Protein AF-0000000085128929 (afdb_homodimer)

Structure (mmCIF, N/CA/C/O backbone):
data_AF-0000000085128929-model_v1
#
loop_
_entity.id
_entity.type
_entity.pdbx_description
1 polymer 'HAF family protein'
#
loop_
_atom_site.group_PDB
_atom_site.id
_atom_site.type_symbol
_atom_site.label_atom_id
_atom_site.label_alt_id
_atom_site.label_comp_id
_atom_site.label_asym_id
_atom_site.label_entity_id
_atom_site.label_seq_id
_atom_site.pdbx_PDB_ins_code
_atom_site.Cartn_x
_atom_site.Cartn_y
_atom_site.Cartn_z
_atom_site.occupancy
_atom_site.B_iso_or_equiv
_atom_site.auth_seq_id
_atom_site.auth_comp_id
_atom_site.auth_asym_id
_atom_site.auth_atom_id
_atom_site.pdbx_PDB_model_num
ATOM 1 N N . MET A 1 1 ? 29.766 41 76.938 1 30.52 1 MET A N 1
ATOM 2 C CA . MET A 1 1 ? 28.406 40.531 76.625 1 30.52 1 MET A CA 1
ATOM 3 C C . MET A 1 1 ? 28.297 40.156 75.188 1 30.52 1 MET A C 1
ATOM 5 O O . MET A 1 1 ? 28.375 41.031 74.312 1 30.52 1 MET A O 1
ATOM 9 N N . ARG A 1 2 ? 28.891 38.938 74.812 1 35.25 2 ARG A N 1
ATOM 10 C CA . ARG A 1 2 ? 29.047 38.281 73.5 1 35.25 2 ARG A CA 1
ATOM 11 C C . ARG A 1 2 ? 27.688 37.969 72.875 1 35.25 2 ARG A C 1
ATOM 13 O O . ARG A 1 2 ? 26.875 37.25 73.5 1 35.25 2 ARG A O 1
ATOM 20 N N . LEU A 1 3 ? 27.109 38.906 72.062 1 35.16 3 LEU A N 1
ATOM 21 C CA . LEU A 1 3 ? 25.828 38.812 71.375 1 35.16 3 LEU A CA 1
ATOM 22 C C . LEU A 1 3 ? 25.812 37.562 70.5 1 35.16 3 LEU A C 1
ATOM 24 O O . LEU A 1 3 ? 26.703 37.344 69.688 1 35.16 3 LEU A O 1
ATOM 28 N N . GLN A 1 4 ? 25.281 36.469 71 1 38.19 4 GLN A N 1
ATOM 29 C CA . GLN A 1 4 ? 25.125 35.188 70.312 1 38.19 4 GLN A CA 1
ATOM 30 C C . GLN A 1 4 ? 24.203 35.312 69.062 1 38.19 4 GLN A C 1
ATOM 32 O O . GLN A 1 4 ? 23.109 35.875 69.188 1 38.19 4 GLN A O 1
ATOM 37 N N . PRO A 1 5 ? 24.812 35.312 67.875 1 42.88 5 PRO A N 1
ATOM 38 C CA . PRO A 1 5 ? 24 35.406 66.625 1 42.88 5 PRO A CA 1
ATOM 39 C C . PRO A 1 5 ? 22.906 34.375 66.562 1 42.88 5 PRO A C 1
ATOM 41 O O . PRO A 1 5 ? 23.125 33.219 66.938 1 42.88 5 PRO A O 1
ATOM 44 N N . LYS A 1 6 ? 21.625 34.75 66.812 1 41.84 6 LYS A N 1
ATOM 45 C CA . LYS A 1 6 ? 20.422 33.969 66.562 1 41.84 6 LYS A CA 1
ATOM 46 C C . LYS A 1 6 ? 20.391 33.344 65.188 1 41.84 6 LYS A C 1
ATOM 48 O O . LYS A 1 6 ? 20.609 34.031 64.188 1 41.84 6 LYS A O 1
ATOM 53 N N . HIS A 1 7 ? 20.703 32.062 65.125 1 40.47 7 HIS A N 1
ATOM 54 C CA . HIS A 1 7 ? 20.578 31.234 63.906 1 40.47 7 HIS A CA 1
ATOM 55 C C . HIS A 1 7 ? 19.141 31.234 63.375 1 40.47 7 HIS A C 1
ATOM 57 O O . HIS A 1 7 ? 18.203 30.906 64.125 1 40.47 7 HIS A O 1
ATOM 63 N N . LEU A 1 8 ? 18.719 32.219 62.562 1 37.41 8 LEU A N 1
ATOM 64 C CA . LEU A 1 8 ? 17.438 32.156 61.875 1 37.41 8 LEU A CA 1
ATOM 65 C C . LEU A 1 8 ? 17.312 30.875 61.062 1 37.41 8 LEU A C 1
ATOM 67 O O . LEU A 1 8 ? 18.141 30.594 60.219 1 37.41 8 LEU A O 1
ATOM 71 N N . ASN A 1 9 ? 16.703 29.859 61.625 1 35.09 9 ASN A N 1
ATOM 72 C CA . ASN A 1 9 ? 16.328 28.641 60.938 1 35.09 9 ASN A CA 1
ATOM 73 C C . ASN A 1 9 ? 15.406 28.938 59.75 1 35.09 9 ASN A C 1
ATOM 75 O O . ASN A 1 9 ? 14.312 29.469 59.906 1 35.09 9 ASN A O 1
ATOM 79 N N . PHE A 1 10 ? 15.938 29.281 58.594 1 39.22 10 PHE A N 1
ATOM 80 C CA . PHE A 1 10 ? 15.148 29.359 57.375 1 39.22 10 PHE A CA 1
ATOM 81 C C . PHE A 1 10 ? 14.484 28.031 57.062 1 39.22 10 PHE A C 1
ATOM 83 O O . PHE A 1 10 ? 15.164 27.031 56.781 1 39.22 10 PHE A O 1
ATOM 90 N N . SER A 1 11 ? 13.344 27.781 57.625 1 39.12 11 SER A N 1
ATOM 91 C CA . SER A 1 11 ? 12.547 26.656 57.156 1 39.12 11 SER A CA 1
ATOM 92 C C . SER A 1 11 ? 12.227 26.766 55.656 1 39.12 11 SER A C 1
ATOM 94 O O . SER A 1 11 ? 11.547 27.719 55.25 1 39.12 11 SER A O 1
ATOM 96 N N . VAL A 1 12 ? 13.055 26.25 54.812 1 44.22 12 VAL A N 1
ATOM 97 C CA . VAL A 1 12 ? 12.734 26.094 53.406 1 44.22 12 VAL A CA 1
ATOM 98 C C . VAL A 1 12 ? 11.453 25.281 53.25 1 44.22 12 VAL A C 1
ATOM 100 O O . VAL A 1 12 ? 11.414 24.094 53.594 1 44.22 12 VAL A O 1
ATOM 103 N N . ALA A 1 13 ? 10.281 25.969 53.344 1 42.5 13 ALA A N 1
ATOM 104 C CA . ALA A 1 13 ? 9.047 25.312 52.906 1 42.5 13 ALA A CA 1
ATOM 105 C C . ALA A 1 13 ? 9.219 24.672 51.531 1 42.5 13 ALA A C 1
ATOM 107 O O . ALA A 1 13 ? 9.508 25.375 50.562 1 42.5 13 ALA A O 1
ATOM 108 N N . CYS A 1 14 ? 9.57 23.422 51.5 1 43.25 14 CYS A N 1
ATOM 109 C CA . CYS A 1 14 ? 9.484 22.641 50.281 1 43.25 14 CYS A CA 1
ATOM 110 C C . CYS A 1 14 ? 8.109 22.781 49.656 1 43.25 14 CYS A C 1
ATOM 112 O O . CYS A 1 14 ? 7.121 22.25 50.156 1 43.25 14 CYS A O 1
ATOM 114 N N . LEU A 1 15 ? 7.855 23.922 49 1 42.66 15 LEU A N 1
ATOM 115 C CA . LEU A 1 15 ? 6.68 23.938 48.125 1 42.66 15 LEU A CA 1
ATOM 116 C C . LEU A 1 15 ? 6.633 22.672 47.281 1 42.66 15 LEU A C 1
ATOM 118 O O . LEU A 1 15 ? 7.488 22.484 46.406 1 42.66 15 LEU A O 1
ATOM 122 N N . ALA A 1 16 ? 5.992 21.609 47.781 1 43.66 16 ALA A N 1
ATOM 123 C CA . ALA A 1 16 ? 5.605 20.5 46.906 1 43.66 16 ALA A CA 1
ATOM 124 C C . ALA A 1 16 ? 4.926 21.016 45.656 1 43.66 16 ALA A C 1
ATOM 126 O O . ALA A 1 16 ? 3.852 21.609 45.719 1 43.66 16 ALA A O 1
ATOM 127 N N . LEU A 1 17 ? 5.637 21.281 44.688 1 42.53 17 LEU A N 1
ATOM 128 C CA . LEU A 1 17 ? 4.996 21.406 43.375 1 42.53 17 LEU A CA 1
ATOM 129 C C . LEU A 1 17 ? 3.951 20.328 43.188 1 42.53 17 LEU A C 1
ATOM 131 O O . LEU A 1 17 ? 4.293 19.141 43.062 1 42.53 17 LEU A O 1
ATOM 135 N N . LEU A 1 18 ? 2.736 20.531 43.719 1 41.09 18 LEU A N 1
ATOM 136 C CA . LEU A 1 18 ? 1.646 19.688 43.25 1 41.09 18 LEU A CA 1
ATOM 137 C C . LEU A 1 18 ? 1.734 19.5 41.719 1 41.09 18 LEU A C 1
ATOM 139 O O . LEU A 1 18 ? 1.599 20.469 40.969 1 41.09 18 LEU A O 1
ATOM 143 N N . ALA A 1 19 ? 2.502 18.562 41.281 1 43.97 19 ALA A N 1
ATOM 144 C CA . ALA A 1 19 ? 2.371 18.156 39.906 1 43.97 19 ALA A CA 1
ATOM 145 C C . ALA A 1 19 ? 0.913 18.172 39.438 1 43.97 19 ALA A C 1
ATOM 147 O O . ALA A 1 19 ? 0.061 17.516 40.031 1 43.97 19 ALA A O 1
ATOM 148 N N . LEU A 1 20 ? 0.386 19.281 38.969 1 46.69 20 LEU A N 1
ATOM 149 C CA . LEU A 1 20 ? -0.888 19.203 38.25 1 46.69 20 LEU A CA 1
ATOM 150 C C . LEU A 1 20 ? -1.038 17.859 37.531 1 46.69 20 LEU A C 1
ATOM 152 O O . LEU A 1 20 ? -0.135 17.422 36.812 1 46.69 20 LEU A O 1
ATOM 156 N N . PRO A 1 21 ? -1.888 17 38.094 1 46.78 21 PRO A N 1
ATOM 157 C CA . PRO A 1 21 ? -2.078 15.742 37.375 1 46.78 21 PRO A CA 1
ATOM 158 C C . PRO A 1 21 ? -2.18 15.922 35.844 1 46.78 21 PRO A C 1
ATOM 160 O O . PRO A 1 21 ? -2.807 16.875 35.375 1 46.78 21 PRO A O 1
ATOM 163 N N . ALA A 1 22 ? -1.149 15.641 35.125 1 51.56 22 ALA A N 1
ATOM 164 C CA . ALA A 1 22 ? -1.284 15.586 33.656 1 51.56 22 ALA A CA 1
ATOM 165 C C . ALA A 1 22 ? -2.691 15.148 33.25 1 51.56 22 ALA A C 1
ATOM 167 O O . ALA A 1 22 ? -3.289 14.289 33.906 1 51.56 22 ALA A O 1
ATOM 168 N N . ALA A 1 23 ? -3.471 16.031 32.719 1 58.31 23 ALA A N 1
ATOM 169 C CA . ALA A 1 23 ? -4.789 15.719 32.188 1 58.31 23 ALA A CA 1
ATOM 170 C C . ALA A 1 23 ? -4.824 14.305 31.625 1 58.31 23 ALA A C 1
ATOM 172 O O . ALA A 1 23 ? -4.016 13.953 30.766 1 58.31 23 ALA A O 1
A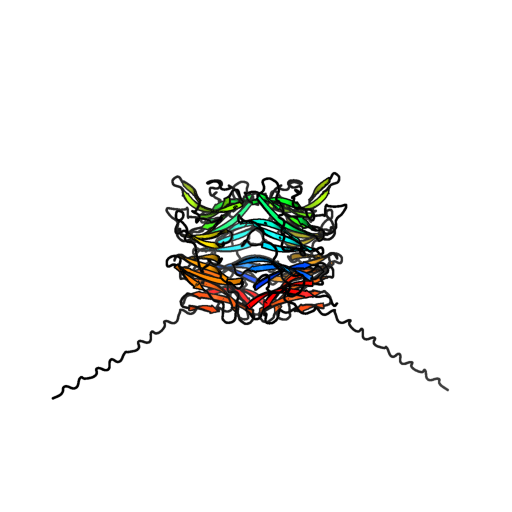TOM 173 N N . GLN A 1 24 ? -5.422 13.398 32.406 1 75.12 24 GLN A N 1
ATOM 174 C CA . GLN A 1 24 ? -5.441 11.977 32.062 1 75.12 24 GLN A CA 1
ATOM 175 C C . GLN A 1 24 ? -6.449 11.695 30.953 1 75.12 24 GLN A C 1
ATOM 177 O O . GLN A 1 24 ? -7.586 12.172 31.016 1 75.12 24 GLN A O 1
ATOM 182 N N . ALA A 1 25 ? -6.062 11.125 29.828 1 84.19 25 ALA A N 1
ATOM 183 C CA . ALA A 1 25 ? -6.906 10.695 28.719 1 84.19 25 ALA A CA 1
ATOM 184 C C . ALA A 1 25 ? -8.078 9.844 29.203 1 84.19 25 ALA A C 1
ATOM 186 O O . ALA A 1 25 ? -7.914 9.016 30.109 1 84.19 25 ALA A O 1
ATOM 187 N N . LEU A 1 26 ? -9.336 10.148 28.766 1 91.75 26 LEU A N 1
ATOM 188 C CA . LEU A 1 26 ? -10.469 9.266 29 1 91.75 26 LEU A CA 1
ATOM 189 C C . LEU A 1 26 ? -10.297 7.941 28.266 1 91.75 26 LEU A C 1
ATOM 191 O O . LEU A 1 26 ? -9.523 7.855 27.312 1 91.75 26 LEU A O 1
ATOM 195 N N . PRO A 1 27 ? -10.953 6.957 28.75 1 94.12 27 PRO A N 1
ATOM 196 C CA . PRO A 1 27 ? -10.828 5.66 28.078 1 94.12 27 PRO A CA 1
ATOM 197 C C . PRO A 1 27 ? -11.344 5.684 26.641 1 94.12 27 PRO A C 1
ATOM 199 O O . PRO A 1 27 ? -12.219 6.488 26.312 1 94.12 27 PRO A O 1
ATOM 202 N N . MET A 1 28 ? -10.82 4.812 25.875 1 96.62 28 MET A N 1
ATOM 203 C CA . MET A 1 28 ? -11.297 4.594 24.516 1 96.62 28 MET A CA 1
ATOM 204 C C . MET A 1 28 ? -12.766 4.199 24.516 1 96.62 28 MET A C 1
ATOM 206 O O . MET A 1 28 ? -13.195 3.371 25.328 1 96.62 28 MET A O 1
ATOM 210 N N . GLN A 1 29 ? -13.516 4.84 23.609 1 97.69 29 GLN A N 1
ATOM 211 C CA . GLN A 1 29 ? -14.922 4.5 23.484 1 97.69 29 GLN A CA 1
ATOM 212 C C . GLN A 1 29 ? -15.242 4 22.078 1 97.69 29 GLN A C 1
ATOM 214 O O . GLN A 1 29 ? -14.672 4.484 21.094 1 97.69 29 GLN A O 1
ATOM 219 N N . ASP A 1 30 ? -16.125 3.059 22.016 1 96.88 30 ASP A N 1
ATOM 220 C CA . ASP A 1 30 ? -16.547 2.467 20.75 1 96.88 30 ASP A CA 1
ATOM 221 C C . ASP A 1 30 ? -17.484 3.396 19.984 1 96.88 30 ASP A C 1
ATOM 223 O O . ASP A 1 30 ? -18.438 3.928 20.562 1 96.88 30 ASP A O 1
ATOM 227 N N . VAL A 1 31 ? -17.203 3.553 18.688 1 95.25 31 VAL A N 1
ATOM 228 C CA . VAL A 1 31 ? -18.078 4.434 17.938 1 95.25 31 VAL A CA 1
ATOM 229 C C . VAL A 1 31 ? -19.422 3.732 17.672 1 95.25 31 VAL A C 1
ATOM 231 O O . VAL A 1 31 ? -20.391 4.371 17.266 1 95.25 31 VAL A O 1
ATOM 234 N N . GLY A 1 32 ? -19.484 2.467 17.812 1 90.06 32 GLY A N 1
ATOM 235 C CA . GLY A 1 32 ? -20.688 1.678 17.594 1 90.06 32 GLY A CA 1
ATOM 236 C C . GLY A 1 32 ? -20.656 0.866 16.312 1 90.06 32 GLY A C 1
ATOM 237 O O . GLY A 1 32 ? -19.75 1.041 15.484 1 90.06 32 GLY A O 1
ATOM 238 N N . THR A 1 33 ? -21.656 -0.044 16.109 1 84.44 33 THR A N 1
ATOM 239 C CA . THR A 1 33 ? -21.625 -0.997 15.008 1 84.44 33 THR A CA 1
ATOM 240 C C . THR A 1 33 ? -22.828 -0.792 14.086 1 84.44 33 THR A C 1
ATOM 242 O O . THR A 1 33 ? -23.125 -1.643 13.242 1 84.44 33 THR A O 1
ATOM 245 N N . SER A 1 34 ? -23.531 0.311 14.281 1 83 34 SER A N 1
ATOM 246 C CA . SER A 1 34 ? -24.734 0.539 13.477 1 83 34 SER A CA 1
ATOM 247 C C . SER A 1 34 ? -24.375 0.745 12.008 1 83 34 SER A C 1
ATOM 249 O O . SER A 1 34 ? -25.203 0.512 11.125 1 83 34 SER A O 1
ATOM 251 N N . ALA A 1 35 ? -23.172 1.085 11.797 1 82.75 35 ALA A N 1
ATOM 252 C CA . ALA A 1 35 ? -22.734 1.323 10.422 1 82.75 35 ALA A CA 1
ATOM 253 C C . ALA A 1 35 ? -21.984 0.114 9.867 1 82.75 35 ALA A C 1
ATOM 255 O O . ALA A 1 35 ? -21.578 0.108 8.703 1 82.75 35 ALA A O 1
ATOM 256 N N . GLY A 1 36 ? -21.844 -0.938 10.672 1 83.25 36 GLY A N 1
ATOM 257 C CA . GLY A 1 36 ? -21.141 -2.143 10.258 1 83.25 36 GLY A CA 1
ATOM 258 C C . GLY A 1 36 ? -20.375 -2.811 11.383 1 83.25 36 GLY A C 1
ATOM 259 O O . GLY A 1 36 ? -20 -2.156 12.352 1 83.25 36 GLY A O 1
ATOM 260 N N . PRO A 1 37 ? -20.125 -4.023 11.172 1 83.5 37 PRO A N 1
ATOM 261 C CA . PRO A 1 37 ? -19.562 -4.801 12.273 1 83.5 37 PRO A CA 1
ATOM 262 C C . PRO A 1 37 ? -18.047 -4.645 12.375 1 83.5 37 PRO A C 1
ATOM 264 O O . PRO A 1 37 ? -17.453 -5.016 13.391 1 83.5 37 PRO A O 1
ATOM 267 N N . GLN A 1 38 ? -17.406 -4.266 11.312 1 91.81 38 GLN A N 1
ATOM 268 C CA . GLN A 1 38 ? -15.969 -4.043 11.273 1 91.81 38 GLN A CA 1
ATOM 269 C C . GLN A 1 38 ? -15.648 -2.641 10.758 1 91.81 38 GLN A C 1
ATOM 271 O O . GLN A 1 38 ? -15.867 -2.34 9.578 1 91.81 38 GLN A O 1
ATOM 276 N N . CYS A 1 39 ? -15.125 -1.814 11.641 1 94.81 39 CYS A N 1
ATOM 277 C CA . CYS A 1 39 ? -14.945 -0.424 11.234 1 94.81 39 CYS A CA 1
ATOM 278 C C . CYS A 1 39 ? -13.562 0.083 11.633 1 94.81 39 CYS A C 1
ATOM 280 O O . CYS A 1 39 ? -12.945 -0.449 12.555 1 94.81 39 CYS A O 1
ATOM 282 N N . VAL A 1 40 ? -13.078 1.044 10.977 1 97.31 40 VAL A N 1
ATOM 283 C CA . VAL A 1 40 ? -11.867 1.789 11.312 1 97.31 40 VAL A CA 1
ATOM 284 C C . VAL A 1 40 ? -12.141 3.287 11.211 1 97.31 40 VAL A C 1
ATOM 286 O O . VAL A 1 40 ? -12.75 3.754 10.25 1 97.31 40 VAL A O 1
ATOM 289 N N . GLY A 1 41 ? -11.758 3.975 12.266 1 98.5 41 GLY A N 1
ATOM 290 C CA . GLY A 1 41 ? -11.75 5.426 12.18 1 98.5 41 GLY A CA 1
ATOM 291 C C . GLY A 1 41 ? -10.547 5.969 11.438 1 98.5 41 GLY A C 1
ATOM 292 O O . GLY A 1 41 ? -9.406 5.621 11.75 1 98.5 41 GLY A O 1
ATOM 293 N N . LEU A 1 42 ? -10.844 6.867 10.477 1 98.5 42 LEU A N 1
ATOM 294 C CA . LEU A 1 42 ? -9.758 7.328 9.617 1 98.5 42 LEU A CA 1
ATOM 295 C C . LEU A 1 42 ? -9.461 8.805 9.867 1 98.5 42 LEU A C 1
ATOM 297 O O . LEU A 1 42 ? -8.375 9.289 9.523 1 98.5 42 LEU A O 1
ATOM 301 N N . ASP A 1 43 ? -10.406 9.523 10.344 1 98.56 43 ASP A N 1
ATOM 302 C CA . ASP A 1 43 ? -10.195 10.914 10.711 1 98.56 43 ASP A CA 1
ATOM 303 C C . ASP A 1 43 ? -11.164 11.352 11.812 1 98.56 43 ASP A C 1
ATOM 305 O O . ASP A 1 43 ? -12.195 10.711 12.023 1 98.56 43 ASP A O 1
ATOM 309 N N . ILE A 1 44 ? -10.805 12.414 12.461 1 98.69 44 ILE A N 1
ATOM 310 C CA . ILE A 1 44 ? -11.555 12.898 13.609 1 98.69 44 ILE A CA 1
ATOM 311 C C . ILE A 1 44 ? -11.375 14.414 13.742 1 98.69 44 ILE A C 1
ATOM 313 O O . ILE A 1 44 ? -10.273 14.93 13.539 1 98.69 44 ILE A O 1
ATOM 317 N N . ASN A 1 45 ? -12.492 15.148 14.055 1 97.94 45 ASN A N 1
ATOM 318 C CA . ASN A 1 45 ? -12.352 16.594 14.164 1 97.94 45 ASN A CA 1
ATOM 319 C C . ASN A 1 45 ? -12.289 17.047 15.617 1 97.94 45 ASN A C 1
ATOM 321 O O . ASN A 1 45 ? -12.234 16.219 16.531 1 97.94 45 ASN A O 1
ATOM 325 N N . ASN A 1 46 ? -12.312 18.344 15.844 1 97.88 46 ASN A N 1
ATOM 326 C CA . ASN A 1 46 ? -12.07 18.922 17.172 1 97.88 46 ASN A CA 1
ATOM 327 C C . ASN A 1 46 ? -13.273 18.719 18.078 1 97.88 46 ASN A C 1
ATOM 329 O O . ASN A 1 46 ? -13.195 18.984 19.281 1 97.88 46 ASN A O 1
ATOM 333 N N . SER A 1 47 ? -14.352 18.188 17.594 1 97.44 47 SER A N 1
ATOM 334 C CA . SER A 1 47 ? -15.539 17.906 18.391 1 97.44 47 SER A CA 1
ATOM 335 C C . SER A 1 47 ? -15.641 16.422 18.703 1 97.44 47 SER A C 1
ATOM 337 O O . SER A 1 47 ? -16.656 15.969 19.266 1 97.44 47 SER A O 1
ATOM 339 N N . GLY A 1 48 ? -14.672 15.641 18.203 1 97.62 48 GLY A N 1
ATOM 340 C CA . GLY A 1 48 ? -14.672 14.203 18.438 1 97.62 48 GLY A CA 1
ATOM 341 C C . GLY A 1 48 ? -15.555 13.438 17.469 1 97.62 48 GLY A C 1
ATOM 342 O O . GLY A 1 48 ? -15.961 12.305 17.75 1 97.62 48 GLY A O 1
ATOM 343 N N . HIS A 1 49 ? -15.938 14.156 16.406 1 98.25 49 HIS A N 1
ATOM 344 C CA . HIS A 1 49 ? -16.672 13.445 15.367 1 98.25 49 HIS A CA 1
ATOM 345 C C . HIS A 1 49 ? -15.727 12.578 14.531 1 98.25 49 HIS A C 1
ATOM 347 O O . HIS A 1 49 ? -14.742 13.078 13.977 1 98.25 49 HIS A O 1
ATOM 353 N N . VAL A 1 50 ? -16.031 11.266 14.43 1 98.69 50 VAL A N 1
ATOM 354 C CA . VAL A 1 50 ? -15.172 10.297 13.758 1 98.69 50 VAL A CA 1
ATOM 355 C C . VAL A 1 50 ? -15.766 9.938 12.398 1 98.69 50 VAL A C 1
ATOM 357 O O . VAL A 1 50 ? -16.969 9.734 12.273 1 98.69 50 VAL A O 1
ATOM 360 N N . VAL A 1 51 ? -14.922 9.867 11.398 1 98.62 51 VAL A N 1
ATOM 361 C CA . VAL A 1 51 ? -15.32 9.312 10.109 1 98.62 51 VAL A CA 1
ATOM 362 C C . VAL A 1 51 ? -14.375 8.18 9.711 1 98.62 51 VAL A C 1
ATOM 364 O O . VAL A 1 51 ? -13.242 8.109 10.203 1 98.62 51 VAL A O 1
ATOM 367 N N . GLY A 1 52 ? -14.844 7.289 8.891 1 98.25 52 GLY A N 1
ATOM 368 C CA . GLY A 1 52 ? -14.031 6.184 8.422 1 98.25 52 GLY A CA 1
ATOM 369 C C . GLY A 1 52 ? -14.789 5.227 7.523 1 98.25 52 GLY A C 1
ATOM 370 O O . GLY A 1 52 ? -15.602 5.652 6.695 1 98.25 52 GLY A O 1
ATOM 371 N N . ALA A 1 53 ? -14.406 4.016 7.66 1 97.19 53 ALA A N 1
ATOM 372 C CA . ALA A 1 53 ? -14.977 2.979 6.801 1 97.19 53 ALA A CA 1
ATOM 373 C C . ALA A 1 53 ? -15.32 1.729 7.605 1 97.19 53 ALA A C 1
ATOM 375 O O . ALA A 1 53 ? -14.586 1.355 8.523 1 97.19 53 ALA A O 1
ATOM 376 N N . CYS A 1 54 ? -16.438 1.113 7.219 1 95.06 54 CYS A N 1
ATOM 377 C CA . CYS A 1 54 ? -16.859 -0.151 7.801 1 95.06 54 CYS A CA 1
ATOM 378 C C . CYS A 1 54 ? -17 -1.23 6.734 1 95.06 54 CYS A C 1
ATOM 380 O O . CYS A 1 54 ? -17.438 -0.953 5.613 1 95.06 54 CYS A O 1
ATOM 382 N N . ALA A 1 55 ? -16.547 -2.357 7.055 1 90.12 55 ALA A N 1
ATOM 383 C CA . ALA A 1 55 ? -16.906 -3.518 6.242 1 90.12 55 ALA A CA 1
ATOM 384 C C . ALA A 1 55 ? -18.312 -3.992 6.559 1 90.12 55 ALA A C 1
ATOM 386 O O . ALA A 1 55 ? -18.625 -4.324 7.707 1 90.12 55 ALA A O 1
ATOM 387 N N . GLU A 1 56 ? -19.109 -4.113 5.453 1 83.75 56 GLU A N 1
ATOM 388 C CA . GLU A 1 56 ? -20.516 -4.461 5.621 1 83.75 56 GLU A CA 1
ATOM 389 C C . GLU A 1 56 ? -20.734 -5.965 5.48 1 83.75 56 GLU A C 1
ATOM 391 O O . GLU A 1 56 ? -19.844 -6.688 5.02 1 83.75 56 GLU A O 1
ATOM 396 N N . SER A 1 57 ? -21.938 -6.383 5.844 1 79.5 57 SER A N 1
ATOM 397 C CA . SER A 1 57 ? -22.297 -7.797 5.828 1 79.5 57 SER A CA 1
ATOM 398 C C . SER A 1 57 ? -22.328 -8.344 4.406 1 79.5 57 SER A C 1
ATOM 400 O O . SER A 1 57 ? -22.125 -9.539 4.188 1 79.5 57 SER A O 1
ATOM 402 N N . ASP A 1 58 ? -22.516 -7.426 3.461 1 78.81 58 ASP A N 1
ATOM 403 C CA . ASP A 1 58 ? -22.562 -7.887 2.076 1 78.81 58 ASP A CA 1
ATOM 404 C C . ASP A 1 58 ? -21.172 -7.844 1.438 1 78.81 58 ASP A C 1
ATOM 406 O O . ASP A 1 58 ? -21.031 -8.102 0.241 1 78.81 58 ASP A O 1
ATOM 410 N N . GLY A 1 59 ? -20.203 -7.438 2.266 1 82.81 59 GLY A N 1
ATOM 411 C CA . GLY A 1 59 ? -18.828 -7.418 1.801 1 82.81 59 GLY A CA 1
ATOM 412 C C . GLY A 1 59 ? -18.391 -6.074 1.243 1 82.81 59 GLY A C 1
ATOM 413 O O . GLY A 1 59 ? -17.219 -5.867 0.933 1 82.81 59 GLY A O 1
ATOM 414 N N . SER A 1 60 ? -19.312 -5.23 1.095 1 86.88 60 SER A N 1
ATOM 415 C CA . SER A 1 60 ? -18.953 -3.885 0.657 1 86.88 60 SER A CA 1
ATOM 416 C C . SER A 1 60 ? -18.406 -3.055 1.812 1 86.88 60 SER A C 1
ATOM 418 O O . SER A 1 60 ? -18.5 -3.459 2.973 1 86.88 60 SER A O 1
ATOM 420 N N . SER A 1 61 ? -17.75 -2.014 1.419 1 92.06 61 SER A N 1
ATOM 421 C CA . SER A 1 61 ? -17.297 -1.038 2.402 1 92.06 61 SER A CA 1
ATOM 422 C C . SER A 1 61 ? -18.172 0.217 2.381 1 92.06 61 SER A C 1
ATOM 424 O O . SER A 1 61 ? -18.5 0.725 1.311 1 92.06 61 SER A O 1
ATOM 426 N N . ALA A 1 62 ? -18.531 0.684 3.57 1 93.12 62 ALA A N 1
ATOM 427 C CA . ALA A 1 62 ? -19.328 1.896 3.695 1 93.12 62 ALA A CA 1
ATOM 428 C C . ALA A 1 62 ? -18.641 2.928 4.578 1 93.12 62 ALA A C 1
ATOM 430 O O . ALA A 1 62 ? -18.031 2.58 5.598 1 93.12 62 ALA A O 1
ATOM 431 N N . GLY A 1 63 ? -18.719 4.164 4.109 1 97 63 GLY A N 1
ATOM 432 C CA . GLY A 1 63 ? -18.328 5.234 5.008 1 97 63 GLY A CA 1
ATOM 433 C C . GLY A 1 63 ? -19.297 5.441 6.156 1 97 63 GLY A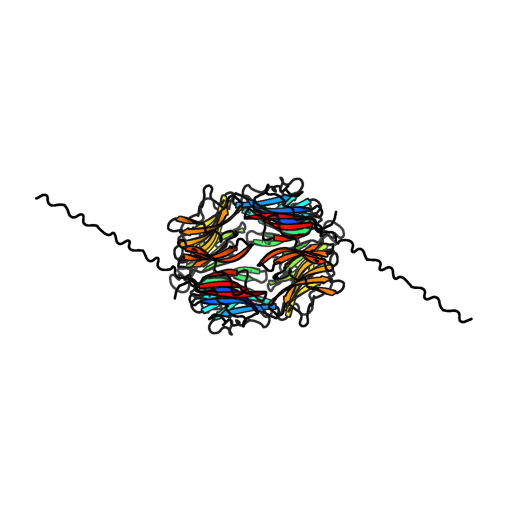 C 1
ATOM 434 O O . GLY A 1 63 ? -20.5 5.203 6.012 1 97 63 GLY A O 1
ATOM 435 N N . PHE A 1 64 ? -18.75 5.934 7.305 1 97.62 64 PHE A N 1
ATOM 436 C CA . PHE A 1 64 ? -19.609 6.277 8.43 1 97.62 64 PHE A CA 1
ATOM 437 C C . PHE A 1 64 ? -19.203 7.617 9.031 1 97.62 64 PHE A C 1
ATOM 439 O O . PHE A 1 64 ? -18.094 8.109 8.781 1 97.62 64 PHE A O 1
ATOM 446 N N . VAL A 1 65 ? -20.094 8.125 9.727 1 98.31 65 VAL A N 1
ATOM 447 C CA . VAL A 1 65 ? -19.844 9.258 10.609 1 98.31 65 VAL A CA 1
ATOM 448 C C . VAL A 1 65 ? -20.422 8.961 12 1 98.31 65 VAL A C 1
ATOM 450 O O . VAL A 1 65 ? -21.516 8.406 12.117 1 98.31 65 VAL A O 1
ATOM 453 N N . SER A 1 66 ? -19.641 9.242 13 1 98.19 66 SER A N 1
ATOM 454 C CA . SER A 1 66 ? -20.078 9.156 14.391 1 98.19 66 SER A CA 1
ATOM 455 C C . SER A 1 66 ? -19.938 10.492 15.094 1 98.19 66 SER A C 1
ATOM 457 O O . SER A 1 66 ? -18.828 11 15.25 1 98.19 66 SER A O 1
ATOM 459 N N . LEU A 1 67 ? -21.031 11.023 15.578 1 97.56 67 LEU A N 1
ATOM 460 C CA . LEU A 1 67 ? -21.031 12.328 16.234 1 97.56 67 LEU A CA 1
ATOM 461 C C . LEU A 1 67 ? -20.875 12.18 17.734 1 97.56 67 LEU A C 1
ATOM 463 O O . LEU A 1 67 ? -20.656 13.172 18.453 1 97.56 67 LEU A O 1
ATOM 467 N N . ALA A 1 68 ? -20.969 10.977 18.219 1 96.31 68 ALA A N 1
ATOM 468 C CA . ALA A 1 68 ? -20.781 10.578 19.609 1 96.31 68 ALA A CA 1
ATOM 469 C C . ALA A 1 68 ? -20.484 9.086 19.719 1 96.31 68 ALA A C 1
ATOM 471 O O . ALA A 1 68 ? -20.781 8.32 18.797 1 96.31 68 ALA A O 1
ATOM 472 N N . PRO A 1 69 ? -19.797 8.734 20.781 1 95.38 69 PRO A N 1
ATOM 473 C CA . PRO A 1 69 ? -19.625 7.289 20.938 1 95.38 69 PRO A CA 1
ATOM 474 C C . PRO A 1 69 ? -20.922 6.508 20.766 1 95.38 69 PRO A C 1
ATOM 476 O O . PRO A 1 69 ? -21.984 6.957 21.203 1 95.38 69 PRO A O 1
ATOM 479 N N . GLY A 1 70 ? -20.812 5.469 20.047 1 95.62 70 GLY A N 1
ATOM 480 C CA . GLY A 1 70 ? -21.953 4.582 19.891 1 95.62 70 GLY A CA 1
ATOM 481 C C . GLY A 1 70 ? -22.938 5.055 18.828 1 95.62 70 GLY A C 1
ATOM 482 O O . GLY A 1 70 ? -23.969 4.426 18.594 1 95.62 70 GLY A O 1
ATOM 483 N N . SER A 1 71 ? -22.594 6.086 18.062 1 94.38 71 SER A N 1
ATOM 484 C CA . SER A 1 71 ? -23.609 6.691 17.203 1 94.38 71 SER A CA 1
ATOM 485 C C . SER A 1 71 ? -23.203 6.609 15.727 1 94.38 71 SER A C 1
ATOM 487 O O . SER A 1 71 ? -23.594 7.457 14.922 1 94.38 71 SER A O 1
ATOM 489 N N . ALA A 1 72 ? -22.438 5.641 15.398 1 95.56 72 ALA A N 1
ATOM 490 C CA . ALA A 1 72 ? -21.984 5.543 14.016 1 95.56 72 ALA A CA 1
ATOM 491 C C . ALA A 1 72 ? -23.172 5.402 13.062 1 95.56 72 ALA A C 1
ATOM 493 O O . ALA A 1 72 ? -24.062 4.578 13.289 1 95.56 72 ALA A O 1
ATOM 494 N N . ALA A 1 73 ? -23.172 6.262 12.047 1 95 73 ALA A N 1
ATOM 495 C CA . ALA A 1 73 ? -24.203 6.227 11 1 95 73 ALA A CA 1
ATOM 496 C C . ALA A 1 73 ? -23.562 6.105 9.625 1 95 73 ALA A C 1
ATOM 498 O O . ALA A 1 73 ? -22.531 6.727 9.352 1 95 73 ALA A O 1
ATOM 499 N N . ASP A 1 74 ? -24.281 5.434 8.734 1 95.25 74 ASP A N 1
ATOM 500 C CA . ASP A 1 74 ? -23.781 5.262 7.371 1 95.25 74 ASP A CA 1
ATOM 501 C C . ASP A 1 74 ? -23.828 6.574 6.598 1 95.25 74 ASP A C 1
ATOM 503 O O . ASP A 1 74 ? -24.797 7.332 6.711 1 95.25 74 ASP A O 1
ATOM 507 N N . LEU A 1 75 ? -22.828 6.707 5.832 1 97.06 75 LEU A N 1
ATOM 508 C CA . LEU A 1 75 ? -22.844 7.754 4.816 1 97.06 75 LEU A CA 1
ATOM 509 C C . LEU A 1 75 ? -23.469 7.238 3.52 1 97.06 75 LEU A C 1
ATOM 511 O O . LEU A 1 75 ? -23.266 6.078 3.15 1 97.06 75 LEU A O 1
ATOM 515 N N . ALA A 1 76 ? -24.172 8.141 2.875 1 97.12 76 ALA A N 1
ATOM 516 C CA . ALA A 1 76 ? -24.859 7.766 1.64 1 97.12 76 ALA A CA 1
ATOM 517 C C . ALA A 1 76 ? -23.859 7.297 0.585 1 97.12 76 ALA A C 1
ATOM 519 O O . ALA A 1 76 ? -22.781 7.867 0.452 1 97.12 76 ALA A O 1
ATOM 520 N N . ARG A 1 77 ? -24.266 6.293 -0.14 1 96.31 77 ARG A N 1
ATOM 521 C CA . ARG A 1 77 ? -23.5 5.797 -1.275 1 96.31 77 ARG A CA 1
ATOM 522 C C . ARG A 1 77 ? -23.969 6.441 -2.576 1 96.31 77 ARG A C 1
ATOM 524 O O . ARG A 1 77 ? -25.047 7.035 -2.631 1 96.31 77 ARG A O 1
ATOM 531 N N . LEU A 1 78 ? -23.156 6.34 -3.629 1 96.19 78 LEU A N 1
ATOM 532 C CA . LEU A 1 78 ? -23.578 6.781 -4.949 1 96.19 78 LEU A CA 1
ATOM 533 C C . LEU A 1 78 ? -24.469 5.734 -5.613 1 96.19 78 LEU A C 1
ATOM 535 O O . LEU A 1 78 ? -25.312 6.066 -6.441 1 96.19 78 LEU A O 1
ATOM 539 N N . SER A 1 79 ? -24.188 4.488 -5.289 1 93.69 79 SER A N 1
ATOM 540 C CA . SER A 1 79 ? -24.953 3.342 -5.777 1 93.69 79 SER A CA 1
ATOM 541 C C . SER A 1 79 ? -25.016 2.234 -4.734 1 93.69 79 SER A C 1
ATOM 543 O O . SER A 1 79 ? -24.031 1.955 -4.055 1 93.69 79 SER A O 1
ATOM 545 N N . PRO A 1 80 ? -26.172 1.634 -4.652 1 88.88 80 PRO A N 1
ATOM 546 C CA . PRO A 1 80 ? -26.312 0.58 -3.646 1 88.88 80 PRO A CA 1
ATOM 547 C C . PRO A 1 80 ? -25.297 -0.544 -3.828 1 88.88 80 PRO A C 1
ATOM 549 O O . PRO A 1 80 ? -25.031 -0.958 -4.957 1 88.88 80 PRO A O 1
ATOM 552 N N . GLY A 1 81 ? -24.781 -0.947 -2.734 1 88.31 81 GLY A N 1
ATOM 553 C CA . GLY A 1 81 ? -23.891 -2.096 -2.73 1 88.31 81 GLY A CA 1
ATOM 554 C C . GLY A 1 81 ? -22.484 -1.76 -3.189 1 88.31 81 GLY A C 1
ATOM 555 O O . GLY A 1 81 ? -21.609 -2.635 -3.24 1 88.31 81 GLY A O 1
ATOM 556 N N . ARG A 1 82 ? -22.328 -0.474 -3.488 1 92.38 82 ARG A N 1
ATOM 557 C CA . ARG A 1 82 ? -21 -0.075 -3.941 1 92.38 82 ARG A CA 1
ATOM 558 C C . ARG A 1 82 ? -20.188 0.535 -2.799 1 92.38 82 ARG A C 1
ATOM 560 O O . ARG A 1 82 ? -20.734 1.251 -1.959 1 92.38 82 ARG A O 1
ATOM 567 N N . ASN A 1 83 ? -18.906 0.274 -2.865 1 93.81 83 ASN A N 1
ATOM 568 C CA . ASN A 1 83 ? -18.031 0.759 -1.803 1 93.81 83 ASN A CA 1
ATOM 569 C C . ASN A 1 83 ? -18.031 2.283 -1.729 1 93.81 83 ASN A C 1
ATOM 571 O O . ASN A 1 83 ? -18.047 2.959 -2.758 1 93.81 83 ASN A O 1
ATOM 575 N N . CYS A 1 84 ? -18 2.775 -0.553 1 96.38 84 CYS A N 1
ATOM 576 C CA . CYS A 1 84 ? -17.828 4.188 -0.22 1 96.38 84 CYS A CA 1
ATOM 577 C C . CYS A 1 84 ? -17.078 4.348 1.091 1 96.38 84 CYS A C 1
ATOM 579 O O . CYS A 1 84 ? -17.406 3.713 2.092 1 96.38 84 CYS A O 1
ATOM 581 N N . ASN A 1 85 ? -16.047 5.16 1.078 1 97.12 85 ASN A N 1
ATOM 582 C CA . ASN A 1 85 ? -15.234 5.355 2.277 1 97.12 85 ASN A CA 1
ATOM 583 C C . ASN A 1 85 ? -15.023 6.836 2.578 1 97.12 85 ASN A C 1
ATOM 585 O O . ASN A 1 85 ? -14.805 7.633 1.664 1 97.12 85 ASN A O 1
ATOM 589 N N . ALA A 1 86 ? -15.148 7.16 3.822 1 98.19 86 ALA A N 1
ATOM 590 C CA . ALA A 1 86 ? -14.773 8.5 4.266 1 98.19 86 ALA A CA 1
ATOM 591 C C . ALA A 1 86 ? -13.289 8.57 4.605 1 98.19 86 ALA A C 1
ATOM 593 O O . ALA A 1 86 ? -12.734 7.633 5.18 1 98.19 86 ALA A O 1
ATOM 594 N N . ALA A 1 87 ? -12.734 9.695 4.289 1 97.62 87 ALA A N 1
ATOM 595 C CA . ALA A 1 87 ? -11.297 9.812 4.484 1 97.62 87 ALA A CA 1
ATOM 596 C C . ALA A 1 87 ? -10.969 10.93 5.473 1 97.62 87 ALA A C 1
ATOM 598 O O . ALA A 1 87 ? -9.969 10.852 6.199 1 97.62 87 ALA A O 1
ATOM 599 N N . ALA A 1 88 ? -11.758 11.977 5.496 1 97.56 88 ALA A N 1
ATOM 600 C CA . ALA A 1 88 ? -11.422 13.133 6.324 1 97.56 88 ALA A CA 1
ATOM 601 C C . ALA A 1 88 ? -12.672 13.898 6.734 1 97.56 88 ALA A C 1
ATOM 603 O O . ALA A 1 88 ? -13.703 13.82 6.066 1 97.56 88 ALA A O 1
ATOM 604 N N . ILE A 1 89 ? -12.508 14.703 7.801 1 97.81 89 ILE A N 1
ATOM 605 C CA . ILE A 1 89 ? -13.609 15.539 8.289 1 97.81 89 ILE A CA 1
ATOM 606 C C . ILE A 1 89 ? -13.055 16.859 8.805 1 97.81 89 ILE A C 1
ATOM 608 O O . ILE A 1 89 ? -12.055 16.891 9.531 1 97.81 89 ILE A O 1
ATOM 612 N N . THR A 1 90 ? -13.797 17.969 8.461 1 96.38 90 THR A N 1
ATOM 613 C CA . THR A 1 90 ? -13.438 19.297 8.961 1 96.38 90 THR A CA 1
ATOM 614 C C . THR A 1 90 ? -14.172 19.594 10.266 1 96.38 90 THR A C 1
ATOM 616 O O . THR A 1 90 ? -15.109 18.891 10.633 1 96.38 90 THR A O 1
ATOM 619 N N . ASN A 1 91 ? -13.75 20.688 10.875 1 95.38 91 ASN A N 1
ATOM 620 C CA . ASN A 1 91 ? -14.422 21.109 12.094 1 95.38 91 ASN A CA 1
ATOM 621 C C . ASN A 1 91 ? -15.828 21.609 11.812 1 95.38 91 ASN A C 1
ATOM 623 O O . ASN A 1 91 ? -16.688 21.594 12.688 1 95.38 91 ASN A O 1
ATOM 627 N N . SER A 1 92 ? -16.047 22 10.578 1 94.12 92 SER A N 1
ATOM 628 C CA . SER A 1 92 ? -17.375 22.469 10.195 1 94.12 92 SER A CA 1
ATOM 629 C C . SER A 1 92 ? -18.297 21.312 9.812 1 94.12 92 SER A C 1
ATOM 631 O O . SER A 1 92 ? -19.484 21.5 9.555 1 94.12 92 SER A O 1
ATOM 633 N N . GLY A 1 93 ? -17.672 20.125 9.656 1 96 93 GLY A N 1
ATOM 634 C CA . GLY A 1 93 ? -18.484 18.938 9.445 1 96 93 GLY A CA 1
ATOM 635 C C . GLY A 1 93 ? -18.5 18.453 8.008 1 96 93 GLY A C 1
ATOM 636 O O . GLY A 1 93 ? -19.25 17.562 7.648 1 96 93 GLY A O 1
ATOM 637 N N . GLN A 1 94 ? -17.719 19.078 7.23 1 96 94 GLN A N 1
ATOM 638 C CA . GLN A 1 94 ? -17.578 18.531 5.883 1 96 94 GLN A CA 1
ATOM 639 C C . GLN A 1 94 ? -16.766 17.25 5.895 1 96 94 GLN A C 1
ATOM 641 O O . GLN A 1 94 ? -15.688 17.188 6.5 1 96 94 GLN A O 1
ATOM 646 N N . VAL A 1 95 ? -17.281 16.234 5.258 1 97.81 95 VAL A N 1
ATOM 647 C CA . VAL A 1 95 ? -16.609 14.945 5.145 1 97.81 95 VAL A CA 1
ATOM 648 C C . VAL A 1 95 ? -16.203 14.695 3.693 1 97.81 95 VAL A C 1
ATOM 650 O O . VAL A 1 95 ? -17.016 14.867 2.779 1 97.81 95 VAL A O 1
ATOM 653 N N . VAL A 1 96 ? -14.969 14.336 3.477 1 97.94 96 VAL A N 1
ATOM 654 C CA . VAL A 1 96 ? -14.477 14.031 2.139 1 97.94 96 VAL A CA 1
ATOM 655 C C . VAL A 1 96 ? -14.102 12.555 2.055 1 97.94 96 VAL A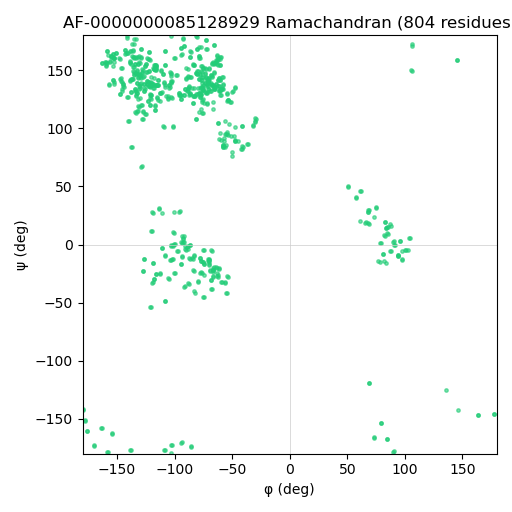 C 1
ATOM 657 O O . VAL A 1 96 ? -13.586 11.977 3.018 1 97.94 96 VAL A O 1
ATOM 660 N N . GLY A 1 97 ? -14.391 11.93 0.94 1 98 97 GLY A N 1
ATOM 661 C CA . GLY A 1 97 ? -14.047 10.539 0.714 1 98 97 GLY A CA 1
ATOM 662 C C . GLY A 1 97 ? -14.109 10.133 -0.747 1 98 97 GLY A C 1
ATOM 663 O O . GLY A 1 97 ? -13.938 10.969 -1.636 1 98 97 GLY A O 1
ATOM 664 N N . SER A 1 98 ? -14.266 8.82 -0.95 1 98 98 SER A N 1
ATOM 665 C CA . SER A 1 98 ? -14.367 8.242 -2.285 1 98 98 SER A CA 1
ATOM 666 C C . SER A 1 98 ? -15.438 7.156 -2.338 1 98 98 SER A C 1
ATOM 668 O O . SER A 1 98 ? -15.578 6.375 -1.395 1 98 98 SER A O 1
ATOM 670 N N . CYS A 1 99 ? -16.172 7.137 -3.48 1 97.56 99 CYS A N 1
ATOM 671 C CA . CYS A 1 99 ? -17.203 6.137 -3.713 1 97.56 99 CYS A CA 1
ATOM 672 C C . CYS A 1 99 ? -17.062 5.527 -5.105 1 97.56 99 CYS A C 1
ATOM 674 O O . CYS A 1 99 ? -16.594 6.188 -6.031 1 97.56 99 CYS A O 1
ATOM 676 N N . LEU A 1 100 ? -17.469 4.305 -5.207 1 95.19 100 LEU A N 1
ATOM 677 C CA . LEU A 1 100 ? -17.703 3.73 -6.523 1 95.19 100 LEU A CA 1
ATOM 678 C C . LEU A 1 100 ? -19.109 4.078 -7.023 1 95.19 100 LEU A C 1
ATOM 680 O O . LEU A 1 100 ? -20.078 3.982 -6.27 1 95.19 100 LEU A O 1
ATOM 684 N N . ASP A 1 101 ? -19.141 4.484 -8.289 1 93.69 101 ASP A N 1
ATOM 685 C CA . ASP A 1 101 ? -20.469 4.734 -8.867 1 93.69 101 ASP A CA 1
ATOM 686 C C . ASP A 1 101 ? -21.078 3.451 -9.422 1 93.69 101 ASP A C 1
ATOM 688 O O . ASP A 1 101 ? -20.562 2.357 -9.18 1 93.69 101 ASP A O 1
ATOM 692 N N . GLY A 1 102 ? -22.188 3.539 -10.07 1 90.88 102 GLY A N 1
ATOM 693 C CA . GLY A 1 102 ? -22.891 2.369 -10.578 1 90.88 102 GLY A CA 1
ATOM 694 C C . GLY A 1 102 ? -22.078 1.581 -11.586 1 90.88 102 GLY A C 1
ATOM 695 O O . GLY A 1 102 ? -22.312 0.387 -11.781 1 90.88 102 GLY A O 1
ATOM 696 N N . ASN A 1 103 ? -21.078 2.248 -12.203 1 90.12 103 ASN A N 1
ATOM 697 C CA . ASN A 1 103 ? -20.219 1.6 -13.188 1 90.12 103 ASN A CA 1
ATOM 698 C C . ASN A 1 103 ? -18.875 1.203 -12.586 1 90.12 103 ASN A C 1
ATOM 700 O O . ASN A 1 103 ? -17.922 0.933 -13.312 1 90.12 103 ASN A O 1
ATOM 704 N N . SER A 1 104 ? -18.766 1.297 -11.305 1 91.06 104 SER A N 1
ATOM 705 C CA . SER A 1 104 ? -17.594 0.885 -10.539 1 91.06 104 SER A CA 1
ATOM 706 C C . SER A 1 104 ? -16.406 1.802 -10.82 1 91.06 104 SER A C 1
ATOM 708 O O . SER A 1 104 ? -15.258 1.352 -10.836 1 91.06 104 SER A O 1
ATOM 710 N N . VAL A 1 105 ? -16.75 3.004 -11.117 1 92.31 105 VAL A N 1
ATOM 711 C CA . VAL A 1 105 ? -15.727 4.031 -11.227 1 92.31 105 VAL A CA 1
ATOM 712 C C . VAL A 1 105 ? -15.594 4.773 -9.898 1 92.31 105 VAL A C 1
ATOM 714 O O . VAL A 1 105 ? -16.594 5.238 -9.336 1 92.31 105 VAL A O 1
ATOM 717 N N . SER A 1 106 ? -14.352 4.797 -9.398 1 94.44 106 SER A N 1
ATOM 718 C CA . SER A 1 106 ? -14.109 5.488 -8.141 1 94.44 106 SER A CA 1
ATOM 719 C C . SER A 1 106 ? -14.07 7 -8.336 1 94.44 106 SER A C 1
ATOM 721 O O . SER A 1 106 ? -13.336 7.504 -9.188 1 94.44 106 SER A O 1
ATOM 723 N N . VAL A 1 107 ? -14.836 7.734 -7.531 1 96.5 107 VAL A N 1
ATOM 724 C CA . VAL A 1 107 ? -14.883 9.188 -7.641 1 96.5 107 VAL A CA 1
ATOM 725 C C . VAL A 1 107 ? -14.812 9.812 -6.25 1 96.5 107 VAL A C 1
ATOM 727 O O . VAL A 1 107 ? -15.25 9.211 -5.27 1 96.5 107 VAL A O 1
ATOM 730 N N . GLY A 1 108 ? -14.227 10.969 -6.191 1 97.81 108 GLY A N 1
ATOM 731 C CA . GLY A 1 108 ? -14.281 11.734 -4.961 1 97.81 108 GLY A CA 1
ATOM 732 C C . GLY A 1 108 ? -15.672 12.25 -4.641 1 97.81 108 GLY A C 1
ATOM 733 O O . GLY A 1 108 ? -16.438 12.617 -5.543 1 97.81 108 GLY A O 1
ATOM 734 N N . VAL A 1 109 ? -15.969 12.312 -3.355 1 98 109 VAL A N 1
ATOM 735 C CA . VAL A 1 109 ? -17.266 12.797 -2.918 1 98 109 VAL A CA 1
ATOM 736 C C . VAL A 1 109 ? -17.125 13.617 -1.643 1 98 109 VAL A C 1
ATOM 738 O O . VAL A 1 109 ? -16.062 13.578 -0.995 1 98 109 VAL A O 1
ATOM 741 N N . PHE A 1 110 ? -18.078 14.32 -1.341 1 96.69 110 PHE A N 1
ATOM 742 C CA . PHE A 1 110 ? -18.172 14.883 0.002 1 96.69 110 PHE A CA 1
ATOM 743 C C . PHE A 1 110 ? -19.578 14.734 0.562 1 96.69 110 PHE A C 1
ATOM 745 O O . PHE A 1 110 ? -20.531 14.562 -0.194 1 96.69 110 PHE A O 1
ATOM 752 N N . TRP A 1 111 ? -19.688 14.672 1.818 1 97.25 111 TRP A N 1
ATOM 753 C CA . TRP A 1 111 ? -20.891 14.656 2.637 1 97.25 111 TRP A CA 1
ATOM 754 C C . TRP A 1 111 ? -20.891 15.805 3.635 1 97.25 111 TRP A C 1
ATOM 756 O O . TRP A 1 111 ? -19.891 16.516 3.775 1 97.25 111 TRP A O 1
ATOM 766 N N . ASN A 1 112 ? -22.031 15.977 4.148 1 96.31 112 ASN A N 1
ATOM 767 C CA . ASN A 1 112 ? -22.172 16.75 5.383 1 96.31 112 ASN A CA 1
ATOM 768 C C . ASN A 1 112 ? -22.484 15.836 6.574 1 96.31 112 ASN A C 1
ATOM 770 O O . ASN A 1 112 ? -23.422 15.039 6.531 1 96.31 112 ASN A O 1
ATOM 774 N N . ALA A 1 113 ? -21.672 16 7.609 1 96.31 113 ALA A N 1
ATOM 775 C CA . ALA A 1 113 ? -21.781 15.109 8.766 1 96.31 113 ALA A CA 1
ATOM 776 C C . ALA A 1 113 ? -23.188 15.195 9.375 1 96.31 113 ALA A C 1
ATOM 778 O O . ALA A 1 113 ? -23.688 14.211 9.922 1 96.31 113 ALA A O 1
ATOM 779 N N . ALA A 1 114 ? -23.781 16.312 9.297 1 94.88 114 ALA A N 1
ATOM 780 C CA . ALA A 1 114 ? -25.094 16.516 9.883 1 94.88 114 ALA A CA 1
ATOM 781 C C . ALA A 1 114 ? -26.188 15.914 9.016 1 94.88 114 ALA A C 1
ATOM 783 O O . ALA A 1 114 ? -27.297 15.664 9.484 1 94.88 114 ALA A O 1
ATOM 784 N N . THR A 1 115 ? -25.922 15.766 7.738 1 95.88 115 THR A N 1
ATOM 785 C CA . THR A 1 115 ? -26.859 15.172 6.797 1 95.88 115 THR A CA 1
ATOM 786 C C . THR A 1 115 ? -26.188 14.062 5.992 1 95.88 115 THR A C 1
ATOM 788 O O . THR A 1 115 ? -26.078 14.156 4.77 1 95.88 115 THR A O 1
ATOM 791 N N . PRO A 1 116 ? -25.844 12.984 6.688 1 96.06 116 PRO A N 1
ATOM 792 C CA . PRO A 1 116 ? -25.016 11.945 6.082 1 96.06 116 PRO A CA 1
ATOM 793 C C . PRO A 1 116 ? -25.75 11.188 4.965 1 96.06 116 PRO A C 1
ATOM 795 O O . PRO A 1 116 ? -25.125 10.422 4.23 1 96.06 116 PRO A O 1
ATOM 798 N N . ALA A 1 117 ? -27.031 11.43 4.703 1 95.94 117 ALA A N 1
ATOM 799 C CA . ALA A 1 117 ? -27.844 10.688 3.729 1 95.94 117 ALA A CA 1
ATOM 800 C C . ALA A 1 117 ? -27.719 11.312 2.34 1 95.94 117 ALA A C 1
ATOM 802 O O . ALA A 1 117 ? -28.312 10.812 1.377 1 95.94 117 ALA A O 1
ATOM 803 N N . THR A 1 118 ? -27.031 12.375 2.201 1 96.06 118 THR A N 1
ATOM 804 C CA . THR A 1 118 ? -26.812 13.016 0.908 1 96.06 118 THR A CA 1
ATOM 805 C C . THR A 1 118 ? -25.344 13.031 0.544 1 96.06 118 THR A C 1
ATOM 807 O O . THR A 1 118 ? -24.484 13.328 1.388 1 96.06 118 THR A O 1
ATOM 810 N N . VAL A 1 119 ? -25.094 12.688 -0.679 1 97.12 119 VAL A N 1
ATOM 811 C CA . VAL A 1 119 ? -23.734 12.633 -1.166 1 97.12 119 VAL A CA 1
ATOM 812 C C . VAL A 1 119 ? -23.594 13.477 -2.434 1 97.12 119 VAL A C 1
ATOM 814 O O . VAL A 1 119 ? -24.5 13.508 -3.264 1 97.12 119 VAL A O 1
ATOM 817 N N . GLN A 1 120 ? -22.531 14.219 -2.557 1 96.62 120 GLN A N 1
ATOM 818 C CA . GLN A 1 120 ? -22.234 14.977 -3.766 1 96.62 120 GLN A CA 1
ATOM 819 C C . GLN A 1 120 ? -20.922 14.523 -4.387 1 96.62 120 GLN A C 1
ATOM 821 O O . GLN A 1 120 ? -19.922 14.328 -3.682 1 96.62 120 GLN A O 1
ATOM 826 N N . THR A 1 121 ? -20.906 14.406 -5.699 1 97.62 121 THR A N 1
ATOM 827 C CA . THR A 1 121 ? -19.719 13.945 -6.43 1 97.62 121 THR A CA 1
ATOM 828 C C . THR A 1 121 ? -18.812 15.125 -6.785 1 97.62 121 THR A C 1
ATOM 830 O O . THR A 1 121 ? -19.281 16.156 -7.262 1 97.62 121 THR A O 1
ATOM 833 N N . LEU A 1 122 ? -17.531 14.953 -6.504 1 98 122 LEU A N 1
ATOM 834 C CA . LEU A 1 122 ? -16.531 15.867 -7.051 1 98 122 LEU A CA 1
ATOM 835 C C . LEU A 1 122 ? -16.281 15.578 -8.523 1 98 122 LEU A C 1
ATOM 837 O O . LEU A 1 122 ? -15.672 14.562 -8.867 1 98 122 LEU A O 1
ATOM 841 N N . GLN A 1 123 ? -16.672 16.531 -9.336 1 97.94 123 GLN A N 1
ATOM 842 C CA . GLN A 1 123 ? -16.594 16.297 -10.773 1 97.94 123 GLN A CA 1
ATOM 843 C C . GLN A 1 123 ? -15.156 16.406 -11.273 1 97.94 123 GLN A C 1
ATOM 845 O O . GLN A 1 123 ? -14.398 17.266 -10.82 1 97.94 123 GLN A O 1
ATOM 850 N N . PRO A 1 124 ? -14.781 15.461 -12.109 1 97.81 124 PRO A N 1
ATOM 851 C CA . PRO A 1 124 ? -13.492 15.656 -12.766 1 97.81 124 PRO A CA 1
ATOM 852 C C . PRO A 1 124 ? -13.531 16.75 -13.828 1 97.81 124 PRO A C 1
ATOM 854 O O . PRO A 1 124 ? -14.586 17.344 -14.062 1 97.81 124 PRO A O 1
ATOM 857 N N . LEU A 1 125 ? -12.391 17.047 -14.406 1 97.88 125 LEU A N 1
ATOM 858 C CA . LEU A 1 125 ? -12.336 17.984 -15.531 1 97.88 125 LEU A CA 1
ATOM 859 C C . LEU A 1 125 ? -13.109 17.438 -16.719 1 97.88 125 LEU A C 1
ATOM 861 O O . LEU A 1 125 ? -13.336 16.234 -16.828 1 97.88 125 LEU A O 1
ATOM 865 N N . THR A 1 126 ? -13.406 18.359 -17.625 1 95.62 126 THR A N 1
ATOM 866 C CA . THR A 1 126 ? -14.117 17.953 -18.828 1 95.62 126 THR A CA 1
ATOM 867 C C . THR A 1 126 ? -13.336 16.891 -19.594 1 95.62 126 THR A C 1
ATOM 869 O O . THR A 1 126 ? -12.117 17 -19.75 1 95.62 126 THR A O 1
ATOM 872 N N . LEU A 1 127 ? -14.008 15.836 -20.031 1 93 127 LEU A N 1
ATOM 873 C CA . LEU A 1 127 ? -13.516 14.734 -20.859 1 93 127 LEU A CA 1
ATOM 874 C C . LEU A 1 127 ? -12.797 13.695 -20 1 93 127 LEU A C 1
ATOM 876 O O . LEU A 1 127 ? -12.469 12.609 -20.484 1 93 127 LEU A O 1
ATOM 880 N N . ASP A 1 128 ? -12.461 14.086 -18.703 1 95.75 128 ASP A N 1
ATOM 881 C CA . ASP A 1 128 ? -11.93 13.07 -17.812 1 95.75 128 ASP A CA 1
ATOM 882 C C . ASP A 1 128 ? -13.047 12.188 -17.25 1 95.75 128 ASP A C 1
ATOM 884 O O . ASP A 1 128 ? -14.227 12.492 -17.438 1 95.75 128 ASP A O 1
ATOM 888 N N . VAL A 1 129 ? -12.625 11.07 -16.578 1 94 129 VAL A N 1
ATOM 889 C CA . VAL A 1 129 ? -13.672 10.094 -16.281 1 94 129 VAL A CA 1
ATOM 890 C C . VAL A 1 129 ? -13.789 9.914 -14.773 1 94 129 VAL A C 1
ATOM 892 O O . VAL A 1 129 ? -14.773 9.352 -14.281 1 94 129 VAL A O 1
ATOM 895 N N . ARG A 1 130 ? -12.797 10.359 -14.047 1 95.44 130 ARG A N 1
ATOM 896 C CA . ARG A 1 130 ? -12.93 10.172 -12.609 1 95.44 130 ARG A CA 1
ATOM 897 C C . ARG A 1 130 ? -12.086 11.188 -11.844 1 95.44 130 ARG A C 1
ATOM 899 O O . ARG A 1 130 ? -11.156 11.781 -12.398 1 95.44 130 ARG A O 1
ATOM 906 N N . SER A 1 131 ? -12.469 11.43 -10.609 1 97.81 131 SER A N 1
ATOM 907 C CA . SER A 1 131 ? -11.742 12.297 -9.688 1 97.81 131 SER A CA 1
ATOM 908 C C . SER A 1 131 ? -11.227 11.523 -8.484 1 97.81 131 SER A C 1
ATOM 910 O O . SER A 1 131 ? -11.828 10.531 -8.07 1 97.81 131 SER A O 1
ATOM 912 N N . MET A 1 132 ? -10.141 11.977 -7.953 1 97.94 132 MET A N 1
ATOM 913 C CA . MET A 1 132 ? -9.555 11.383 -6.762 1 97.94 132 MET A CA 1
ATOM 914 C C . MET A 1 132 ? -9.016 12.453 -5.82 1 97.94 132 MET A C 1
ATOM 916 O O . MET A 1 132 ? -7.949 13.023 -6.066 1 97.94 132 MET A O 1
ATOM 920 N N . PRO A 1 133 ? -9.734 12.664 -4.727 1 98.06 133 PRO A N 1
ATOM 921 C CA . PRO A 1 133 ? -9.195 13.609 -3.742 1 98.06 133 PRO A CA 1
ATOM 922 C C . PRO A 1 133 ? -7.945 13.078 -3.047 1 98.06 133 PRO A C 1
ATOM 924 O O . PRO A 1 133 ? -7.859 11.883 -2.752 1 98.06 133 PRO A O 1
ATOM 927 N N . THR A 1 134 ? -6.945 13.953 -2.857 1 98.25 134 THR A N 1
ATOM 928 C CA . THR A 1 134 ? -5.699 13.555 -2.213 1 98.25 134 THR A CA 1
ATOM 929 C C . THR A 1 134 ? -5.375 14.477 -1.039 1 98.25 134 THR A C 1
ATOM 931 O O . THR A 1 134 ? -4.484 14.18 -0.241 1 98.25 134 THR A O 1
ATOM 934 N N . ALA A 1 135 ? -6.039 15.586 -0.913 1 97.62 135 ALA A N 1
ATOM 935 C CA . ALA A 1 135 ? -5.746 16.562 0.126 1 97.62 135 ALA A CA 1
ATOM 936 C C . ALA A 1 135 ? -6.992 17.375 0.476 1 97.62 135 ALA A C 1
ATOM 938 O O . ALA A 1 135 ? -7.91 17.5 -0.338 1 97.62 135 ALA A O 1
ATOM 939 N N . PHE A 1 136 ? -7.043 17.922 1.613 1 95.38 136 PHE A N 1
ATOM 940 C CA . PHE A 1 136 ? -8.141 18.75 2.096 1 95.38 136 PHE A CA 1
ATOM 941 C C . PHE A 1 136 ? -7.672 19.656 3.225 1 95.38 136 PHE A C 1
ATOM 943 O O . PHE A 1 136 ? -6.594 19.453 3.791 1 95.38 136 PHE A O 1
ATOM 950 N N . ASN A 1 137 ? -8.461 20.719 3.535 1 94.62 137 ASN A N 1
ATOM 951 C CA . ASN A 1 137 ? -8.141 21.562 4.684 1 94.62 137 ASN A CA 1
ATOM 952 C C . ASN A 1 137 ? -9.383 21.875 5.512 1 94.62 137 ASN A C 1
ATOM 954 O O . ASN A 1 137 ? -10.492 21.484 5.148 1 94.62 137 ASN A O 1
ATOM 958 N N . GLN A 1 138 ? -9.18 22.562 6.586 1 92.69 138 GLN A N 1
ATOM 959 C CA . GLN A 1 138 ? -10.266 22.844 7.516 1 92.69 138 GLN A CA 1
ATOM 960 C C . GLN A 1 138 ? -11.25 23.844 6.918 1 92.69 138 GLN A C 1
ATOM 962 O O . GLN A 1 138 ? -12.383 23.969 7.379 1 92.69 138 GLN A O 1
ATOM 967 N N . GLY A 1 139 ? -10.883 24.5 5.875 1 91 139 GLY A N 1
ATOM 968 C CA . GLY A 1 139 ? -11.766 25.422 5.191 1 91 139 GLY A CA 1
ATOM 969 C C . GLY A 1 139 ? -12.703 24.75 4.211 1 91 139 GLY A C 1
ATOM 970 O O . GLY A 1 139 ? -13.586 25.391 3.637 1 91 139 GLY A O 1
ATOM 971 N N . GLY A 1 140 ? -12.461 23.516 3.996 1 91.88 140 GLY A N 1
ATOM 972 C CA . GLY A 1 140 ? -13.328 22.734 3.127 1 91.88 140 GLY A CA 1
ATOM 973 C C . GLY A 1 140 ? -12.812 22.641 1.701 1 91.88 140 GLY A C 1
ATOM 974 O O . GLY A 1 140 ? -13.508 22.141 0.817 1 91.88 140 GLY A O 1
ATOM 975 N N . TYR A 1 141 ? -11.695 23.188 1.502 1 95 141 TYR A N 1
ATOM 976 C CA . TYR A 1 141 ? -11.086 23.062 0.184 1 95 141 TYR A CA 1
ATOM 977 C C . TYR A 1 141 ? -10.492 21.672 -0.006 1 95 141 TYR A C 1
ATOM 979 O O . TYR A 1 141 ? -9.891 21.109 0.917 1 95 141 TYR A O 1
ATOM 987 N N . VAL A 1 142 ? -10.688 21.125 -1.189 1 96.81 142 VAL A N 1
ATOM 988 C CA . VAL A 1 142 ? -10.164 19.797 -1.537 1 96.81 142 VAL A CA 1
ATOM 989 C C . VAL A 1 142 ? -9.234 19.922 -2.748 1 96.81 142 VAL A C 1
ATOM 991 O O . VAL A 1 142 ? -9.492 20.703 -3.658 1 96.81 142 VAL A O 1
ATOM 994 N N . ALA A 1 143 ? -8.172 19.234 -2.738 1 98.12 143 ALA A N 1
ATOM 995 C CA . ALA A 1 143 ? -7.305 19.109 -3.908 1 98.12 143 ALA A CA 1
ATOM 996 C C . ALA A 1 143 ? -7.07 17.641 -4.262 1 98.12 143 ALA A C 1
ATOM 998 O O . ALA A 1 143 ? -7.238 16.766 -3.416 1 98.12 143 ALA A O 1
ATOM 999 N N . GLY A 1 144 ? -6.793 17.375 -5.484 1 98.44 144 GLY A N 1
ATOM 1000 C CA . GLY A 1 144 ? -6.52 16.031 -5.973 1 98.44 144 GLY A CA 1
ATOM 1001 C C . GLY A 1 144 ? -6.211 15.984 -7.461 1 98.44 144 GLY A C 1
ATOM 1002 O O . GLY A 1 144 ? -5.516 16.859 -7.98 1 98.44 144 GLY A O 1
ATOM 1003 N N . VAL A 1 145 ? -6.734 14.891 -8.086 1 98.56 145 VAL A N 1
ATOM 1004 C CA . VAL A 1 145 ? -6.445 14.758 -9.516 1 98.56 145 VAL A CA 1
ATOM 1005 C C . VAL A 1 145 ? -7.727 14.414 -10.273 1 98.56 145 VAL A C 1
ATOM 1007 O O . VAL A 1 145 ? -8.648 13.812 -9.711 1 98.56 145 VAL A O 1
ATOM 1010 N N . SER A 1 146 ? -7.766 14.914 -11.469 1 98.31 146 SER A N 1
ATOM 1011 C CA . SER A 1 146 ? -8.688 14.453 -12.5 1 98.31 146 SER A CA 1
ATOM 1012 C C . SER A 1 146 ? -8.031 13.43 -13.414 1 98.31 146 SER A C 1
ATOM 1014 O O . SER A 1 146 ? -6.914 13.641 -13.891 1 98.31 146 SER A O 1
ATOM 1016 N N . LEU A 1 147 ? -8.68 12.289 -13.656 1 96.69 147 LEU A N 1
ATOM 1017 C CA . LEU A 1 147 ? -8.07 11.195 -14.406 1 96.69 147 LEU A CA 1
ATOM 1018 C C . LEU A 1 147 ? -8.805 10.953 -15.719 1 96.69 147 LEU A C 1
ATOM 1020 O O . LEU A 1 147 ? -10.039 10.898 -15.742 1 96.69 147 LEU A O 1
ATOM 1024 N N . SER A 1 148 ? -8.008 10.742 -16.766 1 94.44 148 SER A N 1
ATOM 1025 C CA . SER A 1 148 ? -8.547 10.406 -18.078 1 94.44 148 SER A CA 1
ATOM 1026 C C . SER A 1 148 ? -8.891 8.922 -18.156 1 94.44 148 SER A C 1
ATOM 1028 O O . SER A 1 148 ? -8.672 8.172 -17.219 1 94.44 148 SER A O 1
ATOM 1030 N N . GLY A 1 149 ? -9.398 8.539 -19.281 1 90.94 149 GLY A N 1
ATOM 1031 C CA . GLY A 1 149 ? -9.695 7.137 -19.531 1 90.94 149 GLY A CA 1
ATOM 1032 C C . GLY A 1 149 ? -8.453 6.258 -19.5 1 90.94 149 GLY A C 1
ATOM 1033 O O . GLY A 1 149 ? -8.531 5.078 -19.172 1 90.94 149 GLY A O 1
ATOM 1034 N N . SER A 1 150 ? -7.297 6.828 -19.828 1 89.75 150 SER A N 1
ATOM 1035 C CA . SER A 1 150 ? -6.043 6.078 -19.812 1 89.75 150 SER A CA 1
ATOM 1036 C C . SER A 1 150 ? -5.406 6.102 -18.438 1 89.75 150 SER A C 1
ATOM 1038 O O . SER A 1 150 ? -4.301 5.59 -18.25 1 89.75 150 SER A O 1
ATOM 1040 N N . ASN A 1 151 ? -6.078 6.785 -17.516 1 90.88 151 ASN A N 1
ATOM 1041 C CA . ASN A 1 151 ? -5.648 6.898 -16.125 1 90.88 151 ASN A CA 1
ATOM 1042 C C . ASN A 1 151 ? -4.465 7.852 -15.984 1 90.88 151 ASN A C 1
ATOM 1044 O O . ASN A 1 151 ? -3.596 7.645 -15.133 1 90.88 151 ASN A O 1
ATOM 1048 N N . THR A 1 152 ? -4.453 8.883 -16.875 1 92.06 152 THR A N 1
ATOM 1049 C CA . THR A 1 152 ? -3.5 9.977 -16.75 1 92.06 152 THR A CA 1
ATOM 1050 C C . THR A 1 152 ? -4.066 11.078 -15.859 1 92.06 152 THR A C 1
ATOM 1052 O O . THR A 1 152 ? -5.211 11.5 -16.031 1 92.06 152 THR A O 1
ATOM 1055 N N . ALA A 1 153 ? -3.244 11.578 -14.93 1 96.06 153 ALA A N 1
ATOM 1056 C CA . ALA A 1 153 ? -3.744 12.469 -13.883 1 96.06 153 ALA A CA 1
ATOM 1057 C C . ALA A 1 153 ? 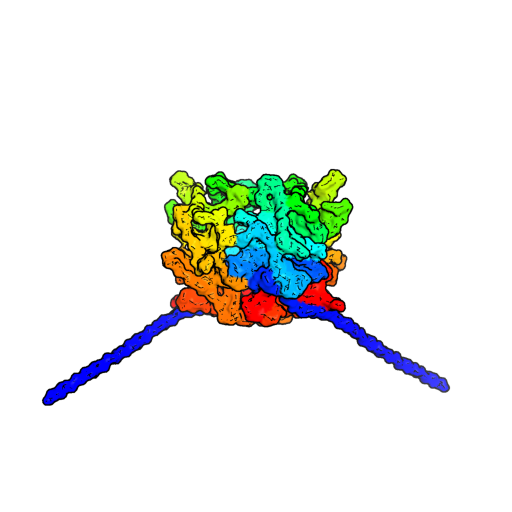-3.371 13.922 -14.18 1 96.06 153 ALA A C 1
ATOM 1059 O O . ALA A 1 153 ? -2.264 14.203 -14.641 1 96.06 153 ALA A O 1
ATOM 1060 N N . ARG A 1 154 ? -4.258 14.836 -13.945 1 96.69 154 ARG A N 1
ATOM 1061 C CA . ARG A 1 154 ? -4.035 16.281 -13.906 1 96.69 154 ARG A CA 1
ATOM 1062 C C . ARG A 1 154 ? -4.445 16.859 -12.555 1 96.69 154 ARG A C 1
ATOM 1064 O O . ARG A 1 154 ? -5.48 16.484 -12 1 96.69 154 ARG A O 1
ATOM 1071 N N . PRO A 1 155 ? -3.656 17.734 -11.977 1 97.81 155 PRO A N 1
ATOM 1072 C CA . PRO A 1 155 ? -3.977 18.281 -10.656 1 97.81 155 PRO A CA 1
ATOM 1073 C C . PRO A 1 155 ? -5.152 19.25 -10.688 1 97.81 155 PRO A C 1
ATOM 1075 O O . PRO A 1 155 ? -5.234 20.094 -11.578 1 97.81 155 PRO A O 1
ATOM 1078 N N . VAL A 1 156 ? -6.051 19.172 -9.703 1 98.25 156 VAL A N 1
ATOM 1079 C CA . VAL A 1 156 ? -7.223 20.031 -9.609 1 98.25 156 VAL A CA 1
ATOM 1080 C C . VAL A 1 156 ? -7.504 20.375 -8.148 1 98.25 156 VAL A C 1
ATOM 1082 O O . VAL A 1 156 ? -6.922 19.766 -7.242 1 98.25 156 VAL A O 1
ATOM 1085 N N . MET A 1 157 ? -8.352 21.312 -7.969 1 97 157 MET A N 1
ATOM 1086 C CA . MET A 1 157 ? -8.906 21.625 -6.648 1 97 157 MET A CA 1
ATOM 1087 C C . MET A 1 157 ? -10.391 21.922 -6.742 1 97 157 MET A C 1
ATOM 1089 O O . MET A 1 157 ? -10.906 22.234 -7.824 1 97 157 MET A O 1
ATOM 1093 N N . TRP A 1 158 ? -11.094 21.75 -5.703 1 96.69 158 TRP A N 1
ATOM 1094 C CA . TRP A 1 158 ? -12.5 22.094 -5.52 1 96.69 158 TRP A CA 1
ATOM 1095 C C . TRP A 1 158 ? -12.672 23.062 -4.352 1 96.69 158 TRP A C 1
ATOM 1097 O O . TRP A 1 158 ? -12.109 22.844 -3.273 1 96.69 158 TRP A O 1
ATOM 1107 N N . ARG A 1 159 ? -13.461 24.047 -4.574 1 92.62 159 ARG A N 1
ATOM 1108 C CA . ARG A 1 159 ? -13.75 24.984 -3.492 1 92.62 159 ARG A CA 1
ATOM 1109 C C . ARG A 1 159 ? -14.773 24.391 -2.521 1 92.62 159 ARG A C 1
ATOM 1111 O O . ARG A 1 159 ? -15.453 23.422 -2.84 1 92.62 159 ARG A O 1
ATOM 1118 N N . ASN A 1 160 ? -14.742 25 -1.372 1 89.19 160 ASN A N 1
ATOM 1119 C CA . ASN A 1 160 ? -15.688 24.562 -0.352 1 89.19 160 ASN A CA 1
ATOM 1120 C C . ASN A 1 160 ? -17.125 24.531 -0.893 1 89.19 160 ASN A C 1
ATOM 1122 O O . ASN A 1 160 ? -17.594 25.516 -1.471 1 89.19 160 ASN A O 1
ATOM 1126 N N . ASN A 1 161 ? -17.688 23.391 -0.801 1 86.06 161 ASN A N 1
ATOM 1127 C CA . ASN A 1 161 ? -19.078 23.156 -1.164 1 86.06 161 ASN A CA 1
ATOM 1128 C C . ASN A 1 161 ? -19.297 23.281 -2.67 1 86.06 161 ASN A C 1
ATOM 1130 O O . ASN A 1 161 ? -20.406 23.562 -3.121 1 86.06 161 ASN A O 1
ATOM 1134 N N . GLU A 1 162 ? -18.281 23.219 -3.449 1 92.69 162 GLU A N 1
ATOM 1135 C CA . GLU A 1 162 ? -18.391 23.188 -4.902 1 92.69 162 GLU A CA 1
ATOM 1136 C C . GLU A 1 162 ? -17.969 21.828 -5.453 1 92.69 162 GLU A C 1
ATOM 1138 O O . GLU A 1 162 ? -17.094 21.172 -4.898 1 92.69 162 GLU A O 1
ATOM 1143 N N . THR A 1 163 ? -18.625 21.531 -6.559 1 95.75 163 THR A N 1
ATOM 1144 C CA . THR A 1 163 ? -18.359 20.219 -7.121 1 95.75 163 THR A CA 1
ATOM 1145 C C . THR A 1 163 ? -17.531 20.328 -8.406 1 95.75 163 THR A C 1
ATOM 1147 O O . THR A 1 163 ? -17.031 19.344 -8.922 1 95.75 163 THR A O 1
ATOM 1150 N N . THR A 1 164 ? -17.406 21.562 -8.867 1 97.06 164 THR A N 1
ATOM 1151 C CA . THR A 1 164 ? -16.703 21.781 -10.133 1 97.06 164 THR A CA 1
ATOM 1152 C C . THR A 1 164 ? -15.195 21.812 -9.922 1 97.06 164 THR A C 1
ATOM 1154 O O . THR A 1 164 ? -14.695 22.594 -9.117 1 97.06 164 THR A O 1
ATOM 1157 N N . ALA A 1 165 ? -14.508 21.016 -10.68 1 97.75 165 ALA A N 1
ATOM 1158 C CA . ALA A 1 165 ? -13.055 20.969 -10.594 1 97.75 165 ALA A CA 1
ATOM 1159 C C . ALA A 1 165 ? -12.43 22.219 -11.234 1 97.75 165 ALA A C 1
ATOM 1161 O O . ALA A 1 165 ? -12.891 22.672 -12.289 1 97.75 165 ALA A O 1
ATOM 1162 N N . ARG A 1 166 ? -11.453 22.672 -10.562 1 96.06 166 ARG A N 1
ATOM 1163 C CA . ARG A 1 166 ? -10.617 23.719 -11.117 1 96.06 166 ARG A CA 1
ATOM 1164 C C . ARG A 1 166 ? -9.188 23.234 -11.336 1 96.06 166 ARG A C 1
ATOM 1166 O O . ARG A 1 166 ? -8.523 22.797 -10.391 1 96.06 166 ARG A O 1
ATOM 1173 N N . ALA A 1 167 ? -8.727 23.422 -12.531 1 96.56 167 ALA A N 1
ATOM 1174 C CA . ALA A 1 167 ? -7.391 22.922 -12.867 1 96.56 167 ALA A CA 1
ATOM 1175 C C . ALA A 1 167 ? -6.312 23.75 -12.172 1 96.56 167 ALA A C 1
ATOM 1177 O O . ALA A 1 167 ? -6.395 24.984 -12.141 1 96.56 167 ALA A O 1
ATOM 1178 N N . LEU A 1 168 ? -5.371 23.078 -11.594 1 97 168 LEU A N 1
ATOM 1179 C CA . LEU A 1 168 ? -4.137 23.719 -11.156 1 97 168 LEU A CA 1
ATOM 1180 C C . LEU A 1 168 ? -3.107 23.75 -12.281 1 97 168 LEU A C 1
ATOM 1182 O O . LEU A 1 168 ? -2.951 22.766 -13.008 1 97 168 LEU A O 1
ATOM 1186 N N . PRO A 1 169 ? -2.463 24.906 -12.422 1 95.44 169 PRO A N 1
ATOM 1187 C CA . PRO A 1 169 ? -1.51 24.984 -13.539 1 95.44 169 PRO A CA 1
ATOM 1188 C C . PRO A 1 169 ? -0.383 23.953 -13.406 1 95.44 169 PRO A C 1
ATOM 1190 O O . PRO A 1 169 ? 0.235 23.844 -12.352 1 95.44 169 PRO A O 1
ATOM 1193 N N . ALA A 1 170 ? -0.055 23.219 -14.461 1 91.06 170 ALA A N 1
ATOM 1194 C CA . ALA A 1 170 ? 1.014 22.219 -14.57 1 91.06 170 ALA A CA 1
ATOM 1195 C C . ALA A 1 170 ? 1.696 22.297 -15.93 1 91.06 170 ALA A C 1
ATOM 1197 O O . ALA A 1 170 ? 1.187 22.938 -16.859 1 91.06 170 ALA A O 1
ATOM 1198 N N . GLY A 1 171 ? 2.875 21.688 -16.094 1 88.38 171 GLY A N 1
ATOM 1199 C CA . GLY A 1 171 ? 3.623 21.703 -17.328 1 88.38 171 GLY A CA 1
ATOM 1200 C C . GLY A 1 171 ? 4.461 22.953 -17.5 1 88.38 171 GLY A C 1
ATOM 1201 O O . GLY A 1 171 ? 4.793 23.344 -18.625 1 88.38 171 GLY A O 1
ATOM 1202 N N . LEU A 1 172 ? 4.656 23.547 -16.406 1 84.62 172 LEU A N 1
ATOM 1203 C CA . LEU A 1 172 ? 5.488 24.75 -16.328 1 84.62 172 LEU A CA 1
ATOM 1204 C C . LEU A 1 172 ? 6.809 24.453 -15.641 1 84.62 172 LEU A C 1
ATOM 1206 O O . LEU A 1 172 ? 7.02 23.344 -15.141 1 84.62 172 LEU A O 1
ATOM 1210 N N . LEU A 1 173 ? 7.789 25.344 -15.727 1 82.56 173 LEU A N 1
ATOM 1211 C CA . LEU A 1 173 ? 9.023 25.297 -14.945 1 82.56 173 LEU A CA 1
ATOM 1212 C C . LEU A 1 173 ? 9.859 24.078 -15.344 1 82.56 173 LEU A C 1
ATOM 1214 O O . LEU A 1 173 ? 10.57 23.516 -14.508 1 82.56 173 LEU A O 1
ATOM 1218 N N . GLY A 1 174 ? 9.578 23.516 -16.531 1 85.94 174 GLY A N 1
ATOM 1219 C CA . GLY A 1 174 ? 10.305 22.344 -17 1 85.94 174 GLY A CA 1
ATOM 1220 C C . GLY A 1 174 ? 9.742 21.047 -16.469 1 85.94 174 GLY A C 1
ATOM 1221 O O . GLY A 1 174 ? 10.375 19.984 -16.594 1 85.94 174 GLY A O 1
ATOM 1222 N N . LEU A 1 175 ? 8.562 21.125 -15.836 1 87.38 175 LEU A N 1
ATOM 1223 C CA . LEU A 1 175 ? 7.93 19.938 -15.273 1 87.38 175 LEU A CA 1
ATOM 1224 C C . LEU A 1 175 ? 6.836 19.422 -16.188 1 87.38 175 LEU A C 1
ATOM 1226 O O . LEU A 1 175 ? 6.355 20.141 -17.062 1 87.38 175 LEU A O 1
ATOM 1230 N N . ASN A 1 176 ? 6.504 18.219 -15.992 1 87.69 176 ASN A N 1
ATOM 1231 C CA . ASN A 1 176 ? 5.48 17.594 -16.828 1 87.69 176 ASN A CA 1
ATOM 1232 C C . ASN A 1 176 ? 4.086 18.109 -16.484 1 87.69 176 ASN A C 1
ATOM 1234 O O . ASN A 1 176 ? 3.832 18.516 -15.352 1 87.69 176 ASN A O 1
ATOM 1238 N N . SER A 1 177 ? 3.238 18.078 -17.469 1 89.12 177 SER A N 1
ATOM 1239 C CA . SER A 1 177 ? 1.88 18.578 -17.266 1 89.12 177 SER A CA 1
ATOM 1240 C C . SER A 1 177 ? 0.96 17.484 -16.734 1 89.12 177 SER A C 1
ATOM 1242 O O . SER A 1 177 ? -0.165 17.766 -16.312 1 89.12 177 SER A O 1
ATOM 1244 N N . THR A 1 178 ? 1.454 16.25 -16.781 1 90.75 178 THR A N 1
ATOM 1245 C CA . THR A 1 178 ? 0.634 15.133 -16.328 1 90.75 178 THR A CA 1
ATOM 1246 C C . THR A 1 178 ? 1.283 14.445 -15.133 1 90.75 178 THR A C 1
ATOM 1248 O O . THR A 1 178 ? 2.498 14.531 -14.945 1 90.75 178 THR A O 1
ATOM 1251 N N . ASN A 1 179 ? 0.396 13.867 -14.305 1 94.31 179 ASN A N 1
ATOM 1252 C CA . ASN A 1 179 ? 0.772 13.078 -13.133 1 94.31 179 ASN A CA 1
ATOM 1253 C C . ASN A 1 179 ? 1.411 13.953 -12.055 1 94.31 179 ASN A C 1
ATOM 1255 O O . ASN A 1 179 ? 2.316 13.508 -11.352 1 94.31 179 ASN A O 1
ATOM 1259 N N . CYS A 1 180 ? 0.993 15.211 -12.086 1 96.25 180 CYS A N 1
ATOM 1260 C CA . CYS A 1 180 ? 1.202 16.094 -10.945 1 96.25 180 CYS A CA 1
ATOM 1261 C C . CYS A 1 180 ? 0.142 15.867 -9.875 1 96.25 180 CYS A C 1
ATOM 1263 O O . CYS A 1 180 ? -1.056 15.898 -10.156 1 96.25 180 CYS A O 1
ATOM 1265 N N . VAL A 1 181 ? 0.541 15.68 -8.617 1 98 181 VAL A N 1
ATOM 1266 C CA . VAL A 1 181 ? -0.423 15.273 -7.598 1 98 181 VAL A CA 1
ATOM 1267 C C . VAL A 1 181 ? -0.326 16.203 -6.387 1 98 181 VAL A C 1
ATOM 1269 O O . VAL A 1 181 ? 0.728 16.297 -5.754 1 98 181 VAL A O 1
ATOM 1272 N N . PRO A 1 182 ? -1.445 16.891 -6.062 1 98.5 182 PRO A N 1
ATOM 1273 C CA . PRO A 1 182 ? -1.475 17.641 -4.797 1 98.5 182 PRO A CA 1
ATOM 1274 C C . PRO A 1 182 ? -1.298 16.734 -3.582 1 98.5 182 PRO A C 1
ATOM 1276 O O . PRO A 1 182 ? -1.795 15.594 -3.572 1 98.5 182 PRO A O 1
ATOM 1279 N N . SER A 1 183 ? -0.58 17.281 -2.594 1 98.44 183 SER A N 1
ATOM 1280 C CA . SER A 1 183 ? -0.336 16.453 -1.413 1 98.44 183 SER A CA 1
ATOM 1281 C C . SER A 1 183 ? -0.989 17.062 -0.175 1 98.44 183 SER A C 1
ATOM 1283 O O . SER A 1 183 ? -1.257 16.344 0.799 1 98.44 183 SER A O 1
ATOM 1285 N N . ASP A 1 184 ? -1.188 18.344 -0.168 1 98.31 184 ASP A N 1
ATOM 1286 C CA . ASP A 1 184 ? -1.838 18.969 0.986 1 98.31 184 ASP A CA 1
ATOM 1287 C C . ASP A 1 184 ? -2.352 20.359 0.648 1 98.31 184 ASP A C 1
ATOM 1289 O O . ASP A 1 184 ? -1.884 20.984 -0.304 1 98.31 184 ASP A O 1
ATOM 1293 N N . VAL A 1 185 ? -3.334 20.812 1.393 1 97.25 185 VAL A N 1
ATOM 1294 C CA . VAL A 1 185 ? -3.92 22.141 1.272 1 97.25 185 VAL A CA 1
ATOM 1295 C C . VAL A 1 185 ? -3.77 22.906 2.592 1 97.25 185 VAL A C 1
ATOM 1297 O O . VAL A 1 185 ? -4.164 22.406 3.648 1 97.25 185 VAL A O 1
ATOM 1300 N N . ASP A 1 186 ? -3.262 24.047 2.514 1 95.88 186 ASP A N 1
ATOM 1301 C CA . ASP A 1 186 ? -3.002 24.859 3.701 1 95.88 186 ASP A CA 1
ATOM 1302 C C . ASP A 1 186 ? -4.305 25.344 4.332 1 95.88 186 ASP A C 1
ATOM 1304 O O . ASP A 1 186 ? -5.254 25.688 3.621 1 95.88 186 ASP A O 1
ATOM 1308 N N . ASN A 1 187 ? -4.32 25.391 5.672 1 87.25 187 ASN A N 1
ATOM 1309 C CA . ASN A 1 187 ? -5.48 25.953 6.352 1 87.25 187 ASN A CA 1
ATOM 1310 C C . ASN A 1 187 ? -5.492 27.484 6.277 1 87.25 187 ASN A C 1
ATOM 1312 O O . ASN A 1 187 ? -6.539 28.109 6.43 1 87.25 187 ASN A O 1
ATOM 1316 N N . PHE A 1 188 ? -4.32 28.031 6.102 1 73 188 PHE A N 1
ATOM 1317 C CA . PHE A 1 188 ? -4.199 29.484 6.035 1 73 188 PHE A CA 1
ATOM 1318 C C . PHE A 1 188 ? -4.609 30 4.66 1 73 188 PHE A C 1
ATOM 1320 O O . PHE A 1 188 ? -4.145 29.484 3.639 1 73 188 PHE A O 1
ATOM 1327 N N . VAL A 1 189 ? -5.684 30.75 4.621 1 66.94 189 VAL A N 1
ATOM 1328 C CA . VAL A 1 189 ? -6.105 31.344 3.357 1 66.94 189 VAL A CA 1
ATOM 1329 C C . VAL A 1 189 ? -5.688 32.812 3.305 1 66.94 189 VAL A C 1
ATOM 1331 O O . VAL A 1 189 ? -6.086 33.625 4.156 1 66.94 189 VAL A O 1
ATOM 1334 N N . VAL A 1 190 ? -4.559 33.031 2.535 1 55.22 190 VAL A N 1
ATOM 1335 C CA . VAL A 1 190 ? -4.215 34.438 2.314 1 55.22 190 VAL A CA 1
ATOM 1336 C C . VAL A 1 190 ? -5.141 35.031 1.259 1 55.22 190 VAL A C 1
ATOM 1338 O O . VAL A 1 190 ? -5.227 34.531 0.138 1 55.22 190 VAL A O 1
ATOM 1341 N N . GLY A 1 191 ? -5.621 36.094 1.438 1 52.91 191 GLY A N 1
ATOM 1342 C CA . GLY A 1 191 ? -6.242 37.031 0.508 1 52.91 191 GLY A CA 1
ATOM 1343 C C . GLY A 1 191 ? -7.465 36.469 -0.183 1 52.91 191 GLY A C 1
ATOM 1344 O O . GLY A 1 191 ? -7.781 36.844 -1.312 1 52.91 191 GLY A O 1
ATOM 1345 N N . GLY A 1 192 ? -8.211 35.281 0.417 1 65.38 192 GLY A N 1
ATOM 1346 C CA . GLY A 1 192 ? -9.422 34.969 -0.327 1 65.38 192 GLY A CA 1
ATOM 1347 C C . GLY A 1 192 ? -9.734 33.5 -0.369 1 65.38 192 GLY A C 1
ATOM 1348 O O . GLY A 1 192 ? -9.547 32.781 0.624 1 65.38 192 GLY A O 1
ATOM 1349 N N . ASN A 1 193 ? -10.234 33 -1.489 1 78.38 193 ASN A N 1
ATOM 1350 C CA . ASN A 1 193 ? -10.789 31.672 -1.744 1 78.38 193 ASN A CA 1
ATOM 1351 C C . ASN A 1 193 ? -9.773 30.766 -2.441 1 78.38 193 ASN A C 1
ATOM 1353 O O . ASN A 1 193 ? -10.156 29.875 -3.213 1 78.38 193 ASN A O 1
ATOM 1357 N N . MET A 1 194 ? -8.469 31.109 -2.137 1 89.12 194 MET A N 1
ATOM 1358 C CA . MET A 1 194 ? -7.438 30.297 -2.795 1 89.12 194 MET A CA 1
ATOM 1359 C C . MET A 1 194 ? -6.328 29.938 -1.819 1 89.12 194 MET A C 1
ATOM 1361 O O . MET A 1 194 ? -5.293 30.594 -1.769 1 89.12 194 MET A O 1
ATOM 1365 N N . PRO A 1 195 ? -6.531 28.891 -1.057 1 93.81 195 PRO A N 1
ATOM 1366 C CA . PRO A 1 195 ? -5.477 28.469 -0.138 1 93.81 195 PRO A CA 1
ATOM 1367 C C . PRO A 1 195 ? -4.23 27.969 -0.866 1 93.81 195 PRO A C 1
ATOM 1369 O O . PRO A 1 195 ? -4.301 27.594 -2.043 1 93.81 195 PRO A O 1
ATOM 1372 N N . GLY A 1 196 ? -3.111 28.062 -0.11 1 95.31 196 GLY A N 1
ATOM 1373 C CA . GLY A 1 196 ? -1.92 27.422 -0.642 1 95.31 196 GLY A CA 1
ATOM 1374 C C . GLY A 1 196 ? -2.055 25.922 -0.753 1 95.31 196 GLY A C 1
ATOM 1375 O O . GLY A 1 196 ? -2.627 25.266 0.128 1 95.31 196 GLY A O 1
ATOM 1376 N N . ILE A 1 197 ? -1.556 25.375 -1.876 1 97.12 197 ILE A N 1
ATOM 1377 C CA . ILE A 1 197 ? -1.567 23.938 -2.127 1 97.12 197 ILE A CA 1
ATOM 1378 C C . ILE A 1 197 ? -0.158 23.469 -2.473 1 97.12 197 ILE A C 1
ATOM 1380 O O . ILE A 1 197 ? 0.546 24.109 -3.256 1 97.12 197 ILE A O 1
ATOM 1384 N N . VAL A 1 198 ? 0.257 22.406 -1.842 1 98.19 198 VAL A N 1
ATOM 1385 C CA . VAL A 1 198 ? 1.539 21.828 -2.225 1 98.19 198 VAL A CA 1
ATOM 1386 C C . VAL A 1 198 ? 1.309 20.516 -2.961 1 98.19 198 VAL A C 1
ATOM 1388 O O . VAL A 1 198 ? 0.276 19.859 -2.777 1 98.19 198 VAL A O 1
ATOM 1391 N N . GLY A 1 199 ? 2.23 20.156 -3.777 1 98.06 199 GLY A N 1
ATOM 1392 C CA . GLY A 1 199 ? 2.195 18.891 -4.5 1 98.06 199 GLY A CA 1
ATOM 1393 C C . GLY A 1 199 ? 3.498 18.578 -5.211 1 98.06 199 GLY A C 1
ATOM 1394 O O . GLY A 1 199 ? 4.512 19.234 -4.98 1 98.06 199 GLY A O 1
ATOM 1395 N N . ASN A 1 200 ? 3.453 17.547 -5.98 1 98.06 200 ASN A N 1
ATOM 1396 C CA . ASN A 1 200 ? 4.648 17.031 -6.648 1 98.06 200 ASN A CA 1
ATOM 1397 C C . ASN A 1 200 ? 4.383 16.734 -8.117 1 98.06 200 ASN A C 1
ATOM 1399 O O . ASN A 1 200 ? 3.441 16.016 -8.453 1 98.06 200 ASN A O 1
ATOM 1403 N N . CYS A 1 201 ? 5.219 17.281 -8.977 1 96.94 201 CYS A N 1
ATOM 1404 C CA . CYS A 1 201 ? 5.148 17.062 -10.414 1 96.94 201 CYS A CA 1
ATOM 1405 C C . CYS A 1 201 ? 6.391 16.344 -10.922 1 96.94 201 CYS A C 1
ATOM 1407 O O . CYS A 1 201 ? 7.504 16.641 -10.484 1 96.94 201 CYS A O 1
ATOM 1409 N N . PRO A 1 202 ? 6.16 15.383 -11.789 1 94.75 202 PRO A N 1
ATOM 1410 C CA . PRO A 1 202 ? 7.352 14.727 -12.328 1 94.75 202 PRO A CA 1
ATOM 1411 C C . PRO A 1 202 ? 8.188 15.648 -13.211 1 94.75 202 PRO A C 1
ATOM 1413 O O . PRO A 1 202 ? 7.641 16.484 -13.93 1 94.75 202 PRO A O 1
ATOM 1416 N N . ASP A 1 203 ? 9.508 15.438 -13.102 1 92.19 203 ASP A N 1
ATOM 1417 C CA . ASP A 1 203 ? 10.383 16.094 -14.07 1 92.19 203 ASP A CA 1
ATOM 1418 C C . ASP A 1 203 ? 10.68 15.172 -15.258 1 92.19 203 ASP A C 1
ATOM 1420 O O . ASP A 1 203 ? 10.031 14.133 -15.414 1 92.19 203 ASP A O 1
ATOM 1424 N N . ASN A 1 204 ? 11.578 15.547 -16.078 1 88.25 204 ASN A N 1
ATOM 1425 C CA . ASN A 1 204 ? 11.82 14.812 -17.312 1 88.25 204 ASN A CA 1
ATOM 1426 C C . ASN A 1 204 ? 12.469 13.453 -17.047 1 88.25 204 ASN A C 1
ATOM 1428 O O . ASN A 1 204 ? 12.492 12.586 -17.922 1 88.25 204 ASN A O 1
ATOM 1432 N N . SER A 1 20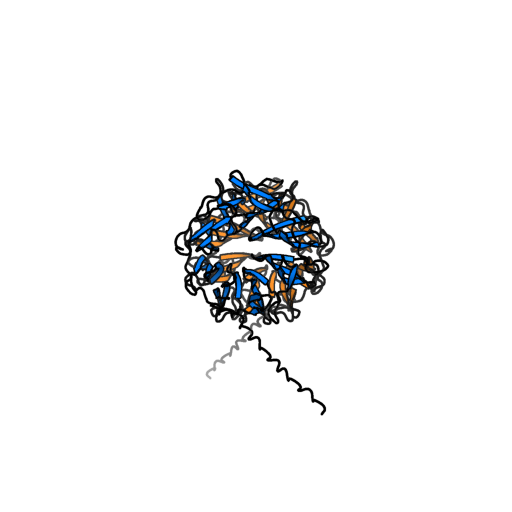5 ? 12.977 13.242 -15.789 1 87.19 205 SER A N 1
ATOM 1433 C CA . SER A 1 205 ? 13.594 11.977 -15.406 1 87.19 205 SER A CA 1
ATOM 1434 C C . SER A 1 205 ? 12.641 11.125 -14.586 1 87.19 205 SER A C 1
ATOM 1436 O O . SER A 1 205 ? 13.016 10.055 -14.094 1 87.19 205 SER A O 1
ATOM 1438 N N . GLY A 1 206 ? 11.484 11.695 -14.375 1 88.38 206 GLY A N 1
ATOM 1439 C CA . GLY A 1 206 ? 10.484 10.977 -13.602 1 88.38 206 GLY A CA 1
ATOM 1440 C C . GLY A 1 206 ? 10.57 11.258 -12.117 1 88.38 206 GLY A C 1
ATOM 1441 O O . GLY A 1 206 ? 9.805 10.695 -11.328 1 88.38 206 GLY A O 1
ATOM 1442 N N . HIS A 1 207 ? 11.484 12.148 -11.75 1 93.19 207 HIS A N 1
ATOM 1443 C CA . HIS A 1 207 ? 11.602 12.492 -10.336 1 93.19 207 HIS A CA 1
ATOM 1444 C C . HIS A 1 207 ? 10.508 13.469 -9.914 1 93.19 207 HIS A C 1
ATOM 1446 O O . HIS A 1 207 ? 10.164 14.383 -10.664 1 93.19 207 HIS A O 1
ATOM 1452 N N . PRO A 1 208 ? 10.07 13.242 -8.734 1 94.81 208 PRO A N 1
ATOM 1453 C CA . PRO A 1 208 ? 9.125 14.25 -8.25 1 94.81 208 PRO A CA 1
ATOM 1454 C C . PRO A 1 208 ? 9.789 15.586 -7.926 1 94.81 208 PRO A C 1
ATOM 1456 O O . PRO A 1 208 ? 10.875 15.609 -7.344 1 94.81 208 PRO A O 1
ATOM 1459 N N . ARG A 1 209 ? 9.164 16.656 -8.328 1 96.25 209 ARG A N 1
ATOM 1460 C CA . ARG A 1 209 ? 9.555 18.031 -7.984 1 96.25 209 ARG A CA 1
ATOM 1461 C C . ARG A 1 209 ? 8.461 18.719 -7.176 1 96.25 209 ARG A C 1
ATOM 1463 O O . ARG A 1 209 ? 7.309 18.797 -7.617 1 96.25 209 ARG A O 1
ATOM 1470 N N . PRO A 1 210 ? 8.805 19.125 -5.941 1 97.56 210 PRO A N 1
ATOM 1471 C CA . PRO A 1 210 ? 7.789 19.812 -5.137 1 97.56 210 PRO A CA 1
ATOM 1472 C C . PRO A 1 210 ? 7.391 21.172 -5.711 1 97.56 210 PRO A C 1
ATOM 1474 O O . PRO A 1 210 ? 8.258 21.953 -6.109 1 97.56 210 PRO A O 1
ATOM 1477 N N . VAL A 1 211 ? 6.074 21.422 -5.695 1 97.38 211 VAL A N 1
ATOM 1478 C CA . VAL A 1 211 ? 5.5 22.656 -6.227 1 97.38 211 VAL A CA 1
ATOM 1479 C C . VAL A 1 211 ? 4.523 23.25 -5.215 1 97.38 211 VAL A C 1
ATOM 1481 O O . VAL A 1 211 ? 3.902 22.516 -4.438 1 97.38 211 VAL A O 1
ATOM 1484 N N . TYR A 1 212 ? 4.465 24.531 -5.203 1 96.62 212 TY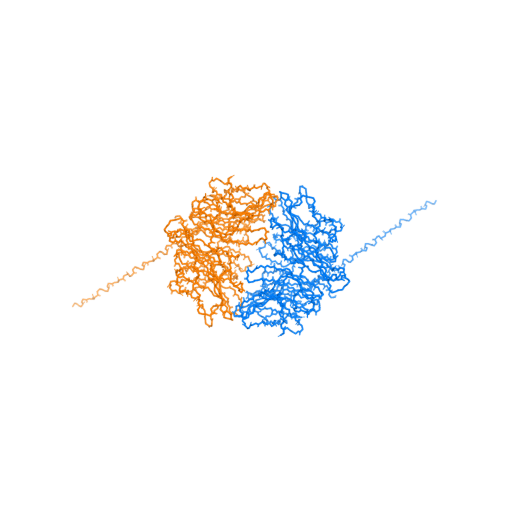R A N 1
ATOM 1485 C CA . TYR A 1 212 ? 3.51 25.297 -4.414 1 96.62 212 TYR A CA 1
ATOM 1486 C C . TYR A 1 212 ? 2.584 26.109 -5.312 1 96.62 212 TYR A C 1
ATOM 1488 O O . TYR A 1 212 ? 3.045 26.953 -6.098 1 96.62 212 TYR A O 1
ATOM 1496 N N . TRP A 1 213 ? 1.311 25.812 -5.293 1 95.81 213 TRP A N 1
ATOM 1497 C CA . TRP A 1 213 ? 0.315 26.625 -5.992 1 95.81 213 TRP A CA 1
ATOM 1498 C C . TRP A 1 213 ? -0.258 27.703 -5.074 1 95.81 213 TRP A C 1
ATOM 1500 O O . TRP A 1 213 ? -0.698 27.406 -3.961 1 95.81 213 TRP A O 1
ATOM 1510 N N . SER A 1 214 ? -0.252 28.875 -5.504 1 93.5 214 SER A N 1
ATOM 1511 C CA . SER A 1 214 ? -0.804 30 -4.762 1 93.5 214 SER A CA 1
ATOM 1512 C C . SER A 1 214 ? -1.591 30.938 -5.676 1 93.5 214 SER A C 1
ATOM 1514 O O . SER A 1 214 ? -1.52 30.812 -6.902 1 93.5 214 SER A O 1
ATOM 1516 N N . ALA A 1 215 ? -2.322 31.797 -5.027 1 90.88 215 ALA A N 1
ATOM 1517 C CA . ALA A 1 215 ? -3.129 32.75 -5.789 1 90.88 215 ALA A CA 1
ATOM 1518 C C . ALA A 1 215 ? -2.248 33.625 -6.66 1 90.88 215 ALA A C 1
ATOM 1520 O O . ALA A 1 215 ? -1.23 34.156 -6.199 1 90.88 215 ALA A O 1
ATOM 1521 N N . ALA A 1 216 ? -2.678 33.719 -7.906 1 89 216 ALA A N 1
ATOM 1522 C CA . ALA A 1 216 ? -1.993 34.625 -8.812 1 89 216 ALA A CA 1
ATOM 1523 C C . ALA A 1 216 ? -2.574 36.062 -8.719 1 89 216 ALA A C 1
ATOM 1525 O O . ALA A 1 216 ? -3.736 36.219 -8.344 1 89 216 ALA A O 1
ATOM 1526 N N . VAL A 1 217 ? -1.837 37.062 -9.172 1 83.88 217 VAL A N 1
ATOM 1527 C CA . VAL A 1 217 ? -2.234 38.469 -9.086 1 83.88 217 VAL A CA 1
ATOM 1528 C C . VAL A 1 217 ? -3.436 38.719 -9.992 1 83.88 217 VAL A C 1
ATOM 1530 O O . VAL A 1 217 ? -4.34 39.469 -9.633 1 83.88 217 VAL A O 1
ATOM 1533 N N . LEU A 1 218 ? -3.434 38.094 -11.109 1 84.12 218 LEU A N 1
ATOM 1534 C CA . LEU A 1 218 ? -4.492 38.344 -12.078 1 84.12 218 LEU A CA 1
ATOM 1535 C C . LEU A 1 218 ? -5.637 37.344 -11.914 1 84.12 218 LEU A C 1
ATOM 1537 O O . LEU A 1 218 ? -6.516 37.281 -12.773 1 84.12 218 LEU A O 1
ATOM 1541 N N . GLY A 1 219 ? -5.621 36.562 -10.938 1 82.94 219 GLY A N 1
ATOM 1542 C CA . GLY A 1 219 ? -6.656 35.562 -10.695 1 82.94 219 GLY A CA 1
ATOM 1543 C C . GLY A 1 219 ? -6.211 34.156 -11.008 1 82.94 219 GLY A C 1
ATOM 1544 O O . GLY A 1 219 ? -5.281 33.938 -11.781 1 82.94 219 GLY A O 1
ATOM 1545 N N . GLY A 1 220 ? -6.773 33.219 -10.289 1 88.69 220 GLY A N 1
ATOM 1546 C CA . GLY A 1 220 ? -6.406 31.828 -10.469 1 88.69 220 GLY A CA 1
ATOM 1547 C C . GLY A 1 220 ? -5.168 31.422 -9.68 1 88.69 220 GLY A C 1
ATOM 1548 O O . GLY A 1 220 ? -4.781 32.125 -8.734 1 88.69 220 GLY A O 1
ATOM 1549 N N . TYR A 1 221 ? -4.656 30.281 -10.008 1 92.94 221 TYR A N 1
ATOM 1550 C CA . TYR A 1 221 ? -3.471 29.781 -9.312 1 92.94 221 TYR A CA 1
ATOM 1551 C C . TYR A 1 221 ? -2.225 29.969 -10.172 1 92.94 221 TYR A C 1
ATOM 1553 O O . TYR A 1 221 ? -2.305 29.953 -11.406 1 92.94 221 TYR A O 1
ATOM 1561 N N . MET A 1 222 ? -1.178 30.203 -9.539 1 93.5 222 MET A N 1
ATOM 1562 C CA . MET A 1 222 ? 0.146 30.078 -10.141 1 93.5 222 MET A CA 1
ATOM 1563 C C . MET A 1 222 ? 0.973 29.016 -9.43 1 93.5 222 MET A C 1
ATOM 1565 O O . MET A 1 222 ? 0.743 28.734 -8.258 1 93.5 222 MET A O 1
ATOM 1569 N N . ALA A 1 223 ? 1.923 28.469 -10.195 1 94 223 ALA A N 1
ATOM 1570 C CA . ALA A 1 223 ? 2.789 27.422 -9.641 1 94 223 ALA A CA 1
ATOM 1571 C C . ALA A 1 223 ? 4.203 27.953 -9.422 1 94 223 ALA A C 1
ATOM 1573 O O . ALA A 1 223 ? 4.742 28.672 -10.266 1 94 223 ALA A O 1
ATOM 1574 N N . THR A 1 224 ? 4.723 27.609 -8.273 1 93.62 224 THR A N 1
ATOM 1575 C CA . THR A 1 224 ? 6.125 27.875 -7.969 1 93.62 224 THR A CA 1
ATOM 1576 C C . THR A 1 224 ? 6.84 26.594 -7.547 1 93.62 224 THR A C 1
ATOM 1578 O O . THR A 1 224 ? 6.305 25.797 -6.762 1 93.62 224 THR A O 1
ATOM 1581 N N . ALA A 1 225 ? 8.031 26.391 -8.133 1 95.12 225 ALA A N 1
ATOM 1582 C CA . ALA A 1 225 ? 8.836 25.266 -7.684 1 95.12 225 ALA A CA 1
ATOM 1583 C C . ALA A 1 225 ? 9.547 25.578 -6.375 1 95.12 225 ALA A C 1
ATOM 1585 O O . ALA A 1 225 ? 10.094 26.672 -6.207 1 95.12 225 ALA A O 1
ATOM 1586 N N . LEU A 1 226 ? 9.523 24.688 -5.465 1 96.94 226 LEU A N 1
ATOM 1587 C CA . LEU A 1 226 ? 10.234 24.906 -4.207 1 96.94 226 LEU A CA 1
ATOM 1588 C C . LEU A 1 226 ? 11.742 24.766 -4.406 1 96.94 226 LEU A C 1
ATOM 1590 O O . LEU A 1 226 ? 12.195 23.984 -5.242 1 96.94 226 LEU A O 1
ATOM 1594 N N . ASN A 1 227 ? 12.492 25.578 -3.625 1 96.56 227 ASN A N 1
ATOM 1595 C CA . ASN A 1 227 ? 13.953 25.469 -3.654 1 96.56 227 ASN A CA 1
ATOM 1596 C C . ASN A 1 227 ? 14.43 24.141 -3.096 1 96.56 227 ASN A C 1
ATOM 1598 O O . ASN A 1 227 ? 13.914 23.672 -2.08 1 96.56 227 ASN A O 1
ATOM 1602 N N . LEU A 1 228 ? 15.352 23.594 -3.781 1 96.44 228 LEU A N 1
ATOM 1603 C CA . LEU A 1 228 ? 15.922 22.344 -3.299 1 96.44 228 LEU A CA 1
ATOM 1604 C C . LEU A 1 228 ? 17.281 22.578 -2.652 1 96.44 228 LEU A C 1
ATOM 1606 O O . LEU A 1 228 ? 18 23.516 -3.023 1 96.44 228 LEU A O 1
ATOM 1610 N N . PRO A 1 229 ? 17.672 21.75 -1.584 1 95.38 229 PRO A N 1
ATOM 1611 C CA . PRO A 1 229 ? 19.031 21.812 -1.065 1 95.38 229 PRO A CA 1
ATOM 1612 C C . PRO A 1 229 ? 20.078 21.484 -2.123 1 95.38 229 PRO A C 1
ATOM 1614 O O . PRO A 1 229 ? 19.797 20.75 -3.076 1 95.38 229 PRO A O 1
ATOM 1617 N N . LEU A 1 230 ? 21.297 22 -1.608 1 87.5 230 LEU A N 1
ATOM 1618 C CA . LEU A 1 230 ? 22.422 21.672 -2.471 1 87.5 230 LEU A CA 1
ATOM 1619 C C . LEU A 1 230 ? 22.672 20.156 -2.475 1 87.5 230 LEU A C 1
ATOM 1621 O O . LEU A 1 230 ? 22.531 19.5 -1.447 1 87.5 230 LEU A O 1
ATOM 1625 N N . ASN A 1 231 ? 22.656 19.453 -3.557 1 90.5 231 ASN A N 1
ATOM 1626 C CA . ASN A 1 231 ? 23.078 18.078 -3.754 1 90.5 231 ASN A CA 1
ATOM 1627 C C . ASN A 1 231 ? 21.891 17.109 -3.695 1 90.5 231 ASN A C 1
ATOM 1629 O O . ASN A 1 231 ? 22.078 15.898 -3.678 1 90.5 231 ASN A O 1
ATOM 1633 N N . ALA A 1 232 ? 20.703 17.672 -3.357 1 95.44 232 ALA A N 1
ATOM 1634 C CA . ALA A 1 232 ? 19.547 16.781 -3.414 1 95.44 232 ALA A CA 1
ATOM 1635 C C . ALA A 1 232 ? 19.297 16.297 -4.84 1 95.44 232 ALA A C 1
ATOM 1637 O O . ALA A 1 232 ? 19.344 17.094 -5.785 1 95.44 232 ALA A O 1
ATOM 1638 N N . VAL A 1 233 ? 19.016 15.023 -4.977 1 94.25 233 VAL A N 1
ATOM 1639 C CA . VAL A 1 233 ? 18.656 14.445 -6.27 1 94.25 233 VAL A CA 1
ATOM 1640 C C . VAL A 1 233 ? 17.234 14.836 -6.629 1 94.25 233 VAL A C 1
ATOM 1642 O O . VAL A 1 233 ? 16.953 15.234 -7.766 1 94.25 233 VAL A O 1
ATOM 1645 N N . PHE A 1 234 ? 16.391 14.719 -5.68 1 95.5 234 PHE A N 1
ATOM 1646 C CA . PHE A 1 234 ? 15.023 15.188 -5.805 1 95.5 234 PHE A CA 1
ATOM 1647 C C . PHE A 1 234 ? 14.398 15.414 -4.43 1 95.5 234 PHE A C 1
ATOM 1649 O O . PHE A 1 234 ? 14.969 15.016 -3.412 1 95.5 234 PHE A O 1
ATOM 1656 N N . CYS A 1 235 ? 13.281 16.094 -4.387 1 97.44 235 CYS A N 1
ATOM 1657 C CA . CYS A 1 235 ? 12.492 16.297 -3.178 1 97.44 235 CYS A CA 1
ATOM 1658 C C . CYS A 1 235 ? 11 16.109 -3.455 1 97.44 235 CYS A C 1
ATOM 1660 O O . CYS A 1 235 ? 10.578 16.141 -4.609 1 97.44 235 CYS A O 1
ATOM 1662 N N . ARG A 1 236 ? 10.297 15.891 -2.383 1 97.75 236 ARG A N 1
ATOM 1663 C CA . ARG A 1 236 ? 8.836 15.844 -2.377 1 97.75 236 ARG A CA 1
ATOM 1664 C C . ARG A 1 236 ? 8.266 16.688 -1.244 1 97.75 236 ARG A C 1
ATOM 1666 O O . ARG A 1 236 ? 8.797 16.688 -0.135 1 97.75 236 ARG A O 1
ATOM 1673 N N . ALA A 1 237 ? 7.195 17.375 -1.639 1 98.44 237 ALA A N 1
ATOM 1674 C CA . ALA A 1 237 ? 6.422 18.016 -0.585 1 98.44 237 ALA A CA 1
ATOM 1675 C C . ALA A 1 237 ? 5.32 17.094 -0.063 1 98.44 237 ALA A C 1
ATOM 1677 O O . ALA A 1 237 ? 4.699 16.359 -0.834 1 98.44 237 ALA A O 1
ATOM 1678 N N . LYS A 1 238 ? 5.094 17.172 1.23 1 98.31 238 LYS A N 1
ATOM 1679 C CA . LYS A 1 238 ? 4.094 16.297 1.815 1 98.31 238 LYS A CA 1
ATOM 1680 C C . LYS A 1 238 ? 2.986 17.094 2.5 1 98.31 238 LYS A C 1
ATOM 1682 O O . LYS A 1 238 ? 1.802 16.859 2.248 1 98.31 238 LYS A O 1
ATOM 1687 N N . THR A 1 239 ? 3.379 17.984 3.406 1 97.94 239 THR A N 1
ATOM 1688 C CA . THR A 1 239 ? 2.418 18.719 4.23 1 97.94 239 THR A CA 1
ATOM 1689 C C . THR A 1 239 ? 2.703 20.219 4.203 1 97.94 239 THR A C 1
ATOM 1691 O O . THR A 1 239 ? 3.861 20.625 4.125 1 97.94 239 THR A O 1
ATOM 1694 N N . VAL A 1 240 ? 1.632 21.031 4.266 1 97.62 240 VAL A N 1
ATOM 1695 C CA . VAL A 1 240 ? 1.764 22.469 4.422 1 97.62 240 VAL A CA 1
ATOM 1696 C C . VAL A 1 240 ? 0.86 22.953 5.551 1 97.62 240 VAL A C 1
ATOM 1698 O O . VAL A 1 240 ? -0.324 22.609 5.598 1 97.62 240 VAL A O 1
ATOM 1701 N N . VAL A 1 241 ? 1.427 23.656 6.492 1 95.94 241 VAL A N 1
ATOM 1702 C CA . VAL A 1 241 ? 0.726 24.234 7.629 1 95.94 241 VAL A CA 1
ATOM 1703 C C . VAL A 1 241 ? 1.174 25.688 7.824 1 95.94 241 VAL A C 1
ATOM 1705 O O . VAL A 1 241 ? 2.318 25.938 8.203 1 95.94 241 VAL A O 1
ATOM 1708 N N . ASN A 1 242 ? 0.294 26.578 7.625 1 91.69 242 ASN A N 1
ATOM 1709 C CA . ASN A 1 242 ? 0.607 27.984 7.762 1 91.69 242 ASN A CA 1
ATOM 1710 C C . ASN A 1 242 ? 1.864 28.359 6.98 1 91.69 242 ASN A C 1
ATOM 1712 O O . ASN A 1 242 ? 2.791 28.953 7.531 1 91.69 242 ASN A O 1
ATOM 1716 N N . THR A 1 243 ? 1.972 28 5.73 1 90.94 243 THR A N 1
ATOM 1717 C CA . THR A 1 243 ? 2.973 28.312 4.715 1 90.94 243 THR A CA 1
ATOM 1718 C C . THR A 1 243 ? 4.238 27.5 4.938 1 90.94 243 THR A C 1
ATOM 1720 O O . THR A 1 243 ? 5.105 27.438 4.062 1 90.94 243 THR A O 1
ATOM 1723 N N . ARG A 1 244 ? 4.312 26.922 6.129 1 95.62 244 ARG A N 1
ATOM 1724 C CA . ARG A 1 244 ? 5.426 26 6.359 1 95.62 244 ARG A CA 1
ATOM 1725 C C . ARG A 1 244 ? 5.195 24.672 5.66 1 95.62 244 ARG A C 1
ATOM 1727 O O . ARG A 1 244 ? 4.105 24.094 5.742 1 95.62 244 ARG A O 1
ATOM 1734 N N . ILE A 1 245 ? 6.23 24.203 4.965 1 98.06 245 ILE A N 1
ATOM 1735 C CA . ILE A 1 245 ? 6.086 23.016 4.152 1 98.06 245 ILE A CA 1
ATOM 1736 C C . ILE A 1 245 ? 7.074 21.938 4.625 1 98.06 245 ILE A C 1
ATOM 1738 O O . ILE A 1 245 ? 8.266 22.219 4.762 1 98.06 245 ILE A O 1
ATOM 1742 N N . MET A 1 246 ? 6.59 20.797 4.926 1 98.69 246 MET A N 1
ATOM 1743 C CA . MET A 1 246 ? 7.445 19.656 5.234 1 98.69 246 MET A CA 1
ATOM 1744 C C . MET A 1 246 ? 7.516 18.703 4.051 1 98.69 246 MET A C 1
ATOM 1746 O O . MET A 1 246 ? 6.508 18.453 3.389 1 98.69 246 MET A O 1
ATOM 1750 N N . GLY A 1 247 ? 8.672 18.188 3.832 1 98.62 247 GLY A N 1
ATOM 1751 C CA . GLY A 1 247 ? 8.852 17.219 2.766 1 98.62 247 GLY A CA 1
ATOM 1752 C C . GLY A 1 247 ? 10.023 16.281 3.006 1 98.62 247 GLY A C 1
ATOM 1753 O O . GLY A 1 247 ? 10.391 16.016 4.152 1 98.62 247 GLY A O 1
ATOM 1754 N N . TYR A 1 248 ? 10.391 15.703 1.98 1 97.81 248 TYR A N 1
ATOM 1755 C CA . TYR A 1 248 ? 11.445 14.695 1.91 1 97.81 248 TYR A CA 1
ATOM 1756 C C . TYR A 1 248 ? 12.383 14.969 0.736 1 97.81 248 TYR A C 1
ATOM 1758 O O . TYR A 1 248 ? 11.922 15.25 -0.375 1 97.81 248 TYR A O 1
ATOM 1766 N N . CYS A 1 249 ? 13.719 14.922 1.019 1 97.75 249 CYS A N 1
ATOM 1767 C CA . CYS A 1 249 ? 14.688 15.031 -0.066 1 97.75 249 CYS A CA 1
ATOM 1768 C C . CYS A 1 249 ? 15.633 13.836 -0.081 1 97.75 249 CYS A C 1
ATOM 1770 O O . CYS A 1 249 ? 16.047 13.359 0.975 1 97.75 249 CYS A O 1
ATOM 1772 N N . ASP A 1 250 ? 15.914 13.414 -1.253 1 95.69 250 ASP A N 1
ATOM 1773 C CA . ASP A 1 250 ? 16.891 12.344 -1.478 1 95.69 250 ASP A CA 1
ATOM 1774 C C . ASP A 1 250 ? 18.266 12.914 -1.803 1 95.69 250 ASP A C 1
ATOM 1776 O O . ASP A 1 250 ? 18.406 13.719 -2.725 1 95.69 250 ASP A O 1
ATOM 1780 N N . PHE A 1 251 ? 19.312 12.43 -1.066 1 94.12 251 PHE A N 1
ATOM 1781 C CA . PHE A 1 251 ? 20.672 12.922 -1.257 1 94.12 251 PHE A CA 1
ATOM 1782 C C . PHE A 1 251 ? 21.562 11.828 -1.816 1 94.12 251 PHE A C 1
ATOM 1784 O O . PHE A 1 251 ? 22.75 11.734 -1.458 1 94.12 251 PHE A O 1
ATOM 1791 N N . GLY A 1 252 ? 20.953 10.938 -2.602 1 89.81 252 GLY A N 1
ATOM 1792 C CA . GLY A 1 252 ? 21.719 9.867 -3.213 1 89.81 252 GLY A CA 1
ATOM 1793 C C . GLY A 1 252 ? 22.219 8.844 -2.209 1 89.81 252 GLY A C 1
ATOM 1794 O O . GLY A 1 252 ? 21.422 8.297 -1.436 1 89.81 252 GLY A O 1
ATOM 1795 N N . ALA A 1 253 ? 23.516 8.719 -2.146 1 85.62 253 ALA A N 1
ATOM 1796 C CA . ALA A 1 253 ? 24.125 7.711 -1.293 1 85.62 253 ALA A CA 1
ATOM 1797 C C . ALA A 1 253 ? 23.875 8.008 0.182 1 85.62 253 ALA A C 1
ATOM 1799 O O . ALA A 1 253 ? 23.812 7.094 1.005 1 85.62 253 ALA A O 1
ATOM 1800 N N . GLN A 1 254 ? 23.703 9.305 0.481 1 87.25 254 GLN A N 1
ATOM 1801 C CA . GLN A 1 254 ? 23.5 9.711 1.867 1 87.25 254 GLN A CA 1
ATOM 1802 C C . GLN A 1 254 ? 22.078 9.422 2.322 1 87.25 254 GLN A C 1
ATOM 1804 O O . GLN A 1 254 ? 21.766 9.5 3.514 1 87.25 254 GLN A O 1
ATOM 1809 N N . GLY A 1 255 ? 21.266 9.164 1.344 1 89.69 255 GLY A N 1
ATOM 1810 C CA . GLY A 1 255 ? 19.906 8.758 1.677 1 89.69 255 GLY A CA 1
ATOM 1811 C C . GLY A 1 255 ? 18.938 9.93 1.794 1 89.69 255 GLY A C 1
ATOM 1812 O O . GLY A 1 255 ? 19.328 11.078 1.608 1 89.69 255 GLY A O 1
ATOM 1813 N N . GLY A 1 256 ? 17.766 9.555 2.137 1 94.19 256 GLY A N 1
ATOM 1814 C CA . GLY A 1 256 ? 16.703 10.547 2.238 1 94.19 256 GLY A CA 1
ATOM 1815 C C . GLY A 1 256 ? 16.594 11.164 3.621 1 94.19 256 GLY A C 1
ATOM 1816 O O . GLY A 1 256 ? 16.906 10.508 4.621 1 94.19 256 GLY A O 1
ATOM 1817 N N . ARG A 1 257 ? 16.109 12.406 3.627 1 96.69 257 ARG A N 1
ATOM 1818 C CA . ARG A 1 257 ? 15.953 13.117 4.887 1 96.69 257 ARG A CA 1
ATOM 1819 C C . ARG A 1 257 ? 14.734 14.039 4.84 1 96.69 257 ARG A C 1
ATOM 1821 O O . ARG A 1 257 ? 14.367 14.539 3.773 1 96.69 257 ARG A O 1
ATOM 1828 N N . THR A 1 258 ? 14.219 14.227 6.004 1 98.12 258 THR A N 1
ATOM 1829 C CA . THR A 1 258 ? 13.133 15.188 6.176 1 98.12 258 THR A CA 1
ATOM 1830 C C . THR A 1 258 ? 13.641 16.609 6.027 1 98.12 258 THR A C 1
ATOM 1832 O O . THR A 1 258 ? 14.719 16.953 6.527 1 98.12 258 THR A O 1
ATOM 1835 N N . VAL A 1 259 ? 12.812 17.453 5.348 1 98.44 259 VAL A N 1
ATOM 1836 C CA . VAL A 1 259 ? 13.133 18.875 5.207 1 98.44 259 VAL A CA 1
ATOM 1837 C C . VAL A 1 259 ? 11.914 19.719 5.566 1 98.44 259 VAL A C 1
ATOM 1839 O O . VAL A 1 259 ? 10.781 19.25 5.461 1 98.44 259 VAL A O 1
ATOM 1842 N N . VAL A 1 260 ? 12.211 20.938 5.961 1 98.44 260 VAL A N 1
ATOM 1843 C CA . VAL A 1 260 ? 11.164 21.922 6.215 1 98.44 260 VAL A CA 1
ATOM 1844 C C . VAL A 1 260 ? 11.508 23.234 5.523 1 98.44 260 VAL A C 1
ATOM 1846 O O . VAL A 1 260 ? 12.57 23.812 5.762 1 98.44 260 VAL A O 1
ATOM 1849 N N . TRP A 1 261 ? 10.633 23.656 4.59 1 98.06 261 TRP A N 1
ATOM 1850 C CA . TRP A 1 261 ? 10.656 25.016 4.082 1 98.06 261 TRP A CA 1
ATOM 1851 C C . TRP A 1 261 ? 9.828 25.938 4.969 1 98.06 261 TRP A C 1
ATOM 1853 O O . TRP A 1 261 ? 8.656 25.656 5.25 1 98.06 261 TRP A O 1
ATOM 1863 N N . LEU A 1 262 ? 10.383 27.047 5.367 1 95.75 262 LEU A N 1
ATOM 1864 C CA . LEU A 1 262 ? 9.625 27.984 6.188 1 95.75 262 LEU A CA 1
ATOM 1865 C C . LEU A 1 262 ? 8.5 28.625 5.383 1 95.75 262 LEU A C 1
ATOM 1867 O O . LEU A 1 262 ? 7.48 29.031 5.949 1 95.75 262 LEU A O 1
ATOM 1871 N N . ASN A 1 263 ? 8.664 28.781 4.152 1 93.56 263 ASN A N 1
ATOM 1872 C CA . ASN A 1 263 ? 7.68 29.234 3.176 1 93.56 263 ASN A CA 1
ATOM 1873 C C . ASN A 1 263 ? 8.062 28.812 1.76 1 93.56 263 ASN A C 1
ATOM 1875 O O . ASN A 1 263 ? 9.094 28.156 1.558 1 93.56 263 ASN A O 1
ATOM 1879 N N . SER A 1 264 ? 7.266 29.188 0.76 1 92.94 264 SER A N 1
ATOM 1880 C CA . SER A 1 264 ? 7.418 28.688 -0.603 1 92.94 264 SER A CA 1
ATOM 1881 C C . SER A 1 264 ? 8.672 29.25 -1.264 1 92.94 264 SER A C 1
ATOM 1883 O O . SER A 1 264 ? 9.109 28.75 -2.305 1 92.94 264 SER A O 1
ATOM 1885 N N . SER A 1 265 ? 9.281 30.234 -0.683 1 93.81 265 SER A N 1
ATOM 1886 C CA . SER A 1 265 ? 10.445 30.859 -1.304 1 93.81 265 SER A CA 1
ATOM 1887 C C . SER A 1 265 ? 11.719 30.562 -0.52 1 93.81 265 SER A C 1
ATOM 1889 O O . SER A 1 265 ? 12.812 30.953 -0.936 1 93.81 265 SER A O 1
ATOM 1891 N N . SER A 1 266 ? 11.617 29.891 0.548 1 95 266 SER A N 1
ATOM 1892 C CA . SER A 1 266 ? 12.766 29.656 1.415 1 95 266 SER A CA 1
ATOM 1893 C C . SER A 1 266 ? 13.578 28.453 0.939 1 95 266 SER A C 1
ATOM 1895 O O . SER A 1 266 ? 13.047 27.562 0.257 1 95 266 SER A O 1
ATOM 1897 N N . SER A 1 267 ? 14.859 28.531 1.341 1 95.81 267 SER A N 1
ATOM 1898 C CA . SER A 1 267 ? 15.617 27.281 1.31 1 95.81 267 SER A CA 1
ATOM 1899 C C . SER A 1 267 ? 15.234 26.375 2.469 1 95.81 267 SER A C 1
ATOM 1901 O O . SER A 1 267 ? 15 26.844 3.586 1 95.81 267 SER A O 1
ATOM 1903 N N . PRO A 1 268 ? 15.234 25.109 2.186 1 96.62 268 PRO A N 1
ATOM 1904 C CA . PRO A 1 268 ? 14.742 24.219 3.242 1 96.62 268 PRO A CA 1
ATOM 1905 C C . PRO A 1 268 ? 15.789 23.938 4.309 1 96.62 268 PRO A C 1
ATOM 1907 O O . PRO A 1 268 ? 16.984 23.875 4.004 1 96.62 268 PRO A O 1
ATOM 1910 N N . GLN A 1 269 ? 15.328 23.766 5.535 1 96.88 269 GLN A N 1
ATOM 1911 C CA . GLN A 1 269 ? 16.109 23.156 6.605 1 96.88 269 GLN A CA 1
ATOM 1912 C C . GLN A 1 269 ? 16.125 21.625 6.469 1 96.88 269 GLN A C 1
ATOM 1914 O O . GLN A 1 269 ? 15.07 21 6.305 1 96.88 269 GLN A O 1
ATOM 1919 N N . VAL A 1 270 ? 17.312 21.078 6.531 1 97.12 270 VAL A N 1
ATOM 1920 C CA . VAL A 1 270 ? 17.438 19.625 6.398 1 97.12 270 VAL A CA 1
ATOM 1921 C C . VAL A 1 270 ? 17.672 19 7.77 1 97.12 270 VAL A C 1
ATOM 1923 O O . VAL A 1 270 ? 18.594 19.391 8.5 1 97.12 270 VAL A O 1
ATOM 1926 N N . LEU A 1 271 ? 16.859 18.031 8.125 1 97.38 271 LEU A N 1
ATOM 1927 C CA . LEU A 1 271 ? 17.031 17.344 9.406 1 97.38 271 LEU A CA 1
ATOM 1928 C C . LEU A 1 271 ? 18.25 16.453 9.391 1 97.38 271 LEU A C 1
ATOM 1930 O O . LEU A 1 271 ? 18.438 15.656 8.469 1 97.38 271 LEU A O 1
ATOM 1934 N N . SER A 1 272 ? 19.047 16.594 10.398 1 94.81 272 SER A N 1
ATOM 1935 C CA . SER A 1 272 ? 20.188 15.727 10.648 1 94.81 272 SER A CA 1
ATOM 1936 C C . SER A 1 272 ? 20.172 15.172 12.062 1 94.81 272 SER A C 1
ATOM 1938 O O . SER A 1 272 ? 20.406 15.898 13.031 1 94.81 272 SER A O 1
ATOM 1940 N N . ILE A 1 273 ? 19.891 13.93 12.258 1 91.88 273 ILE A N 1
ATOM 1941 C CA . ILE A 1 273 ? 19.719 13.32 13.57 1 91.88 273 ILE A CA 1
ATOM 1942 C C . ILE A 1 273 ? 21.062 12.836 14.109 1 91.88 273 ILE A C 1
ATOM 1944 O O . ILE A 1 273 ? 21.297 12.844 15.32 1 91.88 273 ILE A O 1
ATOM 1948 N N . SER A 1 274 ? 21.953 12.375 13.289 1 86.19 274 SER A N 1
ATOM 1949 C CA . SER A 1 274 ? 23.234 11.836 13.719 1 86.19 274 SER A CA 1
ATOM 1950 C C . SER A 1 274 ? 24.359 12.242 12.758 1 86.19 274 SER A C 1
ATOM 1952 O O . SER A 1 274 ? 24.141 13.031 11.836 1 86.19 274 SER A O 1
ATOM 1954 N N . SER A 1 275 ? 25.578 11.797 13.164 1 77.25 275 SER A N 1
ATOM 1955 C CA . SER A 1 275 ? 26.734 11.938 12.305 1 77.25 275 SER A CA 1
ATOM 1956 C C . SER A 1 275 ? 27.453 10.609 12.109 1 77.25 275 SER A C 1
ATOM 1958 O O . SER A 1 275 ? 28.016 10.055 13.062 1 77.25 275 SER A O 1
ATOM 1960 N N . PRO A 1 276 ? 27.422 10.156 10.906 1 81.62 276 PRO A N 1
ATOM 1961 C CA . PRO A 1 276 ? 26.734 10.664 9.711 1 81.62 276 PRO A CA 1
ATOM 1962 C C . PRO A 1 276 ? 25.219 10.664 9.867 1 81.62 276 PRO A C 1
ATOM 1964 O O . PRO A 1 276 ? 24.672 9.93 10.695 1 81.62 276 PRO A O 1
ATOM 1967 N N . PRO A 1 277 ? 24.641 11.508 9.031 1 87.25 277 PRO A N 1
ATOM 1968 C CA . PRO A 1 277 ? 23.203 11.664 9.227 1 87.25 277 PRO A CA 1
ATOM 1969 C C . PRO A 1 277 ? 22.422 10.383 8.93 1 87.25 277 PRO A C 1
ATOM 1971 O O . PRO A 1 277 ? 22.625 9.766 7.875 1 87.25 277 PRO A O 1
ATOM 1974 N N . ALA A 1 278 ? 21.562 10.117 9.812 1 91.69 278 ALA A N 1
ATOM 1975 C CA . ALA A 1 278 ? 20.719 8.938 9.617 1 91.69 278 ALA A CA 1
ATOM 1976 C C . ALA A 1 278 ? 19.625 9.219 8.586 1 91.69 278 ALA A C 1
ATOM 1978 O O . ALA A 1 278 ? 19.062 10.312 8.547 1 91.69 278 ALA A O 1
ATOM 1979 N N . ARG A 1 279 ? 19.375 8.203 7.793 1 94.19 279 ARG A N 1
ATOM 1980 C CA . ARG A 1 279 ? 18.219 8.281 6.902 1 94.19 279 ARG A CA 1
ATOM 1981 C C . ARG A 1 279 ? 16.922 8.414 7.695 1 94.19 279 ARG A C 1
ATOM 1983 O O . ARG A 1 279 ? 16.75 7.766 8.734 1 94.19 279 ARG A O 1
ATOM 1990 N N . ASN A 1 280 ? 16.031 9.32 7.227 1 96.19 280 ASN A N 1
ATOM 1991 C CA . ASN A 1 280 ? 14.781 9.547 7.934 1 96.19 280 ASN A CA 1
ATOM 1992 C C . ASN A 1 280 ? 13.695 10.055 6.996 1 96.19 280 ASN A C 1
ATOM 1994 O O . ASN A 1 280 ? 13.969 10.422 5.852 1 96.19 280 ASN A O 1
ATOM 1998 N N . SER A 1 281 ? 12.477 9.984 7.438 1 96.62 281 SER A N 1
ATOM 1999 C CA . SER A 1 281 ? 11.32 10.484 6.703 1 96.62 281 SER A CA 1
ATOM 2000 C C . SER A 1 281 ? 10.266 11.047 7.648 1 96.62 281 SER A C 1
ATOM 2002 O O . SER A 1 281 ? 9.883 10.391 8.625 1 96.62 281 SER A O 1
ATOM 2004 N N . GLY A 1 282 ? 9.82 12.211 7.289 1 98.31 282 GLY A N 1
ATOM 2005 C CA . GLY A 1 282 ? 8.797 12.859 8.086 1 98.31 282 GLY A CA 1
ATOM 2006 C C . GLY A 1 282 ? 7.402 12.328 7.824 1 98.31 282 GLY A C 1
ATOM 2007 O O . GLY A 1 282 ? 7.086 11.938 6.695 1 98.31 282 GLY A O 1
ATOM 2008 N N . VAL A 1 283 ? 6.586 12.375 8.875 1 98.56 283 VAL A N 1
ATOM 2009 C CA . VAL A 1 283 ? 5.219 11.875 8.781 1 98.56 283 VAL A CA 1
ATOM 2010 C C . VAL A 1 283 ? 4.238 13.047 8.797 1 98.56 283 VAL A C 1
ATOM 2012 O O . VAL A 1 283 ? 3.311 13.094 7.988 1 98.56 283 VAL A O 1
ATOM 2015 N N . ASP A 1 284 ? 4.398 13.922 9.703 1 98.31 284 ASP A N 1
ATOM 2016 C CA . ASP A 1 284 ? 3.467 15.039 9.82 1 98.31 284 ASP A CA 1
ATOM 2017 C C . ASP A 1 284 ? 4.129 16.234 10.492 1 98.31 284 ASP A C 1
ATOM 2019 O O . ASP A 1 284 ? 5.207 16.109 11.078 1 98.31 284 ASP A O 1
ATOM 2023 N N . LEU A 1 285 ? 3.506 17.391 10.32 1 98.12 285 LEU A N 1
ATOM 2024 C CA . LEU A 1 285 ? 3.926 18.719 10.781 1 98.12 285 LEU A CA 1
ATOM 2025 C C . LEU A 1 285 ? 2.76 19.469 11.406 1 98.12 285 LEU A C 1
ATOM 2027 O O . LEU A 1 285 ? 1.653 19.469 10.867 1 98.12 285 LEU A O 1
ATOM 2031 N N . ASN A 1 286 ? 3.033 20.109 12.625 1 97.06 286 ASN A N 1
ATOM 2032 C CA . ASN A 1 286 ? 1.939 20.875 13.203 1 97.06 286 ASN A CA 1
ATOM 2033 C C . ASN A 1 286 ? 2.211 22.375 13.117 1 97.06 286 ASN A C 1
ATOM 2035 O O . ASN A 1 286 ? 3.213 22.812 12.539 1 97.06 286 ASN A O 1
ATOM 2039 N N . ILE A 1 287 ? 1.295 23.172 13.68 1 94.94 287 ILE A N 1
ATOM 2040 C CA . ILE A 1 287 ? 1.295 24.609 13.492 1 94.94 287 ILE A CA 1
ATOM 2041 C C . ILE A 1 287 ? 2.479 25.234 14.234 1 94.94 287 ILE A C 1
ATOM 2043 O O . ILE A 1 287 ? 2.896 26.344 13.93 1 94.94 287 ILE A O 1
ATOM 2047 N N . LEU A 1 288 ? 3.072 24.516 15.172 1 94.38 288 LEU A N 1
ATOM 2048 C CA . LEU A 1 288 ? 4.184 25.016 15.961 1 94.38 288 LEU A CA 1
ATOM 2049 C C . LEU A 1 288 ? 5.52 24.719 15.297 1 94.38 288 LEU A C 1
ATOM 2051 O O . LEU A 1 288 ? 6.582 25.016 15.844 1 94.38 288 LEU A O 1
ATOM 2055 N N . GLY A 1 289 ? 5.453 24.016 14.141 1 96.56 289 GLY A N 1
ATOM 2056 C CA . GLY A 1 289 ? 6.668 23.656 13.43 1 96.56 289 GLY A CA 1
ATOM 2057 C C . GLY A 1 289 ? 7.289 22.359 13.938 1 96.56 289 GLY A C 1
ATOM 2058 O O . GLY A 1 289 ? 8.492 22.141 13.766 1 96.56 289 GLY A O 1
ATOM 2059 N N . GLU A 1 290 ? 6.496 21.656 14.672 1 98.06 290 GLU A N 1
ATOM 2060 C CA . GLU A 1 290 ? 6.957 20.375 15.18 1 98.06 290 GLU A CA 1
ATOM 2061 C C . GLU A 1 290 ? 6.684 19.25 14.172 1 98.06 290 GLU A C 1
ATOM 2063 O O . GLU A 1 290 ? 5.57 19.141 13.656 1 98.06 290 GLU A O 1
ATOM 2068 N N . VAL A 1 291 ? 7.75 18.469 13.883 1 98.62 291 VAL A N 1
ATOM 2069 C CA . VAL A 1 291 ? 7.684 17.391 12.906 1 98.62 291 VAL A CA 1
ATOM 2070 C C . VAL A 1 291 ? 7.867 16.047 13.602 1 98.62 291 VAL A C 1
ATOM 2072 O O . VAL A 1 291 ? 8.719 15.906 14.484 1 98.62 291 VAL A O 1
ATOM 2075 N N . ILE A 1 292 ? 7.09 15.102 13.234 1 98.81 292 ILE A N 1
ATOM 2076 C CA . ILE A 1 292 ? 7.328 13.727 13.656 1 98.81 292 ILE A CA 1
ATOM 2077 C C . ILE A 1 292 ? 7.625 12.852 12.445 1 98.81 292 ILE A C 1
ATOM 2079 O O . ILE A 1 292 ? 7.219 13.172 11.32 1 98.81 292 ILE A O 1
ATOM 2083 N N . GLY A 1 293 ? 8.344 11.805 12.672 1 98.5 293 GLY A N 1
ATOM 2084 C CA . GLY A 1 293 ? 8.719 10.875 11.617 1 98.5 293 GLY A CA 1
ATOM 2085 C C . GLY A 1 293 ? 9.484 9.672 12.133 1 98.5 293 GLY A C 1
ATOM 2086 O O . GLY A 1 293 ? 9.352 9.305 13.297 1 98.5 293 GLY A O 1
ATOM 2087 N N . HIS A 1 294 ? 10.188 9.023 11.219 1 97.12 294 HIS A N 1
ATOM 2088 C CA . HIS A 1 294 ? 10.977 7.84 11.547 1 97.12 294 HIS A CA 1
ATOM 2089 C C . HIS A 1 294 ? 12.383 7.945 10.969 1 97.12 294 HIS A C 1
ATOM 2091 O O . HIS A 1 294 ? 12.578 8.508 9.891 1 97.12 294 HIS A O 1
ATOM 2097 N N . TYR A 1 295 ? 13.344 7.461 11.695 1 95.69 295 TYR A N 1
ATOM 2098 C CA . TYR A 1 295 ? 14.703 7.344 11.172 1 95.69 295 TYR A CA 1
ATOM 2099 C C . TYR A 1 295 ? 15.266 5.949 11.422 1 95.69 295 TYR A C 1
ATOM 2101 O O . TYR A 1 295 ? 14.727 5.191 12.234 1 95.69 295 TYR A O 1
ATOM 2109 N N . GLN A 1 296 ? 16.25 5.637 10.727 1 91.62 296 GLN A N 1
ATOM 2110 C CA . GLN A 1 296 ? 16.828 4.301 10.797 1 91.62 296 GLN A CA 1
ATOM 2111 C C . GLN A 1 296 ? 18 4.27 11.773 1 91.62 296 GLN A C 1
ATOM 2113 O O . GLN A 1 296 ? 18.953 5.047 11.641 1 91.62 296 GLN A O 1
ATOM 2118 N N . LEU A 1 297 ? 17.938 3.312 12.695 1 89.75 297 LEU A N 1
ATOM 2119 C CA . LEU A 1 297 ? 19.031 3.064 13.625 1 89.75 297 LEU A CA 1
ATOM 2120 C C . LEU A 1 297 ? 20.125 2.232 12.961 1 89.75 297 LEU A C 1
ATOM 2122 O O . LEU A 1 297 ? 19.906 1.649 11.898 1 89.75 297 LEU A O 1
ATOM 2126 N N . ALA A 1 298 ? 21.25 2.148 13.602 1 85.88 298 ALA A N 1
ATOM 2127 C CA . ALA A 1 298 ? 22.406 1.424 13.055 1 85.88 298 ALA A CA 1
ATOM 2128 C C . ALA A 1 298 ? 22.109 -0.074 12.984 1 85.88 298 ALA A C 1
ATOM 2130 O O . ALA A 1 298 ? 22.703 -0.782 12.156 1 85.88 298 ALA A O 1
ATOM 2131 N N . ASP A 1 299 ? 21.156 -0.527 13.789 1 84.12 299 ASP A N 1
ATOM 2132 C CA . ASP A 1 299 ? 20.844 -1.952 13.789 1 84.12 299 ASP A CA 1
ATOM 2133 C C . ASP A 1 299 ? 19.703 -2.262 12.805 1 84.12 299 ASP A C 1
ATOM 2135 O O . ASP A 1 299 ? 19.203 -3.385 12.766 1 84.12 299 ASP A O 1
ATOM 2139 N N . GLY A 1 300 ? 19.312 -1.29 12.094 1 82.94 300 GLY A N 1
ATOM 2140 C CA . GLY A 1 300 ? 18.328 -1.49 11.039 1 82.94 300 GLY A CA 1
ATOM 2141 C C . GLY A 1 300 ? 16.906 -1.231 11.492 1 82.94 300 GLY A C 1
ATOM 2142 O O . GLY A 1 300 ? 15.984 -1.2 10.68 1 82.94 300 GLY A O 1
ATOM 2143 N N . ARG A 1 301 ? 16.734 -1.062 12.758 1 88.88 301 ARG A N 1
ATOM 2144 C CA . ARG A 1 301 ? 15.391 -0.792 13.273 1 88.88 301 ARG A CA 1
ATOM 2145 C C . ARG A 1 301 ? 14.977 0.646 12.984 1 88.88 301 ARG A C 1
ATOM 2147 O O . ARG A 1 301 ? 15.82 1.527 12.836 1 88.88 301 ARG A O 1
ATOM 2154 N N . SER A 1 302 ? 13.664 0.772 12.867 1 91.12 302 SER A N 1
ATOM 2155 C CA . SER A 1 302 ? 13.078 2.098 12.703 1 91.12 302 SER A CA 1
ATOM 2156 C C . SER A 1 302 ? 12.727 2.717 14.047 1 91.12 302 SER A C 1
ATOM 2158 O O . SER A 1 302 ? 12.164 2.047 14.922 1 91.12 302 SER A O 1
ATOM 2160 N N . MET A 1 303 ? 13.078 3.986 14.242 1 94.69 303 MET A N 1
ATOM 2161 C CA . MET A 1 303 ? 12.789 4.73 15.461 1 94.69 303 MET A CA 1
ATOM 2162 C C . MET A 1 303 ? 12 6 15.156 1 94.69 303 MET A C 1
ATOM 2164 O O . MET A 1 303 ? 12.43 6.82 14.344 1 94.69 303 MET A O 1
ATOM 2168 N N . PRO A 1 304 ? 10.828 6.148 15.773 1 98 304 PRO A N 1
ATOM 2169 C CA . PRO A 1 304 ? 10.156 7.438 15.625 1 98 304 PRO A CA 1
ATOM 2170 C C . PRO A 1 304 ? 10.914 8.586 16.281 1 98 304 PRO A C 1
ATOM 2172 O O . PRO A 1 304 ? 11.57 8.383 17.312 1 98 304 PRO A O 1
ATOM 2175 N N . TYR A 1 305 ? 10.789 9.773 15.672 1 98.19 305 TYR A N 1
ATOM 2176 C CA . TYR A 1 305 ? 11.422 10.961 16.234 1 98.19 305 TYR A CA 1
ATOM 2177 C C . TYR A 1 305 ? 10.43 12.117 16.328 1 98.19 305 TYR A C 1
ATOM 2179 O O . TYR A 1 305 ? 9.406 12.117 15.648 1 98.19 305 TYR A O 1
ATOM 2187 N N . TYR A 1 306 ? 10.727 13.008 17.219 1 98.44 306 TYR A N 1
ATOM 2188 C CA . TYR A 1 306 ? 10.188 14.359 17.328 1 98.44 306 TYR A CA 1
ATOM 2189 C C . TYR A 1 306 ? 11.258 15.398 17 1 98.44 306 TYR A C 1
ATOM 2191 O O . TYR A 1 306 ? 12.383 15.32 17.5 1 98.44 306 TYR A O 1
ATOM 2199 N N . TRP A 1 307 ? 10.891 16.375 16.109 1 98.62 307 TRP A N 1
ATOM 2200 C CA . TRP A 1 307 ? 11.805 17.453 15.742 1 98.62 307 TRP A CA 1
ATOM 2201 C C . TRP A 1 307 ? 11.109 18.797 15.812 1 98.62 307 TRP A C 1
ATOM 2203 O O . TRP A 1 307 ? 10.141 19.047 15.094 1 98.62 307 TRP A O 1
ATOM 2213 N N . ASN A 1 308 ? 11.555 19.625 16.703 1 97.5 308 ASN A N 1
ATOM 2214 C CA . ASN A 1 308 ? 11.141 21.031 16.688 1 97.5 308 ASN A CA 1
ATOM 2215 C C . ASN A 1 308 ? 11.969 21.828 15.68 1 97.5 308 ASN A C 1
ATOM 2217 O O . ASN A 1 308 ? 13.125 22.156 15.945 1 97.5 308 ASN A O 1
ATOM 2221 N N . SER A 1 309 ? 11.375 22.219 14.57 1 95.12 309 SER A N 1
ATOM 2222 C CA . SER A 1 309 ? 12.109 22.812 13.469 1 95.12 309 SER A CA 1
ATOM 2223 C C . SER A 1 309 ? 12.5 24.25 13.789 1 95.12 309 SER A C 1
ATOM 2225 O O . SER A 1 309 ? 13.359 24.844 13.117 1 95.12 309 SER A O 1
ATOM 2227 N N . GLN A 1 310 ? 11.891 24.797 14.781 1 93.19 310 GLN A N 1
ATOM 2228 C CA . GLN A 1 310 ? 12.234 26.156 15.188 1 93.19 310 GLN A CA 1
ATOM 2229 C C . GLN A 1 310 ? 13.461 26.172 16.094 1 93.19 310 GLN A C 1
ATOM 2231 O O . GLN A 1 310 ? 14.352 27.016 15.922 1 93.19 310 GLN A O 1
ATOM 2236 N N . THR A 1 311 ? 13.539 25.219 16.984 1 94.44 311 THR A N 1
ATOM 2237 C CA . THR A 1 311 ? 14.617 25.219 17.969 1 94.44 311 THR A CA 1
ATOM 2238 C C . THR A 1 311 ? 15.719 24.234 17.547 1 94.44 311 THR A C 1
ATOM 2240 O O . THR A 1 311 ? 16.844 24.312 18.047 1 94.44 311 THR A O 1
ATOM 2243 N N . GLY A 1 312 ? 15.336 23.266 16.766 1 95 312 GLY A N 1
ATOM 2244 C CA . GLY A 1 312 ? 16.297 22.266 16.312 1 95 312 GLY A CA 1
ATOM 2245 C C . GLY A 1 312 ? 16.359 21.062 17.234 1 95 312 GLY A C 1
ATOM 2246 O O . GLY A 1 312 ? 17.078 20.094 16.938 1 95 312 GLY A O 1
ATOM 2247 N N . VAL A 1 313 ? 15.578 21.047 18.297 1 96.62 313 VAL A N 1
ATOM 2248 C CA . VAL A 1 313 ? 15.609 19.953 19.266 1 96.62 313 VAL A CA 1
ATOM 2249 C C . VAL A 1 313 ? 15.031 18.688 18.625 1 96.62 313 VAL A C 1
ATOM 2251 O O . VAL A 1 313 ? 13.969 18.734 18 1 96.62 313 VAL A O 1
ATOM 2254 N N . ILE A 1 314 ? 15.75 17.609 18.797 1 97.62 314 ILE A N 1
ATOM 2255 C CA . ILE A 1 314 ? 15.32 16.297 18.312 1 97.62 314 ILE A CA 1
ATOM 2256 C C . ILE A 1 314 ? 15.195 15.32 19.484 1 97.62 314 ILE A C 1
ATOM 2258 O O . ILE A 1 314 ? 16.047 15.297 20.375 1 97.62 314 ILE A O 1
ATOM 2262 N N . ARG A 1 315 ? 14.133 14.539 19.484 1 97.69 315 ARG A N 1
ATOM 2263 C CA . ARG A 1 315 ? 13.93 13.516 20.516 1 97.69 315 ARG A CA 1
ATOM 2264 C C . ARG A 1 315 ? 13.461 12.203 19.875 1 97.69 315 ARG A C 1
ATOM 2266 O O . ARG A 1 315 ? 12.68 12.211 18.922 1 97.69 315 ARG A O 1
ATOM 2273 N N . ASP A 1 316 ? 13.906 11.117 20.5 1 97.62 316 ASP A N 1
ATOM 2274 C CA . ASP A 1 316 ? 13.344 9.82 20.156 1 97.62 316 ASP A CA 1
ATOM 2275 C C . ASP A 1 316 ? 11.984 9.617 20.812 1 97.62 316 ASP A C 1
ATOM 2277 O O . ASP A 1 316 ? 11.727 10.125 21.906 1 97.62 316 ASP A O 1
ATOM 2281 N N . ILE A 1 317 ? 11.18 8.93 20.109 1 98.25 317 ILE A N 1
ATOM 2282 C CA . ILE A 1 317 ? 9.93 8.445 20.688 1 98.25 317 ILE A CA 1
ATOM 2283 C C . ILE A 1 317 ? 9.992 6.934 20.875 1 98.25 317 ILE A C 1
ATOM 2285 O O . ILE A 1 317 ? 9.766 6.176 19.922 1 98.25 317 ILE A O 1
ATOM 2289 N N . PRO A 1 318 ? 10.227 6.504 22.047 1 96.81 318 PRO A N 1
ATOM 2290 C CA . PRO A 1 318 ? 10.469 5.074 22.266 1 96.81 318 PRO A CA 1
ATOM 2291 C C . PRO A 1 318 ? 9.18 4.25 22.234 1 96.81 318 PRO A C 1
ATOM 2293 O O . PRO A 1 318 ? 8.102 4.773 22.5 1 96.81 318 PRO A O 1
ATOM 2296 N N . PRO A 1 319 ? 9.414 2.953 21.859 1 96.5 319 PRO A N 1
ATOM 2297 C CA . PRO A 1 319 ? 8.258 2.059 21.969 1 96.5 319 PRO A CA 1
ATOM 2298 C C . PRO A 1 319 ? 7.812 1.85 23.422 1 96.5 319 PRO A C 1
ATOM 2300 O O . PRO A 1 319 ? 8.469 2.338 24.344 1 96.5 319 PRO A O 1
ATOM 2303 N N . LEU A 1 320 ? 6.648 1.177 23.578 1 96.69 320 LEU A N 1
ATOM 2304 C CA . LEU A 1 320 ? 6.191 0.759 24.906 1 96.69 320 LEU A CA 1
ATOM 2305 C C . LEU A 1 320 ? 7.199 -0.182 25.562 1 96.69 320 LEU A C 1
ATOM 2307 O O . LEU A 1 320 ? 7.945 -0.875 24.859 1 96.69 320 LEU A O 1
ATOM 2311 N N . PRO A 1 321 ? 7.191 -0.2 26.859 1 92.81 321 PRO A N 1
ATOM 2312 C CA . PRO A 1 321 ? 8.195 -1.011 27.562 1 92.81 321 PRO A CA 1
ATOM 2313 C C . PRO A 1 321 ? 8.195 -2.469 27.109 1 92.81 321 PRO A C 1
ATOM 2315 O O . PRO A 1 321 ? 7.133 -3.096 27.031 1 92.81 321 PRO A O 1
ATOM 2318 N N . GLY A 1 322 ? 9.352 -2.887 26.812 1 90.31 322 GLY A N 1
ATOM 2319 C CA . GLY A 1 322 ? 9.539 -4.277 26.438 1 90.31 322 GLY A CA 1
ATOM 2320 C C . GLY A 1 322 ? 9.188 -4.562 24.984 1 90.31 322 GLY A C 1
ATOM 2321 O O . GLY A 1 322 ? 9.43 -5.664 24.484 1 90.31 322 GLY A O 1
ATOM 2322 N N . GLY A 1 323 ? 8.617 -3.562 24.344 1 90.81 323 GLY A N 1
ATOM 2323 C CA . GLY A 1 323 ? 8.188 -3.775 22.984 1 90.81 323 GLY A CA 1
ATOM 2324 C C . GLY A 1 323 ? 9.117 -3.146 21.953 1 90.81 323 GLY A C 1
ATOM 2325 O O . GLY A 1 323 ? 10.203 -2.68 22.297 1 90.81 323 GLY A O 1
ATOM 2326 N N . MET A 1 324 ? 8.758 -3.305 20.688 1 90.5 324 MET A N 1
ATOM 2327 C CA . MET A 1 324 ? 9.445 -2.701 19.547 1 90.5 324 MET A CA 1
ATOM 2328 C C . MET A 1 324 ? 8.445 -2.195 18.516 1 90.5 324 MET A C 1
ATOM 2330 O O . MET A 1 324 ? 7.242 -2.152 18.781 1 90.5 324 MET A O 1
ATOM 2334 N N . ASN A 1 325 ? 8.93 -1.703 17.438 1 91.5 325 ASN A N 1
ATOM 2335 C CA . ASN A 1 325 ? 8.141 -1.327 16.281 1 91.5 325 ASN A CA 1
ATOM 2336 C C . ASN A 1 325 ? 7.129 -0.233 16.609 1 91.5 325 ASN A C 1
ATOM 2338 O O . ASN A 1 325 ? 5.957 -0.333 16.25 1 91.5 325 ASN A O 1
ATOM 2342 N N . ALA A 1 326 ? 7.559 0.754 17.297 1 96.62 326 ALA A N 1
ATOM 2343 C CA . ALA A 1 326 ? 6.734 1.949 17.453 1 96.62 326 ALA A CA 1
ATOM 2344 C C . ALA A 1 326 ? 6.641 2.725 16.141 1 96.62 326 ALA A C 1
ATOM 2346 O O . ALA A 1 326 ? 7.629 2.84 15.414 1 96.62 326 ALA A O 1
ATOM 2347 N N . ARG A 1 327 ? 5.469 3.25 15.898 1 97.94 327 ARG A N 1
ATOM 2348 C CA . ARG A 1 327 ? 5.195 4.102 14.742 1 97.94 327 ARG A CA 1
ATOM 2349 C C . ARG A 1 327 ? 4.336 5.297 15.133 1 97.94 327 ARG A C 1
ATOM 2351 O O . ARG A 1 327 ? 3.428 5.172 15.953 1 97.94 327 ARG A O 1
ATOM 2358 N N . VAL A 1 328 ? 4.656 6.406 14.516 1 98.75 328 VAL A N 1
ATOM 2359 C CA . VAL A 1 328 ? 3.828 7.59 14.727 1 98.75 328 VAL A CA 1
ATOM 2360 C C . VAL A 1 328 ? 3.043 7.91 13.461 1 98.75 328 VAL A C 1
ATOM 2362 O O . VAL A 1 328 ? 3.529 7.691 12.344 1 98.75 328 VAL A O 1
ATOM 2365 N N . VAL A 1 329 ? 1.799 8.453 13.672 1 98.69 329 VAL A N 1
ATOM 2366 C CA . VAL A 1 329 ? 0.946 8.625 12.5 1 98.69 329 VAL A CA 1
ATOM 2367 C C . VAL A 1 329 ? 0.449 10.062 12.422 1 98.69 329 VAL A C 1
ATOM 2369 O O . VAL A 1 329 ? 0.029 10.531 11.359 1 98.69 329 VAL A O 1
ATOM 2372 N N . ASP A 1 330 ? 0.426 10.758 13.531 1 98.62 330 ASP A N 1
ATOM 2373 C CA . ASP A 1 330 ? -0.17 12.086 13.523 1 98.62 330 ASP A CA 1
ATOM 2374 C C . ASP A 1 330 ? 0.332 12.922 14.695 1 98.62 330 ASP A C 1
ATOM 2376 O O . ASP A 1 330 ? 0.774 12.375 15.711 1 98.62 330 ASP A O 1
ATOM 2380 N N . ILE A 1 331 ? 0.281 14.258 14.562 1 98.69 331 ILE A N 1
ATOM 2381 C CA . ILE A 1 331 ? 0.651 15.195 15.617 1 98.69 331 ILE A CA 1
ATOM 2382 C C . ILE A 1 331 ? -0.356 16.344 15.664 1 98.69 331 ILE A C 1
ATOM 2384 O O . ILE A 1 331 ? -0.668 16.938 14.633 1 98.69 331 ILE A O 1
ATOM 2388 N N . GLY A 1 332 ? -0.835 16.625 16.859 1 97.69 332 GLY A N 1
ATOM 2389 C CA . GLY A 1 332 ? -1.787 17.703 17.047 1 97.69 332 GLY A CA 1
ATOM 2390 C C . GLY A 1 332 ? -1.124 19.062 17.266 1 97.69 332 GLY A C 1
ATOM 2391 O O . GLY A 1 332 ? 0.069 19.125 17.562 1 97.69 332 GLY A O 1
ATOM 2392 N N . ASP A 1 333 ? -1.95 20.109 17.156 1 96.31 333 ASP A N 1
ATOM 2393 C CA . ASP A 1 333 ? -1.444 21.453 17.328 1 96.31 333 ASP A CA 1
ATOM 2394 C C . ASP A 1 333 ? -0.93 21.672 18.75 1 96.31 333 ASP A C 1
ATOM 2396 O O . ASP A 1 333 ? -0.127 22.578 19 1 96.31 333 ASP A O 1
ATOM 2400 N N . ASN A 1 334 ? -1.351 20.844 19.672 1 95.88 334 ASN A N 1
ATOM 2401 C CA . ASN A 1 334 ? -0.896 20.969 21.047 1 95.88 334 ASN A CA 1
ATOM 2402 C C . ASN A 1 334 ? 0.365 20.156 21.312 1 95.88 334 ASN A C 1
ATOM 2404 O O . ASN A 1 334 ? 0.825 20.062 22.453 1 95.88 334 ASN A O 1
ATOM 2408 N N . GLY A 1 335 ? 0.787 19.391 20.297 1 96.69 335 GLY A N 1
ATOM 2409 C CA . GLY A 1 335 ? 2.033 18.656 20.406 1 96.69 335 GLY A CA 1
ATOM 2410 C C . GLY A 1 335 ? 1.829 17.188 20.734 1 96.69 335 GLY A C 1
ATOM 2411 O O . GLY A 1 335 ? 2.789 16.422 20.766 1 96.69 335 GLY A O 1
ATOM 2412 N N . THR A 1 336 ? 0.606 16.797 20.969 1 97.56 336 THR A N 1
ATOM 2413 C CA . THR A 1 336 ? 0.34 15.391 21.203 1 97.56 336 THR A CA 1
ATOM 2414 C C . THR A 1 336 ? 0.622 14.57 19.953 1 97.56 336 THR A C 1
ATOM 2416 O O . THR A 1 336 ? 0.218 14.945 18.844 1 97.56 336 THR A O 1
ATOM 2419 N N . VAL A 1 337 ? 1.312 13.461 20.125 1 98.62 337 VAL A N 1
ATOM 2420 C CA . VAL A 1 337 ? 1.621 12.547 19.031 1 98.62 337 VAL A CA 1
ATOM 2421 C C . VAL A 1 337 ? 0.808 11.266 19.188 1 98.62 337 VAL A C 1
ATOM 2423 O O . VAL A 1 337 ? 0.65 10.75 20.297 1 98.62 337 VAL A O 1
ATOM 2426 N N . ALA A 1 338 ? 0.313 10.766 18.078 1 98.81 338 ALA A N 1
ATOM 2427 C CA . ALA A 1 338 ? -0.417 9.5 18.094 1 98.81 338 ALA A CA 1
ATOM 2428 C C . ALA A 1 338 ? 0.284 8.461 17.234 1 98.81 338 ALA A C 1
ATOM 2430 O O . ALA A 1 338 ? 0.937 8.797 16.234 1 98.81 338 ALA A O 1
ATOM 2431 N N . GLY A 1 339 ? 0.098 7.211 17.609 1 98.69 339 GLY A N 1
ATOM 2432 C CA . GLY A 1 339 ? 0.624 6.078 16.875 1 98.69 339 GLY A CA 1
ATOM 2433 C C . GLY A 1 339 ? 0.237 4.738 17.469 1 98.69 339 GLY A C 1
ATOM 2434 O O . GLY A 1 339 ? -0.86 4.59 18 1 98.69 339 GLY A O 1
ATOM 2435 N N . HIS A 1 340 ? 1.114 3.793 17.25 1 98.56 340 HIS A N 1
ATOM 2436 C CA . HIS A 1 340 ? 0.971 2.475 17.859 1 98.56 340 HIS A CA 1
ATOM 2437 C C . HIS A 1 340 ? 2.332 1.849 18.141 1 98.56 340 HIS A C 1
ATOM 2439 O O . HIS A 1 340 ? 3.346 2.275 17.578 1 98.56 340 HIS A O 1
ATOM 2445 N N . SER A 1 341 ? 2.307 0.903 19.016 1 97.94 341 SER A N 1
ATOM 2446 C CA . SER A 1 341 ? 3.543 0.257 19.453 1 97.94 341 SER A CA 1
ATOM 2447 C C . SER A 1 341 ? 3.281 -1.165 19.938 1 97.94 341 SER A C 1
ATOM 2449 O O . SER A 1 341 ? 2.281 -1.424 20.609 1 97.94 341 SER A O 1
ATOM 2451 N N . GLU A 1 342 ? 4.211 -1.987 19.594 1 96 342 GLU A N 1
ATOM 2452 C CA . GLU A 1 342 ? 4.164 -3.352 20.109 1 96 342 GLU A CA 1
ATOM 2453 C C . GLU A 1 342 ? 4.523 -3.393 21.594 1 96 342 GLU A C 1
ATOM 2455 O O . GLU A 1 342 ? 5.41 -2.664 22.047 1 96 342 GLU A O 1
ATOM 2460 N N . LEU A 1 343 ? 3.854 -4.27 22.312 1 95.12 343 LEU A N 1
ATOM 2461 C CA . LEU A 1 343 ? 4.152 -4.566 23.703 1 95.12 343 LEU A CA 1
ATOM 2462 C C . LEU A 1 343 ? 5.121 -5.738 23.812 1 95.12 343 LEU A C 1
ATOM 2464 O O . LEU A 1 343 ? 5.516 -6.324 22.812 1 95.12 343 LEU A O 1
ATOM 2468 N N . ALA A 1 344 ? 5.496 -6.059 25.016 1 92.5 344 ALA A N 1
ATOM 2469 C CA . ALA A 1 344 ? 6.457 -7.125 25.281 1 92.5 344 ALA A CA 1
ATOM 2470 C C . ALA A 1 344 ? 5.914 -8.477 24.828 1 92.5 344 ALA A C 1
ATOM 2472 O O . ALA A 1 344 ? 6.676 -9.359 24.438 1 92.5 344 ALA A O 1
ATOM 2473 N N . ASP A 1 345 ? 4.578 -8.609 24.766 1 90.44 345 ASP A N 1
ATOM 2474 C CA . ASP A 1 345 ? 3.988 -9.914 24.453 1 90.44 345 ASP A CA 1
ATOM 2475 C C . ASP A 1 345 ? 3.693 -10.031 22.953 1 90.44 345 ASP A C 1
ATOM 2477 O O . ASP A 1 345 ? 3.115 -11.031 22.516 1 90.44 345 ASP A O 1
ATOM 2481 N N . GLY A 1 346 ? 4.035 -9.008 22.219 1 91.25 346 GLY A N 1
ATOM 2482 C CA . GLY A 1 346 ? 3.879 -9.078 20.781 1 91.25 346 GLY A CA 1
ATOM 2483 C C . GLY A 1 346 ? 2.6 -8.43 20.281 1 91.25 346 GLY A C 1
ATOM 2484 O O . GLY A 1 346 ? 2.439 -8.195 19.094 1 91.25 346 GLY A O 1
ATOM 2485 N N . SER A 1 347 ? 1.651 -8.133 21.203 1 93.62 347 SER A N 1
ATOM 2486 C CA . SER A 1 347 ? 0.471 -7.375 20.797 1 93.62 347 SER A CA 1
ATOM 2487 C C . SER A 1 347 ? 0.817 -5.91 20.547 1 93.62 347 SER A C 1
ATOM 2489 O O . SER A 1 347 ? 1.94 -5.477 20.812 1 93.62 347 SER A O 1
ATOM 2491 N N . SER A 1 348 ? -0.132 -5.215 19.953 1 96.69 348 SER A N 1
ATOM 2492 C CA . SER A 1 348 ? 0.101 -3.816 19.609 1 96.69 348 SER A CA 1
ATOM 2493 C C . SER A 1 348 ? -1.03 -2.926 20.109 1 96.69 348 SER A C 1
ATOM 2495 O O . SER A 1 348 ? -2.203 -3.295 20.031 1 96.69 348 SER A O 1
ATOM 2497 N N . HIS A 1 349 ? -0.639 -1.762 20.625 1 98.12 349 HIS A N 1
ATOM 2498 C CA . HIS A 1 349 ? -1.642 -0.827 21.125 1 98.12 349 HIS A CA 1
ATOM 2499 C C . HIS A 1 349 ? -1.444 0.563 20.531 1 98.12 349 HIS A C 1
ATOM 2501 O O . HIS A 1 349 ? -0.323 0.941 20.188 1 98.12 349 HIS A O 1
ATOM 2507 N N . ALA A 1 350 ? -2.523 1.262 20.422 1 98.56 350 ALA A N 1
ATOM 2508 C CA . ALA A 1 350 ? -2.445 2.703 20.188 1 98.56 350 ALA A CA 1
ATOM 2509 C C . ALA A 1 350 ? -1.663 3.389 21.312 1 98.56 350 ALA A C 1
ATOM 2511 O O . ALA A 1 350 ? -1.772 3.008 22.484 1 98.56 350 ALA A O 1
ATOM 2512 N N . ILE A 1 351 ? -0.912 4.402 20.938 1 98.56 351 ILE A N 1
ATOM 2513 C CA . ILE A 1 351 ? -0.142 5.152 21.922 1 98.56 351 ILE A CA 1
ATOM 2514 C C . ILE A 1 351 ? -0.317 6.652 21.688 1 98.56 351 ILE A C 1
ATOM 2516 O O . ILE A 1 351 ? -0.701 7.07 20.594 1 98.56 351 ILE A O 1
ATOM 2520 N N . THR A 1 352 ? -0.022 7.359 22.656 1 98.31 352 THR A N 1
ATOM 2521 C CA . THR A 1 352 ? 0.276 8.789 22.562 1 98.31 352 THR A CA 1
ATOM 2522 C C . THR A 1 352 ? 1.664 9.086 23.109 1 98.31 352 THR A C 1
ATOM 2524 O O . THR A 1 352 ? 2.24 8.273 23.844 1 98.31 352 THR A O 1
ATOM 2527 N N . TRP A 1 353 ? 2.186 10.188 22.719 1 98.12 353 TRP A N 1
ATOM 2528 C CA . TRP A 1 353 ? 3.477 10.648 23.219 1 98.12 353 TRP A CA 1
ATOM 2529 C C . TRP A 1 353 ? 3.527 12.172 23.281 1 98.12 353 TRP A C 1
ATOM 2531 O O . TRP A 1 353 ? 3.016 12.852 22.391 1 98.12 353 TRP A O 1
ATOM 2541 N N . THR A 1 354 ? 4.152 12.695 24.281 1 96.38 354 THR A N 1
ATOM 2542 C CA . THR A 1 354 ? 4.562 14.094 24.406 1 96.38 354 THR A CA 1
ATOM 2543 C C . THR A 1 354 ? 5.961 14.195 25.016 1 96.38 354 THR A C 1
ATOM 2545 O O . THR A 1 354 ? 6.43 13.258 25.672 1 96.38 354 THR A O 1
ATOM 2548 N N . PRO A 1 355 ? 6.613 15.32 24.766 1 93.44 355 PRO A N 1
ATOM 2549 C CA . PRO A 1 355 ? 7.953 15.469 25.344 1 93.44 355 PRO A CA 1
ATOM 2550 C C . PRO A 1 355 ? 7.961 15.312 26.859 1 93.44 355 PRO A C 1
ATOM 2552 O O . PRO A 1 355 ? 8.906 14.75 27.422 1 93.44 355 PRO A O 1
ATOM 2555 N N . LEU A 1 356 ? 7.008 15.68 27.562 1 92.06 356 LEU A N 1
ATOM 2556 C CA . LEU A 1 356 ? 6.973 15.648 29.016 1 92.06 356 LEU A CA 1
ATOM 2557 C C . LEU A 1 356 ? 6.391 14.336 29.516 1 92.06 356 LEU A C 1
ATOM 2559 O O . LEU A 1 356 ? 6.859 13.781 30.516 1 92.06 356 LEU A O 1
ATOM 2563 N N . GLY A 1 357 ? 5.441 13.797 28.844 1 93.56 357 GLY A N 1
ATOM 2564 C CA . GLY A 1 357 ? 4.699 12.648 29.344 1 93.56 357 GLY A CA 1
ATOM 2565 C C . GLY A 1 357 ? 5.254 11.328 28.844 1 93.56 357 GLY A C 1
ATOM 2566 O O . GLY A 1 357 ? 4.922 10.266 29.391 1 93.56 357 GLY A O 1
ATOM 2567 N N . GLY A 1 358 ? 6.078 11.367 27.781 1 96.44 358 GLY A N 1
ATOM 2568 C CA . GLY A 1 358 ? 6.598 10.133 27.219 1 96.44 358 GLY A CA 1
ATOM 2569 C C . GLY A 1 358 ? 5.547 9.344 26.453 1 96.44 358 GLY A C 1
ATOM 2570 O O . GLY A 1 358 ? 4.523 9.891 26.047 1 96.44 358 GLY A O 1
ATOM 2571 N N . THR A 1 359 ? 5.926 8.094 26.188 1 97.75 359 THR A N 1
ATOM 2572 C CA . THR A 1 359 ? 5.012 7.207 25.469 1 97.75 359 THR A CA 1
ATOM 2573 C C . THR A 1 359 ? 4.012 6.578 26.438 1 97.75 359 THR A C 1
ATOM 2575 O O . THR A 1 359 ? 4.406 5.949 27.422 1 97.75 359 THR A O 1
ATOM 2578 N N . VAL A 1 360 ? 2.75 6.703 26.109 1 97.5 360 VAL A N 1
ATOM 2579 C CA . VAL A 1 360 ? 1.692 6.203 26.984 1 97.5 360 VAL A CA 1
ATOM 2580 C C . VAL A 1 360 ? 0.842 5.18 26.234 1 97.5 360 VAL A C 1
ATOM 2582 O O . VAL A 1 360 ? 0.391 5.438 25.125 1 97.5 360 VAL A O 1
ATOM 2585 N N . ASP A 1 361 ? 0.633 4.004 26.844 1 97.69 361 ASP A N 1
ATOM 2586 C CA . ASP A 1 361 ? -0.246 2.965 26.328 1 97.69 361 ASP A CA 1
ATOM 2587 C C . ASP A 1 361 ? -1.714 3.363 26.469 1 97.69 361 ASP A C 1
ATOM 2589 O O . ASP A 1 361 ? -2.207 3.539 27.578 1 97.69 361 ASP A O 1
ATOM 2593 N N . GLN A 1 362 ? -2.404 3.416 25.359 1 97.56 362 GLN A N 1
ATOM 2594 C CA . GLN A 1 362 ? -3.795 3.854 25.422 1 97.56 362 GLN A CA 1
ATOM 2595 C C . GLN A 1 362 ? -4.746 2.66 25.438 1 97.56 362 GLN A C 1
ATOM 2597 O O . GLN A 1 362 ? -5.965 2.834 25.484 1 97.56 362 GLN A O 1
ATOM 2602 N N . GLY A 1 363 ? -4.195 1.487 25.281 1 96.62 363 GLY A N 1
ATOM 2603 C CA . GLY A 1 363 ? -4.965 0.264 25.453 1 96.62 363 GLY A CA 1
ATOM 2604 C C . GLY A 1 363 ? -5.82 -0.073 24.25 1 96.62 363 GLY A C 1
ATOM 2605 O O . GLY A 1 363 ? -5.406 0.151 23.109 1 96.62 363 GLY A O 1
ATOM 2606 N N . THR A 1 364 ? -6.898 -0.792 24.531 1 96.88 364 THR A N 1
ATOM 2607 C CA . THR A 1 364 ? -7.855 -1.251 23.531 1 96.88 364 THR A CA 1
ATOM 2608 C C . THR A 1 364 ? -9.289 -1.05 24.016 1 96.88 364 THR A C 1
ATOM 2610 O O . THR A 1 364 ? -9.508 -0.711 25.188 1 96.88 364 THR A O 1
ATOM 2613 N N . LEU A 1 365 ? -10.234 -1.17 23.141 1 96.75 365 LEU A N 1
ATOM 2614 C CA . LEU A 1 365 ? -11.609 -1.407 23.562 1 96.75 365 LEU A CA 1
ATOM 2615 C C . LEU A 1 365 ? -11.719 -2.713 24.344 1 96.75 365 LEU A C 1
ATOM 2617 O O . LEU A 1 365 ? -10.844 -3.572 24.25 1 96.75 365 LEU A O 1
ATOM 2621 N N . ALA A 1 366 ? -12.82 -2.824 25.141 1 94.44 366 ALA A N 1
ATOM 2622 C CA . ALA A 1 366 ? -13 -3.949 26.062 1 94.44 366 ALA A CA 1
ATOM 2623 C C . ALA A 1 366 ? -12.859 -5.281 25.328 1 94.44 366 ALA A C 1
ATOM 2625 O O . ALA A 1 366 ? -13.523 -5.512 24.312 1 94.44 366 ALA A O 1
ATOM 2626 N N . GLY A 1 367 ? -11.945 -6.066 25.859 1 92.44 367 GLY A N 1
ATOM 2627 C CA . GLY A 1 367 ? -11.773 -7.418 25.359 1 92.44 367 GLY A CA 1
ATOM 2628 C C . GLY A 1 367 ? -10.805 -7.492 24.188 1 92.44 367 GLY A C 1
ATOM 2629 O O . GLY A 1 367 ? -10.5 -8.578 23.703 1 92.44 367 GLY A O 1
ATOM 2630 N N . GLY A 1 368 ? -10.32 -6.387 23.688 1 93.75 368 GLY A N 1
ATOM 2631 C CA . GLY A 1 368 ? -9.406 -6.383 22.562 1 93.75 368 GLY A CA 1
ATOM 2632 C C . GLY A 1 368 ? -7.961 -6.621 22.953 1 93.75 368 GLY A C 1
ATOM 2633 O O . GLY A 1 368 ? -7.566 -6.332 24.094 1 93.75 368 GLY A O 1
ATOM 2634 N N . GLU A 1 369 ? -7.18 -7.141 22.016 1 94.25 369 GLU A N 1
ATOM 2635 C CA . GLU A 1 369 ? -5.758 -7.375 22.25 1 94.25 369 GLU A CA 1
ATOM 2636 C C . GLU A 1 369 ? -4.895 -6.344 21.531 1 94.25 369 GLU A C 1
ATOM 2638 O O . GLU A 1 369 ? -3.777 -6.055 21.969 1 94.25 369 GLU A O 1
ATOM 2643 N N . ASN A 1 370 ? -5.445 -5.887 20.438 1 96.62 370 ASN A N 1
ATOM 2644 C CA . ASN A 1 370 ? -4.672 -4.973 19.609 1 96.62 370 ASN A CA 1
ATOM 2645 C C . ASN A 1 370 ? -5.461 -3.705 19.281 1 96.62 370 ASN A C 1
ATOM 2647 O O . ASN A 1 370 ? -6.684 -3.744 19.172 1 96.62 370 ASN A O 1
ATOM 2651 N N . SER A 1 371 ? -4.762 -2.611 19.141 1 97.81 371 SER A N 1
ATOM 2652 C CA . SER A 1 371 ? -5.312 -1.349 18.672 1 97.81 371 SER A CA 1
ATOM 2653 C C . SER A 1 371 ? -4.254 -0.518 17.953 1 97.81 371 SER A C 1
ATOM 2655 O O . SER A 1 371 ? -3.061 -0.817 18.031 1 97.81 371 SER A O 1
ATOM 2657 N N . ALA A 1 372 ? -4.672 0.449 17.25 1 98.56 372 ALA A N 1
ATOM 2658 C CA . ALA A 1 372 ? -3.777 1.365 16.547 1 98.56 372 ALA A CA 1
ATOM 2659 C C . ALA A 1 372 ? -4.469 2.697 16.266 1 98.56 372 ALA A C 1
ATOM 2661 O O . ALA A 1 372 ? -5.617 2.727 15.82 1 98.56 372 ALA A O 1
ATOM 2662 N N . ALA A 1 373 ? -3.758 3.732 16.469 1 98.69 373 ALA A N 1
ATOM 2663 C CA . ALA A 1 373 ? -4.281 5.051 16.125 1 98.69 373 ALA A CA 1
ATOM 2664 C C . ALA A 1 373 ? -4.105 5.34 14.641 1 98.69 373 ALA A C 1
ATOM 2666 O O . ALA A 1 373 ? -3.115 4.926 14.031 1 98.69 373 ALA A O 1
ATOM 2667 N N . SER A 1 374 ? -5.078 6.094 14.125 1 98.62 374 SER A N 1
ATOM 2668 C CA . SER A 1 374 ? -4.996 6.496 12.727 1 98.62 374 SER A CA 1
ATOM 2669 C C . SER A 1 374 ? -4.918 8.016 12.594 1 98.62 374 SER A C 1
ATOM 2671 O O . SER A 1 374 ? -4.363 8.531 11.625 1 98.62 374 SER A O 1
ATOM 2673 N N . ALA A 1 375 ? -5.508 8.711 13.523 1 98.69 375 ALA A N 1
ATOM 2674 C CA . ALA A 1 375 ? -5.574 10.164 13.367 1 98.69 375 ALA A CA 1
ATOM 2675 C C . ALA A 1 375 ? -5.82 10.852 14.703 1 98.69 375 ALA A C 1
ATOM 2677 O O . ALA A 1 375 ? -6.348 10.242 15.633 1 98.69 375 ALA A O 1
ATOM 2678 N N . LEU A 1 376 ? -5.426 12.094 14.734 1 98.44 376 LEU A N 1
ATOM 2679 C CA . LEU A 1 376 ? -5.773 13.047 15.789 1 98.44 376 LEU A CA 1
ATOM 2680 C C . LEU A 1 376 ? -6.617 14.188 15.234 1 98.44 376 LEU A C 1
ATOM 2682 O O . LEU A 1 376 ? -6.48 14.555 14.062 1 98.44 376 LEU A O 1
ATOM 2686 N N . SER A 1 377 ? -7.441 14.703 16.172 1 97.94 377 SER A N 1
ATOM 2687 C CA . SER A 1 377 ? -8.023 16 15.828 1 97.94 377 SER A CA 1
ATOM 2688 C C . SER A 1 377 ? -6.949 17.078 15.703 1 97.94 377 SER A C 1
ATOM 2690 O O . SER A 1 377 ? -5.852 16.922 16.234 1 97.94 377 SER A O 1
ATOM 2692 N N . GLN A 1 378 ? -7.332 18.078 14.969 1 95.81 378 GLN A N 1
ATOM 2693 C CA . GLN A 1 378 ? -6.348 19.125 14.719 1 95.81 378 GLN A CA 1
ATOM 2694 C C . GLN A 1 378 ? -5.773 19.672 16.016 1 95.81 378 GLN A C 1
ATOM 2696 O O . GLN A 1 378 ? -4.566 19.906 16.125 1 95.81 378 GLN A O 1
ATOM 2701 N N . ASP A 1 379 ? -6.551 19.891 17.031 1 96.5 379 ASP A N 1
ATOM 2702 C CA . ASP A 1 379 ? -6.102 20.469 18.281 1 96.5 379 ASP A CA 1
ATOM 2703 C C . ASP A 1 379 ? -5.379 19.438 19.141 1 96.5 379 ASP A C 1
ATOM 2705 O O . ASP A 1 379 ? -4.824 19.766 20.203 1 96.5 379 ASP A O 1
ATOM 2709 N N . GLY A 1 380 ? -5.461 18.156 18.766 1 97.38 380 GLY A N 1
ATOM 2710 C CA . GLY A 1 380 ? -4.75 17.094 19.469 1 97.38 380 GLY A CA 1
ATOM 2711 C C . GLY A 1 380 ? -5.527 16.516 20.641 1 97.38 380 GLY A C 1
ATOM 2712 O O . GLY A 1 380 ? -4.98 15.766 21.438 1 97.38 380 GLY A O 1
ATOM 2713 N N . CYS A 1 381 ? -6.828 16.766 20.703 1 97.81 381 CYS A N 1
ATOM 2714 C CA . CYS A 1 381 ? -7.574 16.406 21.906 1 97.81 381 CYS A CA 1
ATOM 2715 C C . CYS A 1 381 ? -8.391 15.141 21.688 1 97.81 381 CYS A C 1
ATOM 2717 O O . CYS A 1 381 ? -8.898 14.562 22.641 1 97.81 381 CYS A O 1
ATOM 2719 N N . TYR A 1 382 ? -8.508 14.773 20.469 1 98.38 382 TYR A N 1
ATOM 2720 C CA . TYR A 1 382 ? -9.227 13.539 20.188 1 98.38 382 TYR A CA 1
ATOM 2721 C C . TYR A 1 382 ? -8.414 12.633 19.281 1 98.38 382 TYR A C 1
ATOM 2723 O O . TYR A 1 382 ? -7.73 13.102 18.359 1 98.38 382 TYR A O 1
ATOM 2731 N N . MET A 1 383 ? -8.523 11.359 19.531 1 98.62 383 MET A N 1
ATOM 2732 C CA . MET A 1 383 ? -7.84 10.336 18.75 1 98.62 383 MET A CA 1
ATOM 2733 C C . MET A 1 383 ? -8.828 9.281 18.25 1 98.62 383 MET A C 1
ATOM 2735 O O . MET A 1 383 ? -9.805 8.969 18.938 1 98.62 383 MET A O 1
ATOM 2739 N N . THR A 1 384 ? -8.57 8.766 17.062 1 98.75 384 THR A N 1
ATOM 2740 C CA . THR A 1 384 ? -9.359 7.645 16.562 1 98.75 384 THR A CA 1
ATOM 2741 C C . THR A 1 384 ? -8.453 6.598 15.906 1 98.75 384 THR A C 1
ATOM 2743 O O . THR A 1 384 ? -7.246 6.801 15.789 1 98.75 384 THR A O 1
ATOM 2746 N N . GLY A 1 385 ? -9.031 5.508 15.57 1 98.56 385 GLY A N 1
ATOM 2747 C CA . GLY A 1 385 ? -8.375 4.371 14.938 1 98.56 385 GLY A CA 1
ATOM 2748 C C . GLY A 1 385 ? -9.195 3.096 15.023 1 98.56 385 GLY A C 1
ATOM 2749 O O . GLY A 1 385 ? -10.414 3.123 14.875 1 98.56 385 GLY A O 1
ATOM 2750 N N . ARG A 1 386 ? -8.43 2.021 15.133 1 98 386 ARG A N 1
ATOM 2751 C CA . ARG A 1 386 ? -9.086 0.72 15.219 1 98 386 ARG A CA 1
ATOM 2752 C C . ARG A 1 386 ? -8.688 -0.008 16.5 1 98 386 ARG A C 1
ATOM 2754 O O . ARG A 1 386 ? -7.574 0.157 17 1 98 386 ARG A O 1
ATOM 2761 N N . SER A 1 387 ? -9.57 -0.784 17 1 97.62 387 SER A N 1
ATOM 2762 C CA . SER A 1 387 ? -9.328 -1.654 18.141 1 97.62 387 SER A CA 1
ATOM 2763 C C . SER A 1 387 ? -10.078 -2.973 18 1 97.62 387 SER A C 1
ATOM 2765 O O . SER A 1 387 ? -11.234 -2.992 17.578 1 97.62 387 SER A O 1
ATOM 2767 N N . GLU A 1 388 ? -9.359 -4.035 18.312 1 95 388 GLU A N 1
ATOM 2768 C CA . GLU A 1 388 ? -10.062 -5.309 18.453 1 95 388 GLU A CA 1
ATOM 2769 C C . GLU A 1 388 ? -10.992 -5.289 19.672 1 95 388 GLU A C 1
ATOM 2771 O O . GLU A 1 388 ? -10.812 -4.488 20.594 1 95 388 GLU A O 1
ATOM 2776 N N . VAL A 1 389 ? -11.992 -6.141 19.609 1 93.75 389 VAL A N 1
ATOM 2777 C CA . VAL A 1 389 ? -12.922 -6.316 20.719 1 93.75 389 VAL A CA 1
ATOM 2778 C C . VAL A 1 389 ? -13.055 -7.801 21.047 1 93.75 389 VAL A C 1
ATOM 2780 O O . VAL A 1 389 ? -12.516 -8.656 20.344 1 93.75 389 VAL A O 1
ATOM 2783 N N . ALA A 1 390 ? -13.656 -8.203 22.156 1 86.56 390 ALA A N 1
ATOM 2784 C CA . ALA A 1 390 ? -13.805 -9.57 22.641 1 86.56 390 ALA A CA 1
ATOM 2785 C C . ALA A 1 390 ? -14.43 -10.469 21.578 1 86.56 390 ALA A C 1
ATOM 2787 O O . ALA A 1 390 ? -14.141 -11.664 21.531 1 86.56 390 ALA A O 1
ATOM 2788 N N . GLN A 1 391 ? -15.234 -10.07 20.656 1 75 391 GLN A N 1
ATOM 2789 C CA . GLN A 1 391 ? -15.961 -10.891 19.688 1 75 391 GLN A CA 1
ATOM 2790 C C . GLN A 1 391 ? -15.203 -10.984 18.359 1 75 391 GLN A C 1
ATOM 2792 O O . GLN A 1 391 ? -15.812 -11.18 17.312 1 75 391 GLN A O 1
ATOM 2797 N N . LEU A 1 392 ? -13.922 -10.875 18.484 1 75.19 392 LEU A N 1
ATOM 2798 C CA . LEU A 1 392 ? -13.047 -11.055 17.328 1 75.19 392 LEU A CA 1
ATOM 2799 C C . LEU A 1 392 ? -13.406 -10.07 16.219 1 75.19 392 LEU A C 1
ATOM 2801 O O . LEU A 1 392 ? -13.539 -10.461 15.055 1 75.19 392 LEU A O 1
ATOM 2805 N N . ALA A 1 393 ? -13.695 -8.93 16.594 1 86.31 393 ALA A N 1
ATOM 2806 C CA . ALA A 1 393 ? -14 -7.875 15.641 1 86.31 393 ALA A CA 1
ATOM 2807 C C . ALA A 1 393 ? -13.078 -6.676 15.828 1 86.31 393 ALA A C 1
ATOM 2809 O O . ALA A 1 393 ? -12.383 -6.574 16.844 1 86.31 393 ALA A O 1
ATOM 2810 N N . THR A 1 394 ? -13.023 -5.93 14.805 1 92.88 394 THR A N 1
ATOM 2811 C CA . THR A 1 394 ? -12.305 -4.664 14.867 1 92.88 394 THR A CA 1
AT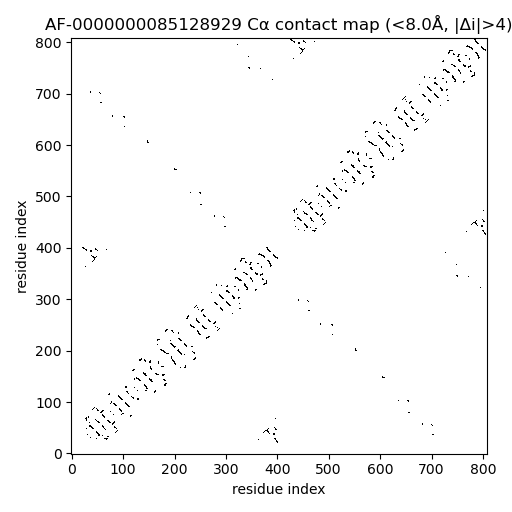OM 2812 C C . THR A 1 394 ? -13.266 -3.488 14.742 1 92.88 394 THR A C 1
ATOM 2814 O O . THR A 1 394 ? -14.008 -3.395 13.766 1 92.88 394 THR A O 1
ATOM 2817 N N . HIS A 1 395 ? -13.227 -2.635 15.719 1 95.81 395 HIS A N 1
ATOM 2818 C CA . HIS A 1 395 ? -14.102 -1.471 15.727 1 95.81 395 HIS A CA 1
ATOM 2819 C C . HIS A 1 395 ? -13.305 -0.174 15.648 1 95.81 395 HIS A C 1
ATOM 2821 O O . HIS A 1 395 ? -12.117 -0.148 15.984 1 95.81 395 HIS A O 1
ATOM 2827 N N . ALA A 1 396 ? -13.953 0.83 15.148 1 97.38 396 ALA A N 1
ATOM 2828 C CA . ALA A 1 396 ? -13.422 2.182 15.289 1 97.38 396 ALA A CA 1
ATOM 2829 C C . ALA A 1 396 ? -13.641 2.715 16.703 1 97.38 396 ALA A C 1
ATOM 2831 O O . ALA A 1 396 ? -14.633 2.377 17.359 1 97.38 396 ALA A O 1
ATOM 2832 N N . PHE A 1 397 ? -12.711 3.572 17.156 1 98.06 397 PHE A N 1
ATOM 2833 C CA . PHE A 1 397 ? -12.875 4.145 18.484 1 98.06 397 PHE A CA 1
ATOM 2834 C C . PHE A 1 397 ? -12.734 5.66 18.438 1 98.06 397 PHE A C 1
ATOM 2836 O O . PHE A 1 397 ? -12.234 6.219 17.469 1 98.06 397 PHE A O 1
ATOM 2843 N N . VAL A 1 398 ? -13.219 6.277 19.422 1 98.31 398 VAL A N 1
ATOM 2844 C CA . VAL A 1 398 ? -12.945 7.668 19.766 1 98.31 398 VAL A CA 1
ATOM 2845 C C . VAL A 1 398 ? -12.383 7.754 21.188 1 98.31 398 VAL A C 1
ATOM 2847 O O . VAL A 1 398 ? -12.82 7.027 22.078 1 98.31 398 VAL A O 1
ATOM 2850 N N . GLN A 1 399 ? -11.438 8.602 21.328 1 98.19 399 GLN A N 1
ATOM 2851 C CA . GLN A 1 399 ? -10.859 8.805 22.641 1 98.19 399 GLN A CA 1
ATOM 2852 C C . GLN A 1 399 ? -10.539 10.273 22.891 1 98.19 399 GLN A C 1
ATOM 2854 O O . GLN A 1 399 ? -9.867 10.914 22.062 1 98.19 399 GLN A O 1
ATOM 2859 N N . ASN A 1 400 ? -11.031 10.789 23.969 1 97.81 400 ASN A N 1
ATOM 2860 C CA . ASN A 1 400 ? -10.711 12.141 24.406 1 97.81 400 ASN A CA 1
ATOM 2861 C C . ASN A 1 400 ? -9.406 12.172 25.203 1 97.81 400 ASN A C 1
ATOM 2863 O O . ASN A 1 400 ? -9.305 11.531 26.25 1 97.81 400 ASN A O 1
ATOM 2867 N N . LEU A 1 401 ? -8.516 12.914 24.734 1 97.12 401 LEU A N 1
ATOM 2868 C CA . LEU A 1 401 ? -7.176 12.93 25.312 1 97.12 401 LEU A CA 1
ATOM 2869 C C . LEU A 1 401 ? -6.98 14.148 26.203 1 97.12 401 LEU A C 1
ATOM 2871 O O . LEU A 1 401 ? -5.953 14.266 26.875 1 97.12 401 LEU A O 1
ATOM 2875 N N . CYS A 1 402 ? -7.938 15.062 26.062 1 92.31 402 CYS A N 1
ATOM 2876 C CA . CYS A 1 402 ? -7.789 16.297 26.812 1 92.31 402 CYS A CA 1
ATOM 2877 C C . CYS A 1 402 ? -8.75 16.328 28 1 92.31 402 CYS A C 1
ATOM 2879 O O . CYS A 1 402 ? -9.812 15.711 27.953 1 92.31 402 CYS A O 1
ATOM 2881 N N . THR A 1 403 ? -8.258 16.547 29.266 1 75.19 403 THR A N 1
ATOM 2882 C CA . THR A 1 403 ? -9.117 16.672 30.422 1 75.19 403 THR A CA 1
ATOM 2883 C C . THR A 1 403 ? -10.188 17.734 30.219 1 75.19 403 THR A C 1
ATOM 2885 O O . THR A 1 403 ? -9.875 18.859 29.781 1 75.19 403 THR A O 1
ATOM 2888 N N . PRO A 1 404 ? -11.57 17.234 30.406 1 54.34 404 PRO A N 1
ATOM 2889 C CA . PRO A 1 404 ? -12.609 18.266 30.344 1 54.34 404 PRO A CA 1
ATOM 2890 C C . PRO A 1 404 ? -12.352 19.438 31.297 1 54.34 404 PRO A C 1
ATOM 2892 O O . PRO A 1 404 ? -11.672 19.266 32.312 1 54.34 404 PRO A O 1
ATOM 2895 N N . MET B 1 1 ? -25.109 -88.25 17.75 1 30.81 1 MET B N 1
ATOM 2896 C CA . MET B 1 1 ? -23.812 -87.562 17.875 1 30.81 1 MET B CA 1
ATOM 2897 C C . MET B 1 1 ? -23.812 -86.25 17.125 1 30.81 1 MET B C 1
ATOM 2899 O O . MET B 1 1 ? -23.828 -86.25 15.898 1 30.81 1 MET B O 1
ATOM 2903 N N . ARG B 1 2 ? -24.578 -85.25 17.672 1 35.81 2 ARG B N 1
ATOM 2904 C CA . ARG B 1 2 ? -24.875 -83.875 17.172 1 35.81 2 ARG B CA 1
ATOM 2905 C C . ARG B 1 2 ? -23.594 -83.062 17.031 1 35.81 2 ARG B C 1
ATOM 2907 O O . ARG B 1 2 ? -22.812 -82.938 17.984 1 35.81 2 ARG B O 1
ATOM 2914 N N . LEU B 1 3 ? -23 -83 15.781 1 35.12 3 LEU B N 1
ATOM 2915 C CA . LEU B 1 3 ? -21.812 -82.25 15.352 1 35.12 3 LEU B CA 1
ATOM 2916 C C . LEU B 1 3 ? -21.922 -80.812 15.688 1 35.12 3 LEU B C 1
ATOM 2918 O O . LEU B 1 3 ? -22.875 -80.125 15.289 1 35.12 3 LEU B O 1
ATOM 2922 N N . GLN B 1 4 ? -21.406 -80.312 16.812 1 39.09 4 GLN B N 1
ATOM 2923 C CA . GLN B 1 4 ? -21.375 -78.938 17.297 1 39.09 4 GLN B CA 1
ATOM 2924 C C . GLN B 1 4 ? -20.578 -78.062 16.344 1 39.09 4 GLN B C 1
ATOM 2926 O O . GLN B 1 4 ? -19.453 -78.438 15.961 1 39.09 4 GLN B O 1
ATOM 2931 N N . PRO B 1 5 ? -21.297 -77.25 15.547 1 42.62 5 PRO B N 1
ATOM 2932 C CA . PRO B 1 5 ? -20.609 -76.375 14.609 1 42.62 5 PRO B CA 1
ATOM 2933 C C . PRO B 1 5 ? -19.578 -75.438 15.289 1 42.62 5 PRO B C 1
ATOM 2935 O O . PRO B 1 5 ? -19.828 -74.938 16.375 1 42.62 5 PRO B O 1
ATOM 2938 N N . LYS B 1 6 ? -18.266 -75.75 15.102 1 42.62 6 LYS B N 1
ATOM 2939 C CA . LYS B 1 6 ? -17.125 -74.938 15.531 1 42.62 6 LYS B CA 1
ATOM 2940 C C . LYS B 1 6 ? -17.219 -73.5 14.992 1 42.62 6 LYS B C 1
ATOM 2942 O O . LYS B 1 6 ? -17.406 -73.312 13.789 1 42.62 6 LYS B O 1
ATOM 2947 N N . HIS B 1 7 ? -17.734 -72.562 15.797 1 41.44 7 HIS B N 1
ATOM 2948 C CA . HIS B 1 7 ? -17.75 -71.188 15.477 1 41.44 7 HIS B CA 1
ATOM 2949 C C . HIS B 1 7 ? -16.344 -70.625 15.195 1 41.44 7 HIS B C 1
ATOM 2951 O O . HIS B 1 7 ? -15.43 -70.875 16 1 41.44 7 HIS B O 1
ATOM 2957 N N . LEU B 1 8 ? -15.875 -70.625 13.938 1 38.69 8 LEU B N 1
ATOM 2958 C CA . LEU B 1 8 ? -14.641 -70 13.508 1 38.69 8 LEU B CA 1
ATOM 2959 C C . LEU B 1 8 ? -14.641 -68.5 13.914 1 38.69 8 LEU B C 1
ATOM 2961 O O . LEU B 1 8 ? -15.539 -67.75 13.531 1 38.69 8 LEU B O 1
ATOM 2965 N N . ASN B 1 9 ? -14.039 -68.188 15.055 1 38.97 9 ASN B N 1
ATOM 2966 C CA . ASN B 1 9 ? -13.781 -66.812 15.492 1 38.97 9 ASN B CA 1
ATOM 2967 C C . ASN B 1 9 ? -12.945 -66.062 14.477 1 38.97 9 ASN B C 1
ATOM 2969 O O . ASN B 1 9 ? -11.812 -66.438 14.188 1 38.97 9 ASN B O 1
ATOM 2973 N N . PHE B 1 10 ? -13.547 -65.5 13.453 1 42.03 10 PHE B N 1
ATOM 2974 C CA . PHE B 1 10 ? -12.844 -64.562 12.578 1 42.03 10 PHE B CA 1
ATOM 2975 C C . PHE B 1 10 ? -12.289 -63.375 13.367 1 42.03 10 PHE B C 1
ATOM 2977 O O . PHE B 1 10 ? -13.047 -62.594 13.914 1 42.03 10 PHE B O 1
ATOM 2984 N N . SER B 1 11 ? -11.094 -63.531 13.93 1 41.44 11 SER B N 1
ATOM 2985 C CA . SER B 1 11 ? -10.398 -62.344 14.461 1 41.44 11 SER B CA 1
ATOM 2986 C C . SER B 1 11 ? -10.156 -61.312 13.383 1 41.44 11 SER B C 1
ATOM 2988 O O . SER B 1 11 ? -9.445 -61.562 12.406 1 41.44 11 SER B O 1
ATOM 2990 N N . VAL B 1 12 ? -11.07 -60.406 13.18 1 46.28 12 VAL B N 1
ATOM 2991 C CA . VAL B 1 12 ? -10.836 -59.219 12.352 1 46.28 12 VAL B CA 1
ATOM 2992 C C . VAL B 1 12 ? -9.609 -58.469 12.867 1 46.28 12 VAL B C 1
ATOM 2994 O O . VAL B 1 12 ? -9.625 -57.938 13.977 1 46.28 12 VAL B O 1
ATOM 2997 N N . ALA B 1 13 ? -8.414 -58.875 12.406 1 42.41 13 ALA B N 1
ATOM 2998 C CA . ALA B 1 13 ? -7.25 -58.031 12.641 1 42.41 13 ALA B CA 1
ATOM 2999 C C . ALA B 1 13 ? -7.527 -56.594 12.211 1 42.41 13 ALA B C 1
ATOM 3001 O O . ALA B 1 13 ? -7.812 -56.312 11.047 1 42.41 13 ALA B O 1
ATOM 3002 N N . CYS B 1 14 ? -7.961 -55.75 13.125 1 44.28 14 CYS B N 1
ATOM 3003 C CA . CYS B 1 14 ? -7.984 -54.312 12.898 1 44.28 14 CYS B CA 1
ATOM 3004 C C . CYS B 1 14 ? -6.637 -53.812 12.391 1 44.28 14 CYS B C 1
ATOM 3006 O O . CYS B 1 14 ? -5.66 -53.781 13.141 1 44.28 14 CYS B O 1
ATOM 3008 N N . LEU B 1 15 ? -6.391 -54 11.102 1 43.72 15 LEU B N 1
ATOM 3009 C CA . LEU B 1 15 ? -5.254 -53.281 10.555 1 43.72 15 LEU B CA 1
ATOM 3010 C C . LEU B 1 15 ? -5.285 -51.812 10.984 1 43.72 15 LEU B C 1
ATOM 3012 O O . LEU B 1 15 ? -6.176 -51.062 10.586 1 43.72 15 LEU B O 1
ATOM 3016 N N . ALA B 1 16 ? -4.672 -51.5 12.133 1 44.47 16 ALA B N 1
ATOM 3017 C CA . ALA B 1 16 ? -4.359 -50.094 12.461 1 44.47 16 ALA B CA 1
ATOM 3018 C C . ALA B 1 16 ? -3.709 -49.406 11.273 1 44.47 16 ALA B C 1
ATOM 3020 O O . ALA B 1 16 ? -2.617 -49.781 10.844 1 44.47 16 ALA B O 1
ATOM 3021 N N . LEU B 1 17 ? -4.461 -48.844 10.461 1 42.75 17 LEU B N 1
ATOM 3022 C CA . LEU B 1 17 ? -3.859 -47.875 9.547 1 42.75 17 LEU B CA 1
ATOM 3023 C C . LEU B 1 17 ? -2.852 -47 10.273 1 42.75 17 LEU B C 1
ATOM 3025 O O . LEU B 1 17 ? -3.229 -46.188 11.133 1 42.75 17 LEU B O 1
ATOM 3029 N N . LEU B 1 18 ? -1.624 -47.5 10.453 1 41.12 18 LEU B N 1
ATOM 3030 C CA . LEU B 1 18 ? -0.563 -46.562 10.82 1 41.12 18 LEU B CA 1
ATOM 3031 C C . LEU B 1 18 ? -0.698 -45.25 10.039 1 41.12 18 LEU B C 1
ATOM 3033 O O . LEU B 1 18 ? -0.563 -45.25 8.812 1 41.12 18 LEU B O 1
ATOM 3037 N N . ALA B 1 19 ? -1.509 -44.375 10.516 1 44 19 ALA B N 1
ATOM 3038 C CA . ALA B 1 19 ? -1.41 -43 9.984 1 44 19 ALA B CA 1
ATOM 3039 C C . ALA B 1 19 ? 0.04 -42.625 9.688 1 44 19 ALA B C 1
ATOM 3041 O O . ALA B 1 19 ? 0.897 -42.688 10.57 1 44 19 ALA B O 1
ATOM 3042 N N . LEU B 1 20 ? 0.56 -42.938 8.516 1 46.84 20 LEU B N 1
ATOM 3043 C CA . LEU B 1 20 ? 1.823 -42.312 8.141 1 46.84 20 LEU B CA 1
ATOM 3044 C C . LEU B 1 20 ? 1.955 -40.906 8.773 1 46.84 20 LEU B C 1
ATOM 3046 O O . LEU B 1 20 ? 1.037 -40.094 8.68 1 46.84 20 LEU B O 1
ATOM 3050 N N . PRO B 1 21 ? 2.789 -40.812 9.758 1 46.91 21 PRO B N 1
ATOM 3051 C CA . PRO B 1 21 ? 2.963 -39.469 10.328 1 46.91 21 PRO B CA 1
ATOM 3052 C C . PRO B 1 21 ? 3.037 -38.375 9.266 1 46.91 21 PRO B C 1
ATOM 3054 O O . PRO B 1 21 ? 3.652 -38.594 8.219 1 46.91 21 PRO B O 1
ATOM 3057 N N . ALA B 1 22 ? 1.976 -37.656 9.07 1 51.53 22 ALA B N 1
ATOM 3058 C CA . ALA B 1 22 ? 2.086 -36.469 8.234 1 51.53 22 ALA B CA 1
ATOM 3059 C C . ALA B 1 22 ? 3.49 -35.875 8.305 1 51.53 22 ALA B C 1
ATOM 3061 O O . ALA B 1 22 ? 4.098 -35.844 9.375 1 51.53 22 ALA B O 1
ATOM 3062 N N . ALA B 1 23 ? 4.25 -36 7.277 1 58.34 23 ALA B N 1
ATOM 3063 C CA . ALA B 1 23 ? 5.562 -35.375 7.176 1 58.34 23 ALA B CA 1
ATOM 3064 C C . ALA B 1 23 ? 5.605 -34.031 7.941 1 58.34 23 ALA B C 1
ATOM 3066 O O . ALA B 1 23 ? 4.789 -33.156 7.699 1 58.34 23 ALA B O 1
ATOM 3067 N N . GLN B 1 24 ? 6.219 -34.125 9.148 1 75.25 24 GLN B N 1
ATOM 3068 C CA . GLN B 1 24 ? 6.246 -32.969 10.055 1 75.25 24 GLN B CA 1
ATOM 3069 C C . GLN B 1 24 ? 7.238 -31.922 9.578 1 75.25 24 GLN B C 1
ATOM 3071 O O . GLN B 1 24 ? 8.367 -32.25 9.211 1 75.25 24 GLN B O 1
ATOM 3076 N N . ALA B 1 25 ? 6.816 -30.688 9.328 1 84.19 25 ALA B N 1
ATOM 3077 C CA . ALA B 1 25 ? 7.648 -29.531 8.961 1 84.19 25 ALA B CA 1
ATOM 3078 C C . ALA B 1 25 ? 8.828 -29.391 9.922 1 84.19 25 ALA B C 1
ATOM 3080 O O . ALA B 1 25 ? 8.68 -29.594 11.133 1 84.19 25 ALA B O 1
ATOM 3081 N N . LEU B 1 26 ? 10.078 -29.203 9.406 1 91.62 26 LEU B N 1
ATOM 3082 C CA . LEU B 1 26 ? 11.219 -28.844 10.234 1 91.62 26 LEU B CA 1
ATOM 3083 C C . LEU B 1 26 ? 11.047 -27.453 10.82 1 91.62 26 LEU B C 1
ATOM 3085 O O . LEU B 1 26 ? 10.266 -26.656 10.305 1 91.62 26 LEU B O 1
ATOM 3089 N N . PRO B 1 27 ? 11.719 -27.219 11.875 1 94.06 27 PRO B N 1
ATOM 3090 C CA . PRO B 1 27 ? 11.594 -25.891 12.484 1 94.06 27 PRO B CA 1
ATOM 3091 C C . PRO B 1 27 ? 12.086 -24.766 11.57 1 94.06 27 PRO B C 1
ATOM 3093 O O . PRO B 1 27 ? 12.945 -25 10.719 1 94.06 27 PRO B O 1
ATOM 3096 N N . MET B 1 28 ? 11.578 -23.625 11.797 1 96.56 28 MET B N 1
ATOM 3097 C CA . MET B 1 28 ? 12.047 -22.422 11.125 1 96.56 28 MET B CA 1
ATOM 3098 C C . MET B 1 28 ? 13.523 -22.172 11.406 1 96.56 28 MET B C 1
ATOM 3100 O O . MET B 1 28 ? 13.969 -22.297 12.555 1 96.56 28 MET B O 1
ATOM 3104 N N . GLN B 1 29 ? 14.242 -21.875 10.336 1 97.62 29 GLN B N 1
ATOM 3105 C CA . GLN B 1 29 ? 15.656 -21.547 10.5 1 97.62 29 GLN B CA 1
ATOM 3106 C C . GLN B 1 29 ? 15.961 -20.125 10.039 1 97.62 29 GLN B C 1
ATOM 3108 O O . GLN B 1 29 ? 15.383 -19.656 9.055 1 97.62 29 GLN B O 1
ATOM 3113 N N . ASP B 1 30 ? 16.844 -19.5 10.742 1 96.88 30 ASP B N 1
ATOM 3114 C CA . ASP B 1 30 ? 17.25 -18.141 10.43 1 96.88 30 ASP B CA 1
ATOM 3115 C C . ASP B 1 30 ? 18.188 -18.109 9.219 1 96.88 30 ASP B C 1
ATOM 3117 O O . ASP B 1 30 ? 19.141 -18.875 9.141 1 96.88 30 ASP B O 1
ATOM 3121 N N . VAL B 1 31 ? 17.859 -17.172 8.297 1 95.19 31 VAL B N 1
ATOM 3122 C CA . VAL B 1 31 ? 18.734 -17.109 7.121 1 95.19 31 VAL B CA 1
ATOM 3123 C C . VAL B 1 31 ? 20.062 -16.453 7.488 1 95.19 31 VAL B C 1
ATOM 3125 O O . VAL B 1 31 ? 21.016 -16.531 6.727 1 95.19 31 VAL B O 1
ATOM 3128 N N . GLY B 1 32 ? 20.125 -15.781 8.578 1 89.88 32 GLY B N 1
ATOM 3129 C CA . GLY B 1 32 ? 21.328 -15.117 9.055 1 89.88 32 GLY B CA 1
ATOM 3130 C C . GLY B 1 32 ? 21.281 -13.609 8.898 1 89.88 32 GLY B C 1
ATOM 3131 O O . GLY B 1 32 ? 20.375 -13.07 8.273 1 89.88 32 GLY B O 1
ATOM 3132 N N . THR B 1 33 ? 22.312 -12.875 9.469 1 84.25 33 THR B N 1
ATOM 3133 C CA . THR B 1 33 ? 22.266 -11.414 9.531 1 84.25 33 THR B CA 1
ATOM 3134 C C . THR B 1 33 ? 23.453 -10.812 8.789 1 84.25 33 THR B C 1
ATOM 3136 O O . THR B 1 33 ? 23.75 -9.625 8.945 1 84.25 33 THR B O 1
ATOM 3139 N N . SER B 1 34 ? 24.156 -11.656 8.031 1 82.5 34 SER B N 1
ATOM 3140 C CA . SER B 1 34 ? 25.344 -11.156 7.344 1 82.5 34 SER B CA 1
ATOM 3141 C C . SER B 1 34 ? 24.969 -10.125 6.285 1 82.5 34 SER B C 1
ATOM 3143 O O . SER B 1 34 ? 25.797 -9.281 5.918 1 82.5 34 SER B O 1
ATOM 3145 N N . ALA B 1 35 ? 23.75 -10.156 5.906 1 82.19 35 ALA B N 1
ATOM 3146 C CA . ALA B 1 35 ? 23.297 -9.227 4.879 1 82.19 35 ALA B CA 1
ATOM 3147 C C . ALA B 1 35 ? 22.547 -8.047 5.496 1 82.19 35 ALA B C 1
ATOM 3149 O O . ALA B 1 35 ? 22.125 -7.125 4.789 1 82.19 35 ALA B O 1
ATOM 3150 N N . GLY B 1 36 ? 22.422 -8.031 6.832 1 83.31 36 GLY B N 1
ATOM 3151 C CA . GLY B 1 36 ? 21.719 -6.965 7.535 1 83.31 36 GLY B CA 1
ATOM 3152 C C . GLY B 1 36 ? 20.984 -7.453 8.758 1 83.31 36 GLY B C 1
ATOM 3153 O O . GLY B 1 36 ? 20.609 -8.625 8.844 1 83.31 36 GLY B O 1
ATOM 3154 N N . PRO B 1 37 ? 20.734 -6.559 9.602 1 83.44 37 PRO B N 1
ATOM 3155 C CA . PRO B 1 37 ? 20.188 -6.961 10.898 1 83.44 37 PRO B CA 1
ATOM 3156 C C . PRO B 1 37 ? 18.672 -7.156 10.852 1 83.44 37 PRO B C 1
ATOM 3158 O O . PRO B 1 37 ? 18.094 -7.746 11.766 1 83.44 37 PRO B O 1
ATOM 3161 N N . GLN B 1 38 ? 18.031 -6.547 9.922 1 91.75 38 GLN B N 1
ATOM 3162 C CA . GLN B 1 38 ? 16.578 -6.664 9.734 1 91.75 38 GLN B CA 1
ATOM 3163 C C . GLN B 1 38 ? 16.25 -7.117 8.32 1 91.75 38 GLN B C 1
ATOM 3165 O O . GLN B 1 38 ? 16.438 -6.371 7.355 1 91.75 38 GLN B O 1
ATOM 3170 N N . CYS B 1 39 ? 15.734 -8.328 8.219 1 94.81 39 CYS B N 1
ATOM 3171 C CA . CYS B 1 39 ? 15.539 -8.867 6.875 1 94.81 39 CYS B CA 1
ATOM 3172 C C . CYS B 1 39 ? 14.156 -9.5 6.738 1 94.81 39 CYS B C 1
ATOM 3174 O O . CYS B 1 39 ? 13.555 -9.914 7.73 1 94.81 39 CYS B O 1
ATOM 3176 N N . VAL B 1 40 ? 13.672 -9.57 5.578 1 97.25 40 VAL B N 1
ATOM 3177 C CA . VAL B 1 40 ? 12.461 -10.305 5.211 1 97.25 40 VAL B CA 1
ATOM 3178 C C . VAL B 1 40 ? 12.719 -11.148 3.967 1 97.25 40 VAL B C 1
ATOM 3180 O O . VAL B 1 40 ? 13.32 -10.672 2.998 1 97.25 40 VAL B O 1
ATOM 3183 N N . GLY B 1 41 ? 12.344 -12.398 4.074 1 98.5 41 GLY B N 1
ATOM 3184 C CA . GLY B 1 41 ? 12.32 -13.227 2.881 1 98.5 41 GLY B CA 1
ATOM 3185 C C . GLY B 1 41 ? 11.109 -12.984 2.008 1 98.5 41 GLY B C 1
ATOM 3186 O O . GLY B 1 41 ? 9.969 -13.016 2.492 1 98.5 41 GLY B O 1
ATOM 3187 N N . LEU B 1 42 ? 11.383 -12.781 0.708 1 98.5 42 LEU B N 1
ATOM 3188 C CA . LEU B 1 42 ? 10.281 -12.391 -0.169 1 98.5 42 LEU B CA 1
ATOM 3189 C C . LEU B 1 42 ? 9.977 -13.5 -1.171 1 98.5 42 LEU B C 1
ATOM 3191 O O . LEU B 1 42 ? 8.875 -13.547 -1.734 1 98.5 42 LEU B O 1
ATOM 3195 N N . ASP B 1 43 ? 10.922 -14.312 -1.465 1 98.56 43 ASP B N 1
ATOM 3196 C CA . ASP B 1 43 ? 10.703 -15.461 -2.334 1 98.56 43 ASP B CA 1
ATOM 3197 C C . ASP B 1 43 ? 11.688 -16.594 -2.014 1 98.56 43 ASP B C 1
ATOM 3199 O O . ASP B 1 43 ? 12.727 -16.359 -1.391 1 98.56 43 ASP B O 1
ATOM 3203 N N . ILE B 1 44 ? 11.328 -17.766 -2.449 1 98.69 44 ILE B N 1
ATOM 3204 C CA . ILE B 1 44 ? 12.102 -18.969 -2.143 1 98.69 44 ILE B CA 1
ATOM 3205 C C . ILE B 1 44 ? 11.906 -20 -3.248 1 98.69 44 ILE B C 1
ATOM 3207 O O . ILE B 1 44 ? 10.797 -20.156 -3.771 1 98.69 44 ILE B O 1
ATOM 3211 N N . ASN B 1 45 ? 13.016 -20.703 -3.639 1 97.94 45 ASN B N 1
ATOM 3212 C CA . ASN B 1 45 ? 12.867 -21.672 -4.715 1 97.94 45 ASN B CA 1
ATOM 3213 C C . ASN B 1 45 ? 12.82 -23.109 -4.176 1 97.94 45 ASN B C 1
ATOM 3215 O O . ASN B 1 45 ? 12.781 -23.312 -2.963 1 97.94 45 ASN B O 1
ATOM 3219 N N . ASN B 1 46 ? 12.844 -24.078 -5.07 1 97.88 46 ASN B N 1
ATOM 3220 C CA . ASN B 1 46 ? 12.617 -25.469 -4.695 1 97.88 46 ASN B CA 1
ATOM 3221 C C . ASN B 1 46 ? 13.836 -26.062 -3.988 1 97.88 46 ASN B C 1
ATOM 3223 O O . ASN B 1 46 ? 13.773 -27.188 -3.471 1 97.88 46 ASN B O 1
ATOM 3227 N N . SER B 1 47 ? 14.898 -25.344 -3.893 1 97.44 47 SER B N 1
ATOM 3228 C CA . SER B 1 47 ? 16.094 -25.781 -3.188 1 97.44 47 SER B CA 1
ATOM 3229 C C . SER B 1 47 ? 16.203 -25.109 -1.821 1 97.44 47 SER B C 1
ATOM 3231 O O . SER B 1 47 ? 17.219 -25.266 -1.135 1 97.44 47 SER B O 1
ATOM 3233 N N . GLY B 1 48 ? 15.258 -24.25 -1.507 1 97.62 48 GLY B N 1
ATOM 3234 C CA . GLY B 1 48 ? 15.266 -23.547 -0.229 1 97.62 48 GLY B CA 1
ATOM 3235 C C . GLY B 1 48 ? 16.141 -22.312 -0.233 1 97.62 48 GLY B C 1
ATOM 3236 O O . GLY B 1 48 ? 16.547 -21.828 0.825 1 97.62 48 GLY B O 1
ATOM 3237 N N . HIS B 1 49 ? 16.5 -21.906 -1.461 1 98.25 49 HIS B N 1
ATOM 3238 C CA . HIS B 1 49 ? 17.219 -20.641 -1.556 1 98.25 49 HIS B CA 1
ATOM 3239 C C . HIS B 1 49 ? 16.281 -19.453 -1.379 1 98.25 49 HIS B C 1
ATOM 3241 O O . HIS B 1 49 ? 15.289 -19.328 -2.1 1 98.25 49 HIS B O 1
ATOM 3247 N N . VAL B 1 50 ? 16.594 -18.562 -0.402 1 98.62 50 VAL B N 1
ATOM 3248 C CA . VAL B 1 50 ? 15.727 -17.453 -0.04 1 98.62 50 VAL B CA 1
ATOM 3249 C C . VAL B 1 50 ? 16.312 -16.141 -0.6 1 98.62 50 VAL B C 1
ATOM 3251 O O . VAL B 1 50 ? 17.516 -15.922 -0.537 1 98.62 50 VAL B O 1
ATOM 3254 N N . VAL B 1 51 ? 15.445 -15.32 -1.153 1 98.62 51 VAL B N 1
ATOM 3255 C CA . VAL B 1 51 ? 15.836 -13.961 -1.517 1 98.62 51 VAL B CA 1
ATOM 3256 C C . VAL B 1 51 ? 14.891 -12.961 -0.854 1 98.62 51 VAL B C 1
ATOM 3258 O O . VAL B 1 51 ? 13.766 -13.305 -0.488 1 98.62 51 VAL B O 1
ATOM 3261 N N . GLY B 1 52 ? 15.359 -11.766 -0.657 1 98.25 52 GLY B N 1
ATOM 3262 C CA . GLY B 1 52 ? 14.547 -10.719 -0.062 1 98.25 52 GLY B CA 1
ATOM 3263 C C . GLY B 1 52 ? 15.305 -9.414 0.128 1 98.25 52 GLY B C 1
ATOM 3264 O O . GLY B 1 52 ? 16.109 -9.031 -0.725 1 98.25 52 GLY B O 1
ATOM 3265 N N . ALA B 1 53 ? 14.93 -8.781 1.178 1 97.19 53 ALA B N 1
ATOM 3266 C CA . ALA B 1 53 ? 15.5 -7.469 1.458 1 97.19 53 ALA B CA 1
ATOM 3267 C C . ALA B 1 53 ? 15.859 -7.328 2.934 1 97.19 53 ALA B C 1
ATOM 3269 O O . ALA B 1 53 ? 15.141 -7.824 3.805 1 97.19 53 ALA B O 1
ATOM 3270 N N . CYS B 1 54 ? 16.984 -6.641 3.162 1 95.06 54 CYS B N 1
ATOM 3271 C CA . CYS B 1 54 ? 17.422 -6.32 4.512 1 95.06 54 CYS B CA 1
ATOM 3272 C C . CYS B 1 54 ? 17.562 -4.812 4.703 1 95.06 54 CYS B C 1
ATOM 3274 O O . CYS B 1 54 ? 17.984 -4.102 3.791 1 95.06 54 CYS B O 1
ATOM 3276 N N . ALA B 1 55 ? 17.125 -4.371 5.789 1 90.31 55 ALA B N 1
ATOM 3277 C CA . ALA B 1 55 ? 17.484 -3.016 6.195 1 90.31 55 ALA B CA 1
ATOM 3278 C C . ALA B 1 55 ? 18.906 -2.973 6.742 1 90.31 55 ALA B C 1
ATOM 3280 O O . ALA B 1 55 ? 19.234 -3.668 7.711 1 90.31 55 ALA B O 1
ATOM 3281 N N . GLU B 1 56 ? 19.688 -2.025 6.137 1 84.19 56 GLU B N 1
ATOM 3282 C CA . GLU B 1 56 ? 21.094 -1.938 6.496 1 84.19 56 GLU B CA 1
ATOM 3283 C C . GLU B 1 56 ? 21.328 -0.905 7.598 1 84.19 56 GLU B C 1
ATOM 3285 O O . GLU B 1 56 ? 20.438 -0.106 7.898 1 84.19 56 GLU B O 1
ATOM 3290 N N . SER B 1 57 ? 22.547 -0.939 8.141 1 80 57 SER B N 1
ATOM 3291 C CA . SER B 1 57 ? 22.906 -0.058 9.242 1 80 57 SER B CA 1
ATOM 3292 C C . SER B 1 57 ? 22.922 1.402 8.805 1 80 57 SER B C 1
ATOM 3294 O O . SER B 1 57 ? 22.719 2.305 9.625 1 80 57 SER B O 1
ATOM 3296 N N . ASP B 1 58 ? 23.078 1.594 7.5 1 79.06 58 ASP B N 1
ATOM 3297 C CA . ASP B 1 58 ? 23.109 2.971 7.016 1 79.06 58 ASP B CA 1
ATOM 3298 C C . ASP B 1 58 ? 21.719 3.436 6.609 1 79.06 58 ASP B C 1
ATOM 3300 O O . ASP B 1 58 ? 21.547 4.539 6.086 1 79.06 58 ASP B O 1
ATOM 3304 N N . GLY B 1 59 ? 20.75 2.52 6.809 1 83.5 59 GLY B N 1
ATOM 3305 C CA . GLY B 1 59 ? 19.359 2.863 6.535 1 83.5 59 GLY B CA 1
ATOM 3306 C C . GLY B 1 59 ? 18.922 2.475 5.137 1 83.5 59 GLY B C 1
ATOM 3307 O O . GLY B 1 59 ? 17.734 2.584 4.805 1 83.5 59 GLY B O 1
ATOM 3308 N N . SER B 1 60 ? 19.828 2.082 4.371 1 87.12 60 SER B N 1
ATOM 3309 C CA . SER B 1 60 ? 19.453 1.604 3.043 1 87.12 60 SER B CA 1
ATOM 3310 C C . SER B 1 60 ? 18.922 0.178 3.1 1 87.12 60 SER B C 1
ATOM 3312 O O . SER B 1 60 ? 19.047 -0.498 4.121 1 87.12 60 SER B O 1
ATOM 3314 N N . SER B 1 61 ? 18.25 -0.148 2.041 1 92.19 61 SER B N 1
ATOM 3315 C CA . SER B 1 61 ? 17.797 -1.526 1.883 1 92.19 61 SER B CA 1
ATOM 3316 C C . SER B 1 61 ? 18.641 -2.275 0.865 1 92.19 61 SER B C 1
ATOM 3318 O O . SER B 1 61 ? 18.969 -1.741 -0.2 1 92.19 61 SER B O 1
ATOM 3320 N N . ALA B 1 62 ? 19.016 -3.5 1.229 1 93.12 62 ALA B N 1
ATOM 3321 C CA . ALA B 1 62 ? 19.812 -4.34 0.335 1 93.12 62 ALA B CA 1
ATOM 3322 C C . ALA B 1 62 ? 19.125 -5.676 0.078 1 93.12 62 ALA B C 1
ATOM 3324 O O . ALA B 1 62 ? 18.547 -6.27 0.993 1 93.12 62 ALA B O 1
ATOM 3325 N N . GLY B 1 63 ? 19.188 -6.066 -1.19 1 97 63 GLY B N 1
ATOM 3326 C CA . GLY B 1 63 ? 18.781 -7.438 -1.472 1 97 63 GLY B CA 1
ATOM 3327 C C . GLY B 1 63 ? 19.766 -8.461 -0.942 1 97 63 GLY B C 1
ATOM 3328 O O . GLY B 1 63 ? 20.969 -8.195 -0.866 1 97 63 GLY B O 1
ATOM 3329 N N . PHE B 1 64 ? 19.234 -9.672 -0.615 1 97.62 64 PHE B N 1
ATOM 3330 C CA . PHE B 1 64 ? 20.109 -10.766 -0.209 1 97.62 64 PHE B CA 1
ATOM 3331 C C . PHE B 1 64 ? 19.703 -12.062 -0.887 1 97.62 64 PHE B C 1
ATOM 3333 O O . PHE B 1 64 ? 18.594 -12.172 -1.415 1 97.62 64 PHE B O 1
ATOM 3340 N N . VAL B 1 65 ? 20.609 -12.914 -0.885 1 98.31 65 VAL B N 1
ATOM 3341 C CA . VAL B 1 65 ? 20.359 -14.312 -1.224 1 98.31 65 VAL B CA 1
ATOM 3342 C C . VAL B 1 65 ? 20.953 -15.211 -0.145 1 98.31 65 VAL B C 1
ATOM 3344 O O . VAL B 1 65 ? 22.047 -14.961 0.353 1 98.31 65 VAL B O 1
ATOM 3347 N N . SER B 1 66 ? 20.188 -16.188 0.26 1 98.12 66 SER B N 1
ATOM 3348 C CA . SER B 1 66 ? 20.641 -17.219 1.177 1 98.12 66 SER B CA 1
ATOM 3349 C C . SER B 1 66 ? 20.5 -18.609 0.557 1 98.12 66 SER B C 1
ATOM 3351 O O . SER B 1 66 ? 19.375 -19.047 0.266 1 98.12 66 SER B O 1
ATOM 3353 N N . LEU B 1 67 ? 21.594 -19.297 0.432 1 97.5 67 LEU B N 1
ATOM 3354 C CA . LEU B 1 67 ? 21.594 -20.625 -0.194 1 97.5 67 LEU B CA 1
ATOM 3355 C C . LEU B 1 67 ? 21.453 -21.719 0.854 1 97.5 67 LEU B C 1
ATOM 3357 O O . LEU B 1 67 ? 21.234 -22.875 0.513 1 97.5 67 LEU B O 1
ATOM 3361 N N . ALA B 1 68 ? 21.578 -21.344 2.092 1 96.19 68 ALA B N 1
ATOM 3362 C CA . ALA B 1 68 ? 21.406 -22.203 3.264 1 96.19 68 ALA B CA 1
ATOM 3363 C C . ALA B 1 68 ? 21.125 -21.375 4.512 1 96.19 68 ALA B C 1
ATOM 3365 O O . ALA B 1 68 ? 21.406 -20.172 4.547 1 96.19 68 ALA B O 1
ATOM 3366 N N . PRO B 1 69 ? 20.469 -21.984 5.461 1 95.31 69 PRO B N 1
ATOM 3367 C CA . PRO B 1 69 ? 20.297 -21.234 6.703 1 95.31 69 PRO B CA 1
ATOM 3368 C C . PRO B 1 69 ? 21.594 -20.594 7.191 1 95.31 69 PRO B C 1
ATOM 3370 O O . PRO B 1 69 ? 22.656 -21.219 7.102 1 95.31 69 PRO B O 1
ATOM 3373 N N . GLY B 1 70 ? 21.5 -19.391 7.562 1 95.62 70 GLY B N 1
ATOM 3374 C CA . GLY B 1 70 ? 22.641 -18.703 8.141 1 95.62 70 GLY B CA 1
ATOM 3375 C C . GLY B 1 70 ? 23.594 -18.156 7.102 1 95.62 70 GLY B C 1
ATOM 3376 O O . GLY B 1 70 ? 24.641 -17.578 7.441 1 95.62 70 GLY B O 1
ATOM 3377 N N . SER B 1 71 ? 23.25 -18.203 5.824 1 94.38 71 SER B N 1
ATOM 3378 C CA . SER B 1 71 ? 24.234 -17.891 4.801 1 94.38 71 SER B CA 1
ATOM 3379 C C . SER B 1 71 ? 23.812 -16.688 3.971 1 94.38 71 SER B C 1
ATOM 3381 O O . SER B 1 71 ? 24.172 -16.562 2.799 1 94.38 71 SER B O 1
ATOM 3383 N N . ALA B 1 72 ? 23.047 -15.82 4.543 1 95.44 72 ALA B N 1
ATOM 3384 C CA . ALA B 1 72 ? 22.594 -14.664 3.773 1 95.44 72 ALA B CA 1
ATOM 3385 C C . ALA B 1 72 ? 23.766 -13.828 3.275 1 95.44 72 ALA B C 1
ATOM 3387 O O . ALA B 1 72 ? 24.656 -13.484 4.047 1 95.44 72 ALA B O 1
ATOM 3388 N N . ALA B 1 73 ? 23.734 -13.57 1.983 1 94.94 73 ALA B N 1
ATOM 3389 C CA . ALA B 1 73 ? 24.734 -12.719 1.349 1 94.94 73 ALA B CA 1
ATOM 3390 C C . ALA B 1 73 ? 24.078 -11.562 0.606 1 94.94 73 ALA B C 1
ATOM 3392 O O . ALA B 1 73 ? 23.031 -11.734 -0.028 1 94.94 73 ALA B O 1
ATOM 3393 N N . ASP B 1 74 ? 24.797 -10.445 0.569 1 95.25 74 ASP B N 1
ATOM 3394 C CA . ASP B 1 74 ? 24.281 -9.266 -0.123 1 95.25 74 ASP B CA 1
ATOM 3395 C C . ASP B 1 74 ? 24.297 -9.461 -1.637 1 95.25 74 ASP B C 1
ATOM 3397 O O . ASP B 1 74 ? 25.266 -10.016 -2.18 1 95.25 74 ASP B O 1
ATOM 3401 N N . LEU B 1 75 ? 23.281 -8.953 -2.199 1 97.06 75 LEU B N 1
ATOM 3402 C CA . LEU B 1 75 ? 23.281 -8.797 -3.65 1 97.06 75 LEU B CA 1
ATOM 3403 C C . LEU B 1 75 ? 23.891 -7.453 -4.051 1 97.06 75 LEU B C 1
ATOM 3405 O O . LEU B 1 75 ? 23.703 -6.449 -3.361 1 97.06 75 LEU B O 1
ATOM 3409 N N . ALA B 1 76 ? 24.594 -7.504 -5.168 1 97.12 76 ALA B N 1
ATOM 3410 C CA . ALA B 1 76 ? 25.266 -6.293 -5.641 1 97.12 76 ALA B CA 1
ATOM 3411 C C . ALA B 1 76 ? 24.266 -5.18 -5.91 1 97.12 76 ALA B C 1
ATOM 3413 O O . ALA B 1 76 ? 23.172 -5.434 -6.426 1 97.12 76 ALA B O 1
ATOM 3414 N N . ARG B 1 77 ? 24.672 -3.988 -5.574 1 96.38 77 ARG B N 1
ATOM 3415 C CA . ARG B 1 77 ? 23.891 -2.793 -5.871 1 96.38 77 ARG B CA 1
ATOM 3416 C C . ARG B 1 77 ? 24.344 -2.162 -7.188 1 96.38 77 ARG B C 1
ATOM 3418 O O . ARG B 1 77 ? 25.406 -2.484 -7.707 1 96.38 77 ARG B O 1
ATOM 3425 N N . LEU B 1 78 ? 23.5 -1.28 -7.738 1 96.12 78 LEU B N 1
ATOM 3426 C CA . LEU B 1 78 ? 23.922 -0.508 -8.906 1 96.12 78 LEU B CA 1
ATOM 3427 C C . LEU B 1 78 ? 24.797 0.667 -8.5 1 96.12 78 LEU B C 1
ATOM 3429 O O . LEU B 1 78 ? 25.625 1.123 -9.281 1 96.12 78 LEU B O 1
ATOM 3433 N N . SER B 1 79 ? 24.531 1.183 -7.312 1 93.75 79 SER B N 1
ATOM 3434 C CA . SER B 1 79 ? 25.281 2.279 -6.723 1 93.75 79 SER B CA 1
ATOM 3435 C C . SER B 1 79 ? 25.375 2.137 -5.207 1 93.75 79 SER B C 1
ATOM 3437 O O . SER B 1 79 ? 24.391 1.771 -4.555 1 93.75 79 SER B O 1
ATOM 3439 N N . PRO B 1 80 ? 26.547 2.451 -4.691 1 89 80 PRO B N 1
ATOM 3440 C CA . PRO B 1 80 ? 26.703 2.307 -3.242 1 89 80 PRO B CA 1
ATOM 3441 C C . PRO B 1 80 ? 25.688 3.135 -2.451 1 89 80 PRO B C 1
ATOM 3443 O O . PRO B 1 80 ? 25.406 4.281 -2.812 1 89 80 PRO B O 1
ATOM 3446 N N . GLY B 1 81 ? 25.203 2.523 -1.462 1 88.31 81 GLY B N 1
ATOM 3447 C CA . GLY B 1 81 ? 24.312 3.225 -0.542 1 88.31 81 GLY B CA 1
ATOM 3448 C C . GLY B 1 81 ? 22.906 3.375 -1.068 1 88.31 81 GLY B C 1
ATOM 3449 O O . GLY B 1 81 ? 22.047 3.957 -0.401 1 88.31 81 GLY B O 1
ATOM 3450 N N . ARG B 1 82 ? 22.719 2.807 -2.264 1 92.38 82 ARG B N 1
ATOM 3451 C CA . ARG B 1 82 ? 21.391 2.912 -2.834 1 92.38 82 ARG B CA 1
ATOM 3452 C C . ARG B 1 82 ? 20.594 1.634 -2.602 1 92.38 82 ARG B C 1
ATOM 3454 O O . ARG B 1 82 ? 21.141 0.533 -2.66 1 92.38 82 ARG B O 1
ATOM 3461 N N . ASN B 1 83 ? 19.312 1.842 -2.418 1 93.81 83 ASN B N 1
ATOM 3462 C CA . ASN B 1 83 ? 18.453 0.701 -2.133 1 93.81 83 ASN B CA 1
ATOM 3463 C C . ASN B 1 83 ? 18.438 -0.294 -3.289 1 93.81 83 ASN B C 1
ATOM 3465 O O . ASN B 1 83 ? 18.422 0.103 -4.457 1 93.81 83 ASN B O 1
ATOM 3469 N N . CYS B 1 84 ? 18.422 -1.526 -2.955 1 96.31 84 CYS B N 1
ATOM 3470 C CA . CYS B 1 84 ? 18.234 -2.656 -3.861 1 96.31 84 CYS B CA 1
ATOM 3471 C C . CYS B 1 84 ? 17.5 -3.795 -3.17 1 96.31 84 CYS B C 1
ATOM 3473 O O . CYS B 1 84 ? 17.859 -4.195 -2.062 1 96.31 84 CYS B O 1
ATOM 3475 N N . ASN B 1 85 ? 16.469 -4.293 -3.805 1 97.12 85 ASN B N 1
ATOM 3476 C CA . ASN B 1 85 ? 15.664 -5.359 -3.207 1 97.12 85 ASN B CA 1
ATOM 3477 C C . ASN B 1 85 ? 15.445 -6.512 -4.188 1 97.12 85 ASN B C 1
ATOM 3479 O O . ASN B 1 85 ? 15.211 -6.281 -5.375 1 97.12 85 ASN B O 1
ATOM 3483 N N . ALA B 1 86 ? 15.594 -7.695 -3.68 1 98.19 86 ALA B N 1
ATOM 3484 C CA . ALA B 1 86 ? 15.219 -8.867 -4.461 1 98.19 86 ALA B CA 1
ATOM 3485 C C . ALA B 1 86 ? 13.734 -9.188 -4.293 1 98.19 86 ALA B C 1
ATOM 3487 O O . ALA B 1 86 ? 13.188 -9.062 -3.193 1 98.19 86 ALA B O 1
ATOM 3488 N N . ALA B 1 87 ? 13.172 -9.633 -5.371 1 97.56 87 ALA B N 1
ATOM 3489 C CA . ALA B 1 87 ? 11.727 -9.867 -5.328 1 97.56 87 ALA B CA 1
ATOM 3490 C C . ALA B 1 87 ? 11.398 -11.336 -5.59 1 97.56 87 ALA B C 1
ATOM 3492 O O . ALA B 1 87 ? 10.422 -11.867 -5.062 1 97.56 87 ALA B O 1
ATOM 3493 N N . ALA B 1 88 ? 12.188 -12 -6.406 1 97.44 88 ALA B N 1
ATOM 3494 C CA . ALA B 1 88 ? 11.852 -13.367 -6.801 1 97.44 88 ALA B CA 1
ATOM 3495 C C . ALA B 1 88 ? 13.102 -14.148 -7.172 1 97.44 88 ALA B C 1
ATOM 3497 O O . ALA B 1 88 ? 14.125 -13.57 -7.547 1 97.44 88 ALA B O 1
ATOM 3498 N N . ILE B 1 89 ? 12.953 -15.484 -7.152 1 97.75 89 ILE B N 1
ATOM 3499 C CA . ILE B 1 89 ? 14.047 -16.375 -7.523 1 97.75 89 ILE B CA 1
ATOM 3500 C C . ILE B 1 89 ? 13.492 -17.609 -8.242 1 97.75 89 ILE B C 1
ATOM 3502 O O . ILE B 1 89 ? 12.508 -18.188 -7.801 1 97.75 89 ILE B O 1
ATOM 3506 N N . THR B 1 90 ? 14.219 -18.016 -9.336 1 96.25 90 THR B N 1
ATOM 3507 C CA . THR B 1 90 ? 13.859 -19.234 -10.07 1 96.25 90 THR B CA 1
ATOM 3508 C C . THR B 1 90 ? 14.609 -20.438 -9.508 1 96.25 90 THR B C 1
ATOM 3510 O O . THR B 1 90 ? 15.562 -20.281 -8.742 1 96.25 90 THR B O 1
ATOM 3513 N N . ASN B 1 91 ? 14.188 -21.578 -9.984 1 95.38 91 ASN B N 1
ATOM 3514 C CA . ASN B 1 91 ? 14.875 -22.797 -9.578 1 95.38 91 ASN B CA 1
ATOM 3515 C C . ASN B 1 91 ? 16.281 -22.875 -10.172 1 95.38 91 ASN B C 1
ATOM 3517 O O . ASN B 1 91 ? 17.156 -23.547 -9.625 1 95.38 91 ASN B O 1
ATOM 3521 N N . SER B 1 92 ? 16.469 -22.156 -11.242 1 94.06 92 SER B N 1
ATOM 3522 C CA . SER B 1 92 ? 17.797 -22.125 -11.867 1 94.06 92 SER B CA 1
ATOM 3523 C C . SER B 1 92 ? 18.703 -21.109 -11.195 1 94.06 92 SER B C 1
ATOM 3525 O O . SER B 1 92 ? 19.891 -21.016 -11.523 1 94.06 92 SER B O 1
ATOM 3527 N N . GLY B 1 93 ? 18.094 -20.25 -10.344 1 96.06 93 GLY B N 1
ATOM 3528 C CA . GLY B 1 93 ? 18.922 -19.344 -9.547 1 96.06 93 GLY B CA 1
ATOM 3529 C C . GLY B 1 93 ? 18.906 -17.922 -10.055 1 96.06 93 GLY B C 1
ATOM 3530 O O . GLY B 1 93 ? 19.672 -17.078 -9.578 1 96.06 93 GLY B O 1
ATOM 3531 N N . GLN B 1 94 ? 18.109 -17.688 -11.016 1 95.94 94 GLN B N 1
ATOM 3532 C CA . GLN B 1 94 ? 17.969 -16.297 -11.414 1 95.94 94 GLN B CA 1
ATOM 3533 C C . GLN B 1 94 ? 17.156 -15.523 -10.383 1 95.94 94 GLN B C 1
ATOM 3535 O O . GLN B 1 94 ? 16.094 -15.969 -9.945 1 95.94 94 GLN B O 1
ATOM 3540 N N . VAL B 1 95 ? 17.672 -14.398 -9.984 1 97.75 95 VAL B N 1
ATOM 3541 C CA . VAL B 1 95 ? 17.016 -13.516 -9.023 1 97.75 95 VAL B CA 1
ATOM 3542 C C . VAL B 1 95 ? 16.594 -12.227 -9.719 1 97.75 95 VAL B C 1
ATOM 3544 O O . VAL B 1 95 ? 17.391 -11.602 -10.422 1 97.75 95 VAL B O 1
ATOM 3547 N N . VAL B 1 96 ? 15.359 -11.836 -9.547 1 97.88 96 VAL B N 1
ATOM 3548 C CA . VAL B 1 96 ? 14.852 -10.594 -10.125 1 97.88 96 VAL B CA 1
ATOM 3549 C C . VAL B 1 96 ? 14.492 -9.617 -9 1 97.88 96 VAL B C 1
ATOM 3551 O O . VAL B 1 96 ? 14 -10.031 -7.949 1 97.88 96 VAL B O 1
ATOM 3554 N N . GLY B 1 97 ? 14.773 -8.359 -9.203 1 98 97 GLY B N 1
ATOM 3555 C CA . GLY B 1 97 ? 14.43 -7.324 -8.234 1 98 97 GLY B CA 1
ATOM 3556 C C . GLY B 1 97 ? 14.477 -5.926 -8.82 1 98 97 GLY B C 1
ATOM 3557 O O . GLY B 1 97 ? 14.281 -5.738 -10.023 1 98 97 GLY B O 1
ATOM 3558 N N . SER B 1 98 ? 14.641 -4.957 -7.918 1 98 98 SER B N 1
ATOM 3559 C CA . SER B 1 98 ? 14.719 -3.545 -8.281 1 98 98 SER B CA 1
ATOM 3560 C C . SER B 1 98 ? 15.797 -2.826 -7.473 1 98 98 SER B C 1
ATOM 3562 O O . SER B 1 98 ? 15.961 -3.086 -6.277 1 98 98 SER B O 1
ATOM 3564 N N . CYS B 1 99 ? 16.516 -1.911 -8.164 1 97.56 99 CYS B N 1
ATOM 3565 C CA . CYS B 1 99 ? 17.547 -1.105 -7.535 1 97.56 99 CYS B CA 1
ATOM 3566 C C . CYS B 1 99 ? 17.406 0.364 -7.914 1 97.56 99 CYS B C 1
ATOM 3568 O O . CYS B 1 99 ? 16.922 0.685 -8.992 1 97.56 99 CYS B O 1
ATOM 3570 N N . LEU B 1 100 ? 17.797 1.188 -7.02 1 95.12 100 LEU B N 1
ATOM 3571 C CA . LEU B 1 100 ? 18.031 2.582 -7.383 1 95.12 100 LEU B CA 1
ATOM 3572 C C . LEU B 1 100 ? 19.406 2.768 -7.988 1 95.12 100 LEU B C 1
ATOM 3574 O O . LEU B 1 100 ? 20.391 2.236 -7.469 1 95.12 100 LEU B O 1
ATOM 3578 N N . ASP B 1 101 ? 19.453 3.52 -9.094 1 93.62 101 ASP B N 1
ATOM 3579 C CA . ASP B 1 101 ? 20.75 3.828 -9.664 1 93.62 101 ASP B CA 1
ATOM 3580 C C . ASP B 1 101 ? 21.359 5.059 -9 1 93.62 101 ASP B C 1
ATOM 3582 O O . ASP B 1 101 ? 20.875 5.535 -7.98 1 93.62 101 ASP B O 1
ATOM 3586 N N . GLY B 1 102 ? 22.469 5.523 -9.492 1 90.81 102 GLY B N 1
ATOM 3587 C CA . GLY B 1 102 ? 23.172 6.645 -8.891 1 90.81 102 GLY B CA 1
ATOM 3588 C C . GLY B 1 102 ? 22.359 7.926 -8.883 1 90.81 102 GLY B C 1
ATOM 3589 O O . GLY B 1 102 ? 22.609 8.82 -8.07 1 90.81 102 GLY B O 1
ATOM 3590 N N . ASN B 1 103 ? 21.328 7.996 -9.766 1 89.81 103 ASN B N 1
ATOM 3591 C CA . ASN B 1 103 ? 20.469 9.164 -9.852 1 89.81 103 ASN B CA 1
ATOM 3592 C C . ASN B 1 103 ? 19.141 8.93 -9.148 1 89.81 103 ASN B C 1
ATOM 3594 O O . ASN B 1 103 ? 18.172 9.656 -9.375 1 89.81 103 ASN B O 1
ATOM 3598 N N . SER B 1 104 ? 19.047 7.867 -8.422 1 90.94 104 SER B N 1
ATOM 3599 C CA . SER B 1 104 ? 17.891 7.512 -7.613 1 90.94 104 SER B CA 1
ATOM 3600 C C . SER B 1 104 ? 16.688 7.16 -8.492 1 90.94 104 SER B C 1
ATOM 3602 O O . SER B 1 104 ? 15.547 7.434 -8.125 1 90.94 104 SER B O 1
ATOM 3604 N N . VAL B 1 105 ? 17.031 6.66 -9.633 1 92.31 105 VAL B N 1
ATOM 3605 C CA . VAL B 1 105 ? 16 6.105 -10.492 1 92.31 105 VAL B CA 1
ATOM 3606 C C . VAL B 1 105 ? 15.875 4.602 -10.258 1 92.31 105 VAL B C 1
ATOM 3608 O O . VAL B 1 105 ? 16.875 3.879 -10.289 1 92.31 105 VAL B O 1
ATOM 3611 N N . SER B 1 106 ? 14.648 4.18 -9.953 1 94.38 106 SER B N 1
ATOM 3612 C CA . SER B 1 106 ? 14.414 2.76 -9.719 1 94.38 106 SER B CA 1
ATOM 3613 C C . SER B 1 106 ? 14.367 1.982 -11.023 1 94.38 106 SER B C 1
ATOM 3615 O O . SER B 1 106 ? 13.617 2.338 -11.938 1 94.38 106 SER B O 1
ATOM 3617 N N . VAL B 1 107 ? 15.133 0.895 -11.117 1 96.44 107 VAL B N 1
ATOM 3618 C CA . VAL B 1 107 ? 15.164 0.085 -12.336 1 96.44 107 VAL B CA 1
ATOM 3619 C C . VAL B 1 107 ? 15.109 -1.396 -11.969 1 96.44 107 VAL B C 1
ATOM 3621 O O . VAL B 1 107 ? 15.562 -1.795 -10.891 1 96.44 107 VAL B O 1
ATOM 3624 N N . GLY B 1 108 ? 14.516 -2.156 -12.844 1 97.88 108 GLY B N 1
ATOM 3625 C CA . GLY B 1 108 ? 14.578 -3.6 -12.688 1 97.88 108 GLY B CA 1
ATOM 3626 C C . GLY B 1 108 ? 15.977 -4.16 -12.914 1 97.88 108 GLY B C 1
ATOM 3627 O O . GLY B 1 108 ? 16.719 -3.664 -13.766 1 97.88 108 GLY B O 1
ATOM 3628 N N . VAL B 1 109 ? 16.281 -5.207 -12.164 1 98.06 109 VAL B N 1
ATOM 3629 C CA . VAL B 1 109 ? 17.594 -5.84 -12.297 1 98.06 109 VAL B CA 1
ATOM 3630 C C . VAL B 1 109 ? 17.438 -7.355 -12.156 1 98.06 109 VAL B C 1
ATOM 3632 O O . VAL B 1 109 ? 16.406 -7.848 -11.719 1 98.06 109 VAL B O 1
ATOM 3635 N N . PHE B 1 110 ? 18.422 -8.016 -12.547 1 96.69 110 PHE B N 1
ATOM 3636 C CA . PHE B 1 110 ? 18.516 -9.422 -12.164 1 96.69 110 PHE B CA 1
ATOM 3637 C C . PHE B 1 110 ? 19.938 -9.766 -11.727 1 96.69 110 PHE B C 1
ATOM 3639 O O . PHE B 1 110 ? 20.891 -9.062 -12.07 1 96.69 110 PHE B O 1
ATOM 3646 N N . TRP B 1 111 ? 20.047 -10.719 -10.898 1 97.25 111 TRP B N 1
ATOM 3647 C CA . TRP B 1 111 ? 21.266 -11.344 -10.398 1 97.25 111 TRP B CA 1
ATOM 3648 C C . TRP B 1 111 ? 21.266 -12.844 -10.695 1 97.25 111 TRP B C 1
ATOM 3650 O O . TRP B 1 111 ? 20.266 -13.398 -11.141 1 97.25 111 TRP B O 1
ATOM 3660 N N . ASN B 1 112 ? 22.422 -13.344 -10.539 1 96.25 112 ASN B N 1
ATOM 3661 C CA . ASN B 1 112 ? 22.562 -14.789 -10.383 1 96.25 112 ASN B CA 1
ATOM 3662 C C . ASN B 1 112 ? 22.875 -15.164 -8.938 1 96.25 112 ASN B C 1
ATOM 3664 O O . ASN B 1 112 ? 23.828 -14.641 -8.352 1 96.25 112 ASN B O 1
ATOM 3668 N N . ALA B 1 113 ? 22.094 -16.078 -8.406 1 96.31 113 ALA B N 1
ATOM 3669 C CA . ALA B 1 113 ? 22.234 -16.438 -7 1 96.31 113 ALA B CA 1
ATOM 3670 C C . ALA B 1 113 ? 23.641 -16.969 -6.707 1 96.31 113 ALA B C 1
ATOM 3672 O O . ALA B 1 113 ? 24.156 -16.781 -5.602 1 96.31 113 ALA B O 1
ATOM 3673 N N . ALA B 1 114 ? 24.203 -17.594 -7.656 1 94.88 114 ALA B N 1
ATOM 3674 C CA . ALA B 1 114 ? 25.531 -18.172 -7.477 1 94.88 114 ALA B CA 1
ATOM 3675 C C . ALA B 1 114 ? 26.625 -17.109 -7.555 1 94.88 114 ALA B C 1
ATOM 3677 O O . ALA B 1 114 ? 27.734 -17.312 -7.082 1 94.88 114 ALA B O 1
ATOM 3678 N N . THR B 1 115 ? 26.344 -16.016 -8.203 1 95.88 115 THR B N 1
ATOM 3679 C CA . THR B 1 115 ? 27.266 -14.906 -8.328 1 95.88 115 THR B CA 1
ATOM 3680 C C . THR B 1 115 ? 26.609 -13.586 -7.938 1 95.88 115 THR B C 1
ATOM 3682 O O . THR B 1 115 ? 26.469 -12.688 -8.766 1 95.88 115 THR B O 1
ATOM 3685 N N . PRO B 1 116 ? 26.281 -13.477 -6.652 1 96 116 PRO B N 1
ATOM 3686 C CA . PRO B 1 116 ? 25.453 -12.359 -6.191 1 96 116 PRO B CA 1
ATOM 3687 C C . PRO B 1 116 ? 26.172 -11.016 -6.297 1 96 116 PRO B C 1
ATOM 3689 O O . PRO B 1 116 ? 25.547 -9.969 -6.129 1 96 116 PRO B O 1
ATOM 3692 N N . ALA B 1 117 ? 27.453 -10.953 -6.664 1 95.94 117 ALA B N 1
ATOM 3693 C CA . ALA B 1 117 ? 28.25 -9.727 -6.691 1 95.94 117 ALA B CA 1
ATOM 3694 C C . ALA B 1 117 ? 28.125 -9.016 -8.039 1 95.94 117 ALA B C 1
ATOM 3696 O O . ALA B 1 117 ? 28.703 -7.949 -8.242 1 95.94 117 ALA B O 1
ATOM 3697 N N . THR B 1 118 ? 27.406 -9.555 -8.953 1 96.12 118 THR B N 1
ATOM 3698 C CA . THR B 1 118 ? 27.172 -8.938 -10.258 1 96.12 118 THR B CA 1
ATOM 3699 C C . THR B 1 118 ? 25.688 -8.672 -10.469 1 96.12 118 THR B C 1
ATOM 3701 O O . THR B 1 118 ? 24.844 -9.523 -10.172 1 96.12 118 THR B O 1
ATOM 3704 N N . VAL B 1 119 ? 25.438 -7.492 -10.945 1 97.06 119 VAL B N 1
ATOM 3705 C CA . VAL B 1 119 ? 24.062 -7.082 -11.188 1 97.06 119 VAL B CA 1
ATOM 3706 C C . VAL B 1 119 ? 23.906 -6.602 -12.625 1 97.06 119 VAL B C 1
ATOM 3708 O O . VAL B 1 119 ? 24.812 -5.961 -13.18 1 97.06 119 VAL B O 1
ATOM 3711 N N . GLN B 1 120 ? 22.844 -6.965 -13.273 1 96.62 120 GLN B N 1
ATOM 3712 C CA . GLN B 1 120 ? 22.516 -6.48 -14.609 1 96.62 120 GLN B CA 1
ATOM 3713 C C . GLN B 1 120 ? 21.188 -5.719 -14.617 1 96.62 120 GLN B C 1
ATOM 3715 O O . GLN B 1 120 ? 20.219 -6.156 -14.008 1 96.62 120 GLN B O 1
ATOM 3720 N N . THR B 1 121 ? 21.172 -4.629 -15.336 1 97.62 121 THR B N 1
ATOM 3721 C CA . THR B 1 121 ? 19.984 -3.777 -15.406 1 97.62 121 THR B CA 1
ATOM 3722 C C . THR B 1 121 ? 19.062 -4.223 -16.531 1 97.62 121 THR B C 1
ATOM 3724 O O . THR B 1 121 ? 19.516 -4.477 -17.656 1 97.62 121 THR B O 1
ATOM 3727 N N . LEU B 1 122 ? 17.781 -4.34 -16.203 1 97.94 122 LEU B N 1
ATOM 3728 C CA . LEU B 1 122 ? 16.766 -4.477 -17.25 1 97.94 122 LEU B CA 1
ATOM 3729 C C . LEU B 1 122 ? 16.5 -3.135 -17.922 1 97.94 122 LEU B C 1
ATOM 3731 O O . LEU B 1 122 ? 15.898 -2.244 -17.328 1 97.94 122 LEU B O 1
ATOM 3735 N N . GLN B 1 123 ? 16.875 -3.082 -19.188 1 97.94 123 GLN B N 1
ATOM 3736 C CA . GLN B 1 123 ? 16.781 -1.804 -19.891 1 97.94 123 GLN B CA 1
ATOM 3737 C C . GLN B 1 123 ? 15.328 -1.485 -20.25 1 97.94 123 GLN B C 1
ATOM 3739 O O . GLN B 1 123 ? 14.57 -2.377 -20.641 1 97.94 123 GLN B O 1
ATOM 3744 N N . PRO B 1 124 ? 14.961 -0.251 -20.016 1 97.81 124 PRO B N 1
ATOM 3745 C CA . PRO B 1 124 ? 13.656 0.141 -20.562 1 97.81 124 PRO B CA 1
ATOM 3746 C C . PRO B 1 124 ? 13.672 0.31 -22.078 1 97.81 124 PRO B C 1
ATOM 3748 O O . PRO B 1 124 ? 14.719 0.134 -22.703 1 97.81 124 PRO B O 1
ATOM 3751 N N . LEU B 1 125 ? 12.523 0.58 -22.656 1 97.88 125 LEU B N 1
ATOM 3752 C CA . LEU B 1 125 ? 12.445 0.897 -24.078 1 97.88 125 LEU B CA 1
ATOM 3753 C C . LEU B 1 125 ? 13.211 2.18 -24.391 1 97.88 125 LEU B C 1
ATOM 3755 O O . LEU B 1 125 ? 13.445 3.002 -23.5 1 97.88 125 LEU B O 1
ATOM 3759 N N . THR B 1 126 ? 13.5 2.332 -25.656 1 95.69 126 THR B N 1
ATOM 3760 C CA . THR B 1 126 ? 14.203 3.535 -26.094 1 95.69 126 THR B CA 1
ATOM 3761 C C . THR B 1 126 ? 13.414 4.785 -25.719 1 95.69 126 THR B C 1
ATOM 3763 O O . THR B 1 126 ? 12.195 4.836 -25.875 1 95.69 126 THR B O 1
ATOM 3766 N N . LEU B 1 127 ? 14.086 5.781 -25.156 1 93.06 127 LEU B N 1
ATOM 3767 C CA . LEU B 1 127 ? 13.594 7.105 -24.797 1 93.06 127 LEU B CA 1
ATOM 3768 C C . LEU B 1 127 ? 12.898 7.07 -23.438 1 93.06 127 LEU B C 1
ATOM 3770 O O . LEU B 1 127 ? 12.57 8.117 -22.875 1 93.06 127 LEU B O 1
ATOM 3774 N N . ASP B 1 128 ? 12.562 5.801 -22.969 1 95.81 128 ASP B N 1
ATOM 3775 C CA . ASP B 1 128 ? 12.055 5.715 -21.594 1 95.81 128 ASP B CA 1
ATOM 3776 C C . ASP B 1 128 ? 13.18 5.82 -20.578 1 95.81 128 ASP B C 1
ATOM 3778 O O . ASP B 1 128 ? 14.359 5.785 -20.938 1 95.81 128 ASP B O 1
ATOM 3782 N N . VAL B 1 129 ? 12.773 5.973 -19.281 1 94.06 129 VAL B N 1
ATOM 3783 C CA . VAL B 1 129 ? 13.828 6.348 -18.328 1 94.06 129 VAL B CA 1
ATOM 3784 C C . VAL B 1 129 ? 13.969 5.266 -17.266 1 94.06 129 VAL B C 1
ATOM 3786 O O . VAL B 1 129 ? 14.969 5.234 -16.531 1 94.06 129 VAL B O 1
ATOM 3789 N N . ARG B 1 130 ? 12.984 4.406 -17.156 1 95.44 130 ARG B N 1
ATOM 3790 C CA . ARG B 1 130 ? 13.141 3.383 -16.141 1 95.44 130 ARG B CA 1
ATOM 3791 C C . ARG B 1 130 ? 12.297 2.154 -16.453 1 95.44 130 ARG B C 1
ATOM 3793 O O . ARG B 1 130 ? 11.352 2.23 -17.25 1 95.44 130 ARG B O 1
ATOM 3800 N N . SER B 1 131 ? 12.688 1.029 -15.891 1 97.81 131 SER B N 1
ATOM 3801 C CA . SER B 1 131 ? 11.961 -0.234 -15.992 1 97.81 131 SER B CA 1
ATOM 3802 C C . SER B 1 131 ? 11.469 -0.706 -14.633 1 97.81 131 SER B C 1
ATOM 3804 O O . SER B 1 131 ? 12.086 -0.42 -13.609 1 97.81 131 SER B O 1
ATOM 3806 N N . MET B 1 132 ? 10.391 -1.396 -14.656 1 97.94 132 MET B N 1
ATOM 3807 C CA . MET B 1 132 ? 9.82 -1.97 -13.438 1 97.94 132 MET B CA 1
ATOM 3808 C C . MET B 1 132 ? 9.281 -3.373 -13.703 1 97.94 132 MET B C 1
ATOM 3810 O O . MET B 1 132 ? 8.211 -3.535 -14.281 1 97.94 132 MET B O 1
ATOM 3814 N N . PRO B 1 133 ? 10.023 -4.367 -13.211 1 98.06 133 PRO B N 1
ATOM 3815 C CA . PRO B 1 133 ? 9.484 -5.723 -13.344 1 98.06 133 PRO B CA 1
ATOM 3816 C C . PRO B 1 133 ? 8.242 -5.949 -12.477 1 98.06 133 PRO B C 1
ATOM 3818 O O . PRO B 1 133 ? 8.172 -5.449 -11.352 1 98.06 133 PRO B O 1
ATOM 3821 N N . THR B 1 134 ? 7.242 -6.652 -13.039 1 98.25 134 THR B N 1
ATOM 3822 C CA . THR B 1 134 ? 6.008 -6.922 -12.305 1 98.25 134 THR B CA 1
ATOM 3823 C C . THR B 1 134 ? 5.691 -8.414 -12.305 1 98.25 134 THR B C 1
ATOM 3825 O O . THR B 1 134 ? 4.809 -8.867 -11.57 1 98.25 134 THR B O 1
ATOM 3828 N N . ALA B 1 135 ? 6.363 -9.18 -13.117 1 97.62 135 ALA B N 1
ATOM 3829 C CA . ALA B 1 135 ? 6.074 -10.609 -13.258 1 97.62 135 ALA B CA 1
ATOM 3830 C C . ALA B 1 135 ? 7.316 -11.375 -13.703 1 97.62 135 ALA B C 1
ATOM 3832 O O . ALA B 1 135 ? 8.219 -10.805 -14.32 1 97.62 135 ALA B O 1
ATOM 3833 N N . PHE B 1 136 ? 7.359 -12.609 -13.367 1 95 136 PHE B N 1
ATOM 3834 C CA . PHE B 1 136 ? 8.453 -13.5 -13.734 1 95 136 PHE B CA 1
ATOM 3835 C C . PHE B 1 136 ? 7.988 -14.945 -13.75 1 95 136 PHE B C 1
ATOM 3837 O O . PHE B 1 136 ? 6.922 -15.273 -13.219 1 95 136 PHE B O 1
ATOM 3844 N N . ASN B 1 137 ? 8.797 -15.836 -14.469 1 94.62 137 ASN B N 1
ATOM 3845 C CA . ASN B 1 137 ? 8.484 -17.266 -14.414 1 94.62 137 ASN B CA 1
ATOM 3846 C C . ASN B 1 137 ? 9.742 -18.094 -14.172 1 94.62 137 ASN B C 1
ATOM 3848 O O . ASN B 1 137 ? 10.844 -17.562 -14.094 1 94.62 137 ASN B O 1
ATOM 3852 N N . GLN B 1 138 ? 9.555 -19.359 -14.039 1 92.5 138 GLN B N 1
ATOM 3853 C CA . GLN B 1 138 ? 10.648 -20.266 -13.711 1 92.5 138 GLN B CA 1
ATOM 3854 C C . GLN B 1 138 ? 11.617 -20.406 -14.883 1 92.5 138 GLN B C 1
ATOM 3856 O O . GLN B 1 138 ? 12.758 -20.828 -14.703 1 92.5 138 GLN B O 1
ATOM 3861 N N . GLY B 1 139 ? 11.219 -19.984 -16.031 1 90.81 139 GLY B N 1
ATOM 3862 C CA . GLY B 1 139 ? 12.086 -20.016 -17.203 1 90.81 139 GLY B CA 1
ATOM 3863 C C . GLY B 1 139 ? 13.023 -18.828 -17.281 1 90.81 139 GLY B C 1
ATOM 3864 O O . GLY B 1 139 ? 13.891 -18.766 -18.156 1 90.81 139 GLY B O 1
ATOM 3865 N N . GLY B 1 140 ? 12.781 -17.891 -16.422 1 91.75 140 GLY B N 1
ATOM 3866 C CA . GLY B 1 140 ? 13.641 -16.719 -16.359 1 91.75 140 GLY B CA 1
ATOM 3867 C C . GLY B 1 140 ? 13.117 -15.547 -17.156 1 91.75 140 GLY B C 1
ATOM 3868 O O . GLY B 1 140 ? 13.805 -14.539 -17.312 1 91.75 140 GLY B O 1
ATOM 3869 N N . TYR B 1 141 ? 11.992 -15.742 -17.703 1 95 141 TYR B N 1
ATOM 3870 C CA . TYR B 1 141 ? 11.359 -14.633 -18.406 1 95 141 TYR B CA 1
ATOM 3871 C C . TYR B 1 141 ? 10.773 -13.625 -17.422 1 95 141 TYR B C 1
ATOM 3873 O O . TYR B 1 141 ? 10.188 -14.016 -16.406 1 95 141 TYR B O 1
ATOM 3881 N N . VAL B 1 142 ? 10.961 -12.359 -17.703 1 96.81 142 VAL B N 1
ATOM 3882 C CA . VAL B 1 142 ? 10.445 -11.273 -16.875 1 96.81 142 VAL B CA 1
ATOM 3883 C C . VAL B 1 142 ? 9.5 -10.398 -17.703 1 96.81 142 VAL B C 1
ATOM 3885 O O . VAL B 1 142 ? 9.742 -10.164 -18.891 1 96.81 142 VAL B O 1
ATOM 3888 N N . ALA B 1 143 ? 8.438 -9.984 -17.141 1 98.12 143 ALA B N 1
ATOM 3889 C CA . ALA B 1 143 ? 7.559 -8.992 -17.75 1 98.12 143 ALA B CA 1
ATOM 3890 C C . ALA B 1 143 ? 7.328 -7.816 -16.812 1 98.12 143 ALA B C 1
ATOM 3892 O O . ALA B 1 143 ? 7.512 -7.938 -15.602 1 98.12 143 ALA B O 1
ATOM 3893 N N . GLY B 1 144 ? 7.047 -6.691 -17.344 1 98.44 144 GLY B N 1
ATOM 3894 C CA . GLY B 1 144 ? 6.77 -5.48 -16.578 1 98.44 144 GLY B CA 1
ATOM 3895 C C . GLY B 1 144 ? 6.445 -4.285 -17.453 1 98.44 144 GLY B C 1
ATOM 3896 O O . GLY B 1 144 ? 5.738 -4.418 -18.453 1 98.44 144 GLY B O 1
ATOM 3897 N N . VAL B 1 145 ? 6.973 -3.107 -16.984 1 98.56 145 VAL B N 1
ATOM 3898 C CA . VAL B 1 145 ? 6.664 -1.903 -17.75 1 98.56 145 VAL B CA 1
ATOM 3899 C C . VAL B 1 145 ? 7.941 -1.091 -17.969 1 98.56 145 VAL B C 1
ATOM 3901 O O . VAL B 1 145 ? 8.875 -1.161 -17.172 1 98.56 145 VAL B O 1
ATOM 3904 N N . SER B 1 146 ? 7.953 -0.445 -19.094 1 98.31 146 SER B N 1
ATOM 3905 C CA . SER B 1 146 ? 8.867 0.654 -19.391 1 98.31 146 SER B CA 1
ATOM 3906 C C . SER B 1 146 ? 8.211 2.006 -19.125 1 98.31 146 SER B C 1
ATOM 3908 O O . SER B 1 146 ? 7.086 2.244 -19.578 1 98.31 146 SER B O 1
ATOM 3910 N N . LEU B 1 147 ? 8.859 2.896 -18.391 1 96.69 147 LEU B N 1
ATOM 3911 C CA . LEU B 1 147 ? 8.25 4.156 -17.984 1 96.69 147 LEU B CA 1
ATOM 3912 C C . LEU B 1 147 ? 8.969 5.34 -18.609 1 96.69 147 LEU B C 1
ATOM 3914 O O . LEU B 1 147 ? 10.203 5.398 -18.609 1 96.69 147 LEU B O 1
ATOM 3918 N N . SER B 1 148 ? 8.156 6.289 -19.078 1 94.56 148 SER B N 1
ATOM 3919 C CA . SER B 1 148 ? 8.688 7.535 -19.625 1 94.56 148 SER B CA 1
ATOM 3920 C C . SER B 1 148 ? 9.039 8.523 -18.516 1 94.56 148 SER B C 1
ATOM 3922 O O . SER B 1 148 ? 8.836 8.234 -17.328 1 94.56 148 SER B O 1
ATOM 3924 N N . GLY B 1 149 ? 9.531 9.648 -18.906 1 91 149 GLY B N 1
ATOM 3925 C CA . GLY B 1 149 ? 9.828 10.703 -17.953 1 91 149 GLY B CA 1
ATOM 3926 C C . GLY B 1 149 ? 8.602 11.219 -17.234 1 91 149 GLY B C 1
ATOM 3927 O O . GLY B 1 149 ? 8.695 11.688 -16.094 1 91 149 GLY B O 1
ATOM 3928 N N . SER B 1 150 ? 7.441 11.117 -17.875 1 89.75 150 SER B N 1
ATOM 3929 C CA . SER B 1 150 ? 6.191 11.562 -17.25 1 89.75 150 SER B CA 1
ATOM 3930 C C . SER B 1 150 ? 5.566 10.453 -16.406 1 89.75 150 SER B C 1
ATOM 3932 O O . SER B 1 150 ? 4.469 10.617 -15.883 1 89.75 150 SER B O 1
ATOM 3934 N N . ASN B 1 151 ? 6.25 9.312 -16.391 1 90.81 151 ASN B N 1
ATOM 3935 C CA . ASN B 1 151 ? 5.828 8.148 -15.617 1 90.81 151 ASN B CA 1
ATOM 3936 C C . ASN B 1 151 ? 4.641 7.441 -16.266 1 90.81 151 ASN B C 1
ATOM 3938 O O . ASN B 1 151 ? 3.777 6.906 -15.57 1 90.81 151 ASN B O 1
ATOM 3942 N N . THR B 1 152 ? 4.613 7.512 -17.625 1 92.06 152 THR B N 1
ATOM 3943 C CA . THR B 1 152 ? 3.652 6.73 -18.406 1 92.06 152 THR B CA 1
ATOM 3944 C C . THR B 1 152 ? 4.223 5.355 -18.734 1 92.06 152 THR B C 1
ATOM 3946 O O . THR B 1 152 ? 5.359 5.25 -19.203 1 92.06 152 THR B O 1
ATOM 3949 N N . ALA B 1 153 ? 3.418 4.305 -18.547 1 96.12 153 ALA B N 1
ATOM 3950 C CA . ALA B 1 153 ? 3.928 2.938 -18.609 1 96.12 153 ALA B CA 1
ATOM 3951 C C . ALA B 1 153 ? 3.539 2.275 -19.938 1 96.12 153 ALA B C 1
ATOM 3953 O O . ALA B 1 153 ? 2.426 2.465 -20.422 1 96.12 153 ALA B O 1
ATOM 3954 N N . ARG B 1 154 ? 4.418 1.529 -20.5 1 96.75 154 ARG B N 1
ATOM 3955 C CA . ARG B 1 154 ? 4.18 0.609 -21.609 1 96.75 154 ARG B CA 1
ATOM 3956 C C . ARG B 1 154 ? 4.602 -0.81 -21.25 1 96.75 154 ARG B C 1
ATOM 3958 O O . ARG B 1 154 ? 5.645 -1.01 -20.609 1 96.75 154 ARG B O 1
ATOM 3965 N N . PRO B 1 155 ? 3.812 -1.814 -21.578 1 97.81 155 PRO B N 1
ATOM 3966 C CA . PRO B 1 155 ? 4.145 -3.189 -21.203 1 97.81 155 PRO B CA 1
ATOM 3967 C C . PRO B 1 155 ? 5.316 -3.756 -22 1 97.81 155 PRO B C 1
ATOM 3969 O O . PRO B 1 155 ? 5.375 -3.578 -23.219 1 97.81 155 PRO B O 1
ATOM 3972 N N . VAL B 1 156 ? 6.227 -4.473 -21.344 1 98.25 156 VAL B N 1
ATOM 3973 C CA . VAL B 1 156 ? 7.395 -5.07 -21.984 1 98.25 156 VAL B CA 1
ATOM 3974 C C . VAL B 1 156 ? 7.688 -6.43 -21.359 1 98.25 156 VAL B C 1
ATOM 3976 O O . VAL B 1 156 ? 7.121 -6.777 -20.312 1 98.25 156 VAL B O 1
ATOM 3979 N N . MET B 1 157 ? 8.531 -7.152 -22.016 1 97 157 MET B N 1
ATOM 3980 C CA . MET B 1 157 ? 9.094 -8.375 -21.453 1 97 157 MET B CA 1
ATOM 3981 C C . MET B 1 157 ? 10.586 -8.477 -21.766 1 97 157 MET B C 1
ATOM 3983 O O . MET B 1 157 ? 11.078 -7.809 -22.672 1 97 157 MET B O 1
ATOM 3987 N N . TRP B 1 158 ? 11.297 -9.18 -20.984 1 96.62 158 TRP B N 1
ATOM 3988 C CA . TRP B 1 158 ? 12.703 -9.531 -21.172 1 96.62 158 TRP B CA 1
ATOM 3989 C C . TRP B 1 158 ? 12.875 -11.047 -21.203 1 96.62 158 TRP B C 1
ATOM 3991 O O . TRP B 1 158 ? 12.328 -11.766 -20.359 1 96.62 158 TRP B O 1
ATOM 4001 N N . ARG B 1 159 ? 13.664 -11.461 -22.125 1 92.56 159 ARG B N 1
ATOM 4002 C CA . ARG B 1 159 ? 13.961 -12.891 -22.203 1 92.56 159 ARG B CA 1
ATOM 4003 C C . ARG B 1 159 ? 15 -13.289 -21.172 1 92.56 159 ARG B C 1
ATOM 4005 O O . ARG B 1 159 ? 15.68 -12.438 -20.609 1 92.56 159 ARG B O 1
ATOM 4012 N N . ASN B 1 160 ? 14.977 -14.562 -20.938 1 89.19 160 ASN B N 1
ATOM 4013 C CA . ASN B 1 160 ? 15.945 -15.094 -19.969 1 89.19 160 ASN B CA 1
ATOM 4014 C C . ASN B 1 160 ? 17.359 -14.641 -20.297 1 89.19 160 ASN B C 1
ATOM 4016 O O . ASN B 1 160 ? 17.828 -14.789 -21.438 1 89.19 160 ASN B O 1
ATOM 4020 N N . ASN B 1 161 ? 17.938 -14.016 -19.359 1 86.19 161 ASN B N 1
ATOM 4021 C CA . ASN B 1 161 ? 19.328 -13.578 -19.422 1 86.19 161 ASN B CA 1
ATOM 4022 C C . ASN B 1 161 ? 19.531 -12.469 -20.453 1 86.19 161 ASN B C 1
ATOM 4024 O O . ASN B 1 161 ? 20.641 -12.273 -20.953 1 86.19 161 ASN B O 1
ATOM 4028 N N . GLU B 1 162 ? 18.5 -11.812 -20.859 1 92.69 162 GLU B N 1
ATOM 4029 C CA . GLU B 1 162 ? 18.594 -10.648 -21.719 1 92.69 162 GLU B CA 1
ATOM 4030 C C . GLU B 1 162 ? 18.188 -9.375 -20.984 1 92.69 162 GLU B C 1
ATOM 4032 O O . GLU B 1 162 ? 17.312 -9.406 -20.109 1 92.69 162 GLU B O 1
ATOM 4037 N N . THR B 1 163 ? 18.828 -8.328 -21.453 1 95.69 163 THR B N 1
ATOM 4038 C CA . THR B 1 163 ? 18.562 -7.07 -20.766 1 95.69 163 THR B CA 1
ATOM 4039 C C . THR B 1 163 ? 17.734 -6.141 -21.625 1 95.69 163 THR B C 1
ATOM 4041 O O . THR B 1 163 ? 17.219 -5.121 -21.156 1 95.69 163 THR B O 1
ATOM 4044 N N . THR B 1 164 ? 17.562 -6.531 -22.875 1 97.06 164 THR B N 1
ATOM 4045 C CA . THR B 1 164 ? 16.859 -5.66 -23.812 1 97.06 164 THR B CA 1
ATOM 4046 C C . THR B 1 164 ? 15.344 -5.863 -23.688 1 97.06 164 THR B C 1
ATOM 4048 O O . THR B 1 164 ? 14.852 -6.984 -23.797 1 97.06 164 THR B O 1
ATOM 4051 N N . ALA B 1 165 ? 14.656 -4.777 -23.516 1 97.75 165 ALA B N 1
ATOM 4052 C CA . ALA B 1 165 ? 13.203 -4.84 -23.422 1 97.75 165 ALA B CA 1
ATOM 4053 C C . ALA B 1 165 ? 12.562 -5.098 -24.781 1 97.75 165 ALA B C 1
ATOM 4055 O O . ALA B 1 165 ? 13 -4.551 -25.797 1 97.75 165 ALA B O 1
ATOM 4056 N N . ARG B 1 166 ? 11.586 -5.918 -24.719 1 96.12 166 ARG B N 1
ATOM 4057 C CA . ARG B 1 166 ? 10.734 -6.137 -25.875 1 96.12 166 ARG B CA 1
ATOM 4058 C C . ARG B 1 166 ? 9.305 -5.672 -25.609 1 96.12 166 ARG B C 1
ATOM 4060 O O . ARG B 1 166 ? 8.664 -6.148 -24.672 1 96.12 166 ARG B O 1
ATOM 4067 N N . ALA B 1 167 ? 8.844 -4.84 -26.469 1 96.56 167 ALA B N 1
ATOM 4068 C CA . ALA B 1 167 ? 7.508 -4.281 -26.266 1 96.56 167 ALA B CA 1
ATOM 4069 C C . ALA B 1 167 ? 6.43 -5.34 -26.484 1 96.56 167 ALA B C 1
ATOM 4071 O O . ALA B 1 167 ? 6.504 -6.121 -27.438 1 96.56 167 ALA B O 1
ATOM 4072 N N . LEU B 1 168 ? 5.492 -5.383 -25.578 1 97 168 LEU B N 1
ATOM 4073 C CA . LEU B 1 168 ? 4.262 -6.133 -25.812 1 97 168 LEU B CA 1
ATOM 4074 C C . LEU B 1 168 ? 3.219 -5.27 -26.516 1 97 168 LEU B C 1
ATOM 4076 O O . LEU B 1 168 ? 3.062 -4.09 -26.188 1 97 168 LEU B O 1
ATOM 4080 N N . PRO B 1 169 ? 2.568 -5.883 -27.5 1 95.44 169 PRO B N 1
ATOM 4081 C CA . PRO B 1 169 ? 1.599 -5.055 -28.219 1 95.44 169 PRO B CA 1
ATOM 4082 C C . PRO B 1 169 ? 0.484 -4.527 -27.328 1 95.44 169 PRO B C 1
ATOM 4084 O O . PRO B 1 169 ? -0.115 -5.297 -26.562 1 95.44 169 PRO B O 1
ATOM 4087 N N . ALA B 1 170 ? 0.154 -3.238 -27.391 1 91.12 170 ALA B N 1
ATOM 4088 C CA . ALA B 1 170 ? -0.906 -2.551 -26.656 1 91.12 170 ALA B CA 1
ATOM 4089 C C . ALA B 1 170 ? -1.609 -1.526 -27.547 1 91.12 170 ALA B C 1
ATOM 4091 O O . ALA B 1 170 ? -1.122 -1.198 -28.641 1 91.12 170 ALA B O 1
ATOM 4092 N N . GLY B 1 171 ? -2.785 -1.027 -27.141 1 88.44 171 GLY B N 1
ATOM 4093 C CA . GLY B 1 171 ? -3.551 -0.068 -27.922 1 88.44 171 GLY B CA 1
ATOM 4094 C C . GLY B 1 171 ? -4.406 -0.716 -29 1 88.44 171 GLY B C 1
ATOM 4095 O O . GLY B 1 171 ? -4.75 -0.077 -29.984 1 88.44 171 GLY B O 1
ATOM 4096 N N . LEU B 1 172 ? -4.598 -1.948 -28.781 1 84.31 172 LEU B N 1
ATOM 4097 C CA . LEU B 1 172 ? -5.434 -2.75 -29.656 1 84.31 172 LEU B CA 1
ATOM 4098 C C . LEU B 1 172 ? -6.75 -3.113 -28.984 1 84.31 172 LEU B C 1
ATOM 4100 O O . LEU B 1 172 ? -6.949 -2.816 -27.797 1 84.31 172 LEU B O 1
ATOM 4104 N N . LEU B 1 173 ? -7.73 -3.611 -29.734 1 82.69 173 LEU B N 1
ATOM 4105 C CA . LEU B 1 173 ? -8.961 -4.188 -29.188 1 82.69 173 LEU B CA 1
ATOM 4106 C C . LEU B 1 173 ? -9.789 -3.129 -28.469 1 82.69 173 LEU B C 1
ATOM 4108 O O . LEU B 1 173 ? -10.5 -3.434 -27.516 1 82.69 173 LEU B O 1
ATOM 4112 N N . GLY B 1 174 ? -9.508 -1.843 -28.766 1 86.44 174 GLY B N 1
ATOM 4113 C CA . GLY B 1 174 ? -10.234 -0.758 -28.125 1 86.44 174 GLY B CA 1
ATOM 4114 C C . GLY B 1 174 ? -9.656 -0.364 -26.781 1 86.44 174 GLY B C 1
ATOM 4115 O O . GLY B 1 174 ? -10.289 0.368 -26.016 1 86.44 174 GLY B O 1
ATOM 4116 N N . LEU B 1 175 ? -8.469 -0.918 -26.469 1 88 175 LEU B N 1
ATOM 4117 C CA . LEU B 1 175 ? -7.82 -0.631 -25.203 1 88 175 LEU B CA 1
ATOM 4118 C C . LEU B 1 175 ? -6.734 0.424 -25.359 1 88 175 LEU B C 1
ATOM 4120 O O . LEU B 1 175 ? -6.262 0.666 -26.469 1 88 175 LEU B O 1
ATOM 4124 N N . ASN B 1 176 ? -6.387 1.016 -24.312 1 87.75 176 ASN B N 1
ATOM 4125 C CA . ASN B 1 176 ? -5.371 2.062 -24.328 1 87.75 176 ASN B CA 1
ATOM 4126 C C . ASN B 1 176 ? -3.977 1.482 -24.547 1 87.75 176 ASN B C 1
ATOM 4128 O O . ASN B 1 176 ? -3.713 0.337 -24.172 1 87.75 176 ASN B O 1
ATOM 4132 N N . SER B 1 177 ? -3.154 2.27 -25.141 1 89.38 177 SER B N 1
ATOM 4133 C CA . SER B 1 177 ? -1.799 1.817 -25.422 1 89.38 177 SER B CA 1
ATOM 4134 C C . SER B 1 177 ? -0.864 2.066 -24.25 1 89.38 177 SER B C 1
ATOM 4136 O O . SER B 1 177 ? 0.264 1.568 -24.234 1 89.38 177 SER B O 1
ATOM 4138 N N . THR B 1 178 ? -1.349 2.859 -23.297 1 90.81 178 THR B N 1
ATOM 4139 C CA . THR B 1 178 ? -0.513 3.191 -22.156 1 90.81 178 THR B CA 1
ATOM 4140 C C . THR B 1 178 ? -1.14 2.676 -20.859 1 90.81 178 THR B C 1
ATOM 4142 O O . THR B 1 178 ? -2.354 2.465 -20.797 1 90.81 178 THR B O 1
ATOM 4145 N N . ASN B 1 179 ? -0.237 2.385 -19.906 1 94.25 179 ASN B N 1
ATOM 4146 C CA . ASN B 1 179 ? -0.591 1.944 -18.562 1 94.25 179 ASN B CA 1
ATOM 4147 C C . ASN B 1 179 ? -1.223 0.555 -18.578 1 94.25 179 ASN B C 1
ATOM 4149 O O . ASN B 1 179 ? -2.113 0.265 -17.766 1 94.25 179 ASN B O 1
ATOM 4153 N N . CYS B 1 180 ? -0.823 -0.204 -19.594 1 96.25 180 CYS B N 1
ATOM 4154 C CA . CYS B 1 180 ? -1.021 -1.649 -19.594 1 96.25 180 CYS B CA 1
ATOM 4155 C C . CYS B 1 180 ? 0.055 -2.344 -18.766 1 96.25 180 CYS B C 1
ATOM 4157 O O . CYS B 1 180 ? 1.248 -2.129 -18.984 1 96.25 180 CYS B O 1
ATOM 4159 N N . VAL B 1 181 ? -0.323 -3.229 -17.828 1 98 181 VAL B N 1
ATOM 4160 C CA . VAL B 1 181 ? 0.657 -3.771 -16.891 1 98 181 VAL B CA 1
ATOM 4161 C C . VAL B 1 181 ? 0.569 -5.297 -16.891 1 98 181 VAL B C 1
ATOM 4163 O O . VAL B 1 181 ? -0.478 -5.863 -16.562 1 98 181 VAL B O 1
ATOM 4166 N N . PRO B 1 182 ? 1.678 -5.977 -17.25 1 98.5 182 PRO B N 1
ATOM 4167 C CA . PRO B 1 182 ? 1.717 -7.426 -17.062 1 98.5 182 PRO B CA 1
ATOM 4168 C C . PRO B 1 182 ? 1.565 -7.828 -15.594 1 98.5 182 PRO B C 1
ATOM 4170 O O . PRO B 1 182 ? 2.078 -7.145 -14.703 1 98.5 182 PRO B O 1
ATOM 4173 N N . SER B 1 183 ? 0.857 -8.953 -15.406 1 98.44 183 SER B N 1
ATOM 4174 C CA . SER B 1 183 ? 0.637 -9.383 -14.031 1 98.44 183 SER B CA 1
ATOM 4175 C C . SER B 1 183 ? 1.3 -10.727 -13.758 1 98.44 183 SER B C 1
ATOM 4177 O O . SER B 1 183 ? 1.579 -11.062 -12.602 1 98.44 183 SER B O 1
ATOM 4179 N N . ASP B 1 184 ? 1.495 -11.523 -14.773 1 98.31 184 ASP B N 1
ATOM 4180 C CA . ASP B 1 184 ? 2.156 -12.805 -14.562 1 98.31 184 ASP B CA 1
ATOM 4181 C C . ASP B 1 184 ? 2.656 -13.391 -15.875 1 98.31 184 ASP B C 1
ATOM 4183 O O . ASP B 1 184 ? 2.17 -13.031 -16.953 1 98.31 184 ASP B O 1
ATOM 4187 N N . VAL B 1 185 ? 3.643 -14.25 -15.789 1 97.25 185 VAL B N 1
ATOM 4188 C CA . VAL B 1 185 ? 4.219 -14.969 -16.922 1 97.25 185 VAL B CA 1
ATOM 4189 C C . VAL B 1 185 ? 4.078 -16.469 -16.703 1 97.25 185 VAL B C 1
ATOM 4191 O O . VAL B 1 185 ? 4.492 -17 -15.664 1 97.25 185 VAL B O 1
ATOM 4194 N N . ASP B 1 186 ? 3.561 -17.125 -17.656 1 95.81 186 ASP B N 1
ATOM 4195 C CA . ASP B 1 186 ? 3.312 -18.562 -17.547 1 95.81 186 ASP B CA 1
ATOM 4196 C C . ASP B 1 186 ? 4.621 -19.344 -17.578 1 95.81 186 ASP B C 1
ATOM 4198 O O . ASP B 1 186 ? 5.555 -18.984 -18.281 1 95.81 186 ASP B O 1
ATOM 4202 N N . ASN B 1 187 ? 4.652 -20.406 -16.781 1 86.5 187 ASN B N 1
ATOM 4203 C CA . ASN B 1 187 ? 5.82 -21.281 -16.828 1 86.5 187 ASN B CA 1
ATOM 4204 C C . ASN B 1 187 ? 5.824 -22.141 -18.078 1 86.5 187 ASN B C 1
ATOM 4206 O O . ASN B 1 187 ? 6.879 -22.609 -18.516 1 86.5 187 ASN B O 1
ATOM 4210 N N . PHE B 1 188 ? 4.633 -22.375 -18.578 1 72.19 188 PHE B N 1
ATOM 4211 C CA . PHE B 1 188 ? 4.508 -23.219 -19.766 1 72.19 188 PHE B CA 1
ATOM 4212 C C . PHE B 1 188 ? 4.902 -22.438 -21.016 1 72.19 188 PHE B C 1
ATOM 4214 O O . PHE B 1 188 ? 4.457 -21.312 -21.234 1 72.19 188 PHE B O 1
ATOM 4221 N N . VAL B 1 189 ? 5.949 -22.875 -21.688 1 66.69 189 VAL B N 1
ATOM 4222 C CA . VAL B 1 189 ? 6.355 -22.234 -22.938 1 66.69 189 VAL B CA 1
ATOM 4223 C C . VAL B 1 189 ? 5.887 -23.078 -24.125 1 66.69 189 VAL B C 1
ATOM 4225 O O . VAL B 1 189 ? 6.25 -24.25 -24.234 1 66.69 189 VAL B O 1
ATOM 4228 N N . VAL B 1 190 ? 4.707 -22.562 -24.734 1 54.31 190 VAL B N 1
ATOM 4229 C CA . VAL B 1 190 ? 4.328 -23.203 -25.984 1 54.31 190 VAL B CA 1
ATOM 4230 C C . VAL B 1 190 ? 5.207 -22.672 -27.125 1 54.31 190 VAL B C 1
ATOM 4232 O O . VAL B 1 190 ? 5.258 -21.469 -27.375 1 54.31 190 VAL B O 1
ATOM 4235 N N . GLY B 1 191 ? 5.789 -23.422 -27.859 1 52.88 191 GLY B N 1
ATOM 4236 C CA . GLY B 1 191 ? 6.391 -23.156 -29.156 1 52.88 191 GLY B CA 1
ATOM 4237 C C . GLY B 1 191 ? 7.676 -22.359 -29.062 1 52.88 191 GLY B C 1
ATOM 4238 O O . GLY B 1 191 ? 7.977 -21.562 -29.953 1 52.88 191 GLY B O 1
ATOM 4239 N N . GLY B 1 192 ? 8.508 -22.328 -27.844 1 64.81 192 GLY B N 1
ATOM 4240 C CA . GLY B 1 192 ? 9.789 -21.672 -28.031 1 64.81 192 GLY B CA 1
ATOM 4241 C C . GLY B 1 192 ? 10.133 -20.719 -26.891 1 64.81 192 GLY B C 1
ATOM 4242 O O . GLY B 1 192 ? 10.086 -21.094 -25.719 1 64.81 192 GLY B O 1
ATOM 4243 N N . ASN B 1 193 ? 10.422 -19.438 -27.234 1 78.81 193 ASN B N 1
ATOM 4244 C CA . ASN B 1 193 ? 11 -18.391 -26.391 1 78.81 193 ASN B CA 1
ATOM 4245 C C . ASN B 1 193 ? 9.992 -17.297 -26.094 1 78.81 193 ASN B C 1
ATOM 4247 O O . ASN B 1 193 ? 10.359 -16.141 -25.875 1 78.81 193 ASN B O 1
ATOM 4251 N N . MET B 1 194 ? 8.664 -17.766 -26.141 1 89 194 MET B N 1
ATOM 4252 C CA . MET B 1 194 ? 7.637 -16.75 -25.906 1 89 194 MET B CA 1
ATOM 4253 C C . MET B 1 194 ? 6.539 -17.312 -25 1 89 194 MET B C 1
ATOM 4255 O O . MET B 1 194 ? 5.496 -17.75 -25.469 1 89 194 MET B O 1
ATOM 4259 N N . PRO B 1 195 ? 6.754 -17.266 -23.703 1 93.75 195 PRO B N 1
ATOM 4260 C CA . PRO B 1 195 ? 5.715 -17.734 -22.781 1 93.75 195 PRO B CA 1
ATOM 4261 C C . PRO B 1 195 ? 4.461 -16.859 -22.828 1 93.75 195 PRO B C 1
ATOM 4263 O O . PRO B 1 195 ? 4.52 -15.711 -23.25 1 93.75 195 PRO B O 1
ATOM 4266 N N . GLY B 1 196 ? 3.35 -17.531 -22.422 1 95.31 196 GLY B N 1
ATOM 4267 C CA . GLY B 1 196 ? 2.154 -16.719 -22.219 1 95.31 196 GLY B CA 1
ATOM 4268 C C . GLY B 1 196 ? 2.297 -15.703 -21.109 1 95.31 196 GLY B C 1
ATOM 4269 O O . GLY B 1 196 ? 2.893 -15.992 -20.062 1 95.31 196 GLY B O 1
ATOM 4270 N N . ILE B 1 197 ? 1.793 -14.5 -21.359 1 97.19 197 ILE B N 1
ATOM 4271 C CA . ILE B 1 197 ? 1.811 -13.414 -20.391 1 97.19 197 ILE B CA 1
ATOM 4272 C C . ILE B 1 197 ? 0.4 -12.859 -20.203 1 97.19 197 ILE B C 1
ATOM 4274 O O . ILE B 1 197 ? -0.318 -12.641 -21.188 1 97.19 197 ILE B O 1
ATOM 4278 N N . VAL B 1 198 ? -0.003 -12.703 -18.984 1 98.19 198 VAL B N 1
ATOM 4279 C CA . VAL B 1 198 ? -1.284 -12.047 -18.75 1 98.19 198 VAL B CA 1
ATOM 4280 C C . VAL B 1 198 ? -1.052 -10.656 -18.172 1 98.19 198 VAL B C 1
ATOM 4282 O O . VAL B 1 198 ? -0.01 -10.398 -17.562 1 98.19 198 VAL B O 1
ATOM 4285 N N . GLY B 1 199 ? -1.977 -9.805 -18.375 1 98.06 199 GLY B N 1
ATOM 4286 C CA . GLY B 1 199 ? -1.941 -8.453 -17.828 1 98.06 199 GLY B CA 1
ATOM 4287 C C . GLY B 1 199 ? -3.252 -7.707 -18 1 98.06 199 GLY B C 1
ATOM 4288 O O . GLY B 1 199 ? -4.266 -8.305 -18.359 1 98.06 199 GLY B O 1
ATOM 4289 N N . ASN B 1 200 ? -3.201 -6.469 -17.656 1 98.06 200 ASN B N 1
ATOM 4290 C CA . ASN B 1 200 ? -4.402 -5.641 -17.656 1 98.06 200 ASN B CA 1
ATOM 4291 C C . ASN B 1 200 ? -4.156 -4.293 -18.328 1 98.06 200 ASN B C 1
ATOM 4293 O O . ASN B 1 200 ? -3.215 -3.582 -17.969 1 98.06 200 ASN B O 1
ATOM 4297 N N . CYS B 1 201 ? -5.012 -3.959 -19.266 1 96.94 201 CYS B N 1
ATOM 4298 C CA . CYS B 1 201 ? -4.961 -2.688 -19.984 1 96.94 201 CYS B CA 1
ATOM 4299 C C . CYS B 1 201 ? -6.203 -1.852 -19.703 1 96.94 201 CYS B C 1
ATOM 4301 O O . CYS B 1 201 ? -7.312 -2.383 -19.641 1 96.94 201 CYS B O 1
ATOM 4303 N N . PRO B 1 202 ? -5.977 -0.577 -19.484 1 94.69 202 PRO B N 1
ATOM 4304 C CA . PRO B 1 202 ? -7.168 0.247 -19.281 1 94.69 202 PRO B CA 1
ATOM 4305 C C . PRO B 1 202 ? -8.023 0.368 -20.547 1 94.69 202 PRO B C 1
ATOM 4307 O O . PRO B 1 202 ? -7.496 0.42 -21.656 1 94.69 202 PRO B O 1
ATOM 4310 N N . ASP B 1 203 ? -9.328 0.412 -20.281 1 92.31 203 ASP B N 1
ATOM 4311 C CA . ASP B 1 203 ? -10.227 0.762 -21.375 1 92.31 203 ASP B CA 1
ATOM 4312 C C . ASP B 1 203 ? -10.539 2.256 -21.375 1 92.31 203 ASP B C 1
ATOM 4314 O O . ASP B 1 203 ? -9.891 3.031 -20.672 1 92.31 203 ASP B O 1
ATOM 4318 N N . ASN B 1 204 ? -11.453 2.656 -22.172 1 88.25 204 ASN B N 1
ATOM 4319 C CA . ASN B 1 204 ? -11.711 4.082 -22.359 1 88.25 204 ASN B CA 1
ATOM 4320 C C . ASN B 1 204 ? -12.352 4.695 -21.109 1 88.25 204 ASN B C 1
ATOM 4322 O O . ASN B 1 204 ? -12.383 5.918 -20.969 1 88.25 204 ASN B O 1
ATOM 4326 N N . SER B 1 205 ? -12.836 3.838 -20.172 1 87.25 205 SER B N 1
ATOM 4327 C CA . SER B 1 205 ? -13.445 4.312 -18.922 1 87.25 205 SER B CA 1
ATOM 4328 C C . SER B 1 205 ? -12.469 4.199 -17.75 1 87.25 205 SER B C 1
ATOM 4330 O O . SER B 1 205 ? -12.836 4.465 -16.609 1 87.25 205 SER B O 1
ATOM 4332 N N . GLY B 1 206 ? -11.305 3.697 -18.094 1 88.44 206 GLY B N 1
ATOM 4333 C CA . GLY B 1 206 ? -10.297 3.539 -17.062 1 88.44 206 GLY B CA 1
ATOM 4334 C C . GLY B 1 206 ? -10.359 2.191 -16.375 1 88.44 206 GLY B C 1
ATOM 4335 O O . GLY B 1 206 ? -9.578 1.919 -15.461 1 88.44 206 GLY B O 1
ATOM 4336 N N . HIS B 1 207 ? -11.273 1.341 -16.828 1 93.12 207 HIS B N 1
ATOM 4337 C CA . HIS B 1 207 ? -11.375 0.014 -16.234 1 93.12 207 HIS B CA 1
ATOM 4338 C C . HIS B 1 207 ? -10.289 -0.913 -16.766 1 93.12 207 HIS B C 1
ATOM 4340 O O . HIS B 1 207 ? -9.961 -0.875 -17.953 1 93.12 207 HIS B O 1
ATOM 4346 N N . PRO B 1 208 ? -9.82 -1.706 -15.867 1 94.75 208 PRO B N 1
ATOM 4347 C CA . PRO B 1 208 ? -8.875 -2.701 -16.375 1 94.75 208 PRO B CA 1
ATOM 4348 C C . PRO B 1 208 ? -9.555 -3.777 -17.219 1 94.75 208 PRO B C 1
ATOM 4350 O O . PRO B 1 208 ? -10.633 -4.258 -16.875 1 94.75 208 PRO B O 1
ATOM 4353 N N . ARG B 1 209 ? -8.938 -4.113 -18.328 1 96.19 209 ARG B N 1
ATOM 4354 C CA . ARG B 1 209 ? -9.328 -5.227 -19.172 1 96.19 209 ARG B CA 1
ATOM 4355 C C . ARG B 1 209 ? -8.234 -6.281 -19.25 1 96.19 209 ARG B C 1
ATOM 4357 O O . ARG B 1 209 ? -7.09 -5.977 -19.594 1 96.19 209 ARG B O 1
ATOM 4364 N N . PRO B 1 210 ? -8.578 -7.508 -18.812 1 97.62 210 PRO B N 1
ATOM 4365 C CA . PRO B 1 210 ? -7.555 -8.555 -18.859 1 97.62 210 PRO B CA 1
ATOM 4366 C C . PRO B 1 210 ? -7.172 -8.938 -20.297 1 97.62 210 PRO B C 1
ATOM 4368 O O . PRO B 1 210 ? -8.047 -9.109 -21.141 1 97.62 210 PRO B O 1
ATOM 4371 N N . VAL B 1 211 ? -5.863 -9.102 -20.5 1 97.44 211 VAL B N 1
ATOM 4372 C CA . VAL B 1 211 ? -5.301 -9.438 -21.812 1 97.44 211 VAL B CA 1
ATOM 4373 C C . VAL B 1 211 ? -4.316 -10.594 -21.672 1 97.44 211 VAL B C 1
ATOM 4375 O O . VAL B 1 211 ? -3.674 -10.75 -20.625 1 97.44 211 VAL B O 1
ATOM 4378 N N . TYR B 1 212 ? -4.266 -11.398 -22.672 1 96.69 212 TYR B N 1
ATOM 4379 C CA . TYR B 1 212 ? -3.307 -12.492 -22.812 1 96.69 212 TYR B CA 1
ATOM 4380 C C . TYR B 1 212 ? -2.4 -12.273 -24.016 1 96.69 212 TYR B C 1
ATOM 4382 O O . TYR B 1 212 ? -2.877 -12.172 -25.156 1 96.69 212 TYR B O 1
ATOM 4390 N N . TRP B 1 213 ? -1.122 -12.102 -23.781 1 95.81 213 TRP B N 1
ATOM 4391 C CA . TRP B 1 213 ? -0.142 -12.039 -24.859 1 95.81 213 TRP B CA 1
ATOM 4392 C C . TRP B 1 213 ? 0.433 -13.422 -25.156 1 95.81 213 TRP B C 1
ATOM 4394 O O . TRP B 1 213 ? 0.897 -14.109 -24.25 1 95.81 213 TRP B O 1
ATOM 4404 N N . SER B 1 214 ? 0.416 -13.797 -26.344 1 93.38 214 SER B N 1
ATOM 4405 C CA . SER B 1 214 ? 0.967 -15.078 -26.781 1 93.38 214 SER B CA 1
ATOM 4406 C C . SER B 1 214 ? 1.734 -14.93 -28.094 1 93.38 214 SER B C 1
ATOM 4408 O O . SER B 1 214 ? 1.644 -13.891 -28.75 1 93.38 214 SER B O 1
ATOM 4410 N N . ALA B 1 215 ? 2.465 -15.961 -28.375 1 90.69 215 ALA B N 1
ATOM 4411 C CA . ALA B 1 215 ? 3.254 -15.938 -29.594 1 90.69 215 ALA B CA 1
ATOM 4412 C C . ALA B 1 215 ? 2.355 -15.812 -30.828 1 90.69 215 ALA B C 1
ATOM 4414 O O . ALA B 1 215 ? 1.338 -16.5 -30.938 1 90.69 215 ALA B O 1
ATOM 4415 N N . ALA B 1 216 ? 2.77 -14.883 -31.656 1 89 216 ALA B N 1
ATOM 4416 C CA . ALA B 1 216 ? 2.068 -14.734 -32.938 1 89 216 ALA B CA 1
ATOM 4417 C C . ALA B 1 216 ? 2.641 -15.672 -34 1 89 216 ALA B C 1
ATOM 4419 O O . ALA B 1 216 ? 3.807 -16.062 -33.906 1 89 216 ALA B O 1
ATOM 4420 N N . VAL B 1 217 ? 1.891 -15.922 -35.062 1 83.69 217 VAL B N 1
ATOM 4421 C CA . VAL B 1 217 ? 2.281 -16.844 -36.094 1 83.69 217 VAL B CA 1
ATOM 4422 C C . VAL B 1 217 ? 3.471 -16.281 -36.875 1 83.69 217 VAL B C 1
ATOM 4424 O O . VAL B 1 217 ? 4.379 -17.031 -37.281 1 83.69 217 VAL B O 1
ATOM 4427 N N . LEU B 1 218 ? 3.455 -15.016 -37.094 1 83.81 218 LEU B N 1
ATOM 4428 C CA . LEU B 1 218 ? 4.5 -14.398 -37.906 1 83.81 218 LEU B CA 1
ATOM 4429 C C . LEU B 1 218 ? 5.652 -13.914 -37.031 1 83.81 218 LEU B C 1
ATOM 4431 O O . LEU B 1 218 ? 6.52 -13.172 -37.5 1 83.81 218 LEU B O 1
ATOM 4435 N N . GLY B 1 219 ? 5.664 -14.211 -35.781 1 82.88 219 GLY B N 1
ATOM 4436 C CA . GLY B 1 219 ? 6.711 -13.789 -34.875 1 82.88 219 GLY B CA 1
ATOM 4437 C C . GLY B 1 219 ? 6.273 -12.672 -33.938 1 82.88 219 GLY B C 1
ATOM 4438 O O . GLY B 1 219 ? 5.336 -11.93 -34.25 1 82.88 219 GLY B O 1
ATOM 4439 N N . GLY B 1 220 ? 6.836 -12.648 -32.781 1 88.75 220 GLY B N 1
ATOM 4440 C CA . GLY B 1 220 ? 6.477 -11.656 -31.797 1 88.75 220 GLY B CA 1
ATOM 4441 C C . GLY B 1 220 ? 5.254 -12.039 -30.984 1 88.75 220 GLY B C 1
ATOM 4442 O O . GLY B 1 220 ? 4.867 -13.211 -30.938 1 88.75 220 GLY B O 1
ATOM 4443 N N . TYR B 1 221 ? 4.754 -11.086 -30.281 1 92.88 221 TYR B N 1
ATOM 4444 C CA . TYR B 1 221 ? 3.582 -11.328 -29.438 1 92.88 221 TYR B CA 1
ATOM 4445 C C . TYR B 1 221 ? 2.322 -10.766 -30.078 1 92.88 221 TYR B C 1
ATOM 4447 O O . TYR B 1 221 ? 2.387 -9.781 -30.828 1 92.88 221 TYR B O 1
ATOM 4455 N N . MET B 1 222 ? 1.282 -11.43 -29.875 1 93.44 222 MET B N 1
ATOM 4456 C CA . MET B 1 222 ? -0.048 -10.891 -30.141 1 93.44 222 MET B CA 1
ATOM 4457 C C . MET B 1 222 ? -0.862 -10.797 -28.859 1 93.44 222 MET B C 1
ATOM 4459 O O . MET B 1 222 ? -0.615 -11.547 -27.906 1 93.44 222 MET B O 1
ATOM 4463 N N . ALA B 1 223 ? -1.819 -9.867 -28.875 1 94 223 ALA B N 1
ATOM 4464 C CA . ALA B 1 223 ? -2.672 -9.68 -27.703 1 94 223 ALA B CA 1
ATOM 4465 C C . ALA B 1 223 ? -4.086 -10.188 -27.969 1 94 223 ALA B C 1
ATOM 4467 O O . ALA B 1 223 ? -4.641 -9.969 -29.047 1 94 223 ALA B O 1
ATOM 4468 N N . THR B 1 224 ? -4.598 -10.867 -26.969 1 93.62 224 THR B N 1
ATOM 4469 C CA . THR B 1 224 ? -5.996 -11.273 -26.969 1 93.62 224 THR B CA 1
ATOM 4470 C C . THR B 1 224 ? -6.695 -10.82 -25.688 1 93.62 224 THR B C 1
ATOM 4472 O O . THR B 1 224 ? -6.137 -10.945 -24.594 1 93.62 224 THR B O 1
ATOM 4475 N N . ALA B 1 225 ? -7.891 -10.258 -25.906 1 95.12 225 ALA B N 1
ATOM 4476 C CA . ALA B 1 225 ? -8.68 -9.914 -24.719 1 95.12 225 ALA B CA 1
ATOM 4477 C C . ALA B 1 225 ? -9.375 -11.148 -24.156 1 95.12 225 ALA B C 1
ATOM 4479 O O . ALA B 1 225 ? -9.922 -11.961 -24.906 1 95.12 225 ALA B O 1
ATOM 4480 N N . LEU B 1 226 ? -9.328 -11.32 -22.875 1 96.94 226 LEU B N 1
ATOM 4481 C CA . LEU B 1 226 ? -10.023 -12.445 -22.266 1 96.94 226 LEU B CA 1
ATOM 4482 C C . LEU B 1 226 ? -11.531 -12.211 -22.266 1 96.94 226 LEU B C 1
ATOM 4484 O O . LEU B 1 226 ? -11.992 -11.07 -22.141 1 96.94 226 LEU B O 1
ATOM 4488 N N . ASN B 1 227 ? -12.273 -13.328 -22.391 1 96.56 227 ASN B N 1
ATOM 4489 C CA . ASN B 1 227 ? -13.727 -13.242 -22.312 1 96.56 227 ASN B CA 1
ATOM 4490 C C . ASN B 1 227 ? -14.188 -12.867 -20.906 1 96.56 227 ASN B C 1
ATOM 4492 O O . ASN B 1 227 ? -13.656 -13.367 -19.922 1 96.56 227 ASN B O 1
ATOM 4496 N N . LEU B 1 228 ? -15.125 -12.008 -20.906 1 96.44 228 LEU B N 1
ATOM 4497 C CA . LEU B 1 228 ? -15.68 -11.625 -19.609 1 96.44 228 LEU B CA 1
ATOM 4498 C C . LEU B 1 228 ? -17.031 -12.289 -19.375 1 96.44 228 LEU B C 1
ATOM 4500 O O . LEU B 1 228 ? -17.75 -12.586 -20.344 1 96.44 228 LEU B O 1
ATOM 4504 N N . PRO B 1 229 ? -17.406 -12.617 -18.047 1 95.31 229 PRO B N 1
ATOM 4505 C CA . PRO B 1 229 ? -18.766 -13.078 -17.766 1 95.31 229 PRO B CA 1
ATOM 4506 C C . PRO B 1 229 ? -19.828 -12.039 -18.141 1 95.31 229 PRO B C 1
ATOM 4508 O O . PRO B 1 229 ? -19.547 -10.844 -18.156 1 95.31 229 PRO B O 1
ATOM 4511 N N . LEU B 1 230 ? -21.031 -12.805 -18.219 1 86.75 230 LEU B N 1
ATOM 4512 C CA . LEU B 1 230 ? -22.172 -11.938 -18.484 1 86.75 230 LEU B CA 1
ATOM 4513 C C . LEU B 1 230 ? -22.438 -11.008 -17.312 1 86.75 230 LEU B C 1
ATOM 4515 O O . LEU B 1 230 ? -22.25 -11.398 -16.156 1 86.75 230 LEU B O 1
ATOM 4519 N N . ASN B 1 231 ? -22.344 -9.711 -17.391 1 90.5 231 ASN B N 1
ATOM 4520 C CA . ASN B 1 231 ? -22.766 -8.703 -16.422 1 90.5 231 ASN B CA 1
ATOM 4521 C C . ASN B 1 231 ? -21.578 -8.148 -15.641 1 90.5 231 ASN B C 1
ATOM 4523 O O . ASN B 1 231 ? -21.766 -7.406 -14.672 1 90.5 231 ASN B O 1
ATOM 4527 N N . ALA B 1 232 ? -20.406 -8.734 -15.906 1 95.5 232 ALA B N 1
ATOM 4528 C CA . ALA B 1 232 ? -19.25 -8.133 -15.25 1 95.5 232 ALA B CA 1
ATOM 4529 C C . ALA B 1 232 ? -19.016 -6.711 -15.75 1 95.5 232 ALA B C 1
ATOM 4531 O O . ALA B 1 232 ? -19.078 -6.449 -16.953 1 95.5 232 ALA B O 1
ATOM 4532 N N . VAL B 1 233 ? -18.75 -5.816 -14.836 1 94.25 233 VAL B N 1
ATOM 4533 C CA . VAL B 1 233 ? -18.406 -4.441 -15.18 1 94.25 233 VAL B CA 1
ATOM 4534 C C . VAL B 1 233 ? -16.984 -4.387 -15.727 1 94.25 233 VAL B C 1
ATOM 4536 O O . VAL B 1 233 ? -16.719 -3.732 -16.75 1 94.25 233 VAL B O 1
ATOM 4539 N N . PHE B 1 234 ? -16.125 -5.062 -15.062 1 95.62 234 PHE B N 1
ATOM 4540 C CA . PHE B 1 234 ? -14.75 -5.246 -15.523 1 95.62 234 PHE B CA 1
ATOM 4541 C C . PHE B 1 234 ? -14.109 -6.465 -14.875 1 95.62 234 PHE B C 1
ATOM 4543 O O . PHE B 1 234 ? -14.664 -7.023 -13.922 1 95.62 234 PHE B O 1
ATOM 4550 N N . CYS B 1 235 ? -12.992 -6.895 -15.391 1 97.44 235 CYS B N 1
ATOM 4551 C CA . CYS B 1 235 ? -12.195 -7.973 -14.82 1 97.44 235 CYS B CA 1
ATOM 4552 C C . CYS B 1 235 ? -10.711 -7.625 -14.859 1 97.44 235 CYS B C 1
ATOM 4554 O O . CYS B 1 235 ? -10.297 -6.723 -15.594 1 97.44 235 CYS B O 1
ATOM 4556 N N . ARG B 1 236 ? -9.977 -8.344 -14.047 1 97.75 236 ARG B N 1
ATOM 4557 C CA . ARG B 1 236 ? -8.516 -8.312 -14.023 1 97.75 236 ARG B CA 1
ATOM 4558 C C . ARG B 1 236 ? -7.938 -9.727 -14.008 1 97.75 236 ARG B C 1
ATOM 4560 O O . ARG B 1 236 ? -8.461 -10.609 -13.328 1 97.75 236 ARG B O 1
ATOM 4567 N N . ALA B 1 237 ? -6.891 -9.82 -14.805 1 98.44 237 ALA B N 1
ATOM 4568 C CA . ALA B 1 237 ? -6.105 -11.047 -14.672 1 98.44 237 ALA B CA 1
ATOM 4569 C C . ALA B 1 237 ? -4.996 -10.883 -13.641 1 98.44 237 ALA B C 1
ATOM 4571 O O . ALA B 1 237 ? -4.379 -9.82 -13.547 1 98.44 237 ALA B O 1
ATOM 4572 N N . LYS B 1 238 ? -4.758 -11.938 -12.906 1 98.25 238 LYS B N 1
ATOM 4573 C CA . LYS B 1 238 ? -3.74 -11.852 -11.859 1 98.25 238 LYS B CA 1
ATOM 4574 C C . LYS B 1 238 ? -2.631 -12.875 -12.086 1 98.25 238 LYS B C 1
ATOM 4576 O O . LYS B 1 238 ? -1.447 -12.531 -12.07 1 98.25 238 LYS B O 1
ATOM 4581 N N . THR B 1 239 ? -3.025 -14.141 -12.227 1 97.88 239 THR B N 1
ATOM 4582 C CA . THR B 1 239 ? -2.057 -15.234 -12.305 1 97.88 239 THR B CA 1
ATOM 4583 C C . THR B 1 239 ? -2.35 -16.125 -13.5 1 97.88 239 THR B C 1
ATOM 4585 O O . THR B 1 239 ? -3.512 -16.328 -13.859 1 97.88 239 THR B O 1
ATOM 4588 N N . VAL B 1 240 ? -1.275 -16.688 -14.117 1 97.56 240 VAL B N 1
ATOM 4589 C CA . VAL B 1 240 ? -1.413 -17.688 -15.164 1 97.56 240 VAL B CA 1
ATOM 4590 C C . VAL B 1 240 ? -0.497 -18.875 -14.867 1 97.56 240 VAL B C 1
ATOM 4592 O O . VAL B 1 240 ? 0.691 -18.703 -14.586 1 97.56 240 VAL B O 1
ATOM 4595 N N . VAL B 1 241 ? -1.061 -20.047 -14.828 1 95.88 241 VAL B N 1
ATOM 4596 C CA . VAL B 1 241 ? -0.346 -21.297 -14.602 1 95.88 241 VAL B CA 1
ATOM 4597 C C . VAL B 1 241 ? -0.801 -22.344 -15.617 1 95.88 241 VAL B C 1
ATOM 4599 O O . VAL B 1 241 ? -1.94 -22.812 -15.562 1 95.88 241 VAL B O 1
ATOM 4602 N N . ASN B 1 242 ? 0.07 -22.719 -16.469 1 91.56 242 ASN B N 1
ATOM 4603 C CA . ASN B 1 242 ? -0.249 -23.703 -17.5 1 91.56 242 ASN B CA 1
ATOM 4604 C C . ASN B 1 242 ? -1.522 -23.328 -18.25 1 91.56 242 ASN B C 1
ATOM 4606 O O . ASN B 1 242 ? -2.443 -24.141 -18.359 1 91.56 242 ASN B O 1
ATOM 4610 N N . THR B 1 243 ? -1.646 -22.125 -18.719 1 90.94 243 THR B N 1
ATOM 4611 C CA . THR B 1 243 ? -2.666 -21.531 -19.578 1 90.94 243 THR B CA 1
ATOM 4612 C C . THR B 1 243 ? -3.924 -21.203 -18.781 1 90.94 243 THR B C 1
ATOM 4614 O O . THR B 1 243 ? -4.805 -20.484 -19.25 1 90.94 243 THR B O 1
ATOM 4617 N N . ARG B 1 244 ? -3.967 -21.797 -17.578 1 95.56 244 ARG B N 1
ATOM 4618 C CA . ARG B 1 244 ? -5.07 -21.422 -16.703 1 95.56 244 ARG B CA 1
ATOM 4619 C C . ARG B 1 244 ? -4.84 -20.047 -16.094 1 95.56 244 ARG B C 1
ATOM 4621 O O . ARG B 1 244 ? -3.746 -19.75 -15.602 1 95.56 244 ARG B O 1
ATOM 4628 N N . ILE B 1 245 ? -5.891 -19.219 -16.125 1 98 245 ILE B N 1
ATOM 4629 C CA . ILE B 1 245 ? -5.75 -17.828 -15.68 1 98 245 ILE B CA 1
ATOM 4630 C C . ILE B 1 245 ? -6.723 -17.562 -14.531 1 98 245 ILE B C 1
ATOM 4632 O O . ILE B 1 245 ? -7.918 -17.844 -14.648 1 98 245 ILE B O 1
ATOM 4636 N N . MET B 1 246 ? -6.219 -17.094 -13.469 1 98.69 246 MET B N 1
ATOM 4637 C CA . MET B 1 246 ? -7.059 -16.641 -12.359 1 98.69 246 MET B CA 1
ATOM 4638 C C . MET B 1 246 ? -7.141 -15.117 -12.328 1 98.69 246 MET B C 1
ATOM 4640 O O . MET B 1 246 ? -6.141 -14.438 -12.555 1 98.69 246 MET B O 1
ATOM 4644 N N . GLY B 1 247 ? -8.297 -14.633 -12.055 1 98.62 247 GLY B N 1
ATOM 4645 C CA . GLY B 1 247 ? -8.484 -13.195 -11.945 1 98.62 247 GLY B CA 1
ATOM 4646 C C . GLY B 1 247 ? -9.648 -12.82 -11.047 1 98.62 247 GLY B C 1
ATOM 4647 O O . GLY B 1 247 ? -10 -13.562 -10.125 1 98.62 247 GLY B O 1
ATOM 4648 N N . TYR B 1 248 ? -10.023 -11.648 -11.211 1 97.81 248 TYR B N 1
ATOM 4649 C CA . TYR B 1 248 ? -11.07 -10.977 -10.445 1 97.81 248 TYR B CA 1
ATOM 4650 C C . TYR B 1 248 ? -12.016 -10.227 -11.367 1 97.81 248 TYR B C 1
ATOM 4652 O O . TYR B 1 248 ? -11.578 -9.508 -12.273 1 97.81 248 TYR B O 1
ATOM 4660 N N . CYS B 1 249 ? -13.359 -10.43 -11.133 1 97.69 249 CYS B N 1
ATOM 4661 C CA . CYS B 1 249 ? -14.336 -9.656 -11.883 1 97.69 249 CYS B CA 1
ATOM 4662 C C . CYS B 1 249 ? -15.273 -8.906 -10.938 1 97.69 249 CYS B C 1
ATOM 4664 O O . CYS B 1 249 ? -15.68 -9.445 -9.906 1 97.69 249 CYS B O 1
ATOM 4666 N N . ASP B 1 250 ? -15.57 -7.715 -11.328 1 95.75 250 ASP B N 1
ATOM 4667 C CA . ASP B 1 250 ? -16.547 -6.887 -10.617 1 95.75 250 ASP B CA 1
ATOM 4668 C C . ASP B 1 250 ? -17.922 -6.996 -11.25 1 95.75 250 ASP B C 1
ATOM 4670 O O . ASP B 1 250 ? -18.078 -6.77 -12.453 1 95.75 250 ASP B O 1
ATOM 4674 N N . PHE B 1 251 ? -18.953 -7.293 -10.383 1 94.12 251 PHE B N 1
ATOM 4675 C CA . PHE B 1 251 ? -20.312 -7.461 -10.875 1 94.12 251 PHE B CA 1
ATOM 4676 C C . PHE B 1 251 ? -21.219 -6.352 -10.344 1 94.12 251 PHE B C 1
ATOM 4678 O O . PHE B 1 251 ? -22.391 -6.594 -10.031 1 94.12 251 PHE B O 1
ATOM 4685 N N . GLY B 1 252 ? -20.609 -5.199 -10.141 1 89.88 252 GLY B N 1
ATOM 4686 C CA . GLY B 1 252 ? -21.375 -4.062 -9.664 1 89.88 252 GLY B CA 1
ATOM 4687 C C . GLY B 1 252 ? -21.859 -4.227 -8.227 1 89.88 252 GLY B C 1
ATOM 4688 O O . GLY B 1 252 ? -21.047 -4.488 -7.332 1 89.88 252 GLY B O 1
ATOM 4689 N N . ALA B 1 253 ? -23.156 -4.211 -8.07 1 85.56 253 ALA B N 1
ATOM 4690 C CA . ALA B 1 253 ? -23.75 -4.266 -6.738 1 85.56 253 ALA B CA 1
ATOM 4691 C C . ALA B 1 253 ? -23.484 -5.613 -6.07 1 85.56 253 ALA B C 1
ATOM 4693 O O . ALA B 1 253 ? -23.391 -5.695 -4.844 1 85.56 253 ALA B O 1
ATOM 4694 N N . GLN B 1 254 ? -23.312 -6.645 -6.914 1 87.44 254 GLN B N 1
ATOM 4695 C CA . GLN B 1 254 ? -23.078 -7.988 -6.383 1 87.44 254 GLN B CA 1
ATOM 4696 C C . GLN B 1 254 ? -21.641 -8.156 -5.895 1 87.44 254 GLN B C 1
ATOM 4698 O O . GLN B 1 254 ? -21.328 -9.141 -5.23 1 87.44 254 GLN B O 1
ATOM 4703 N N . GLY B 1 255 ? -20.844 -7.215 -6.301 1 89.69 255 GLY B N 1
ATOM 4704 C CA . GLY B 1 255 ? -19.484 -7.215 -5.793 1 89.69 255 GLY B CA 1
ATOM 4705 C C . GLY B 1 255 ? -18.531 -8.023 -6.652 1 89.69 255 GLY B C 1
ATOM 4706 O O . GLY B 1 255 ? -18.922 -8.602 -7.664 1 89.69 255 GLY B O 1
ATOM 4707 N N . GLY B 1 256 ? -17.328 -8.031 -6.168 1 94.25 256 GLY B N 1
ATOM 4708 C CA . GLY B 1 256 ? -16.281 -8.719 -6.906 1 94.25 256 GLY B CA 1
ATOM 4709 C C . GLY B 1 256 ? -16.156 -10.188 -6.543 1 94.25 256 GLY B C 1
ATOM 4710 O O . GLY B 1 256 ? -16.438 -10.578 -5.41 1 94.25 256 GLY B O 1
ATOM 4711 N N . ARG B 1 257 ? -15.695 -10.961 -7.523 1 96.56 257 ARG B N 1
ATOM 4712 C CA . ARG B 1 257 ? -15.516 -12.391 -7.312 1 96.56 257 ARG B CA 1
ATOM 4713 C C . ARG B 1 257 ? -14.312 -12.914 -8.086 1 96.56 257 ARG B C 1
ATOM 4715 O O . ARG B 1 257 ? -13.961 -12.375 -9.141 1 96.56 257 ARG B O 1
ATOM 4722 N N . THR B 1 258 ? -13.781 -13.945 -7.523 1 98.12 258 THR B N 1
ATOM 4723 C CA . THR B 1 258 ? -12.695 -14.664 -8.188 1 98.12 258 THR B CA 1
ATOM 4724 C C . THR B 1 258 ? -13.219 -15.43 -9.398 1 98.12 258 THR B C 1
ATOM 4726 O O . THR B 1 258 ? -14.289 -16.047 -9.344 1 98.12 258 THR B O 1
ATOM 4729 N N . VAL B 1 259 ? -12.406 -15.398 -10.484 1 98.44 259 VAL B N 1
ATOM 4730 C CA . VAL B 1 259 ? -12.742 -16.156 -11.68 1 98.44 259 VAL B CA 1
ATOM 4731 C C . VAL B 1 259 ? -11.531 -16.953 -12.148 1 98.44 259 VAL B C 1
ATOM 4733 O O . VAL B 1 259 ? -10.391 -16.578 -11.867 1 98.44 259 VAL B O 1
ATOM 4736 N N . VAL B 1 260 ? -11.828 -18.031 -12.859 1 98.44 260 VAL B N 1
ATOM 4737 C CA . VAL B 1 260 ? -10.781 -18.828 -13.492 1 98.44 260 VAL B CA 1
ATOM 4738 C C . VAL B 1 260 ? -11.141 -19.094 -14.953 1 98.44 260 VAL B C 1
ATOM 4740 O O . VAL B 1 260 ? -12.211 -19.641 -15.242 1 98.44 260 VAL B O 1
ATOM 4743 N N . TRP B 1 261 ? -10.289 -18.609 -15.867 1 98 261 TRP B N 1
ATOM 4744 C CA . TRP B 1 261 ? -10.328 -19.047 -17.25 1 98 261 TRP B CA 1
ATOM 4745 C C . TRP B 1 261 ? -9.492 -20.312 -17.453 1 98 261 TRP B C 1
ATOM 4747 O O . TRP B 1 261 ? -8.32 -20.344 -17.078 1 98 261 TRP B O 1
ATOM 4757 N N . LEU B 1 262 ? -10.062 -21.312 -18.078 1 95.69 262 LEU B N 1
ATOM 4758 C CA . LEU B 1 262 ? -9.305 -22.531 -18.328 1 95.69 262 LEU B CA 1
ATOM 4759 C C . LEU B 1 262 ? -8.195 -22.281 -19.344 1 95.69 262 LEU B C 1
ATOM 4761 O O . LEU B 1 262 ? -7.172 -22.984 -19.328 1 95.69 262 LEU B O 1
ATOM 4765 N N . ASN B 1 263 ? -8.375 -21.422 -20.219 1 93.5 263 ASN B N 1
ATOM 4766 C CA . ASN B 1 263 ? -7.41 -20.922 -21.188 1 93.5 263 ASN B CA 1
ATOM 4767 C C . ASN B 1 263 ? -7.812 -19.547 -21.719 1 93.5 263 ASN B C 1
ATOM 4769 O O . ASN B 1 263 ? -8.844 -19 -21.312 1 93.5 263 ASN B O 1
ATOM 4773 N N . SER B 1 264 ? -7.027 -18.984 -22.641 1 92.94 264 SER B N 1
ATOM 4774 C CA . SER B 1 264 ? -7.199 -17.594 -23.078 1 92.94 264 SER B CA 1
ATOM 4775 C C . SER B 1 264 ? -8.469 -17.438 -23.906 1 92.94 264 SER B C 1
ATOM 4777 O O . SER B 1 264 ? -8.914 -16.312 -24.141 1 92.94 264 SER B O 1
ATOM 4779 N N . SER B 1 265 ? -9.07 -18.5 -24.312 1 93.69 265 SER B N 1
ATOM 4780 C CA . SER B 1 265 ? -10.25 -18.406 -25.172 1 93.69 265 SER B CA 1
ATOM 4781 C C . SER B 1 265 ? -11.508 -18.844 -24.438 1 93.69 265 SER B C 1
ATOM 4783 O O . SER B 1 265 ? -12.617 -18.766 -24.984 1 93.69 265 SER B O 1
ATOM 4785 N N . SER B 1 266 ? -11.383 -19.266 -23.266 1 95.06 266 SER B N 1
ATOM 4786 C CA . SER B 1 266 ? -12.516 -19.812 -22.516 1 95.06 266 SER B CA 1
ATOM 4787 C C . SER B 1 266 ? -13.328 -18.703 -21.859 1 95.06 266 SER B C 1
ATOM 4789 O O . SER B 1 266 ? -12.805 -17.625 -21.594 1 95.06 266 SER B O 1
ATOM 4791 N N . SER B 1 267 ? -14.594 -19.078 -21.656 1 95.75 267 SER B N 1
ATOM 4792 C CA . SER B 1 267 ? -15.344 -18.297 -20.688 1 95.75 267 SER B CA 1
ATOM 4793 C C . SER B 1 267 ? -14.93 -18.641 -19.25 1 95.75 267 SER B C 1
ATOM 4795 O O . SER B 1 267 ? -14.688 -19.812 -18.938 1 95.75 267 SER B O 1
ATOM 4797 N N . PRO B 1 268 ? -14.93 -17.656 -18.438 1 96.69 268 PRO B N 1
ATOM 4798 C CA . PRO B 1 268 ? -14.414 -17.938 -17.094 1 96.69 268 PRO B CA 1
ATOM 4799 C C . PRO B 1 268 ? -15.453 -18.609 -16.188 1 96.69 268 PRO B C 1
ATOM 4801 O O . PRO B 1 268 ? -16.656 -18.344 -16.312 1 96.69 268 PRO B O 1
ATOM 4804 N N . GLN B 1 269 ? -14.969 -19.469 -15.312 1 96.94 269 GLN B N 1
ATOM 4805 C CA . GLN B 1 269 ? -15.727 -19.938 -14.148 1 96.94 269 GLN B CA 1
ATOM 4806 C C . GLN B 1 269 ? -15.727 -18.891 -13.039 1 96.94 269 GLN B C 1
ATOM 4808 O O . GLN B 1 269 ? -14.672 -18.375 -12.664 1 96.94 269 GLN B O 1
ATOM 4813 N N . VAL B 1 270 ? -16.906 -18.594 -12.547 1 97.12 270 VAL B N 1
ATOM 4814 C CA . VAL B 1 270 ? -17.031 -17.594 -11.484 1 97.12 270 VAL B CA 1
ATOM 4815 C C . VAL B 1 270 ? -17.234 -18.297 -10.141 1 97.12 270 VAL B C 1
ATOM 4817 O O . VAL B 1 270 ? -18.156 -19.109 -10 1 97.12 270 VAL B O 1
ATOM 4820 N N . LEU B 1 271 ? -16.422 -17.984 -9.18 1 97.31 271 LEU B N 1
ATOM 4821 C CA . LEU B 1 271 ? -16.562 -18.578 -7.852 1 97.31 271 LEU B CA 1
ATOM 4822 C C . LEU B 1 271 ? -17.797 -18.016 -7.137 1 97.31 271 LEU B C 1
ATOM 4824 O O . LEU B 1 271 ? -17.984 -16.797 -7.07 1 97.31 271 LEU B O 1
ATOM 4828 N N . SER B 1 272 ? -18.562 -18.906 -6.621 1 94.88 272 SER B N 1
ATOM 4829 C CA . SER B 1 272 ? -19.703 -18.562 -5.77 1 94.88 272 SER B CA 1
ATOM 4830 C C . SER B 1 272 ? -19.656 -19.344 -4.457 1 94.88 272 SER B C 1
ATOM 4832 O O . SER B 1 272 ? -19.891 -20.547 -4.438 1 94.88 272 SER B O 1
ATOM 4834 N N . ILE B 1 273 ? -19.359 -18.719 -3.361 1 92.06 273 ILE B N 1
ATOM 4835 C CA . ILE B 1 273 ? -19.156 -19.391 -2.08 1 92.06 273 ILE B CA 1
ATOM 4836 C C . ILE B 1 273 ? -20.484 -19.531 -1.346 1 92.06 273 ILE B C 1
ATOM 4838 O O . ILE B 1 273 ? -20.688 -20.484 -0.603 1 92.06 273 ILE B O 1
ATOM 4842 N N . SER B 1 274 ? -21.391 -18.609 -1.477 1 86.31 274 SER B N 1
ATOM 4843 C CA . SER B 1 274 ? -22.672 -18.641 -0.772 1 86.31 274 SER B CA 1
ATOM 4844 C C . SER B 1 274 ? -23.797 -18.141 -1.665 1 86.31 274 SER B C 1
ATOM 4846 O O . SER B 1 274 ? -23.594 -17.891 -2.854 1 86.31 274 SER B O 1
ATOM 4848 N N . SER B 1 275 ? -25 -18.172 -1.059 1 77.62 275 SER B N 1
ATOM 4849 C CA . SER B 1 275 ? -26.188 -17.594 -1.685 1 77.62 275 SER B CA 1
ATOM 4850 C C . SER B 1 275 ? -26.891 -16.625 -0.741 1 77.62 275 SER B C 1
ATOM 4852 O O . SER B 1 275 ? -27.438 -17.031 0.288 1 77.62 275 SER B O 1
ATOM 4854 N N . PRO B 1 276 ? -26.891 -15.406 -1.123 1 81.69 276 PRO B N 1
ATOM 4855 C CA . PRO B 1 276 ? -26.219 -14.781 -2.266 1 81.69 276 PRO B CA 1
ATOM 4856 C C . PRO B 1 276 ? -24.703 -14.883 -2.193 1 81.69 276 PRO B C 1
ATOM 4858 O O . PRO B 1 276 ? -24.141 -15.094 -1.112 1 81.69 276 PRO B O 1
ATOM 4861 N N . PRO B 1 277 ? -24.141 -14.742 -3.385 1 87.06 277 PRO B N 1
ATOM 4862 C CA . PRO B 1 277 ? -22.703 -14.977 -3.4 1 87.06 277 PRO B CA 1
ATOM 4863 C C . PRO B 1 277 ? -21.922 -13.945 -2.586 1 87.06 277 PRO B C 1
ATOM 4865 O O . PRO B 1 277 ? -22.141 -12.742 -2.744 1 87.06 277 PRO B O 1
ATOM 4868 N N . ALA B 1 278 ? -21.047 -14.477 -1.831 1 91.62 278 ALA B N 1
ATOM 4869 C CA . ALA B 1 278 ? -20.203 -13.594 -1.035 1 91.62 278 ALA B CA 1
ATOM 4870 C C . ALA B 1 278 ? -19.125 -12.938 -1.9 1 91.62 278 ALA B C 1
ATOM 4872 O O . ALA B 1 278 ? -18.562 -13.578 -2.799 1 91.62 278 ALA B O 1
ATOM 4873 N N . ARG B 1 279 ? -18.875 -11.695 -1.6 1 94.12 279 ARG B N 1
ATOM 4874 C CA . ARG B 1 279 ? -17.734 -11.031 -2.227 1 94.12 279 ARG B CA 1
ATOM 4875 C C . ARG B 1 279 ? -16.422 -11.727 -1.857 1 94.12 279 ARG B C 1
ATOM 4877 O O . ARG B 1 279 ? -16.234 -12.141 -0.711 1 94.12 279 ARG B O 1
ATOM 4884 N N . ASN B 1 280 ? -15.562 -11.906 -2.875 1 96.12 280 ASN B N 1
ATOM 4885 C CA . ASN B 1 280 ? -14.297 -12.594 -2.633 1 96.12 280 ASN B CA 1
ATOM 4886 C C . ASN B 1 280 ? -13.219 -12.156 -3.623 1 96.12 280 ASN B C 1
ATOM 4888 O O . ASN B 1 280 ? -13.516 -11.484 -4.613 1 96.12 280 ASN B O 1
ATOM 4892 N N . SER B 1 281 ? -12 -12.453 -3.312 1 96.44 281 SER B N 1
ATOM 4893 C CA . SER B 1 281 ? -10.852 -12.18 -4.176 1 96.44 281 SER B CA 1
ATOM 4894 C C . SER B 1 281 ? -9.797 -13.266 -4.051 1 96.44 281 SER B C 1
ATOM 4896 O O . SER B 1 281 ? -9.406 -13.641 -2.943 1 96.44 281 SER B O 1
ATOM 4898 N N . GLY B 1 282 ? -9.352 -13.68 -5.203 1 98.25 282 GLY B N 1
ATOM 4899 C CA . GLY B 1 282 ? -8.328 -14.703 -5.238 1 98.25 282 GLY B CA 1
ATOM 4900 C C . GLY B 1 282 ? -6.93 -14.156 -4.996 1 98.25 282 GLY B C 1
ATOM 4901 O O . GLY B 1 282 ? -6.625 -13.031 -5.387 1 98.25 282 GLY B O 1
ATOM 4902 N N . VAL B 1 283 ? -6.102 -15.023 -4.395 1 98.5 283 VAL B N 1
ATOM 4903 C CA . VAL B 1 283 ? -4.73 -14.633 -4.078 1 98.5 283 VAL B CA 1
ATOM 4904 C C . VAL B 1 283 ? -3.762 -15.359 -5.004 1 98.5 283 VAL B C 1
ATOM 4906 O O . VAL B 1 283 ? -2.844 -14.75 -5.555 1 98.5 283 VAL B O 1
ATOM 4909 N N . ASP B 1 284 ? -3.91 -16.625 -5.145 1 98.25 284 ASP B N 1
ATOM 4910 C CA . ASP B 1 284 ? -2.982 -17.391 -5.965 1 98.25 284 ASP B CA 1
ATOM 4911 C C . ASP B 1 284 ? -3.641 -18.672 -6.488 1 98.25 284 ASP B C 1
ATOM 4913 O O . ASP B 1 284 ? -4.711 -19.062 -6.016 1 98.25 284 ASP B O 1
ATOM 4917 N N . LEU B 1 285 ? -3.027 -19.234 -7.516 1 98.06 285 LEU B N 1
ATOM 4918 C CA . LEU B 1 285 ? -3.451 -20.406 -8.266 1 98.06 285 LEU B CA 1
ATOM 4919 C C . LEU B 1 285 ? -2.281 -21.359 -8.492 1 98.06 285 LEU B C 1
ATOM 4921 O O . LEU B 1 285 ? -1.183 -20.922 -8.852 1 98.06 285 LEU B O 1
ATOM 4925 N N . ASN B 1 286 ? -2.547 -22.703 -8.234 1 96.94 286 ASN B N 1
ATOM 4926 C CA . ASN B 1 286 ? -1.45 -23.641 -8.508 1 96.94 286 ASN B CA 1
ATOM 4927 C C . ASN B 1 286 ? -1.733 -24.5 -9.742 1 96.94 286 ASN B C 1
ATOM 4929 O O . ASN B 1 286 ? -2.748 -24.297 -10.414 1 96.94 286 ASN B O 1
ATOM 4933 N N . ILE B 1 287 ? -0.831 -25.422 -10.023 1 94.81 287 ILE B N 1
ATOM 4934 C CA . ILE B 1 287 ? -0.845 -26.172 -11.273 1 94.81 287 ILE B CA 1
ATOM 4935 C C . ILE B 1 287 ? -2.023 -27.141 -11.281 1 94.81 287 ILE B C 1
ATOM 4937 O O . ILE B 1 287 ? -2.457 -27.594 -12.352 1 94.81 287 ILE B O 1
ATOM 4941 N N . LEU B 1 288 ? -2.602 -27.422 -10.141 1 94.25 288 LEU B N 1
ATOM 4942 C CA . LEU B 1 288 ? -3.709 -28.375 -10.031 1 94.25 288 LEU B CA 1
ATOM 4943 C C . LEU B 1 288 ? -5.047 -27.656 -10.18 1 94.25 288 LEU B C 1
ATOM 4945 O O . LEU B 1 288 ? -6.105 -28.281 -10.07 1 94.25 288 LEU B O 1
ATOM 4949 N N . GLY B 1 289 ? -4.984 -26.328 -10.352 1 96.56 289 GLY B N 1
ATOM 4950 C CA . GLY B 1 289 ? -6.207 -25.547 -10.484 1 96.56 289 GLY B CA 1
ATOM 4951 C C . GLY B 1 289 ? -6.812 -25.156 -9.148 1 96.56 289 GLY B C 1
ATOM 4952 O O . GLY B 1 289 ? -8.016 -24.891 -9.062 1 96.56 289 GLY B O 1
ATOM 4953 N N . GLU B 1 290 ? -6.004 -25.297 -8.156 1 98.06 290 GLU B N 1
ATOM 4954 C CA . GLU B 1 290 ? -6.449 -24.906 -6.82 1 98.06 290 GLU B CA 1
ATOM 4955 C C . GLU B 1 290 ? -6.184 -23.422 -6.566 1 98.06 290 GLU B C 1
ATOM 4957 O O . GLU B 1 290 ? -5.074 -22.938 -6.801 1 98.06 290 GLU B O 1
ATOM 4962 N N . VAL B 1 291 ? -7.242 -22.719 -6.105 1 98.62 291 VAL B N 1
ATOM 4963 C CA . VAL B 1 291 ? -7.184 -21.281 -5.859 1 98.62 291 VAL B CA 1
ATOM 4964 C C . VAL B 1 291 ? -7.352 -21.016 -4.367 1 98.62 291 VAL B C 1
ATOM 4966 O O . VAL B 1 291 ? -8.188 -21.625 -3.705 1 98.62 291 VAL B O 1
ATOM 4969 N N . ILE B 1 292 ? -6.574 -20.141 -3.863 1 98.81 292 ILE B N 1
ATOM 4970 C CA . ILE B 1 292 ? -6.797 -19.625 -2.514 1 98.81 292 ILE B CA 1
ATOM 4971 C C . ILE B 1 292 ? -7.102 -18.125 -2.568 1 98.81 292 ILE B C 1
ATOM 4973 O O . ILE B 1 292 ? -6.715 -17.453 -3.52 1 98.81 292 ILE B O 1
ATOM 4977 N N . GLY B 1 293 ? -7.805 -17.672 -1.593 1 98.5 293 GLY B N 1
ATOM 4978 C CA . GLY B 1 293 ? -8.188 -16.266 -1.499 1 98.5 293 GLY B CA 1
ATOM 4979 C C . GLY B 1 293 ? -8.938 -15.945 -0.222 1 98.5 293 GLY B C 1
ATOM 4980 O O . GLY B 1 293 ? -8.797 -16.641 0.785 1 98.5 293 GLY B O 1
ATOM 4981 N N . HIS B 1 294 ? -9.648 -14.836 -0.264 1 97 294 HIS B N 1
ATOM 4982 C CA . HIS B 1 294 ? -10.43 -14.375 0.88 1 97 294 HIS B CA 1
ATOM 4983 C C . HIS B 1 294 ? -11.852 -14 0.465 1 97 294 HIS B C 1
ATOM 4985 O O . HIS B 1 294 ? -12.062 -13.5 -0.643 1 97 294 HIS B O 1
ATOM 4991 N N . TYR B 1 295 ? -12.789 -14.258 1.307 1 95.75 295 TYR B N 1
ATOM 4992 C CA . TYR B 1 295 ? -14.156 -13.789 1.1 1 95.75 295 TYR B CA 1
ATOM 4993 C C . TYR B 1 295 ? -14.703 -13.141 2.365 1 95.75 295 TYR B C 1
ATOM 4995 O O . TYR B 1 295 ? -14.148 -13.312 3.451 1 95.75 295 TYR B O 1
ATOM 5003 N N . GLN B 1 296 ? -15.695 -12.406 2.193 1 91.69 296 GLN B N 1
ATOM 5004 C CA . GLN B 1 296 ? -16.266 -11.656 3.305 1 91.69 296 GLN B CA 1
ATOM 5005 C C . GLN B 1 296 ? -17.422 -12.414 3.945 1 91.69 296 GLN B C 1
ATOM 5007 O O . GLN B 1 296 ? -18.375 -12.797 3.262 1 91.69 296 GLN B O 1
ATOM 5012 N N . LEU B 1 297 ? -17.328 -12.539 5.27 1 89.75 297 LEU B N 1
ATOM 5013 C CA . LEU B 1 297 ? -18.422 -13.125 6.055 1 89.75 297 LEU B CA 1
ATOM 5014 C C . LEU B 1 297 ? -19.516 -12.102 6.309 1 89.75 297 LEU B C 1
ATOM 5016 O O . LEU B 1 297 ? -19.312 -10.906 6.098 1 89.75 297 LEU B O 1
ATOM 5020 N N . ALA B 1 298 ? -20.641 -12.57 6.789 1 85.81 298 ALA B N 1
ATOM 5021 C CA . ALA B 1 298 ? -21.781 -11.711 7.043 1 85.81 298 ALA B CA 1
ATOM 5022 C C . ALA B 1 298 ? -21.5 -10.719 8.164 1 85.81 298 ALA B C 1
ATOM 5024 O O . ALA B 1 298 ? -22.078 -9.633 8.211 1 85.81 298 ALA B O 1
ATOM 5025 N N . ASP B 1 299 ? -20.531 -11.055 9.008 1 84.12 299 ASP B N 1
ATOM 5026 C CA . ASP B 1 299 ? -20.203 -10.164 10.117 1 84.12 299 ASP B CA 1
ATOM 5027 C C . ASP B 1 299 ? -19.094 -9.195 9.734 1 84.12 299 ASP B C 1
ATOM 5029 O O . ASP B 1 299 ? -18.594 -8.461 10.586 1 84.12 299 ASP B O 1
ATOM 5033 N N . GLY B 1 300 ? -18.703 -9.234 8.531 1 82.94 300 GLY B N 1
ATOM 5034 C CA . GLY B 1 300 ? -17.734 -8.281 8.023 1 82.94 300 GLY B CA 1
ATOM 5035 C C . GLY B 1 300 ? -16.297 -8.789 8.086 1 82.94 300 GLY B C 1
ATOM 5036 O O . GLY B 1 300 ? -15.391 -8.164 7.539 1 82.94 300 GLY B O 1
ATOM 5037 N N . ARG B 1 301 ? -16.109 -9.867 8.734 1 89.06 301 ARG B N 1
ATOM 5038 C CA . ARG B 1 301 ? -14.758 -10.43 8.828 1 89.06 301 ARG B CA 1
ATOM 5039 C C . ARG B 1 301 ? -14.352 -11.094 7.516 1 89.06 301 ARG B C 1
ATOM 5041 O O . ARG B 1 301 ? -15.211 -11.531 6.742 1 89.06 301 ARG B O 1
ATOM 5048 N N . SER B 1 302 ? -13.047 -11.086 7.312 1 91.06 302 SER B N 1
ATOM 5049 C CA . SER B 1 302 ? -12.469 -11.766 6.16 1 91.06 302 SER B CA 1
ATOM 5050 C C . SER B 1 302 ? -12.102 -13.211 6.492 1 91.06 302 SER B C 1
ATOM 5052 O O . SER B 1 302 ? -11.539 -13.484 7.555 1 91.06 302 SER B O 1
ATOM 5054 N N . MET B 1 303 ? -12.469 -14.133 5.613 1 94.62 303 MET B N 1
ATOM 5055 C CA . MET B 1 303 ? -12.172 -15.555 5.77 1 94.62 303 MET B CA 1
ATOM 5056 C C . MET B 1 303 ? -11.398 -16.094 4.57 1 94.62 303 MET B C 1
ATOM 5058 O O . MET B 1 303 ? -11.844 -15.953 3.43 1 94.62 303 MET B O 1
ATOM 5062 N N . PRO B 1 304 ? -10.219 -16.672 4.812 1 97.94 304 PRO B N 1
ATOM 5063 C CA . PRO B 1 304 ? -9.547 -17.344 3.697 1 97.94 304 PRO B CA 1
ATOM 5064 C C . PRO B 1 304 ? -10.305 -18.562 3.203 1 97.94 304 PRO B C 1
ATOM 5066 O O . PRO B 1 304 ? -10.945 -19.266 3.998 1 97.94 304 PRO B O 1
ATOM 5069 N N . TYR B 1 305 ? -10.18 -18.812 1.897 1 98.25 305 TYR B N 1
ATOM 5070 C CA . TYR B 1 305 ? -10.805 -20 1.316 1 98.25 305 TYR B CA 1
ATOM 5071 C C . TYR B 1 305 ? -9.82 -20.766 0.449 1 98.25 305 TYR B C 1
ATOM 5073 O O . TYR B 1 305 ? -8.797 -20.219 0.026 1 98.25 305 TYR B O 1
ATOM 5081 N N . TYR B 1 306 ? -10.133 -22.016 0.299 1 98.5 306 TYR B N 1
ATOM 5082 C CA . TYR B 1 306 ? -9.602 -22.922 -0.709 1 98.5 306 TYR B CA 1
ATOM 5083 C C . TYR B 1 306 ? -10.68 -23.328 -1.707 1 98.5 306 TYR B C 1
ATOM 5085 O O . TYR B 1 306 ? -11.789 -23.688 -1.316 1 98.5 306 TYR B O 1
ATOM 5093 N N . TRP B 1 307 ? -10.336 -23.203 -3.041 1 98.56 307 TRP B N 1
ATOM 5094 C CA . TRP B 1 307 ? -11.266 -23.594 -4.102 1 98.56 307 TRP B CA 1
ATOM 5095 C C . TRP B 1 307 ? -10.578 -24.469 -5.137 1 98.56 307 TRP B C 1
ATOM 5097 O O . TRP B 1 307 ? -9.617 -24.047 -5.781 1 98.56 307 TRP B O 1
ATOM 5107 N N . ASN B 1 308 ? -11.016 -25.688 -5.223 1 97.5 308 ASN B N 1
ATOM 5108 C CA . ASN B 1 308 ? -10.617 -26.516 -6.348 1 97.5 308 ASN B CA 1
ATOM 5109 C C . ASN B 1 308 ? -11.453 -26.234 -7.59 1 97.5 308 ASN B C 1
ATOM 5111 O O . ASN B 1 308 ? -12.609 -26.656 -7.672 1 97.5 308 ASN B O 1
ATOM 5115 N N . SER B 1 309 ? -10.883 -25.594 -8.586 1 95.25 309 SER B N 1
ATOM 5116 C CA . SER B 1 309 ? -11.648 -25.094 -9.727 1 95.25 309 SER B CA 1
ATOM 5117 C C . SER B 1 309 ? -12.039 -26.234 -10.664 1 95.25 309 SER B C 1
ATOM 5119 O O . SER B 1 309 ? -12.906 -26.078 -11.523 1 95.25 309 SER B O 1
ATOM 5121 N N . GLN B 1 310 ? -11.414 -27.344 -10.484 1 93.31 310 GLN B N 1
ATOM 5122 C CA . GLN B 1 310 ? -11.758 -28.5 -11.297 1 93.31 310 GLN B CA 1
ATOM 5123 C C . GLN B 1 310 ? -12.977 -29.219 -10.734 1 93.31 310 GLN B C 1
ATOM 5125 O O . GLN B 1 310 ? -13.883 -29.609 -11.484 1 93.31 310 GLN B O 1
ATOM 5130 N N . THR B 1 311 ? -13.039 -29.359 -9.438 1 94.5 311 THR B N 1
ATOM 5131 C CA . THR B 1 311 ? -14.109 -30.125 -8.82 1 94.5 311 THR B CA 1
ATOM 5132 C C . THR B 1 311 ? -15.203 -29.203 -8.289 1 94.5 311 THR B C 1
ATOM 5134 O O . THR B 1 311 ? -16.328 -29.641 -8.023 1 94.5 311 THR B O 1
ATOM 5137 N N . GLY B 1 312 ? -14.82 -27.984 -8.016 1 95.12 312 GLY B N 1
ATOM 5138 C CA . GLY B 1 312 ? -15.773 -27.031 -7.48 1 95.12 312 GLY B CA 1
ATOM 5139 C C . GLY B 1 312 ? -15.82 -27.016 -5.965 1 95.12 312 GLY B C 1
ATOM 5140 O O . GLY B 1 312 ? -16.531 -26.203 -5.371 1 95.12 312 GLY B O 1
ATOM 5141 N N . VAL B 1 313 ? -15.023 -27.859 -5.309 1 96.69 313 VAL B N 1
ATOM 5142 C CA . VAL B 1 313 ? -15.031 -27.938 -3.852 1 96.69 313 VAL B CA 1
ATOM 5143 C C . VAL B 1 313 ? -14.453 -26.656 -3.254 1 96.69 313 VAL B C 1
ATOM 5145 O O . VAL B 1 313 ? -13.398 -26.188 -3.688 1 96.69 313 VAL B O 1
ATOM 5148 N N . ILE B 1 314 ? -15.164 -26.125 -2.285 1 97.62 314 ILE B N 1
ATOM 5149 C CA . ILE B 1 314 ? -14.742 -24.938 -1.562 1 97.62 314 ILE B CA 1
ATOM 5150 C C . ILE B 1 314 ? -14.586 -25.266 -0.076 1 97.62 314 ILE B C 1
ATOM 5152 O O . ILE B 1 314 ? -15.43 -25.953 0.503 1 97.62 314 ILE B O 1
ATOM 5156 N N . ARG B 1 315 ? -13.508 -24.766 0.531 1 97.75 315 ARG B N 1
ATOM 5157 C CA . ARG B 1 315 ? -13.281 -24.938 1.962 1 97.75 315 ARG B CA 1
ATOM 5158 C C . ARG B 1 315 ? -12.82 -23.641 2.602 1 97.75 315 ARG B C 1
ATOM 5160 O O . ARG B 1 315 ? -12.047 -22.875 2.004 1 97.75 315 ARG B O 1
ATOM 5167 N N . ASP B 1 316 ? -13.242 -23.453 3.84 1 97.56 316 ASP B N 1
ATOM 5168 C CA . ASP B 1 316 ? -12.688 -22.391 4.652 1 97.56 316 ASP B CA 1
ATOM 5169 C C . ASP B 1 316 ? -11.312 -22.766 5.199 1 97.56 316 ASP B C 1
ATOM 5171 O O . ASP B 1 316 ? -11.055 -23.938 5.473 1 97.56 316 ASP B O 1
ATOM 5175 N N . ILE B 1 317 ? -10.516 -21.781 5.301 1 98.25 317 ILE B N 1
ATOM 5176 C CA . ILE B 1 317 ? -9.25 -21.938 6.02 1 98.25 317 ILE B CA 1
ATOM 5177 C C . ILE B 1 317 ? -9.312 -21.156 7.328 1 98.25 317 ILE B C 1
ATOM 5179 O O . ILE B 1 317 ? -9.102 -19.938 7.34 1 98.25 317 ILE B O 1
ATOM 5183 N N . PRO B 1 318 ? -9.516 -21.828 8.391 1 96.75 318 PRO B N 1
ATOM 5184 C CA . PRO B 1 318 ? -9.742 -21.125 9.656 1 96.75 318 PRO B CA 1
ATOM 5185 C C . PRO B 1 318 ? -8.453 -20.562 10.266 1 96.75 318 PRO B C 1
ATOM 5187 O O . PRO B 1 318 ? -7.371 -21.094 10.008 1 96.75 318 PRO B O 1
ATOM 5190 N N . PRO B 1 319 ? -8.688 -19.484 11.055 1 96.31 319 PRO B N 1
ATOM 5191 C CA . PRO B 1 319 ? -7.531 -19.016 11.82 1 96.31 319 PRO B CA 1
ATOM 5192 C C . PRO B 1 319 ? -7.07 -20.031 12.875 1 96.31 319 PRO B C 1
ATOM 5194 O O . PRO B 1 319 ? -7.719 -21.047 13.07 1 96.31 319 PRO B O 1
ATOM 5197 N N . LEU B 1 320 ? -5.895 -19.719 13.484 1 96.62 320 LEU B N 1
ATOM 5198 C CA . LEU B 1 320 ? -5.418 -20.5 14.625 1 96.62 320 LEU B CA 1
ATOM 5199 C C . LEU B 1 320 ? -6.41 -20.438 15.781 1 96.62 320 LEU B C 1
ATOM 5201 O O . LEU B 1 320 ? -7.164 -19.469 15.906 1 96.62 320 LEU B O 1
ATOM 5205 N N . PRO B 1 321 ? -6.379 -21.469 16.609 1 92.69 321 PRO B N 1
ATOM 5206 C CA . PRO B 1 321 ? -7.367 -21.516 17.688 1 92.69 321 PRO B CA 1
ATOM 5207 C C . PRO B 1 321 ? -7.359 -20.25 18.547 1 92.69 321 PRO B C 1
ATOM 5209 O O . PRO B 1 321 ? -6.293 -19.812 18.984 1 92.69 321 PRO B O 1
ATOM 5212 N N . GLY B 1 322 ? -8.516 -19.766 18.719 1 89.94 322 GLY B N 1
ATOM 5213 C CA . GLY B 1 322 ? -8.703 -18.609 19.594 1 89.94 322 GLY B CA 1
ATOM 5214 C C . GLY B 1 322 ? -8.367 -17.297 18.906 1 89.94 322 GLY B C 1
ATOM 5215 O O . GLY B 1 322 ? -8.609 -16.219 19.469 1 89.94 322 GLY B O 1
ATOM 5216 N N . GLY B 1 323 ? -7.812 -17.422 17.734 1 90.19 323 GLY B N 1
ATOM 5217 C CA . GLY B 1 323 ? -7.406 -16.219 17.047 1 90.19 323 GLY B CA 1
ATOM 5218 C C . GLY B 1 323 ? -8.352 -15.805 15.93 1 90.19 323 GLY B C 1
ATOM 5219 O O . GLY B 1 323 ? -9.422 -16.406 15.766 1 90.19 323 GLY B O 1
ATOM 5220 N N . MET B 1 324 ? -8.016 -14.688 15.273 1 90.06 324 MET B N 1
ATOM 5221 C CA . MET B 1 324 ? -8.719 -14.172 14.102 1 90.06 324 MET B CA 1
ATOM 5222 C C . MET B 1 324 ? -7.734 -13.672 13.055 1 90.06 324 MET B C 1
ATOM 5224 O O . MET B 1 324 ? -6.531 -13.898 13.172 1 90.06 324 MET B O 1
ATOM 5228 N N . ASN B 1 325 ? -8.242 -13.133 12 1 91 325 ASN B N 1
ATOM 5229 C CA . ASN B 1 325 ? -7.469 -12.438 10.977 1 91 325 ASN B CA 1
ATOM 5230 C C . ASN B 1 325 ? -6.461 -13.375 10.305 1 91 325 ASN B C 1
ATOM 5232 O O . ASN B 1 325 ? -5.289 -13.023 10.156 1 91 325 ASN B O 1
ATOM 5236 N N . ALA B 1 326 ? -6.883 -14.516 9.953 1 96.38 326 ALA B N 1
ATOM 5237 C CA . ALA B 1 326 ? -6.059 -15.367 9.102 1 96.38 326 ALA B CA 1
ATOM 5238 C C . ALA B 1 326 ? -5.988 -14.812 7.68 1 96.38 326 ALA B C 1
ATOM 5240 O O . ALA B 1 326 ? -6.984 -14.312 7.152 1 96.38 326 ALA B O 1
ATOM 5241 N N . ARG B 1 327 ? -4.82 -14.93 7.102 1 97.88 327 ARG B N 1
ATOM 5242 C CA . ARG B 1 327 ? -4.57 -14.539 5.715 1 97.88 327 ARG B CA 1
ATOM 5243 C C . ARG B 1 327 ? -3.715 -15.578 5.004 1 97.88 327 ARG B C 1
ATOM 5245 O O . ARG B 1 327 ? -2.797 -16.156 5.598 1 97.88 327 ARG B O 1
ATOM 5252 N N . VAL B 1 328 ? -4.047 -15.773 3.748 1 98.75 328 VAL B N 1
ATOM 5253 C CA . VAL B 1 328 ? -3.227 -16.672 2.938 1 98.75 328 VAL B CA 1
ATOM 5254 C C . VAL B 1 328 ? -2.459 -15.859 1.895 1 98.75 328 VAL B C 1
ATOM 5256 O O . VAL B 1 328 ? -2.957 -14.852 1.392 1 98.75 328 VAL B O 1
ATOM 5259 N N . VAL B 1 329 ? -1.214 -16.359 1.578 1 98.69 329 VAL B N 1
ATOM 5260 C CA . VAL B 1 329 ? -0.377 -15.539 0.715 1 98.69 329 VAL B CA 1
ATOM 5261 C C . VAL B 1 329 ? 0.109 -16.359 -0.475 1 98.69 329 VAL B C 1
ATOM 5263 O O . VAL B 1 329 ? 0.515 -15.805 -1.499 1 98.69 329 VAL B O 1
ATOM 5266 N N . ASP B 1 330 ? 0.134 -17.672 -0.337 1 98.62 330 ASP B N 1
ATOM 5267 C CA . ASP B 1 330 ? 0.718 -18.484 -1.402 1 98.62 330 ASP B CA 1
ATOM 5268 C C . ASP B 1 330 ? 0.224 -19.922 -1.332 1 98.62 330 ASP B C 1
ATOM 5270 O O . ASP B 1 330 ? -0.203 -20.391 -0.273 1 98.62 330 ASP B O 1
ATOM 5274 N N . ILE B 1 331 ? 0.257 -20.625 -2.461 1 98.69 331 ILE B N 1
ATOM 5275 C CA . ILE B 1 331 ? -0.105 -22.031 -2.543 1 98.69 331 ILE B CA 1
ATOM 5276 C C . ILE B 1 331 ? 0.895 -22.766 -3.432 1 98.69 331 ILE B C 1
ATOM 5278 O O . ILE B 1 331 ? 1.188 -22.328 -4.547 1 98.69 331 ILE B O 1
ATOM 5282 N N . GLY B 1 332 ? 1.394 -23.891 -2.916 1 97.62 332 GLY B N 1
ATOM 5283 C CA . GLY B 1 332 ? 2.342 -24.703 -3.668 1 97.62 332 GLY B CA 1
ATOM 5284 C C . GLY B 1 332 ? 1.672 -25.688 -4.594 1 97.62 332 GLY B C 1
ATOM 5285 O O . GLY B 1 332 ? 0.48 -25.969 -4.457 1 97.62 332 GLY B O 1
ATOM 5286 N N . ASP B 1 333 ? 2.486 -26.234 -5.5 1 96.25 333 ASP B N 1
ATOM 5287 C CA . ASP B 1 333 ? 1.975 -27.219 -6.457 1 96.25 333 ASP B CA 1
ATOM 5288 C C . ASP B 1 333 ? 1.475 -28.469 -5.75 1 96.25 333 ASP B C 1
ATOM 5290 O O . ASP B 1 333 ? 0.668 -29.219 -6.301 1 96.25 333 ASP B O 1
ATOM 5294 N N . ASN B 1 334 ? 1.917 -28.672 -4.531 1 95.75 334 ASN B N 1
ATOM 5295 C CA . ASN B 1 334 ? 1.478 -29.844 -3.787 1 95.75 334 ASN B CA 1
ATOM 5296 C C . ASN B 1 334 ? 0.226 -29.562 -2.965 1 95.75 334 ASN B C 1
ATOM 5298 O O . ASN B 1 334 ? -0.221 -30.406 -2.184 1 95.75 334 ASN B O 1
ATOM 5302 N N . GLY B 1 335 ? -0.207 -28.297 -2.984 1 96.69 335 GLY B N 1
ATOM 5303 C CA . GLY B 1 335 ? -1.447 -27.938 -2.314 1 96.69 335 GLY B CA 1
ATOM 5304 C C . GLY B 1 335 ? -1.228 -27.297 -0.959 1 96.69 335 GLY B C 1
ATOM 5305 O O . GLY B 1 335 ? -2.182 -26.859 -0.314 1 96.69 335 GLY B O 1
ATOM 5306 N N . THR B 1 336 ? -0.003 -27.234 -0.527 1 97.56 336 THR B N 1
ATOM 5307 C CA . THR B 1 336 ? 0.277 -26.547 0.73 1 97.56 336 THR B CA 1
ATOM 5308 C C . THR B 1 336 ? -0.017 -25.062 0.611 1 97.56 336 THR B C 1
ATOM 5310 O O . THR B 1 336 ? 0.372 -24.422 -0.369 1 97.56 336 THR B O 1
ATOM 5313 N N . VAL B 1 337 ? -0.694 -24.516 1.587 1 98.62 337 VAL B N 1
ATOM 5314 C CA . VAL B 1 337 ? -1.011 -23.094 1.641 1 98.62 337 VAL B CA 1
ATOM 5315 C C . VAL B 1 337 ? -0.187 -22.422 2.736 1 98.62 337 VAL B C 1
ATOM 5317 O O . VAL B 1 337 ? -0.014 -22.969 3.822 1 98.62 337 VAL B O 1
ATOM 5320 N N . ALA B 1 338 ? 0.302 -21.25 2.459 1 98.81 338 ALA B N 1
ATOM 5321 C CA . ALA B 1 338 ? 1.042 -20.469 3.449 1 98.81 338 ALA B CA 1
ATOM 5322 C C . ALA B 1 338 ? 0.336 -19.156 3.754 1 98.81 338 ALA B C 1
ATOM 5324 O O . ALA B 1 338 ? -0.334 -18.594 2.887 1 98.81 338 ALA B O 1
ATOM 5325 N N . GLY B 1 339 ? 0.538 -18.688 4.961 1 98.69 339 GLY B N 1
ATOM 5326 C CA . GLY B 1 339 ? 0.007 -17.422 5.402 1 98.69 339 GLY B CA 1
ATOM 5327 C C . GLY B 1 339 ? 0.411 -17.062 6.82 1 98.69 339 GLY B C 1
ATOM 5328 O O . GLY B 1 339 ? 1.515 -17.391 7.262 1 98.69 339 GLY B O 1
ATOM 5329 N N . HIS B 1 340 ? -0.455 -16.297 7.445 1 98.5 340 HIS B N 1
ATOM 5330 C CA . HIS B 1 340 ? -0.296 -15.969 8.859 1 98.5 340 HIS B CA 1
ATOM 5331 C C . HIS B 1 340 ? -1.649 -15.82 9.547 1 98.5 340 HIS B C 1
ATOM 5333 O O . HIS B 1 340 ? -2.672 -15.641 8.883 1 98.5 340 HIS B O 1
ATOM 5339 N N . SER B 1 341 ? -1.611 -15.938 10.836 1 97.88 341 SER B N 1
ATOM 5340 C CA . SER B 1 341 ? -2.836 -15.891 11.633 1 97.88 341 SER B CA 1
ATOM 5341 C C . SER B 1 341 ? -2.562 -15.398 13.047 1 97.88 341 SER B C 1
ATOM 5343 O O . SER B 1 341 ? -1.552 -15.758 13.648 1 97.88 341 SER B O 1
ATOM 5345 N N . GLU B 1 342 ? -3.486 -14.641 13.484 1 95.81 342 GLU B N 1
ATOM 5346 C CA . GLU B 1 342 ? -3.428 -14.211 14.883 1 95.81 342 GLU B CA 1
ATOM 5347 C C . GLU B 1 342 ? -3.762 -15.359 15.828 1 95.81 342 GLU B C 1
ATOM 5349 O O . GLU B 1 342 ? -4.633 -16.188 15.531 1 95.81 342 GLU B O 1
ATOM 5354 N N . LEU B 1 343 ? -3.078 -15.344 16.953 1 95 343 LEU B N 1
ATOM 5355 C CA . LEU B 1 343 ? -3.354 -16.266 18.062 1 95 343 LEU B CA 1
ATOM 5356 C C . LEU B 1 343 ? -4.32 -15.641 19.062 1 95 343 LEU B C 1
ATOM 5358 O O . LEU B 1 343 ? -4.727 -14.492 18.906 1 95 343 LEU B O 1
ATOM 5362 N N . ALA B 1 344 ? -4.672 -16.391 20.047 1 92.25 344 ALA B N 1
ATOM 5363 C CA . ALA B 1 344 ? -5.621 -15.945 21.078 1 92.25 344 ALA B CA 1
ATOM 5364 C C . ALA B 1 344 ? -5.078 -14.75 21.844 1 92.25 344 ALA B C 1
ATOM 5366 O O . ALA B 1 344 ? -5.844 -13.898 22.312 1 92.25 344 ALA B O 1
ATOM 5367 N N . ASP B 1 345 ? -3.742 -14.602 21.906 1 90.19 345 ASP B N 1
ATOM 5368 C CA . ASP B 1 345 ? -3.148 -13.547 22.719 1 90.19 345 ASP B CA 1
ATOM 5369 C C . ASP B 1 345 ? -2.881 -12.297 21.891 1 90.19 345 ASP B C 1
ATOM 5371 O O . ASP B 1 345 ? -2.314 -11.32 22.391 1 90.19 345 ASP B O 1
ATOM 5375 N N . GLY B 1 346 ? -3.238 -12.359 20.641 1 90.88 346 GLY B N 1
ATOM 5376 C CA . GLY B 1 346 ? -3.105 -11.18 19.797 1 90.88 346 GLY B CA 1
ATOM 5377 C C . GLY B 1 346 ? -1.836 -11.172 18.969 1 90.88 346 GLY B C 1
ATOM 5378 O O . GLY B 1 346 ? -1.693 -10.375 18.047 1 90.88 346 GLY B O 1
ATOM 5379 N N . SER B 1 347 ? -0.873 -12.07 19.281 1 93.62 347 SER B N 1
ATOM 5380 C CA . SER B 1 347 ? 0.297 -12.219 18.422 1 93.62 347 SER B CA 1
ATOM 5381 C C . SER B 1 347 ? -0.061 -12.914 17.109 1 93.62 347 SER B C 1
ATOM 5383 O O . SER B 1 347 ? -1.187 -13.391 16.953 1 93.62 347 SER B O 1
ATOM 5385 N N . SER B 1 348 ? 0.872 -12.875 16.188 1 96.62 348 SER B N 1
ATOM 5386 C CA . SER B 1 348 ? 0.625 -13.469 14.875 1 96.62 348 SER B CA 1
ATOM 5387 C C . SER B 1 348 ? 1.757 -14.398 14.469 1 96.62 348 SER B C 1
ATOM 5389 O O . SER B 1 348 ? 2.932 -14.102 14.695 1 96.62 348 SER B O 1
ATOM 5391 N N . HIS B 1 349 ? 1.372 -15.531 13.891 1 98.12 349 HIS B N 1
ATOM 5392 C CA . HIS B 1 349 ? 2.377 -16.5 13.445 1 98.12 349 HIS B CA 1
ATOM 5393 C C . HIS B 1 349 ? 2.162 -16.891 11.984 1 98.12 349 HIS B C 1
ATOM 5395 O O . HIS B 1 349 ? 1.034 -16.844 11.492 1 98.12 349 HIS B O 1
ATOM 5401 N N . ALA B 1 350 ? 3.24 -17.219 11.352 1 98.56 350 ALA B N 1
ATOM 5402 C CA . ALA B 1 350 ? 3.148 -17.922 10.078 1 98.56 350 ALA B CA 1
ATOM 5403 C C . ALA B 1 350 ? 2.379 -19.234 10.234 1 98.56 350 ALA B C 1
ATOM 5405 O O . ALA B 1 350 ? 2.506 -19.922 11.258 1 98.56 350 ALA B O 1
ATOM 5406 N N . ILE B 1 351 ? 1.612 -19.562 9.211 1 98.56 351 ILE B N 1
ATOM 5407 C CA . ILE B 1 351 ? 0.852 -20.812 9.242 1 98.56 351 ILE B CA 1
ATOM 5408 C C . ILE B 1 351 ? 1.017 -21.547 7.906 1 98.56 351 ILE B C 1
ATOM 5410 O O . ILE B 1 351 ? 1.381 -20.938 6.898 1 98.56 351 ILE B O 1
ATOM 5414 N N . THR B 1 352 ? 0.742 -22.766 7.953 1 98.31 352 THR B N 1
ATOM 5415 C CA . THR B 1 352 ? 0.433 -23.562 6.777 1 98.31 352 THR B CA 1
ATOM 5416 C C . THR B 1 352 ? -0.951 -24.188 6.898 1 98.31 352 THR B C 1
ATOM 5418 O O . THR B 1 352 ? -1.515 -24.266 7.992 1 98.31 352 THR B O 1
ATOM 5421 N N . TRP B 1 353 ? -1.508 -24.547 5.793 1 98.12 353 TRP B N 1
ATOM 5422 C CA . TRP B 1 353 ? -2.793 -25.25 5.762 1 98.12 353 TRP B CA 1
ATOM 5423 C C . TRP B 1 353 ? -2.854 -26.234 4.598 1 98.12 353 TRP B C 1
ATOM 5425 O O . TRP B 1 353 ? -2.355 -25.938 3.508 1 98.12 353 TRP B O 1
ATOM 5435 N N . THR B 1 354 ? -3.457 -27.344 4.793 1 96.38 354 THR B N 1
ATOM 5436 C CA . THR B 1 354 ? -3.871 -28.312 3.777 1 96.38 354 THR B CA 1
ATOM 5437 C C . THR B 1 354 ? -5.262 -28.859 4.086 1 96.38 354 THR B C 1
ATOM 5439 O O . THR B 1 354 ? -5.719 -28.797 5.23 1 96.38 354 THR B O 1
ATOM 5442 N N . PRO B 1 355 ? -5.934 -29.344 3.053 1 93.44 355 PRO B N 1
ATOM 5443 C CA . PRO B 1 355 ? -7.27 -29.891 3.312 1 93.44 355 PRO B CA 1
ATOM 5444 C C . PRO B 1 355 ? -7.258 -31 4.367 1 93.44 355 PRO B C 1
ATOM 5446 O O . PRO B 1 355 ? -8.195 -31.109 5.164 1 93.44 355 PRO B O 1
ATOM 5449 N N . LEU B 1 356 ? -6.289 -31.766 4.488 1 92.19 356 LEU B N 1
ATOM 5450 C CA . LEU B 1 356 ? -6.238 -32.906 5.41 1 92.19 356 LEU B CA 1
ATOM 5451 C C . LEU B 1 356 ? -5.641 -32.469 6.75 1 92.19 356 LEU B C 1
ATOM 5453 O O . LEU B 1 356 ? -6.098 -32.938 7.805 1 92.19 356 LEU B O 1
ATOM 5457 N N . GLY B 1 357 ? -4.699 -31.609 6.75 1 93.56 357 GLY B N 1
ATOM 5458 C CA . GLY B 1 357 ? -3.949 -31.297 7.957 1 93.56 357 GLY B CA 1
ATOM 5459 C C . GLY B 1 357 ? -4.504 -30.094 8.703 1 93.56 357 GLY B C 1
ATOM 5460 O O . GLY B 1 357 ? -4.168 -29.875 9.867 1 93.56 357 GLY B O 1
ATOM 5461 N N . GLY B 1 358 ? -5.328 -29.297 8.016 1 96.44 358 GLY B N 1
ATOM 5462 C CA . GLY B 1 358 ? -5.852 -28.094 8.641 1 96.44 358 GLY B CA 1
ATOM 5463 C C . GLY B 1 358 ? -4.809 -27 8.789 1 96.44 358 GLY B C 1
ATOM 5464 O O . GLY B 1 358 ? -3.789 -27.016 8.094 1 96.44 358 GLY B O 1
ATOM 5465 N N . THR B 1 359 ? -5.184 -26.031 9.609 1 97.75 359 THR B N 1
ATOM 5466 C CA . THR B 1 359 ? -4.273 -24.922 9.859 1 97.75 359 THR B CA 1
ATOM 5467 C C . THR B 1 359 ? -3.256 -25.281 10.938 1 97.75 359 THR B C 1
ATOM 5469 O O . THR B 1 359 ? -3.633 -25.672 12.047 1 97.75 359 THR B O 1
ATOM 5472 N N . VAL B 1 360 ? -1.995 -25.094 10.625 1 97.5 360 VAL B N 1
ATOM 5473 C CA . VAL B 1 360 ? -0.922 -25.469 11.539 1 97.5 360 VAL B CA 1
ATOM 5474 C C . VAL B 1 360 ? -0.075 -24.25 11.875 1 97.5 360 VAL B C 1
ATOM 5476 O O . VAL B 1 360 ? 0.362 -23.516 10.977 1 97.5 360 VAL B O 1
ATOM 5479 N N . ASP B 1 361 ? 0.147 -24 13.172 1 97.69 361 ASP B N 1
ATOM 5480 C CA . ASP B 1 361 ? 1.026 -22.938 13.656 1 97.69 361 ASP B CA 1
ATOM 5481 C C . ASP B 1 361 ? 2.492 -23.281 13.414 1 97.69 361 ASP B C 1
ATOM 5483 O O . ASP B 1 361 ? 3.002 -24.266 13.953 1 97.69 361 ASP B O 1
ATOM 5487 N N . GLN B 1 362 ? 3.174 -22.438 12.68 1 97.62 362 GLN B N 1
ATOM 5488 C CA . GLN B 1 362 ? 4.562 -22.734 12.359 1 97.62 362 GLN B CA 1
ATOM 5489 C C . GLN B 1 362 ? 5.52 -22.016 13.297 1 97.62 362 GLN B C 1
ATOM 5491 O O . GLN B 1 362 ? 6.738 -22.156 13.18 1 97.62 362 GLN B O 1
ATOM 5496 N N . GLY B 1 363 ? 4.98 -21.172 14.148 1 96.69 363 GLY B N 1
ATOM 5497 C CA . GLY B 1 363 ? 5.758 -20.547 15.203 1 96.69 363 GLY B CA 1
ATOM 5498 C C . GLY B 1 363 ? 6.594 -19.375 14.711 1 96.69 363 GLY B C 1
ATOM 5499 O O . GLY B 1 363 ? 6.164 -18.625 13.836 1 96.69 363 GLY B O 1
ATOM 5500 N N . THR B 1 364 ? 7.688 -19.156 15.453 1 97 364 THR B N 1
ATOM 5501 C CA . THR B 1 364 ? 8.633 -18.078 15.195 1 97 364 THR B CA 1
ATOM 5502 C C . THR B 1 364 ? 10.07 -18.578 15.312 1 97 364 THR B C 1
ATOM 5504 O O . THR B 1 364 ? 10.305 -19.703 15.758 1 97 364 THR B O 1
ATOM 5507 N N . LEU B 1 365 ? 10.992 -17.797 14.852 1 96.81 365 LEU B N 1
ATOM 5508 C CA . LEU B 1 365 ? 12.375 -17.984 15.273 1 96.81 365 LEU B CA 1
ATOM 5509 C C . LEU B 1 365 ? 12.508 -17.781 16.781 1 96.81 365 LEU B C 1
ATOM 5511 O O . LEU B 1 365 ? 11.633 -17.203 17.422 1 96.81 365 LEU B O 1
ATOM 5515 N N . ALA B 1 366 ? 13.625 -18.328 17.344 1 94.5 366 ALA B N 1
ATOM 5516 C CA . ALA B 1 366 ? 13.828 -18.359 18.781 1 94.5 366 ALA B CA 1
ATOM 5517 C C . ALA B 1 366 ? 13.688 -16.953 19.391 1 94.5 366 ALA B C 1
ATOM 5519 O O . ALA B 1 366 ? 14.336 -16.016 18.938 1 94.5 366 ALA B O 1
ATOM 5520 N N . GLY B 1 367 ? 12.781 -16.922 20.359 1 92.56 367 GLY B N 1
ATOM 5521 C CA . GLY B 1 367 ? 12.602 -15.688 21.109 1 92.56 367 GLY B CA 1
ATOM 5522 C C . GLY B 1 367 ? 11.617 -14.727 20.453 1 92.56 367 GLY B C 1
ATOM 5523 O O . GLY B 1 367 ? 11.312 -13.672 21.016 1 92.56 367 GLY B O 1
ATOM 5524 N N . GLY B 1 368 ? 11.125 -15.016 19.281 1 93.94 368 GLY B N 1
ATOM 5525 C CA . GLY B 1 368 ? 10.195 -14.133 18.594 1 93.94 368 GLY B CA 1
ATOM 5526 C C . GLY B 1 368 ? 8.758 -14.312 19.047 1 93.94 368 GLY B C 1
ATOM 5527 O O . GLY B 1 368 ? 8.375 -15.391 19.484 1 93.94 368 GLY B O 1
ATOM 5528 N N . GLU B 1 369 ? 7.969 -13.25 18.891 1 94.31 369 GLU B N 1
ATOM 5529 C CA . GLU B 1 369 ? 6.555 -13.305 19.25 1 94.31 369 GLU B CA 1
ATOM 5530 C C . GLU B 1 369 ? 5.676 -13.375 18 1 94.31 369 GLU B C 1
ATOM 5532 O O . GLU B 1 369 ? 4.559 -13.898 18.047 1 94.31 369 GLU B O 1
ATOM 5537 N N . ASN B 1 370 ? 6.203 -12.797 16.953 1 96.69 370 ASN B N 1
ATOM 5538 C CA . ASN B 1 370 ? 5.414 -12.711 15.734 1 96.69 370 ASN B CA 1
ATOM 5539 C C . ASN B 1 370 ? 6.188 -13.242 14.523 1 96.69 370 ASN B C 1
ATOM 5541 O O . ASN B 1 370 ? 7.414 -13.102 14.461 1 96.69 370 ASN B O 1
ATOM 5545 N N . SER B 1 371 ? 5.48 -13.812 13.594 1 97.81 371 SER B N 1
ATOM 5546 C CA . SER B 1 371 ? 6.02 -14.211 12.297 1 97.81 371 SER B CA 1
ATOM 5547 C C . SER B 1 371 ? 4.945 -14.164 11.219 1 97.81 371 SER B C 1
ATOM 5549 O O . SER B 1 371 ? 3.758 -14.047 11.516 1 97.81 371 SER B O 1
ATOM 5551 N N . ALA B 1 372 ? 5.355 -14.203 10.008 1 98.56 372 ALA B N 1
ATOM 5552 C CA . ALA B 1 372 ? 4.445 -14.227 8.867 1 98.56 372 ALA B CA 1
ATOM 5553 C C . ALA B 1 372 ? 5.125 -14.82 7.637 1 98.56 372 ALA B C 1
ATOM 5555 O O . ALA B 1 372 ? 6.27 -14.484 7.328 1 98.56 372 ALA B O 1
ATOM 5556 N N . ALA B 1 373 ? 4.406 -15.625 6.961 1 98.69 373 ALA B N 1
ATOM 5557 C CA . ALA B 1 373 ? 4.914 -16.156 5.699 1 98.69 373 ALA B CA 1
ATOM 5558 C C . ALA B 1 373 ? 4.719 -15.164 4.562 1 98.69 373 ALA B C 1
ATOM 5560 O O . ALA B 1 373 ? 3.729 -14.43 4.535 1 98.69 373 ALA B O 1
ATOM 5561 N N . SER B 1 374 ? 5.68 -15.219 3.635 1 98.62 374 SER B N 1
ATOM 5562 C CA . SER B 1 374 ? 5.578 -14.367 2.455 1 98.62 374 SER B CA 1
ATOM 5563 C C . SER B 1 374 ? 5.488 -15.195 1.18 1 98.62 374 SER B C 1
ATOM 5565 O O . SER B 1 374 ? 4.91 -14.75 0.184 1 98.62 374 SER B O 1
ATOM 5567 N N . ALA B 1 375 ? 6.078 -16.359 1.198 1 98.62 375 ALA B N 1
ATOM 5568 C CA . ALA B 1 375 ? 6.129 -17.125 -0.045 1 98.62 375 ALA B CA 1
ATOM 5569 C C . ALA B 1 375 ? 6.391 -18.609 0.232 1 98.62 375 ALA B C 1
ATOM 5571 O O . ALA B 1 375 ? 6.938 -18.969 1.277 1 98.62 375 ALA B O 1
ATOM 5572 N N . LEU B 1 376 ? 5.984 -19.391 -0.728 1 98.44 376 LEU B N 1
ATOM 5573 C CA . LEU B 1 376 ? 6.34 -20.812 -0.834 1 98.44 376 LEU B CA 1
ATOM 5574 C C . LEU B 1 376 ? 7.168 -21.062 -2.09 1 98.44 376 LEU B C 1
ATOM 5576 O O . LEU B 1 376 ? 7.012 -20.375 -3.096 1 98.44 376 LEU B O 1
ATOM 5580 N N . SER B 1 377 ? 8 -22.125 -1.932 1 97.94 377 SER B N 1
ATOM 5581 C CA . SER B 1 377 ? 8.57 -22.641 -3.17 1 97.94 377 SER B CA 1
ATOM 5582 C C . SER B 1 377 ? 7.488 -23.203 -4.082 1 97.94 377 SER B C 1
ATOM 5584 O O . SER B 1 377 ? 6.395 -23.547 -3.625 1 97.94 377 SER B O 1
ATOM 5586 N N . GLN B 1 378 ? 7.844 -23.266 -5.332 1 95.69 378 GLN B N 1
ATOM 5587 C CA . GLN B 1 378 ? 6.852 -23.719 -6.301 1 95.69 378 GLN B CA 1
ATOM 5588 C C . GLN B 1 378 ? 6.289 -25.078 -5.914 1 95.69 378 GLN B C 1
ATOM 5590 O O . GLN B 1 378 ? 5.082 -25.312 -6.008 1 95.69 378 GLN B O 1
ATOM 5595 N N . ASP B 1 379 ? 7.094 -25.984 -5.473 1 96.44 379 ASP B N 1
ATOM 5596 C CA . ASP B 1 379 ? 6.656 -27.344 -5.152 1 96.44 379 ASP B CA 1
ATOM 5597 C C . ASP B 1 379 ? 5.945 -27.391 -3.801 1 96.44 379 ASP B C 1
ATOM 5599 O O . ASP B 1 379 ? 5.398 -28.422 -3.414 1 96.44 379 ASP B O 1
ATOM 5603 N N . GLY B 1 380 ? 6.027 -26.312 -3.016 1 97.31 380 GLY B N 1
ATOM 5604 C CA . GLY B 1 380 ? 5.328 -26.203 -1.745 1 97.31 380 GLY B CA 1
ATOM 5605 C C . GLY B 1 380 ? 6.121 -26.781 -0.583 1 97.31 380 GLY B C 1
ATOM 5606 O O . GLY B 1 380 ? 5.59 -26.938 0.518 1 97.31 380 GLY B O 1
ATOM 5607 N N . CYS B 1 381 ? 7.43 -26.969 -0.747 1 97.81 381 CYS B N 1
ATOM 5608 C CA . CYS B 1 381 ? 8.188 -27.688 0.262 1 97.81 381 CYS B CA 1
ATOM 5609 C C . CYS B 1 381 ? 9.016 -26.734 1.116 1 97.81 381 CYS B C 1
ATOM 5611 O O . CYS B 1 381 ? 9.539 -27.125 2.16 1 97.81 381 CYS B O 1
ATOM 5613 N N . TYR B 1 382 ? 9.117 -25.547 0.65 1 98.38 382 TYR B N 1
ATOM 5614 C CA . TYR B 1 382 ? 9.844 -24.562 1.438 1 98.38 382 TYR B CA 1
ATOM 5615 C C . TYR B 1 382 ? 9.023 -23.281 1.604 1 98.38 382 TYR B C 1
ATOM 5617 O O . TYR B 1 382 ? 8.328 -22.859 0.676 1 98.38 382 TYR B O 1
ATOM 5625 N N . MET B 1 383 ? 9.156 -22.703 2.76 1 98.62 383 MET B N 1
ATOM 5626 C CA . MET B 1 383 ? 8.469 -21.469 3.102 1 98.62 383 MET B CA 1
ATOM 5627 C C . MET B 1 383 ? 9.453 -20.422 3.613 1 98.62 383 MET B C 1
ATOM 5629 O O . MET B 1 383 ? 10.445 -20.766 4.266 1 98.62 383 MET B O 1
ATOM 5633 N N . THR B 1 384 ? 9.188 -19.156 3.273 1 98.75 384 THR B N 1
ATOM 5634 C CA . THR B 1 384 ? 9.977 -18.062 3.844 1 98.75 384 THR B CA 1
ATOM 5635 C C . THR B 1 384 ? 9.07 -16.922 4.281 1 98.75 384 THR B C 1
ATOM 5637 O O . THR B 1 384 ? 7.855 -16.969 4.074 1 98.75 384 THR B O 1
ATOM 5640 N N . GLY B 1 385 ? 9.641 -15.977 4.938 1 98.56 385 GLY B N 1
ATOM 5641 C CA . GLY B 1 385 ? 8.984 -14.789 5.453 1 98.56 385 GLY B CA 1
ATOM 5642 C C . GLY B 1 385 ? 9.812 -14.062 6.5 1 98.56 385 GLY B C 1
ATOM 5643 O O . GLY B 1 385 ? 11.031 -13.953 6.367 1 98.56 385 GLY B O 1
ATOM 5644 N N . ARG B 1 386 ? 9.07 -13.492 7.426 1 98 386 ARG B N 1
ATOM 5645 C CA . ARG B 1 386 ? 9.734 -12.75 8.492 1 98 386 ARG B CA 1
ATOM 5646 C C . ARG B 1 386 ? 9.359 -13.32 9.859 1 98 386 ARG B C 1
ATOM 5648 O O . ARG B 1 386 ? 8.25 -13.812 10.055 1 98 386 ARG B O 1
ATOM 5655 N N . SER B 1 387 ? 10.25 -13.211 10.766 1 97.75 387 SER B N 1
ATOM 5656 C CA . SER B 1 387 ? 10.031 -13.578 12.164 1 97.75 387 SER B CA 1
ATOM 5657 C C . SER B 1 387 ? 10.781 -12.641 13.102 1 97.75 387 SER B C 1
ATOM 5659 O O . SER B 1 387 ? 11.938 -12.281 12.844 1 97.75 387 SER B O 1
ATOM 5661 N N . GLU B 1 388 ? 10.078 -12.25 14.141 1 95.12 388 GLU B N 1
ATOM 5662 C CA . GLU B 1 388 ? 10.789 -11.578 15.227 1 95.12 388 GLU B CA 1
ATOM 5663 C C . GLU B 1 388 ? 11.734 -12.531 15.945 1 95.12 388 GLU B C 1
ATOM 5665 O O . GLU B 1 388 ? 11.555 -13.75 15.891 1 95.12 388 GLU B O 1
ATOM 5670 N N . VAL B 1 389 ? 12.75 -11.945 16.562 1 93.88 389 VAL B N 1
ATOM 5671 C CA . VAL B 1 389 ? 13.695 -12.703 17.375 1 93.88 389 VAL B CA 1
ATOM 5672 C C . VAL B 1 389 ? 13.844 -12.055 18.75 1 93.88 389 VAL B C 1
ATOM 5674 O O . VAL B 1 389 ? 13.297 -10.977 18.984 1 93.88 389 VAL B O 1
ATOM 5677 N N . ALA B 1 390 ? 14.469 -12.68 19.734 1 86.94 390 ALA B N 1
ATOM 5678 C CA . ALA B 1 390 ? 14.633 -12.227 21.109 1 86.94 390 ALA B CA 1
ATOM 5679 C C . ALA B 1 390 ? 15.258 -10.828 21.156 1 86.94 390 ALA B C 1
ATOM 5681 O O . ALA B 1 390 ? 14.992 -10.055 22.078 1 86.94 390 ALA B O 1
ATOM 5682 N N . GLN B 1 391 ? 16.031 -10.312 20.266 1 75.69 391 GLN B N 1
ATOM 5683 C CA . GLN B 1 391 ? 16.75 -9.047 20.297 1 75.69 391 GLN B CA 1
ATOM 5684 C C . GLN B 1 391 ? 15.969 -7.949 19.578 1 75.69 391 GLN B C 1
ATOM 5686 O O . GLN B 1 391 ? 16.562 -6.992 19.078 1 75.69 391 GLN B O 1
ATOM 5691 N N . LEU B 1 392 ? 14.672 -8.133 19.594 1 76.44 392 LEU B N 1
ATOM 5692 C CA . LEU B 1 392 ? 13.789 -7.117 19.047 1 76.44 392 LEU B CA 1
ATOM 5693 C C . LEU B 1 392 ? 14.133 -6.836 17.578 1 76.44 392 LEU B C 1
ATOM 5695 O O . LEU B 1 392 ? 14.266 -5.676 17.188 1 76.44 392 LEU B O 1
ATOM 5699 N N . ALA B 1 393 ? 14.398 -7.828 16.906 1 86.81 393 ALA B N 1
ATOM 5700 C CA . ALA B 1 393 ? 14.695 -7.727 15.469 1 86.81 393 ALA B CA 1
ATOM 5701 C C . ALA B 1 393 ? 13.766 -8.617 14.656 1 86.81 393 ALA B C 1
ATOM 5703 O O . ALA B 1 393 ? 13.078 -9.477 15.211 1 86.81 393 ALA B O 1
ATOM 5704 N N . THR B 1 394 ? 13.719 -8.281 13.43 1 93 394 THR B N 1
ATOM 5705 C CA . THR B 1 394 ? 12.984 -9.117 12.484 1 93 394 THR B CA 1
ATOM 5706 C C . THR B 1 394 ? 13.938 -9.742 11.469 1 93 394 THR B C 1
ATOM 5708 O O . THR B 1 394 ? 14.68 -9.031 10.789 1 93 394 THR B O 1
ATOM 5711 N N . HIS B 1 395 ? 13.891 -11.047 11.383 1 95.88 395 HIS B N 1
ATOM 5712 C CA . HIS B 1 395 ? 14.766 -11.773 10.461 1 95.88 395 HIS B CA 1
ATOM 5713 C C . HIS B 1 395 ? 13.953 -12.508 9.406 1 95.88 395 HIS B C 1
ATOM 5715 O O . HIS B 1 395 ? 12.773 -12.805 9.609 1 95.88 395 HIS B O 1
ATOM 5721 N N . ALA B 1 396 ? 14.594 -12.734 8.297 1 97.38 396 ALA B N 1
ATOM 5722 C CA . ALA B 1 396 ? 14.047 -13.68 7.324 1 97.38 396 ALA B CA 1
ATOM 5723 C C . ALA B 1 396 ? 14.289 -15.117 7.773 1 97.38 396 ALA B C 1
ATOM 5725 O O . ALA B 1 396 ? 15.289 -15.414 8.422 1 97.38 396 ALA B O 1
ATOM 5726 N N . PHE B 1 397 ? 13.352 -16 7.387 1 98.12 397 PHE B N 1
ATOM 5727 C CA . PHE B 1 397 ? 13.539 -17.406 7.75 1 98.12 397 PHE B CA 1
ATOM 5728 C C . PHE B 1 397 ? 13.383 -18.312 6.531 1 98.12 397 PHE B C 1
ATOM 5730 O O . PHE B 1 397 ? 12.859 -17.875 5.5 1 98.12 397 PHE B O 1
ATOM 5737 N N . VAL B 1 398 ? 13.875 -19.469 6.641 1 98.31 398 VAL B N 1
ATOM 5738 C CA . VAL B 1 398 ? 13.594 -20.594 5.758 1 98.31 398 VAL B CA 1
ATOM 5739 C C . VAL B 1 398 ? 13.047 -21.766 6.566 1 98.31 398 VAL B C 1
ATOM 5741 O O . VAL B 1 398 ? 13.508 -22.016 7.688 1 98.31 398 VAL B O 1
ATOM 5744 N N . GLN B 1 399 ? 12.102 -22.391 5.996 1 98.12 399 GLN B N 1
ATOM 5745 C CA . GLN B 1 399 ? 11.539 -23.562 6.656 1 98.12 399 GLN B CA 1
ATOM 5746 C C . GLN B 1 399 ? 11.219 -24.672 5.648 1 98.12 399 GLN B C 1
ATOM 5748 O O . GLN B 1 399 ? 10.531 -24.422 4.652 1 98.12 399 GLN B O 1
ATOM 5753 N N . ASN B 1 400 ? 11.727 -25.828 5.906 1 97.81 400 ASN B N 1
ATOM 5754 C CA . ASN B 1 400 ? 11.391 -27.016 5.117 1 97.81 400 ASN B CA 1
ATOM 5755 C C . ASN B 1 400 ? 10.102 -27.672 5.598 1 97.81 400 ASN B C 1
ATOM 5757 O O . ASN B 1 400 ? 10.008 -28.094 6.75 1 97.81 400 ASN B O 1
ATOM 5761 N N . LEU B 1 401 ? 9.195 -27.766 4.727 1 97.12 401 LEU B N 1
ATOM 5762 C CA . LEU B 1 401 ? 7.859 -28.234 5.09 1 97.12 401 LEU B CA 1
ATOM 5763 C C . LEU B 1 401 ? 7.664 -29.688 4.684 1 97.12 401 LEU B C 1
ATOM 5765 O O . LEU B 1 401 ? 6.645 -30.297 5.016 1 97.12 401 LEU B O 1
ATOM 5769 N N . CYS B 1 402 ? 8.617 -30.125 3.867 1 92.25 402 CYS B N 1
ATOM 5770 C CA . CYS B 1 402 ? 8.469 -31.484 3.357 1 92.25 402 CYS B CA 1
ATOM 5771 C C . CYS B 1 402 ? 9.438 -32.438 4.043 1 92.25 402 CYS B C 1
ATOM 5773 O O . CYS B 1 402 ? 10.508 -32.031 4.5 1 92.25 402 CYS B O 1
ATOM 5775 N N . THR B 1 403 ? 8.961 -33.562 4.637 1 75.19 403 THR B N 1
ATOM 5776 C CA . THR B 1 403 ? 9.828 -34.562 5.254 1 75.19 403 THR B CA 1
ATOM 5777 C C . THR B 1 403 ? 10.891 -35.062 4.27 1 75.19 403 THR B C 1
ATOM 5779 O O . THR B 1 403 ? 10.578 -35.375 3.127 1 75.19 403 THR B O 1
ATOM 5782 N N . PRO B 1 404 ? 12.266 -34.875 4.777 1 54.53 404 PRO B N 1
ATOM 5783 C CA . PRO B 1 4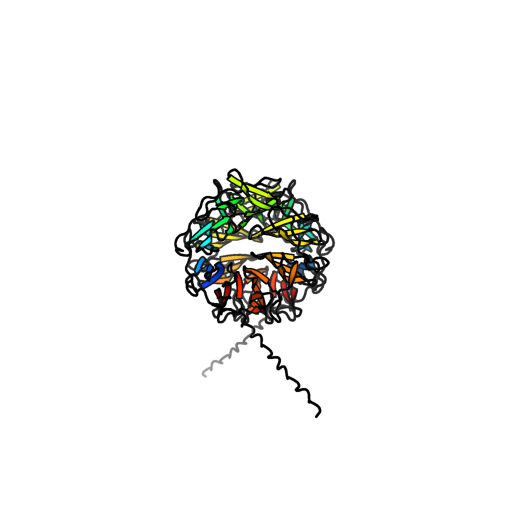04 ? 13.305 -35.469 3.92 1 54.53 404 PRO B CA 1
ATOM 5784 C C . PRO B 1 404 ? 13.047 -36.938 3.578 1 54.53 404 PRO B C 1
ATOM 5786 O O . PRO B 1 404 ? 12.391 -37.625 4.34 1 54.53 404 PRO B O 1
#

Secondary structure (DSSP, 8-state):
-----------------------PPPPPEE--STT-SEEEEEEE-TT--EEEEEE-TTS-EEEEEESSTT--EEPPPSSTT--EEEEEE-TT-EEEEEEE-TTS-EEEEEEETT-TT-EEE----TT--EEEEEEE-TTS-EEEEEE-TT--EEEEEE-TT----EEPP-S-TT--SSS-EEEEE-S---SSS---EEEEEE-TTS-EEEEEEEE-TTSSEEEEEPPPPTT-SEEEEEEEETTEEEEEEE-GGG-EEEEEESSTTSPPEEP--SSSPPPEEEEEE-TTSEEEEEEE-TTS-EEEEEEETTT--EEE-PPSTT----EEEEE-TTS-EEEEEE-TTS-EEEEEEETTTEEEE---STT-S-EEEEEE-TTS-EEEEEEEETTTEEEEEEEE-S--/-----------------------PPPPPEE--STT-SEEEEEEE-TT--EEEEEE-TTS-EEEEEESSTT--EEPPPSSTT--EEEEEE-TT-EEEEEEE-TTS-EEEEEEETTEEEEEEE----TT--EEEEEEE-TTS-EEEEEE-TT--EEEEEE-TT--S-EEPP-S-TT--SSS-EEEEE-S--SSSS---EEEEEE-TTS-EEEEEEEE-TTSSEEEEEPPPPTT-SEEEEEEEETTEEEEEEE-GGG-EEEEEESSTTSPPEEP--SSSPPPEEEEEE-TTSEEEEEEE-TTS-EEEEEEETTT--EEE-PPSTT----EEEEE-TTS-EEEEEE-TTS-EEEEEEETTTEEEE---STT-S-EEEEEE-TTS-EEEEEEEETTTEEEEEEEE-S--

Radius of gyration: 28.87 Å; Cα contacts (8 Å, |Δi|>4): 2605; chains: 2; bounding box: 57×128×114 Å

Foldseek 3Di:
DPPPPDPPPPPPPPPPPPPPPQFFWDAWFFLAAQQHQFWWFFEAAPQLKTWWWYQHPLRAIFIWIGNDGRRTDTAAAQDPPWHWIWHYAAPQAKTKTWTQHPVGAIAIWIDGNVCRRDIGTQDADPQFDYWDWQEAENQQKTKWWTQHPVRKTFIWIAFHPGRYTHGDQAPPPQFHRIPKTWAYWEHDDPPDRWTKIWTWTQHPVGATWIWIWTADPVGDIDIDTADEDDQFPHKTWHYAYPQKTKIKTANPPLGIFIWIAPHRHGYIDTQADDVVGFHWGWADAANQGKTWTWTADPVGFIWIWIARPVVGDIDTQAADPLWGDWDWHEAANCGKTWWKTADNVGAMAIWIAHPVPGIDGSDAPELWRHWIWNYAHNRRQKTWTWTAYNVRHIGIIIMGRGND/DPPDPDPPPPPPPPPPPPPPPQFFWDAWFFLAAQQHQFWWFFEAAPQLKTWWWYQHPLRAIFIWIGNDGHRTDTAAAQDPPWHWIWHYAAPQAKTKTWTQHPVGAIAIWIDGNVCRRDIGTQDADPQFDYWDWQEAENQQKTKWWTQHPVRKTFIWIAFHPGRYTDGDDAPPPQFDRIPKTWAYWEHDDPPPGWTKIWTWTQHPVGATWIWIWTADPVGDTDIDTADEDDQFPHKTWHYAYPQKTKIKTANPPLEIFIWIAPHRHGYIDTQADDVVGFHWGWADAANQGKTWTWTADPVGFIWIWIARPVVGDIDTQAADPLWGDWDWHEAANCGKTWWKTADNVGAMAIWIAHPVPGIDGSDAPELWRHWIWNYAHNRRQKTWTWTAYNVRHIGIIIMGRGND

Nearest PDB structures (foldseek):
  3iuj-assembly1_A  TM=6.423E-01  e=9.283E-06  Aeromonas caviae
  3wsy-assembly1_A  TM=4.643E-01  e=4.900E-05  Homo sapiens
  5kky-assembly1_B  TM=3.304E-01  e=1.099E-04  Streptococcus pneumoniae
  2w20-assembly1_A  TM=3.332E-01  e=1.462E-04  Streptococcus pneumoniae R6
  7pi3-assembly2_H  TM=4.085E-01  e=2.479E-02  Plasmodium falciparum 3D7

pLDDT: mean 90.99, std 13.52, range [30.52, 98.81]

Solvent-accessible surface area (backbone atoms only — not comparable to full-atom values): 38470 Å² total; per-residue (Å²): 138,83,81,74,80,77,79,77,79,76,76,76,75,75,75,73,74,73,69,70,72,70,59,61,56,51,72,57,33,54,23,49,52,77,40,22,55,22,26,36,22,43,19,26,14,76,79,50,32,34,28,8,36,12,29,23,48,74,46,32,35,33,13,29,39,16,76,40,73,55,44,25,34,54,38,45,58,78,23,78,56,30,39,20,35,32,52,40,48,25,76,85,31,46,29,37,29,41,28,20,36,74,81,65,47,58,27,14,30,38,34,37,64,91,49,32,77,44,65,46,64,38,42,35,44,90,88,34,68,25,16,44,67,53,25,49,28,64,74,46,36,36,25,12,29,25,20,31,21,61,63,50,30,30,28,28,33,26,50,56,96,46,41,63,49,38,79,48,71,61,48,52,97,76,28,34,54,40,52,24,41,37,35,21,31,23,64,47,54,67,94,60,97,39,45,38,32,33,13,30,25,17,25,74,77,43,44,44,39,28,32,38,34,33,64,34,95,90,58,62,60,37,70,40,70,49,53,73,57,91,75,44,73,37,36,39,43,48,44,41,39,71,59,24,31,36,23,38,31,32,38,47,54,62,31,36,24,25,29,38,20,70,31,74,83,33,69,46,47,72,61,66,85,46,88,73,50,42,19,30,44,58,64,43,69,25,77,78,42,37,34,33,28,37,30,34,36,65,64,27,46,63,40,21,35,40,33,34,69,80,80,63,50,70,44,77,47,66,42,43,78,76,29,44,73,30,44,67,57,32,55,10,55,70,55,36,30,34,10,27,22,19,35,61,74,42,19,30,23,16,29,38,33,34,95,87,74,40,66,41,83,61,49,46,38,76,66,26,54,32,21,34,42,45,25,44,3,61,64,32,38,23,38,24,8,33,19,23,29,66,81,76,33,36,33,23,33,38,26,43,44,51,54,130,134,85,81,74,81,76,77,78,78,77,76,76,76,75,75,71,75,71,71,68,71,70,58,61,54,52,73,58,32,54,23,49,53,77,39,22,55,22,26,35,22,43,20,26,16,76,78,50,34,35,28,7,36,13,28,23,48,76,45,31,35,32,14,29,40,17,74,40,74,53,44,26,33,54,39,43,58,78,23,77,58,30,38,18,35,33,52,40,47,25,76,84,31,46,28,36,29,40,27,20,36,77,79,64,47,57,26,14,30,38,34,36,64,92,48,31,77,44,64,45,62,36,42,34,44,90,87,35,67,26,16,43,67,53,23,52,28,65,74,46,35,35,26,12,29,23,20,31,22,61,63,52,29,31,30,26,34,25,50,56,95,46,41,62,49,38,79,48,72,62,47,51,97,78,28,35,52,39,51,24,42,36,35,21,31,23,63,46,55,67,91,66,95,39,44,39,32,34,12,29,25,16,25,74,76,43,45,44,38,26,33,37,34,31,66,33,94,90,58,61,62,38,69,39,69,48,55,73,57,94,73,45,73,38,35,38,42,48,45,40,38,71,59,25,32,35,24,37,32,31,38,46,54,63,32,36,23,25,30,37,21,71,31,73,83,32,70,45,47,71,62,65,84,46,88,73,51,42,18,30,44,60,66,40,69,25,79,77,42,37,34,33,28,38,31,32,36,65,63,26,46,64,41,22,34,40,33,34,69,80,81,64,51,70,43,77,49,66,42,43,80,76,28,44,72,30,44,67,57,32,54,10,56,70,54,37,29,34,10,26,22,19,33,61,73,44,18,30,24,16,30,37,32,36,95,85,73,38,67,40,83,61,49,46,37,76,66,26,56,31,22,33,41,45,26,44,4,63,63,32,37,23,39,24,8,34,18,24,30,65,80,76,34,35,33,24,34,41,26,43,45,51,56,130

Sequence (808 aa):
MRLQPKHLNFSVACLALLALPAAQALPMQDVGTSAGPQCVGLDINNSGHVVGACAESDGSSAGFVSLAPGSAADLARLSPGRNCNAAAITNSGQVVGSCLDGNSVSVGVFWNAATPATVQTLQPLTLDVRSMPTAFNQGGYVAGVSLSGSNTARPVMWRNNETTARALPAGLLGLNSTNCVPSDVDNFVVGGNMPGIVGNCPDNSGHPRPVYWSAAVLGGYMATALNLPLNAVFCRAKTVVNTRIMGYCDFGAQGGRTVVWLNSSSSPQVLSISSPPARNSGVDLNILGEVIGHYQLADGRSMPYYWNSQTGVIRDIPPLPGGMNARVVDIGDNGTVAGHSELADGSSHAITWTPLGGTVDQGTLAGGENSAASALSQDGCYMTGRSEVAQLATHAFVQNLCTPMRLQPKHLNFSVACLALLALPAAQALPMQDVGTSAGPQCVGLDINNSGHVVGACAESDGSSAGFVSLAPGSAADLARLSPGRNCNAAAITNSGQVVGSCLDGNSVSVGVFWNAATPATVQTLQPLTLDVRSMPTAFNQGGYVAGVSLSGSNTARPVMWRNNETTARALPAGLLGLNSTNCVPSDVDNFVVGGNMPGIVGNCPDNSGHPRPVYWSAAVLGGYMATALNLPLNAVFCRAKTVVNTRIMGYCDFGAQGGRTVVWLNSSSSPQVLSISSPPARNSGVDLNILGEVIGHYQLADGRSMPYYWNSQTGVIRDIPPLPGGMNARVVDIGDNGTVAGHSELADGSSHAITWTPLGGTVDQGTLAGGENSAASALSQDGCYMTGRSEVAQLATHAFVQNLCTP

Organism: Delftia acidovorans (strain DSM 14801 / SPH-1) (NCBI:txid398578)